Protein AF-A0AAV2QSL5-F1 (afdb_monomer_lite)

Structure (mmCIF, N/CA/C/O backbone):
data_AF-A0AAV2QSL5-F1
#
_entry.id   AF-A0AAV2QSL5-F1
#
loop_
_atom_site.group_PDB
_atom_site.id
_atom_site.type_symbol
_atom_site.label_atom_id
_atom_site.label_alt_id
_atom_site.label_comp_id
_atom_site.label_asym_id
_atom_site.label_entity_id
_atom_site.label_seq_id
_atom_site.pdbx_PDB_ins_code
_atom_site.Cartn_x
_atom_site.Cartn_y
_atom_site.Cartn_z
_atom_site.occupancy
_atom_site.B_iso_or_equiv
_atom_site.auth_seq_id
_atom_site.auth_comp_id
_atom_site.auth_asym_id
_atom_site.auth_atom_id
_atom_site.pdbx_PDB_model_num
ATOM 1 N N . THR A 1 1 ? -48.050 -24.656 96.379 1.00 67.88 1 THR A N 1
ATOM 2 C CA . THR A 1 1 ? -46.802 -25.431 96.262 1.00 67.88 1 THR A CA 1
ATOM 3 C C . THR A 1 1 ? -46.522 -25.735 94.808 1.00 67.88 1 THR A C 1
ATOM 5 O O . THR A 1 1 ? -45.649 -25.068 94.284 1.00 67.88 1 THR A O 1
ATOM 8 N N . GLU A 1 2 ? -47.308 -26.568 94.119 1.00 75.62 2 GLU A N 1
ATOM 9 C CA . GLU A 1 2 ? -47.083 -26.916 92.695 1.00 75.62 2 GLU A CA 1
ATOM 10 C C . GLU A 1 2 ? -46.942 -25.681 91.781 1.00 75.62 2 GLU A C 1
ATOM 12 O O . GLU A 1 2 ? -45.923 -25.518 91.124 1.00 75.62 2 GLU A O 1
ATOM 17 N N . LEU A 1 3 ? -47.875 -24.719 91.848 1.00 76.25 3 LEU A N 1
ATOM 18 C CA . LEU A 1 3 ? -47.769 -23.443 91.110 1.00 76.25 3 LEU A CA 1
ATOM 19 C C . LEU A 1 3 ? -46.513 -22.610 91.442 1.00 76.25 3 LEU A C 1
ATOM 21 O O . LEU A 1 3 ? -46.103 -21.780 90.638 1.00 76.25 3 LEU A O 1
ATOM 25 N N . GLN A 1 4 ? -45.904 -22.784 92.619 1.00 77.94 4 GLN A N 1
ATOM 26 C CA . GLN A 1 4 ? -44.636 -22.119 92.943 1.00 77.94 4 GLN A CA 1
ATOM 27 C C . GLN A 1 4 ? -43.450 -22.866 92.330 1.00 77.94 4 GLN A C 1
ATOM 29 O O . GLN A 1 4 ? -42.553 -22.202 91.825 1.00 77.94 4 GLN A O 1
ATOM 34 N N . GLU A 1 5 ? -43.468 -24.203 92.312 1.00 86.50 5 GLU A N 1
ATOM 35 C CA . GLU A 1 5 ? -42.455 -25.022 91.628 1.00 86.50 5 GLU A CA 1
ATOM 36 C C . GLU A 1 5 ? -42.477 -24.793 90.106 1.00 86.50 5 GLU A C 1
ATOM 38 O O . GLU A 1 5 ? -41.426 -24.635 89.476 1.00 86.50 5 GLU A O 1
ATOM 43 N N . GLU A 1 6 ? -43.669 -24.680 89.518 1.00 88.69 6 GLU A N 1
ATOM 44 C CA . GLU A 1 6 ? -43.863 -24.390 88.093 1.00 88.69 6 GLU A CA 1
ATOM 45 C C . GLU A 1 6 ? -43.385 -22.969 87.731 1.00 88.69 6 GLU A C 1
ATOM 47 O O . GLU A 1 6 ? -42.668 -22.774 86.750 1.00 88.69 6 GLU A O 1
ATOM 52 N N . VAL A 1 7 ? -43.661 -21.969 88.579 1.00 86.62 7 VAL A N 1
ATOM 53 C CA . VAL A 1 7 ? -43.117 -20.608 88.408 1.00 86.62 7 VAL A CA 1
ATOM 54 C C . VAL A 1 7 ? -41.594 -20.570 88.591 1.00 86.62 7 VAL A C 1
ATOM 56 O O . VAL A 1 7 ? -40.920 -19.867 87.836 1.00 86.62 7 VAL A O 1
ATOM 59 N N . THR A 1 8 ? -41.013 -21.325 89.532 1.00 89.19 8 THR A N 1
ATOM 60 C CA . THR A 1 8 ? -39.546 -21.384 89.677 1.00 89.19 8 THR A CA 1
ATOM 61 C C . THR A 1 8 ? -38.871 -22.071 88.495 1.00 89.19 8 THR A C 1
ATOM 63 O O . THR A 1 8 ? -37.877 -21.553 87.997 1.00 89.19 8 THR A O 1
ATOM 66 N N . THR A 1 9 ? -39.428 -23.169 87.982 1.00 90.50 9 THR A N 1
ATOM 67 C CA . THR A 1 9 ? -38.853 -23.891 86.832 1.00 90.50 9 THR A CA 1
ATOM 68 C C . THR A 1 9 ? -38.975 -23.093 85.533 1.00 90.50 9 THR A C 1
ATOM 70 O O . THR A 1 9 ? -38.013 -23.031 84.767 1.00 90.50 9 THR A O 1
ATOM 73 N N . LEU A 1 10 ? -40.091 -22.390 85.307 1.00 91.00 10 LEU A N 1
ATOM 74 C CA . LEU A 1 10 ? -40.217 -21.436 84.196 1.00 91.00 10 LEU A CA 1
ATOM 75 C C . LEU A 1 10 ? -39.253 -20.246 84.339 1.00 91.00 10 LEU A C 1
ATOM 77 O O . LEU A 1 10 ? -38.682 -19.804 83.343 1.00 91.00 10 LEU A O 1
ATOM 81 N N . SER A 1 11 ? -39.024 -19.751 85.560 1.00 91.88 11 SER A N 1
ATOM 82 C CA . SER A 1 11 ? -38.031 -18.701 85.831 1.00 91.88 11 SER A CA 1
ATOM 83 C C . SER A 1 11 ? -36.604 -19.168 85.509 1.00 91.88 11 SER A C 1
ATOM 85 O O . SER A 1 11 ? -35.863 -18.461 84.826 1.00 91.88 11 SER A O 1
ATOM 87 N N . GLU A 1 12 ? -36.225 -20.383 85.915 1.00 93.31 12 GLU A N 1
ATOM 88 C CA . GLU A 1 12 ? -34.918 -20.975 85.594 1.00 93.31 12 GLU A CA 1
ATOM 89 C C . GLU A 1 12 ? -34.730 -21.197 84.086 1.00 93.31 12 GLU A C 1
ATOM 91 O O . GLU A 1 12 ? -33.674 -20.865 83.543 1.00 93.31 12 GLU A O 1
ATOM 96 N N . GLN A 1 13 ? -35.759 -21.683 83.381 1.00 94.00 13 GLN A N 1
ATOM 97 C CA . GLN A 1 13 ? -35.736 -21.817 81.919 1.00 94.00 13 GLN A CA 1
ATOM 98 C C . GLN A 1 13 ? -35.590 -20.461 81.217 1.00 94.00 13 GLN A C 1
ATOM 100 O O . GLN A 1 13 ? -34.826 -20.340 80.257 1.00 94.00 13 GLN A O 1
ATOM 105 N N . LEU A 1 14 ? -36.279 -19.424 81.701 1.00 91.38 14 LEU A N 1
ATOM 106 C CA . LEU A 1 14 ? -36.195 -18.076 81.140 1.00 91.38 14 LEU A CA 1
ATOM 107 C C . LEU A 1 14 ? -34.802 -17.466 81.362 1.00 91.38 14 LEU A C 1
ATOM 109 O O . LEU A 1 14 ? -34.243 -16.881 80.434 1.00 91.38 14 LEU A O 1
ATOM 113 N N . VAL A 1 15 ? -34.194 -17.685 82.534 1.00 95.12 15 VAL A N 1
ATOM 114 C CA . VAL A 1 15 ? -32.796 -17.310 82.809 1.00 95.12 15 VAL A CA 1
ATOM 115 C C . VAL A 1 15 ? -31.825 -18.068 81.897 1.00 95.12 15 VAL A C 1
ATOM 117 O O . VAL A 1 15 ? -30.946 -17.436 81.310 1.00 95.12 15 VAL A O 1
ATOM 120 N N . GLN A 1 16 ? -31.994 -19.382 81.698 1.00 93.94 16 GLN A N 1
ATOM 121 C CA . GLN A 1 16 ? -31.159 -20.157 80.766 1.00 93.94 16 GLN A CA 1
ATOM 122 C C . GLN A 1 16 ? -31.270 -19.650 79.321 1.00 93.94 16 GLN A C 1
ATOM 124 O O . GLN A 1 16 ? -30.247 -19.461 78.661 1.00 93.94 16 GLN A O 1
ATOM 129 N N . LEU A 1 17 ? -32.484 -19.379 78.830 1.00 93.25 17 LEU A N 1
ATOM 130 C CA . LEU A 1 17 ? -32.705 -18.824 77.490 1.00 93.25 17 LEU A CA 1
ATOM 131 C C . LEU A 1 17 ? -32.092 -17.426 77.345 1.00 93.25 17 LEU A C 1
ATOM 133 O O . LEU A 1 17 ? -31.459 -17.130 76.330 1.00 93.25 17 LEU A O 1
ATOM 137 N N . GLN A 1 18 ? -32.217 -16.574 78.363 1.00 93.12 18 GLN A N 1
ATOM 138 C CA . GLN A 1 18 ? -31.605 -15.246 78.374 1.00 93.12 18 GLN A CA 1
ATOM 139 C C . GLN A 1 18 ? -30.068 -15.335 78.370 1.00 93.12 18 GLN A C 1
ATOM 141 O O . GLN A 1 18 ? -29.402 -14.582 77.653 1.00 93.12 18 GLN A O 1
ATOM 146 N N . GLN A 1 19 ? -29.501 -16.304 79.093 1.00 94.62 19 GLN A N 1
ATOM 147 C CA . GLN A 1 19 ? -28.065 -16.574 79.119 1.00 94.62 19 GLN A CA 1
ATOM 148 C C . GLN A 1 19 ? -27.564 -17.094 77.760 1.00 94.62 19 GLN A C 1
ATOM 150 O O . GLN A 1 19 ? -26.631 -16.507 77.207 1.00 94.62 19 GLN A O 1
ATOM 155 N N . GLN A 1 20 ? -28.241 -18.081 77.156 1.00 95.12 20 GLN A N 1
ATOM 156 C CA . GLN A 1 20 ? -27.953 -18.565 75.795 1.00 95.12 20 GLN A CA 1
ATOM 157 C C . GLN A 1 20 ? -28.048 -17.449 74.747 1.00 95.12 20 GLN A C 1
ATOM 159 O O . GLN A 1 20 ? -27.165 -17.324 73.900 1.00 95.12 20 GLN A O 1
ATOM 164 N N . THR A 1 21 ? -29.074 -16.597 74.828 1.00 92.06 21 THR A N 1
ATOM 165 C CA . THR A 1 21 ? -29.248 -15.457 73.911 1.00 92.06 21 THR A CA 1
ATOM 166 C C . THR A 1 21 ? -28.092 -14.461 74.050 1.00 92.06 21 THR A C 1
ATOM 168 O O . THR A 1 21 ? -27.560 -13.984 73.048 1.00 92.06 21 THR A O 1
ATOM 171 N N . SER A 1 22 ? -27.636 -14.188 75.280 1.00 93.06 22 SER A N 1
ATOM 172 C CA . SER A 1 22 ? -26.478 -13.313 75.524 1.00 93.06 22 SER A CA 1
ATOM 173 C C . SER A 1 22 ? -25.161 -13.890 74.985 1.00 93.06 22 SER A C 1
ATOM 175 O O . SER A 1 22 ? -24.293 -13.149 74.516 1.00 93.06 22 SER A O 1
ATOM 177 N N . GLU A 1 23 ? -25.015 -15.215 75.005 1.00 95.00 23 GLU A N 1
ATOM 178 C CA . GLU A 1 23 ? -23.833 -15.906 74.500 1.00 95.00 23 GLU A CA 1
ATOM 179 C C . GLU A 1 23 ? -23.825 -15.977 72.967 1.00 95.00 23 GLU A C 1
ATOM 181 O O . GLU A 1 23 ? -22.807 -15.668 72.346 1.00 95.00 23 GLU A O 1
ATOM 186 N N . GLN A 1 24 ? -24.975 -16.245 72.341 1.00 93.94 24 GLN A N 1
ATOM 187 C CA . GLN A 1 24 ? -25.149 -16.120 70.890 1.00 93.94 24 GLN A CA 1
ATOM 188 C C . GLN A 1 24 ? -24.892 -14.685 70.407 1.00 93.94 24 GLN A C 1
ATOM 190 O O . GLN A 1 24 ? -24.207 -14.499 69.401 1.00 93.94 24 GLN A O 1
ATOM 195 N N . ALA A 1 25 ? -25.349 -13.666 71.144 1.00 91.81 25 ALA A N 1
ATOM 196 C CA . ALA A 1 25 ? -25.069 -12.266 70.825 1.00 91.81 25 ALA A CA 1
ATOM 197 C C . ALA A 1 25 ? -23.562 -11.939 70.874 1.00 91.81 25 ALA A C 1
ATOM 199 O O . ALA A 1 25 ? -23.054 -11.280 69.967 1.00 91.81 25 ALA A O 1
ATOM 200 N N . ARG A 1 26 ? -22.812 -12.456 71.864 1.00 94.12 26 ARG A N 1
ATOM 201 C CA . ARG A 1 26 ? -21.338 -12.339 71.879 1.00 94.12 26 ARG A CA 1
ATOM 202 C C . ARG A 1 26 ? -20.680 -13.054 70.700 1.00 94.12 26 ARG A C 1
ATOM 204 O O . ARG A 1 26 ? -19.751 -12.510 70.109 1.00 94.12 26 ARG A O 1
ATOM 211 N N . GLN A 1 27 ? -21.143 -14.255 70.352 1.00 94.31 27 GLN A N 1
ATOM 212 C CA . GLN A 1 27 ? -20.603 -15.007 69.214 1.00 94.31 27 GLN A CA 1
ATOM 213 C C . GLN A 1 27 ? -20.867 -14.302 67.875 1.00 94.31 27 GLN A C 1
ATOM 215 O O . GLN A 1 27 ? -20.010 -14.341 66.993 1.00 94.31 27 GLN A O 1
ATOM 220 N N . LEU A 1 28 ? -22.020 -13.642 67.721 1.00 92.38 28 LEU A N 1
ATOM 221 C CA . LEU A 1 28 ? -22.322 -12.809 66.556 1.00 92.38 28 LEU A CA 1
ATOM 222 C C . LEU A 1 28 ? -21.417 -11.574 66.504 1.00 92.38 28 LEU A C 1
ATOM 224 O O . LEU A 1 28 ? -20.761 -11.379 65.487 1.00 92.38 28 LEU A O 1
ATOM 228 N N . ALA A 1 29 ? -21.281 -10.824 67.602 1.00 92.75 29 ALA A N 1
ATOM 229 C CA . ALA A 1 29 ? -20.393 -9.658 67.661 1.00 92.75 29 ALA A CA 1
ATOM 230 C C . ALA A 1 29 ? -18.929 -10.011 67.316 1.00 92.75 29 ALA A C 1
ATOM 232 O O . ALA A 1 29 ? -18.294 -9.326 66.518 1.00 92.75 29 ALA A O 1
ATOM 233 N N . GLY A 1 30 ? -18.409 -11.133 67.831 1.00 94.62 30 GLY A N 1
ATOM 234 C CA . GLY A 1 30 ? -17.066 -11.613 67.479 1.00 94.62 30 GLY A CA 1
ATOM 235 C C . GLY A 1 30 ? -16.920 -12.025 66.005 1.00 94.62 30 GLY A C 1
ATOM 236 O O . GLY A 1 30 ? -15.850 -11.863 65.420 1.00 94.62 30 GLY A O 1
ATOM 237 N N . LYS A 1 31 ? -17.992 -12.520 65.370 1.00 94.06 31 LYS A N 1
ATOM 238 C CA . LYS A 1 31 ? -18.010 -12.806 63.924 1.00 94.06 31 LYS A CA 1
ATOM 239 C C . LYS A 1 31 ? -18.132 -11.542 63.074 1.00 94.06 31 LYS A C 1
ATOM 241 O O . LYS A 1 31 ? -17.539 -11.498 62.001 1.00 94.06 31 LYS A O 1
ATOM 246 N N . GLU A 1 32 ? -18.851 -10.521 63.533 1.00 92.62 32 GLU A N 1
ATOM 247 C CA . GLU A 1 32 ? -18.890 -9.205 62.882 1.00 92.62 32 GLU A CA 1
ATOM 248 C C . GLU A 1 32 ? -17.510 -8.532 62.920 1.00 92.62 32 GLU A C 1
ATOM 250 O O . GLU A 1 32 ? -17.041 -8.032 61.896 1.00 92.62 32 GLU A O 1
ATOM 255 N N . GLU A 1 33 ? -16.800 -8.605 64.049 1.00 94.88 33 GLU A N 1
ATOM 256 C CA . GLU A 1 33 ? -15.420 -8.117 64.159 1.00 94.88 33 GLU A CA 1
ATOM 257 C C . GLU A 1 33 ? -14.482 -8.852 63.180 1.00 94.88 33 GLU A C 1
ATOM 259 O O . GLU A 1 33 ? -13.787 -8.211 62.390 1.00 94.88 33 GLU A O 1
ATOM 264 N N . GLN A 1 34 ? -14.553 -10.188 63.109 1.00 94.69 34 GLN A N 1
ATOM 265 C CA . GLN A 1 34 ? -13.813 -10.973 62.106 1.00 94.69 34 GLN A CA 1
ATOM 266 C C . GLN A 1 34 ? -14.181 -10.591 60.660 1.00 94.69 34 GLN A C 1
ATOM 268 O O . GLN A 1 34 ? -13.297 -10.463 59.810 1.00 94.69 34 GLN A O 1
ATOM 273 N N . LEU A 1 35 ? -15.466 -10.366 60.364 1.00 93.38 35 LEU A N 1
ATOM 274 C CA . LEU A 1 35 ? -15.931 -9.967 59.033 1.00 93.38 35 LEU A CA 1
ATOM 275 C C . LEU A 1 35 ? -15.387 -8.585 58.636 1.00 93.38 35 LEU A C 1
ATOM 277 O O . LEU A 1 35 ? -14.936 -8.402 57.502 1.00 93.38 35 LEU A O 1
ATOM 281 N N . THR A 1 36 ? -15.384 -7.617 59.558 1.00 94.25 36 THR A N 1
ATOM 282 C CA . THR A 1 36 ? -14.808 -6.284 59.305 1.00 94.25 36 THR A CA 1
ATOM 283 C C . THR A 1 36 ? -13.291 -6.344 59.117 1.00 94.25 36 THR A C 1
ATOM 285 O O . THR A 1 36 ? -12.775 -5.702 58.200 1.00 94.25 36 THR A O 1
ATOM 288 N N . GLN A 1 37 ? -12.580 -7.185 59.878 1.00 95.81 37 GLN A N 1
ATOM 289 C CA . GLN A 1 37 ? -11.144 -7.417 59.695 1.00 95.81 37 GLN A CA 1
ATOM 290 C C . GLN A 1 37 ? -10.825 -8.007 58.310 1.00 95.81 37 GLN A C 1
ATOM 292 O O . GLN A 1 37 ? -9.948 -7.494 57.612 1.00 95.81 37 GLN A O 1
ATOM 297 N N . VAL A 1 38 ? -11.565 -9.032 57.870 1.00 94.81 38 VAL A N 1
ATOM 298 C CA . VAL A 1 38 ? -11.416 -9.621 56.524 1.00 94.81 38 VAL A CA 1
ATOM 299 C C . VAL A 1 38 ? -11.771 -8.607 55.431 1.00 94.81 38 VAL A C 1
ATOM 301 O O . VAL A 1 38 ? -11.083 -8.526 54.415 1.00 94.81 38 VAL A O 1
ATOM 304 N N . THR A 1 39 ? -12.793 -7.775 55.647 1.00 93.62 39 THR A N 1
ATOM 305 C CA . THR A 1 39 ? -13.180 -6.713 54.701 1.00 93.62 39 THR A CA 1
ATOM 306 C C . THR A 1 39 ? -12.065 -5.675 54.531 1.00 93.62 39 THR A C 1
ATOM 308 O O . THR A 1 39 ? -11.748 -5.297 53.402 1.00 93.62 39 THR A O 1
ATOM 311 N N . LEU A 1 40 ? -11.410 -5.262 55.622 1.00 95.19 40 LEU A N 1
ATOM 312 C CA . LEU A 1 40 ? -10.251 -4.362 55.580 1.00 95.19 40 LEU A CA 1
ATOM 313 C C . LEU A 1 40 ? -9.040 -5.002 54.880 1.00 95.19 40 LEU A C 1
ATOM 315 O O . LEU A 1 40 ? -8.377 -4.339 54.082 1.00 95.19 40 LEU A O 1
ATOM 319 N N . GLN A 1 41 ? -8.776 -6.292 55.113 1.00 95.50 41 GLN A N 1
ATOM 320 C CA . GLN A 1 41 ? -7.721 -7.028 54.403 1.00 95.50 41 GLN A CA 1
ATOM 321 C C . GLN A 1 41 ? -7.990 -7.100 52.891 1.00 95.50 41 GLN A C 1
ATOM 323 O O . GLN A 1 41 ? -7.090 -6.830 52.095 1.00 95.50 41 GLN A O 1
ATOM 328 N N . LEU A 1 42 ? -9.230 -7.382 52.480 1.00 91.81 42 LEU A N 1
ATOM 329 C CA . LEU A 1 42 ? -9.626 -7.387 51.067 1.00 91.81 42 LEU A CA 1
ATOM 330 C C . LEU A 1 42 ? -9.505 -5.998 50.424 1.00 91.81 42 LEU A C 1
ATOM 332 O O . LEU A 1 42 ? -9.020 -5.892 49.297 1.00 91.81 42 LEU A O 1
ATOM 336 N N . GLN A 1 43 ? -9.876 -4.926 51.133 1.00 92.06 43 GLN A N 1
ATOM 337 C CA . GLN A 1 43 ? -9.664 -3.552 50.661 1.00 92.06 43 GLN A CA 1
ATOM 338 C C . GLN A 1 43 ? -8.175 -3.214 50.504 1.00 92.06 43 GLN A C 1
ATOM 340 O O . GLN A 1 43 ? -7.797 -2.572 49.523 1.00 92.06 43 GLN A O 1
ATOM 345 N N . HIS A 1 44 ? -7.318 -3.666 51.425 1.00 94.56 44 HIS A N 1
ATOM 346 C CA . HIS A 1 44 ? -5.872 -3.469 51.327 1.00 94.56 44 HIS A CA 1
ATOM 347 C C . HIS A 1 44 ? -5.286 -4.169 50.091 1.00 94.56 44 HIS A C 1
ATOM 349 O O . HIS A 1 44 ? -4.647 -3.511 49.271 1.00 94.56 44 HIS A O 1
ATOM 355 N N . VAL A 1 45 ? -5.596 -5.456 49.889 1.00 94.81 45 VAL A N 1
ATOM 356 C CA . VAL A 1 45 ? -5.152 -6.225 48.709 1.00 94.81 45 VAL A CA 1
ATOM 357 C C . VAL A 1 45 ? -5.700 -5.627 47.407 1.00 94.81 45 VAL A C 1
ATOM 359 O O . VAL A 1 45 ? -4.976 -5.537 46.417 1.00 94.81 45 VAL A O 1
ATOM 362 N N . HIS A 1 46 ? -6.953 -5.161 47.389 1.00 91.50 46 HIS A N 1
ATOM 363 C CA . HIS A 1 46 ? -7.523 -4.482 46.222 1.00 91.50 46 HIS A CA 1
ATOM 364 C C . HIS A 1 46 ? -6.752 -3.201 45.864 1.00 91.50 46 HIS A C 1
ATOM 366 O O . HIS A 1 46 ? -6.459 -2.964 44.690 1.00 91.50 46 HIS A O 1
ATOM 372 N N . ASN A 1 47 ? -6.389 -2.392 46.863 1.00 91.50 47 ASN A N 1
ATOM 373 C CA . ASN A 1 47 ? -5.604 -1.177 46.654 1.00 91.50 47 ASN A CA 1
ATOM 374 C C . ASN A 1 47 ? -4.177 -1.491 46.173 1.00 91.50 47 ASN A C 1
ATOM 376 O O . ASN A 1 47 ? -3.715 -0.860 45.225 1.00 91.50 47 ASN A O 1
ATOM 380 N N . GLU A 1 48 ? -3.519 -2.503 46.745 1.00 95.25 48 GLU A N 1
ATOM 381 C CA . GLU A 1 48 ? -2.182 -2.946 46.324 1.00 95.25 48 GLU A CA 1
ATOM 382 C C . GLU A 1 48 ? -2.176 -3.458 44.870 1.00 95.25 48 GLU A C 1
ATOM 384 O O . GLU A 1 48 ? -1.305 -3.101 44.074 1.00 95.25 48 GLU A O 1
ATOM 389 N N . LEU A 1 49 ? -3.182 -4.250 44.480 1.00 90.94 49 LEU A N 1
ATOM 390 C CA . LEU A 1 49 ? -3.350 -4.712 43.097 1.00 90.94 49 LEU A CA 1
ATOM 391 C C . LEU A 1 49 ? -3.623 -3.552 42.132 1.00 90.94 49 LEU A C 1
ATOM 393 O O . LEU A 1 49 ? -3.103 -3.548 41.016 1.00 90.94 49 LEU A O 1
ATOM 397 N N . LYS A 1 50 ? -4.406 -2.554 42.554 1.00 93.31 50 LYS A N 1
ATOM 398 C CA . LYS A 1 50 ? -4.692 -1.348 41.766 1.00 93.31 50 LYS A CA 1
ATOM 399 C C . LYS A 1 50 ? -3.445 -0.481 41.564 1.00 93.31 50 LYS A C 1
ATOM 401 O O . LYS A 1 50 ? -3.260 0.057 40.473 1.00 93.31 50 LYS A O 1
ATOM 406 N N . GLU A 1 51 ? -2.587 -0.370 42.575 1.00 94.25 51 GLU A N 1
ATOM 407 C CA . GLU A 1 51 ? -1.299 0.322 42.476 1.00 94.25 51 GLU A CA 1
ATOM 408 C C . GLU A 1 51 ? -0.319 -0.435 41.566 1.00 94.25 51 GLU A C 1
ATOM 410 O O . GLU A 1 51 ? 0.259 0.149 40.652 1.00 94.25 51 GLU A O 1
ATOM 415 N N . LYS A 1 52 ? -0.205 -1.759 41.715 1.00 94.12 52 LYS A N 1
ATOM 416 C CA . LYS A 1 52 ? 0.599 -2.595 40.806 1.00 94.12 52 LYS A CA 1
ATOM 417 C C . LYS A 1 52 ? 0.120 -2.504 39.354 1.00 94.12 52 LYS A C 1
ATOM 419 O O . LYS A 1 52 ? 0.943 -2.436 38.443 1.00 94.12 52 LYS A O 1
ATOM 424 N N . LEU A 1 53 ? -1.195 -2.447 39.123 1.00 90.31 53 LEU A N 1
ATOM 425 C CA . LEU A 1 53 ? -1.765 -2.238 37.789 1.00 90.31 53 LEU A CA 1
ATOM 426 C C . LEU A 1 53 ? -1.396 -0.856 37.220 1.00 90.31 53 LEU A C 1
ATOM 428 O O . LEU A 1 53 ? -1.043 -0.760 36.045 1.00 90.31 53 LEU A O 1
ATOM 432 N N . SER A 1 54 ? -1.440 0.209 38.033 1.00 93.00 54 SER A N 1
ATOM 433 C CA . SER A 1 54 ? -1.073 1.556 37.573 1.00 93.00 54 SER A CA 1
ATOM 434 C C . SER A 1 54 ? 0.420 1.661 37.242 1.00 93.00 54 SER A C 1
ATOM 436 O O . SER A 1 54 ? 0.763 2.204 36.192 1.00 93.00 54 SER A O 1
ATOM 438 N N . GLN A 1 55 ? 1.295 1.062 38.055 1.00 93.19 55 GLN A N 1
ATOM 439 C CA . GLN A 1 55 ? 2.733 0.960 37.781 1.00 93.19 55 GLN A CA 1
ATOM 440 C C . GLN A 1 55 ? 3.002 0.203 36.471 1.00 93.19 55 GLN A C 1
ATOM 442 O O . GLN A 1 55 ? 3.755 0.683 35.624 1.00 93.19 55 GLN A O 1
ATOM 447 N N . CYS A 1 56 ? 2.328 -0.932 36.250 1.00 90.88 56 CYS A N 1
ATOM 448 C CA . CYS A 1 56 ? 2.485 -1.720 35.025 1.00 90.88 56 CYS A CA 1
ATOM 449 C C . CYS A 1 56 ? 2.026 -0.950 33.769 1.00 90.88 56 CYS A C 1
ATOM 451 O O . CYS A 1 56 ? 2.697 -0.999 32.738 1.00 90.88 56 CYS A O 1
ATOM 453 N N . ASN A 1 57 ? 0.941 -0.171 33.867 1.00 85.81 57 ASN A N 1
ATOM 454 C CA . ASN A 1 57 ? 0.483 0.705 32.782 1.00 85.81 57 ASN A CA 1
ATOM 455 C C . ASN A 1 57 ? 1.481 1.840 32.483 1.00 85.81 57 ASN A C 1
ATOM 457 O O . ASN A 1 57 ? 1.729 2.132 31.314 1.00 85.81 57 ASN A O 1
ATOM 461 N N . ILE A 1 58 ? 2.086 2.451 33.510 1.00 92.88 58 ILE A N 1
ATOM 462 C CA . ILE A 1 58 ? 3.123 3.487 33.341 1.00 92.88 58 ILE A CA 1
ATOM 463 C C . ILE A 1 58 ? 4.371 2.898 32.668 1.00 92.88 58 ILE A C 1
ATOM 465 O O . ILE A 1 58 ? 4.898 3.481 31.721 1.00 92.88 58 ILE A O 1
ATOM 469 N N . GLU A 1 59 ? 4.825 1.717 33.098 1.00 93.81 59 GLU A N 1
ATOM 470 C CA . GLU A 1 59 ? 5.933 1.013 32.444 1.00 93.81 59 GLU A CA 1
ATOM 471 C C . GLU A 1 59 ? 5.637 0.656 30.986 1.00 93.81 59 GLU A C 1
ATOM 473 O O . GLU A 1 59 ? 6.541 0.696 30.147 1.00 93.81 59 GLU A O 1
ATOM 478 N N . TRP A 1 60 ? 4.401 0.253 30.687 1.00 89.62 60 TRP A N 1
ATOM 479 C CA . TRP A 1 60 ? 3.987 -0.101 29.335 1.00 89.62 60 TRP A CA 1
ATOM 480 C C . TRP A 1 60 ? 3.963 1.133 28.427 1.00 89.62 60 TRP A C 1
ATOM 482 O O . TRP A 1 60 ? 4.592 1.103 27.371 1.00 89.62 60 TRP A O 1
ATOM 492 N N . ALA A 1 61 ? 3.380 2.246 28.884 1.00 88.69 61 ALA A N 1
ATOM 493 C CA . ALA A 1 61 ? 3.407 3.523 28.169 1.00 88.69 61 ALA A CA 1
ATOM 494 C C . ALA A 1 61 ? 4.847 4.018 27.920 1.00 88.69 61 ALA A C 1
ATOM 496 O O . ALA A 1 61 ? 5.191 4.397 26.803 1.00 88.69 61 ALA A O 1
ATOM 497 N N . ALA A 1 62 ? 5.737 3.915 28.914 1.00 93.44 62 ALA A N 1
ATOM 498 C CA . ALA A 1 62 ? 7.149 4.281 28.761 1.00 93.44 62 ALA A CA 1
ATOM 499 C C . ALA A 1 62 ? 7.933 3.347 27.810 1.00 93.44 62 ALA A C 1
ATOM 501 O O . ALA A 1 62 ? 8.950 3.748 27.237 1.00 93.44 62 ALA A O 1
ATOM 502 N N . LYS A 1 63 ? 7.502 2.088 27.640 1.00 92.19 63 LYS A N 1
ATOM 503 C CA . LYS A 1 63 ? 8.041 1.166 26.621 1.00 92.19 63 LYS A CA 1
ATOM 504 C C . LYS A 1 63 ? 7.484 1.496 25.235 1.00 92.19 63 LYS A C 1
ATOM 506 O O . LYS A 1 63 ? 8.247 1.463 24.272 1.00 92.19 63 LYS A O 1
ATOM 511 N N . GLU A 1 64 ? 6.206 1.855 25.135 1.00 90.81 64 GLU A N 1
ATOM 512 C CA . GLU A 1 64 ? 5.587 2.301 23.887 1.00 90.81 64 GLU A CA 1
ATOM 513 C C . GLU A 1 64 ? 6.246 3.586 23.365 1.00 90.81 64 GLU A C 1
ATOM 515 O O . GLU A 1 64 ? 6.696 3.604 22.222 1.00 90.81 64 GLU A O 1
ATOM 520 N N . GLU A 1 65 ? 6.417 4.611 24.204 1.00 94.12 65 GLU A N 1
ATOM 521 C CA . GLU A 1 65 ? 7.090 5.869 23.842 1.00 94.12 65 GLU A CA 1
ATOM 522 C C . GLU A 1 65 ? 8.514 5.621 23.306 1.00 94.12 65 GLU A C 1
ATOM 524 O O . GLU A 1 65 ? 8.902 6.153 22.263 1.00 94.12 65 GLU A O 1
ATOM 529 N N . LYS A 1 66 ? 9.283 4.737 23.959 1.00 94.50 66 LYS A N 1
ATOM 530 C CA . LYS A 1 66 ? 10.624 4.336 23.496 1.00 94.50 66 LYS A CA 1
ATOM 531 C C . LYS A 1 66 ? 10.597 3.644 22.132 1.00 94.50 66 LYS A C 1
ATOM 533 O O . LYS A 1 66 ? 11.482 3.897 21.316 1.00 94.50 66 LYS A O 1
ATOM 538 N N . LEU A 1 67 ? 9.606 2.790 21.871 1.00 89.75 67 LEU A N 1
ATOM 539 C CA . LEU A 1 67 ? 9.439 2.128 20.573 1.00 89.75 67 LEU A CA 1
ATOM 540 C C . LEU A 1 67 ? 8.986 3.110 19.486 1.00 89.75 67 LEU A C 1
ATOM 542 O O . LEU A 1 67 ? 9.509 3.061 18.375 1.00 89.75 67 LEU A O 1
ATOM 546 N N . GLN A 1 68 ? 8.070 4.030 19.799 1.00 89.75 68 GLN A N 1
ATOM 547 C CA . GLN A 1 68 ? 7.644 5.090 18.883 1.00 89.75 68 GLN A CA 1
ATOM 548 C C . GLN A 1 68 ? 8.821 6.004 18.511 1.00 89.75 68 GLN A C 1
ATOM 550 O O . GLN A 1 68 ? 9.006 6.301 17.329 1.00 89.75 68 GLN A O 1
ATOM 555 N N . LYS A 1 69 ? 9.672 6.369 19.481 1.00 94.88 69 LYS A N 1
ATOM 556 C CA . LYS A 1 69 ? 10.902 7.130 19.231 1.00 94.88 69 LYS A CA 1
ATOM 557 C C . LYS A 1 69 ? 11.894 6.361 18.355 1.00 94.88 69 LYS A C 1
ATOM 559 O O . LYS A 1 69 ? 12.308 6.883 17.328 1.00 94.88 69 LYS A O 1
ATOM 564 N N . ALA A 1 70 ? 12.191 5.100 18.675 1.00 90.94 70 ALA A N 1
ATOM 565 C CA . ALA A 1 70 ? 13.083 4.274 17.854 1.00 90.94 70 ALA A CA 1
ATOM 566 C C . ALA A 1 70 ? 12.569 4.089 16.408 1.00 90.94 70 ALA A C 1
ATOM 568 O O . ALA A 1 70 ? 13.358 4.035 15.466 1.00 90.94 70 ALA A O 1
ATOM 569 N N . LEU A 1 71 ? 11.245 4.029 16.209 1.00 84.06 71 LEU A N 1
ATOM 570 C CA . LEU A 1 71 ? 10.628 4.013 14.879 1.00 84.06 71 LEU A CA 1
ATOM 571 C C . LEU A 1 71 ? 10.721 5.365 14.153 1.00 84.06 71 LEU A C 1
ATOM 573 O O . LEU A 1 71 ? 10.788 5.372 12.924 1.00 84.06 71 LEU A O 1
ATOM 577 N N . ALA A 1 72 ? 10.713 6.490 14.870 1.00 89.62 72 ALA A N 1
ATOM 578 C CA . ALA A 1 72 ? 10.955 7.810 14.290 1.00 89.62 72 ALA A CA 1
ATOM 579 C C . ALA A 1 72 ? 12.419 7.952 13.843 1.00 89.62 72 ALA A C 1
ATOM 581 O O . ALA A 1 72 ? 12.659 8.276 12.681 1.00 89.62 72 ALA A O 1
ATOM 582 N N . ASP A 1 73 ? 13.369 7.591 14.710 1.00 92.44 73 ASP A N 1
ATOM 583 C CA . ASP A 1 73 ? 14.810 7.629 14.428 1.00 92.44 73 ASP A CA 1
ATOM 584 C C . ASP A 1 73 ? 15.159 6.754 13.197 1.00 92.44 73 ASP A C 1
ATOM 586 O O . ASP A 1 73 ? 15.833 7.205 12.270 1.00 92.44 73 ASP A O 1
ATOM 590 N N . LEU A 1 74 ? 14.610 5.530 13.111 1.00 89.94 74 LEU A N 1
ATOM 591 C CA . LEU A 1 74 ? 14.776 4.639 11.947 1.00 89.94 74 LEU A CA 1
ATOM 592 C C . LEU A 1 74 ? 14.152 5.188 10.653 1.00 89.94 74 LEU A C 1
ATOM 594 O O . LEU A 1 74 ? 14.679 4.954 9.561 1.00 89.94 74 LEU A O 1
ATOM 598 N N . ARG A 1 75 ? 13.018 5.898 10.743 1.00 88.81 75 ARG A N 1
ATOM 599 C CA . ARG A 1 75 ? 12.399 6.556 9.578 1.00 88.81 75 ARG A CA 1
ATOM 600 C C . ARG A 1 75 ? 13.258 7.711 9.084 1.00 88.81 75 ARG A C 1
ATOM 602 O O . ARG A 1 75 ? 13.403 7.859 7.872 1.00 88.81 75 ARG A O 1
ATOM 609 N N . GLU A 1 76 ? 13.832 8.496 9.991 1.00 93.94 76 GLU A N 1
ATOM 610 C CA . GLU A 1 76 ? 14.747 9.576 9.629 1.00 93.94 76 GLU A CA 1
ATOM 611 C C . GLU A 1 76 ? 16.019 9.024 8.971 1.00 93.94 76 GLU A C 1
ATOM 613 O O . GLU A 1 76 ? 16.383 9.479 7.887 1.00 93.94 76 GLU A O 1
ATOM 618 N N . GLU A 1 77 ? 16.632 7.976 9.533 1.00 92.75 77 GLU A N 1
ATOM 619 C CA . GLU A 1 77 ? 17.804 7.315 8.941 1.00 92.75 77 GLU A CA 1
ATOM 620 C C . GLU A 1 77 ? 17.517 6.793 7.518 1.00 92.75 77 GLU A C 1
ATOM 622 O O . GLU A 1 77 ? 18.328 6.965 6.601 1.00 92.75 77 GLU A O 1
ATOM 627 N N . HIS A 1 78 ? 16.340 6.194 7.297 1.00 86.88 78 HIS A N 1
ATOM 628 C CA . HIS A 1 78 ? 15.915 5.744 5.969 1.00 86.88 78 HIS A CA 1
ATOM 629 C C . HIS A 1 78 ? 15.740 6.916 4.991 1.00 86.88 78 HIS A C 1
ATOM 631 O O . HIS A 1 78 ? 16.164 6.835 3.839 1.00 86.88 78 HIS A O 1
ATOM 637 N N . LEU A 1 79 ? 15.152 8.024 5.446 1.00 89.25 79 LEU A N 1
ATOM 638 C CA . LEU A 1 79 ? 14.904 9.211 4.627 1.00 89.25 79 LEU A CA 1
ATOM 639 C C . LEU A 1 79 ? 16.216 9.943 4.280 1.00 89.25 79 LEU A C 1
ATOM 641 O O . LEU A 1 79 ? 16.390 10.395 3.146 1.00 89.25 79 LEU A O 1
ATOM 645 N N . GLN A 1 80 ? 17.185 9.964 5.200 1.00 91.88 80 GLN A N 1
ATOM 646 C CA . GLN A 1 80 ? 18.555 10.419 4.942 1.00 91.88 80 GLN A CA 1
ATOM 647 C C . GLN A 1 80 ? 19.279 9.509 3.931 1.00 91.88 80 GLN A C 1
ATOM 649 O O . GLN A 1 80 ? 19.925 10.015 3.010 1.00 91.88 80 GLN A O 1
ATOM 654 N N . LYS A 1 81 ? 19.134 8.178 4.037 1.00 90.50 81 LYS A N 1
ATOM 655 C CA . LYS A 1 81 ? 19.685 7.212 3.065 1.00 90.50 81 LYS A CA 1
ATOM 656 C C . LYS A 1 81 ? 19.090 7.380 1.666 1.00 90.50 81 LYS A C 1
ATOM 658 O O . LYS A 1 81 ? 19.852 7.424 0.702 1.00 90.50 81 LYS A O 1
ATOM 663 N N . GLU A 1 82 ? 17.771 7.531 1.540 1.00 84.00 82 GLU A N 1
ATOM 664 C CA . GLU A 1 82 ? 17.136 7.824 0.248 1.00 84.00 82 GLU A CA 1
ATOM 665 C C . GLU A 1 82 ? 17.598 9.165 -0.331 1.00 84.00 82 GLU A C 1
ATOM 667 O O . GLU A 1 82 ? 17.896 9.246 -1.520 1.00 84.00 82 GLU A O 1
ATOM 672 N N . SER A 1 83 ? 17.680 10.213 0.495 1.00 91.50 83 SER A N 1
ATOM 673 C CA . SER A 1 83 ? 18.173 11.531 0.076 1.00 91.50 83 SER A CA 1
ATOM 674 C C . SER A 1 83 ? 19.600 11.441 -0.474 1.00 91.50 83 SER A C 1
ATOM 676 O O . SER A 1 83 ? 19.878 11.919 -1.575 1.00 91.50 83 SER A O 1
ATOM 678 N N . LYS A 1 84 ? 20.487 10.724 0.229 1.00 93.94 84 LYS A N 1
ATOM 679 C CA . LYS A 1 84 ? 21.854 10.455 -0.227 1.00 93.94 84 LYS A CA 1
ATOM 680 C C . LYS A 1 84 ? 21.881 9.708 -1.567 1.00 93.94 84 LYS A C 1
ATOM 682 O O . LYS A 1 84 ? 22.559 10.168 -2.479 1.00 93.94 84 LYS A O 1
ATOM 687 N N . GLN A 1 85 ? 21.103 8.635 -1.723 1.00 89.00 85 GLN A N 1
ATOM 688 C CA . GLN A 1 85 ? 21.029 7.877 -2.982 1.00 89.00 85 GLN A CA 1
ATOM 689 C C . GLN A 1 85 ? 20.502 8.720 -4.154 1.00 89.00 85 GLN A C 1
ATOM 691 O O . GLN A 1 85 ? 21.019 8.622 -5.266 1.00 89.00 85 GLN A O 1
ATOM 696 N N . ARG A 1 86 ? 19.505 9.586 -3.920 1.00 85.75 86 ARG A N 1
ATOM 697 C CA . ARG A 1 86 ? 18.998 10.521 -4.942 1.00 85.75 86 ARG A CA 1
ATOM 698 C C . ARG A 1 86 ? 20.065 11.535 -5.358 1.00 85.75 86 ARG A C 1
ATOM 700 O O . ARG A 1 86 ? 20.184 11.814 -6.548 1.00 85.75 86 ARG A O 1
ATOM 707 N N . ASN A 1 87 ? 20.855 12.041 -4.410 1.00 90.56 87 ASN A N 1
ATOM 708 C CA . ASN A 1 87 ? 21.949 12.972 -4.691 1.00 90.56 87 ASN A CA 1
ATOM 709 C C . ASN A 1 87 ? 23.094 12.293 -5.463 1.00 90.56 87 ASN A C 1
ATOM 711 O O . ASN A 1 87 ? 23.534 12.833 -6.473 1.00 90.56 87 ASN A O 1
ATOM 715 N N . GLU A 1 88 ? 23.513 11.089 -5.058 1.00 91.94 88 GLU A N 1
ATOM 716 C CA . GLU A 1 88 ? 24.529 10.289 -5.767 1.00 91.94 88 GLU A CA 1
ATOM 717 C C . GLU A 1 88 ? 24.092 9.966 -7.209 1.00 91.94 88 GLU A C 1
ATOM 719 O O . GLU A 1 88 ? 24.876 10.105 -8.151 1.00 91.94 88 GLU A O 1
ATOM 724 N N . TYR A 1 89 ? 22.817 9.613 -7.413 1.00 90.88 89 TYR A N 1
ATOM 725 C CA . TYR A 1 89 ? 22.252 9.391 -8.746 1.00 90.88 89 TYR A CA 1
ATOM 726 C C . TYR A 1 89 ? 22.197 10.680 -9.584 1.00 90.88 89 TYR A C 1
ATOM 728 O O . TYR A 1 89 ? 22.562 10.669 -10.761 1.00 90.88 89 TYR A O 1
ATOM 736 N N . ALA A 1 90 ? 21.786 11.806 -8.992 1.00 90.94 90 ALA A N 1
ATOM 737 C CA . ALA A 1 90 ? 21.758 13.101 -9.671 1.00 90.94 90 ALA A CA 1
ATOM 738 C C . ALA A 1 90 ? 23.166 13.580 -10.069 1.00 90.94 90 ALA A C 1
ATOM 740 O O . ALA A 1 90 ? 23.353 14.102 -11.171 1.00 90.94 90 ALA A O 1
ATOM 741 N N . GLU A 1 91 ? 24.171 13.361 -9.219 1.00 93.62 91 GLU A N 1
ATOM 742 C CA . GLU A 1 91 ? 25.572 13.672 -9.511 1.00 93.62 91 GLU A CA 1
ATOM 743 C C . GLU A 1 91 ? 26.125 12.777 -10.633 1.00 93.62 91 GLU A C 1
ATOM 745 O O . GLU A 1 91 ? 26.689 13.289 -11.603 1.00 93.62 91 GLU A O 1
ATOM 750 N N . SER A 1 92 ? 25.872 11.464 -10.576 1.00 93.12 92 SER A N 1
ATOM 751 C CA . SER A 1 92 ? 26.236 10.507 -11.633 1.00 93.12 92 SER A CA 1
ATOM 752 C C . SER A 1 92 ? 25.603 10.855 -12.990 1.00 93.12 92 SER A C 1
ATOM 754 O O . SER A 1 92 ? 26.284 10.884 -14.022 1.00 93.12 92 SER A O 1
ATOM 756 N N . MET A 1 93 ? 24.317 11.222 -12.995 1.00 91.19 93 MET A N 1
ATOM 757 C CA . MET A 1 93 ? 23.620 11.698 -14.191 1.00 91.19 93 MET A CA 1
ATOM 758 C C . MET A 1 93 ? 24.223 13.014 -14.707 1.00 91.19 93 MET A C 1
ATOM 760 O O . MET A 1 93 ? 24.428 13.169 -15.908 1.00 91.19 93 MET A O 1
ATOM 764 N N . THR A 1 94 ? 24.583 13.941 -13.815 1.00 91.69 94 THR A N 1
ATOM 765 C CA . THR A 1 94 ? 25.223 15.218 -14.181 1.00 91.69 94 THR A CA 1
ATOM 766 C C . THR A 1 94 ? 26.609 15.010 -14.801 1.00 91.69 94 THR A C 1
ATOM 768 O O . THR A 1 94 ? 26.956 15.691 -15.766 1.00 91.69 94 THR A O 1
ATOM 771 N N . ILE A 1 95 ? 27.394 14.051 -14.297 1.00 93.25 95 ILE A N 1
ATOM 772 C CA . ILE A 1 95 ? 28.671 13.639 -14.905 1.00 93.25 95 ILE A CA 1
ATOM 773 C C . ILE A 1 95 ? 28.423 13.054 -16.301 1.00 93.25 95 ILE A C 1
ATOM 775 O O . ILE A 1 95 ? 29.037 13.503 -17.265 1.00 93.25 95 ILE A O 1
ATOM 779 N N . THR A 1 96 ? 27.461 12.139 -16.434 1.00 91.44 96 THR A N 1
ATOM 780 C CA . THR A 1 96 ? 27.120 11.504 -17.719 1.00 91.44 96 THR A CA 1
ATOM 781 C C . THR A 1 96 ? 26.663 12.527 -18.767 1.00 91.44 96 THR A C 1
ATOM 783 O O . THR A 1 96 ? 27.114 12.489 -19.910 1.00 91.44 96 THR A O 1
ATOM 786 N N . ILE A 1 97 ? 25.823 13.495 -18.381 1.00 89.94 97 ILE A N 1
ATOM 787 C CA . ILE A 1 97 ? 25.391 14.601 -19.251 1.00 89.94 97 ILE A CA 1
ATOM 788 C C . ILE A 1 97 ? 26.584 15.473 -19.663 1.00 89.94 97 ILE A C 1
ATOM 790 O O . ILE A 1 97 ? 26.684 15.855 -20.830 1.00 89.94 97 ILE A O 1
ATOM 794 N N . ARG A 1 98 ? 27.512 15.771 -18.743 1.00 95.94 98 ARG A N 1
ATOM 795 C CA . ARG A 1 98 ? 28.729 16.546 -19.037 1.00 95.94 98 ARG A CA 1
ATOM 796 C C . ARG A 1 98 ? 29.625 15.832 -20.053 1.00 95.94 98 ARG A C 1
ATOM 798 O O . ARG A 1 98 ? 30.076 16.466 -21.005 1.00 95.94 98 ARG A O 1
ATOM 805 N N . ASP A 1 99 ? 29.831 14.529 -19.887 1.00 93.12 99 ASP A N 1
ATOM 806 C CA . ASP A 1 99 ? 30.649 13.716 -20.793 1.00 93.12 99 ASP A CA 1
ATOM 807 C C . ASP A 1 99 ? 30.003 13.592 -22.181 1.00 93.12 99 ASP A C 1
ATOM 809 O O . ASP A 1 99 ? 30.677 13.783 -23.194 1.00 93.12 99 ASP A O 1
ATOM 813 N N . LEU A 1 100 ? 28.685 13.370 -22.250 1.00 90.94 100 LEU A N 1
ATOM 814 C CA . LEU A 1 100 ? 27.940 13.380 -23.515 1.00 90.94 100 LEU A CA 1
ATOM 815 C C . LEU A 1 100 ? 27.998 14.750 -24.204 1.00 90.94 100 LEU A C 1
ATOM 817 O O . LEU A 1 100 ? 28.210 14.810 -25.412 1.00 90.94 100 LEU A O 1
ATOM 821 N N . THR A 1 101 ? 27.883 15.846 -23.449 1.00 93.25 101 THR A N 1
ATOM 822 C CA . THR A 1 101 ? 28.017 17.214 -23.983 1.00 93.25 101 THR A CA 1
ATOM 823 C C . THR A 1 101 ? 29.417 17.444 -24.558 1.00 93.25 101 THR A C 1
ATOM 825 O O . THR A 1 101 ? 29.553 18.011 -25.639 1.00 93.25 101 THR A O 1
ATOM 828 N N . LYS A 1 102 ? 30.469 16.943 -23.894 1.00 95.19 102 LYS A N 1
ATOM 829 C CA . LYS A 1 102 ? 31.845 17.000 -24.410 1.00 95.19 102 LYS A CA 1
ATOM 830 C C . LYS A 1 102 ? 31.988 16.236 -25.730 1.00 95.19 102 LYS A C 1
ATOM 832 O O . LYS A 1 102 ? 32.544 16.781 -26.677 1.00 95.19 102 LYS A O 1
ATOM 837 N N . VAL A 1 103 ? 31.442 15.020 -25.816 1.00 92.56 103 VAL A N 1
ATOM 838 C CA . VAL A 1 103 ? 31.456 14.218 -27.053 1.00 92.56 103 VAL A CA 1
ATOM 839 C C . VAL A 1 103 ? 30.663 14.896 -28.175 1.00 92.56 103 VAL A C 1
ATOM 841 O O . VAL A 1 103 ? 31.111 14.874 -29.317 1.00 92.56 103 VAL A O 1
ATOM 844 N N . ILE A 1 104 ? 29.523 15.528 -27.877 1.00 89.50 104 ILE A N 1
ATOM 845 C CA . ILE A 1 104 ? 28.752 16.304 -28.863 1.00 89.50 104 ILE A CA 1
ATOM 846 C C . ILE A 1 104 ? 29.598 17.463 -29.403 1.00 89.50 104 ILE A C 1
ATOM 848 O O . ILE A 1 104 ? 29.768 17.554 -30.615 1.00 89.50 104 ILE A O 1
ATOM 852 N N . ASN A 1 105 ? 30.214 18.265 -28.531 1.00 92.56 105 ASN A N 1
ATOM 853 C CA . ASN A 1 105 ? 31.060 19.390 -28.943 1.00 92.56 105 ASN A CA 1
ATOM 854 C C . ASN A 1 105 ? 32.262 18.933 -29.796 1.00 92.56 105 ASN A C 1
ATOM 856 O O . ASN A 1 105 ? 32.538 19.522 -30.839 1.00 92.56 105 ASN A O 1
ATOM 860 N N . GLU A 1 106 ? 32.940 17.844 -29.409 1.00 93.12 106 GLU A N 1
ATOM 861 C CA . GLU A 1 106 ? 34.022 17.237 -30.205 1.00 93.12 106 GLU A CA 1
ATOM 862 C C . GLU A 1 106 ? 33.520 16.785 -31.591 1.00 93.12 106 GLU A C 1
ATOM 864 O O . GLU A 1 106 ? 34.217 16.933 -32.599 1.00 93.12 106 GLU A O 1
ATOM 869 N N . LYS A 1 107 ? 32.292 16.256 -31.681 1.00 92.56 107 LYS A N 1
ATOM 870 C CA . LYS A 1 107 ? 31.685 15.878 -32.965 1.00 92.56 107 LYS A CA 1
ATOM 871 C C . LYS A 1 107 ? 31.322 17.094 -33.809 1.00 92.56 107 LYS A C 1
ATOM 873 O O . LYS A 1 107 ? 31.646 17.089 -34.995 1.00 92.56 107 LYS A O 1
ATOM 878 N N . GLU A 1 108 ? 30.733 18.130 -33.227 1.00 92.75 108 GLU A N 1
ATOM 879 C CA . GLU A 1 108 ? 30.427 19.392 -33.912 1.00 92.75 108 GLU A CA 1
ATOM 880 C C . GLU A 1 108 ? 31.693 20.079 -34.448 1.00 92.75 108 GLU A C 1
ATOM 882 O O . GLU A 1 108 ? 31.689 20.570 -35.580 1.00 92.75 108 GLU A O 1
ATOM 887 N N . GLU A 1 109 ? 32.806 20.028 -33.709 1.00 95.31 109 GLU A N 1
ATOM 888 C CA . GLU A 1 109 ? 34.112 20.503 -34.180 1.00 95.31 109 GLU A CA 1
ATOM 889 C C . GLU A 1 109 ? 34.614 19.677 -35.377 1.00 95.31 109 GLU A C 1
ATOM 891 O O . GLU A 1 109 ? 34.973 20.247 -36.411 1.00 95.31 109 GLU A O 1
ATOM 896 N N . THR A 1 110 ? 34.561 18.337 -35.313 1.00 93.62 110 THR A N 1
ATOM 897 C CA . THR A 1 110 ? 34.956 17.495 -36.464 1.00 93.62 110 THR A CA 1
ATOM 898 C C . THR A 1 110 ? 34.069 17.708 -37.693 1.00 93.62 110 THR A C 1
ATOM 900 O O . THR A 1 110 ? 34.587 17.758 -38.807 1.00 93.62 110 THR A O 1
ATOM 903 N N . ILE A 1 111 ? 32.758 17.898 -37.514 1.00 90.31 111 ILE A N 1
ATOM 904 C CA . ILE A 1 111 ? 31.818 18.212 -38.600 1.00 90.31 111 ILE A CA 1
ATOM 905 C C . ILE A 1 111 ? 32.146 19.583 -39.202 1.00 90.31 111 ILE A C 1
ATOM 907 O O . ILE A 1 111 ? 32.179 19.719 -40.424 1.00 90.31 111 ILE A O 1
ATOM 911 N N . SER A 1 112 ? 32.451 20.580 -38.369 1.00 93.81 112 SER A N 1
ATOM 912 C CA . SER A 1 112 ? 32.846 21.922 -38.818 1.00 93.81 112 SER A CA 1
ATOM 913 C C . SER A 1 112 ? 34.158 21.899 -39.605 1.00 93.81 112 SER A C 1
ATOM 915 O O . SER A 1 112 ? 34.266 22.552 -40.644 1.00 93.81 112 SER A O 1
ATOM 917 N N . LYS A 1 113 ? 35.134 21.092 -39.167 1.00 93.94 113 LYS A N 1
ATOM 918 C CA . LYS A 1 113 ? 36.396 20.887 -39.886 1.00 93.94 113 LYS A CA 1
ATOM 919 C C . LYS A 1 113 ? 36.173 20.223 -41.246 1.00 93.94 113 LYS A C 1
ATOM 921 O O . LYS A 1 113 ? 36.615 20.760 -42.256 1.00 93.94 113 LYS A O 1
ATOM 926 N N . ILE A 1 114 ? 35.427 19.116 -41.281 1.00 92.00 114 ILE A N 1
ATOM 927 C CA . ILE A 1 114 ? 35.074 18.402 -42.520 1.00 92.00 114 ILE A CA 1
ATOM 928 C C . ILE A 1 114 ? 34.321 19.332 -43.484 1.00 92.00 114 ILE A C 1
ATOM 930 O O . ILE A 1 114 ? 34.608 19.349 -44.677 1.00 92.00 114 ILE A O 1
ATOM 934 N N . LYS A 1 115 ? 33.392 20.154 -42.981 1.00 91.19 115 LYS A N 1
ATOM 935 C CA . LYS A 1 115 ? 32.659 21.143 -43.785 1.00 91.19 115 LYS A CA 1
ATOM 936 C C . LYS A 1 115 ? 33.592 22.186 -44.409 1.00 91.19 115 LYS A C 1
ATOM 938 O O . LYS A 1 115 ? 33.457 22.462 -45.595 1.00 91.19 115 LYS A O 1
ATOM 943 N N . SER A 1 116 ? 34.560 22.701 -43.648 1.00 94.12 116 SER A N 1
ATOM 944 C CA . SER A 1 116 ? 35.597 23.616 -44.150 1.00 94.12 116 SER A CA 1
ATOM 945 C C . SER A 1 116 ? 36.484 22.961 -45.223 1.00 94.12 116 SER A C 1
ATOM 947 O O . SER A 1 116 ? 36.745 23.559 -46.265 1.00 94.12 116 SER A O 1
ATOM 949 N N . GLU A 1 117 ? 36.882 21.700 -45.018 1.00 93.62 117 GLU A N 1
ATOM 950 C CA . GLU A 1 117 ? 37.646 20.912 -45.997 1.00 93.62 117 GLU A CA 1
ATOM 951 C C . GLU A 1 117 ? 36.844 20.704 -47.305 1.00 93.62 117 GLU A C 1
ATOM 953 O O . GLU A 1 117 ? 37.379 20.925 -48.393 1.00 93.62 117 GLU A O 1
ATOM 958 N N . TYR A 1 118 ? 35.543 20.386 -47.232 1.00 91.44 118 TYR A N 1
ATOM 959 C CA . TYR A 1 118 ? 34.669 20.301 -48.415 1.00 91.44 118 TYR A CA 1
ATOM 960 C C . TYR A 1 118 ? 34.444 21.654 -49.110 1.00 91.44 118 TYR A C 1
ATOM 962 O O . TYR A 1 118 ? 34.439 21.710 -50.339 1.00 91.44 118 TYR A O 1
ATOM 970 N N . GLU A 1 119 ? 34.266 22.745 -48.358 1.00 93.62 119 GLU A N 1
ATOM 971 C CA . GLU A 1 119 ? 34.125 24.099 -48.916 1.00 93.62 119 GLU A CA 1
ATOM 972 C C . GLU A 1 119 ? 35.401 24.545 -49.653 1.00 93.62 119 GLU A C 1
ATOM 974 O O . GLU A 1 119 ? 35.307 25.174 -50.709 1.00 93.62 119 GLU A O 1
ATOM 979 N N . ALA A 1 120 ? 36.585 24.161 -49.163 1.00 92.44 120 ALA A N 1
ATOM 980 C CA . ALA A 1 120 ? 37.852 24.384 -49.859 1.00 92.44 120 ALA A CA 1
ATOM 981 C C . ALA A 1 120 ? 37.940 23.584 -51.173 1.00 92.44 120 ALA A C 1
ATOM 983 O O . ALA A 1 120 ? 38.192 24.173 -52.224 1.00 92.44 120 ALA A O 1
ATOM 984 N N . VAL A 1 121 ? 37.645 22.278 -51.147 1.00 92.88 121 VAL A N 1
ATOM 985 C CA . VAL A 1 121 ? 37.665 21.418 -52.350 1.00 92.88 121 VAL A CA 1
ATOM 986 C C . VAL A 1 121 ? 36.672 21.899 -53.415 1.00 92.88 121 VAL A C 1
ATOM 988 O O . VAL A 1 121 ? 36.999 21.913 -54.602 1.00 92.88 121 VAL A O 1
ATOM 991 N N . LEU A 1 122 ? 35.474 22.341 -53.015 1.00 91.25 122 LEU A N 1
ATOM 992 C CA . LEU A 1 122 ? 34.497 22.929 -53.939 1.00 91.25 122 LEU A CA 1
ATOM 993 C C . LEU A 1 122 ? 35.027 24.213 -54.586 1.00 91.25 122 LEU A C 1
ATOM 995 O O . LEU A 1 122 ? 34.899 24.385 -55.798 1.00 91.25 122 LEU A O 1
ATOM 999 N N . LYS A 1 123 ? 35.666 25.088 -53.804 1.00 94.38 123 LYS A N 1
ATOM 1000 C CA . LYS A 1 123 ? 36.254 26.337 -54.301 1.00 94.38 123 LYS A CA 1
ATOM 1001 C C . LYS A 1 123 ? 37.409 26.090 -55.274 1.00 94.38 123 LYS A C 1
ATOM 1003 O O . LYS A 1 123 ? 37.520 26.797 -56.275 1.00 94.38 123 LYS A O 1
ATOM 1008 N N . ASP A 1 124 ? 38.239 25.082 -55.024 1.00 92.00 124 ASP A N 1
ATOM 1009 C CA . ASP A 1 124 ? 39.314 24.696 -55.941 1.00 92.00 124 ASP A CA 1
ATOM 1010 C C . ASP A 1 124 ? 38.756 24.102 -57.243 1.00 92.00 124 ASP A C 1
ATOM 1012 O O . ASP A 1 124 ? 39.169 24.522 -58.325 1.00 92.00 124 ASP A O 1
ATOM 1016 N N . ALA A 1 125 ? 37.721 23.258 -57.175 1.00 89.56 125 ALA A N 1
ATOM 1017 C CA . ALA A 1 125 ? 37.018 22.765 -58.362 1.00 89.56 125 ALA A CA 1
ATOM 1018 C C . ALA A 1 125 ? 36.333 23.891 -59.173 1.00 89.56 125 ALA A C 1
ATOM 1020 O O . ALA A 1 125 ? 36.317 23.857 -60.407 1.00 89.56 125 ALA A O 1
ATOM 1021 N N . GLU A 1 126 ? 35.795 24.927 -58.518 1.00 91.81 126 GLU A N 1
ATOM 1022 C CA . GLU A 1 126 ? 35.272 26.128 -59.189 1.00 91.81 126 GLU A CA 1
ATOM 1023 C C . GLU A 1 126 ? 36.380 26.961 -59.855 1.00 91.81 126 GLU A C 1
ATOM 1025 O O . GLU A 1 126 ? 36.188 27.482 -60.963 1.00 91.81 126 GLU A O 1
ATOM 1030 N N . ASN A 1 127 ? 37.555 27.057 -59.223 1.00 92.38 127 ASN A N 1
ATOM 1031 C CA . ASN A 1 127 ? 38.734 27.709 -59.794 1.00 92.38 127 ASN A CA 1
ATOM 1032 C C . ASN A 1 127 ? 39.252 26.951 -61.027 1.00 92.38 127 ASN A C 1
ATOM 1034 O O . ASN A 1 127 ? 39.477 27.580 -62.064 1.00 92.38 127 ASN A O 1
ATOM 1038 N N . GLU A 1 128 ? 39.375 25.622 -60.958 1.00 92.25 128 GLU A N 1
ATOM 1039 C CA . GLU A 1 128 ? 39.757 24.760 -62.089 1.00 92.25 128 GLU A CA 1
ATOM 1040 C C . GLU A 1 128 ? 38.745 24.841 -63.235 1.00 92.25 128 GLU A C 1
ATOM 1042 O O . GLU A 1 128 ? 39.108 25.042 -64.395 1.00 92.25 128 GLU A O 1
ATOM 1047 N N . ARG A 1 129 ? 37.444 24.792 -62.934 1.00 91.00 129 ARG A N 1
ATOM 1048 C CA . ARG A 1 129 ? 36.402 25.006 -63.947 1.00 91.00 129 ARG A CA 1
ATOM 1049 C C . ARG A 1 129 ? 36.544 26.379 -64.614 1.00 91.00 129 ARG A C 1
ATOM 1051 O O . ARG A 1 129 ? 36.362 26.504 -65.826 1.00 91.00 129 ARG A O 1
ATOM 1058 N N . SER A 1 130 ? 36.914 27.402 -63.844 1.00 90.94 130 SER A N 1
ATOM 1059 C CA . SER A 1 130 ? 37.141 28.763 -64.340 1.00 90.94 130 SER A CA 1
ATOM 1060 C C . SER A 1 130 ? 38.432 28.917 -65.156 1.00 90.94 130 SER A C 1
ATOM 1062 O O . SER A 1 130 ? 38.486 29.780 -66.036 1.00 90.94 130 SER A O 1
ATOM 1064 N N . THR A 1 131 ? 39.482 28.125 -64.910 1.00 91.19 131 THR A N 1
ATOM 1065 C CA . THR A 1 131 ? 40.676 28.098 -65.777 1.00 91.19 131 THR A CA 1
ATOM 1066 C C . THR A 1 131 ? 40.386 27.344 -67.070 1.00 91.19 131 THR A C 1
ATOM 1068 O O . THR A 1 131 ? 40.629 27.903 -68.142 1.00 91.19 131 THR A O 1
ATOM 1071 N N . VAL A 1 132 ? 39.754 26.170 -66.996 1.00 89.94 132 VAL A N 1
ATOM 1072 C CA . VAL A 1 132 ? 39.340 25.375 -68.166 1.00 89.94 132 VAL A CA 1
ATOM 1073 C C . VAL A 1 132 ? 38.419 26.176 -69.092 1.00 89.94 132 VAL A C 1
ATOM 1075 O O . VAL A 1 132 ? 38.644 26.200 -70.301 1.00 89.94 132 VAL A O 1
ATOM 1078 N N . GLU A 1 133 ? 37.432 26.912 -68.570 1.00 90.50 133 GLU A N 1
ATOM 1079 C CA . GLU A 1 133 ? 36.535 27.714 -69.419 1.00 90.50 133 GLU A CA 1
ATOM 1080 C C . GLU A 1 133 ? 37.253 28.927 -70.056 1.00 90.50 133 GLU A C 1
ATOM 1082 O O . GLU A 1 133 ? 36.950 29.314 -71.191 1.00 90.50 133 GLU A O 1
ATOM 1087 N N . ARG A 1 134 ? 38.277 29.496 -69.394 1.00 90.19 134 ARG A N 1
ATOM 1088 C CA . ARG A 1 134 ? 39.157 30.520 -69.997 1.00 90.19 134 ARG A CA 1
ATOM 1089 C C . ARG A 1 134 ? 40.044 29.936 -71.095 1.00 90.19 134 ARG A C 1
ATOM 1091 O O . ARG A 1 134 ? 40.224 30.585 -72.125 1.00 90.19 134 ARG A O 1
ATOM 1098 N N . GLU A 1 135 ? 40.598 28.743 -70.906 1.00 90.19 135 GLU A N 1
ATOM 1099 C CA . GLU A 1 135 ? 41.400 28.052 -71.923 1.00 90.19 135 GLU A CA 1
ATOM 1100 C C . GLU A 1 135 ? 40.551 27.640 -73.121 1.00 90.19 135 GLU A C 1
ATOM 1102 O O . GLU A 1 135 ? 40.914 27.939 -74.258 1.00 90.19 135 GLU A O 1
ATOM 1107 N N . ARG A 1 136 ? 39.358 27.092 -72.879 1.00 88.69 136 ARG A N 1
ATOM 1108 C CA . ARG A 1 136 ? 38.347 26.829 -73.905 1.00 88.69 136 ARG A CA 1
ATOM 1109 C C . ARG A 1 136 ? 37.982 28.100 -74.671 1.00 88.69 136 ARG A C 1
ATOM 1111 O O . ARG A 1 136 ? 37.959 28.085 -75.897 1.00 88.69 136 ARG A O 1
ATOM 1118 N N . SER A 1 137 ? 37.785 29.223 -73.978 1.00 88.94 137 SER A N 1
ATOM 1119 C CA . SER A 1 137 ? 37.526 30.524 -74.609 1.00 88.94 137 SER A CA 1
ATOM 1120 C C . SER A 1 137 ? 38.699 31.017 -75.469 1.00 88.94 137 SER A C 1
ATOM 1122 O O . SER A 1 137 ? 38.474 31.579 -76.542 1.00 88.94 137 SER A O 1
ATOM 1124 N N . LYS A 1 138 ? 39.952 30.793 -75.042 1.00 89.62 138 LYS A N 1
ATOM 1125 C CA . LYS A 1 138 ? 41.153 31.079 -75.851 1.00 89.62 138 LYS A CA 1
ATOM 1126 C C . LYS A 1 138 ? 41.229 30.170 -77.080 1.00 89.62 138 LYS A C 1
ATOM 1128 O O . LYS A 1 138 ? 41.451 30.675 -78.175 1.00 89.62 138 LYS A O 1
ATOM 1133 N N . ALA A 1 139 ? 40.993 28.868 -76.920 1.00 85.75 139 ALA A N 1
ATOM 1134 C CA . ALA A 1 139 ? 41.000 27.895 -78.011 1.00 85.75 139 ALA A CA 1
ATOM 1135 C C . ALA A 1 139 ? 39.907 28.195 -79.051 1.00 85.75 139 ALA A C 1
ATOM 1137 O O . ALA A 1 139 ? 40.183 28.204 -80.245 1.00 85.75 139 ALA A O 1
ATOM 1138 N N . VAL A 1 140 ? 38.690 28.538 -78.612 1.00 88.06 140 VAL A N 1
ATOM 1139 C CA . VAL A 1 140 ? 37.588 28.953 -79.500 1.00 88.06 140 VAL A CA 1
ATOM 1140 C C . VAL A 1 140 ? 37.918 30.248 -80.249 1.00 88.06 140 VAL A C 1
ATOM 1142 O O . VAL A 1 140 ? 37.567 30.362 -81.422 1.00 88.06 140 VAL A O 1
ATOM 1145 N N . LYS A 1 141 ? 38.608 31.213 -79.621 1.00 88.50 141 LYS A N 1
ATOM 1146 C CA . LYS A 1 141 ? 39.113 32.405 -80.327 1.00 88.50 141 LYS A CA 1
ATOM 1147 C C . LYS A 1 141 ? 40.173 32.034 -81.362 1.00 88.50 141 LYS A C 1
ATOM 1149 O O . LYS A 1 141 ? 39.970 32.327 -82.530 1.00 88.50 141 LYS A O 1
ATOM 1154 N N . ALA A 1 142 ? 41.212 31.296 -80.973 1.00 85.19 142 ALA A N 1
ATOM 1155 C CA . ALA A 1 142 ? 42.272 30.864 -81.885 1.00 85.19 142 ALA A CA 1
ATOM 1156 C C . ALA A 1 142 ? 41.731 30.070 -83.089 1.00 85.19 142 ALA A C 1
ATOM 1158 O O . ALA A 1 142 ? 42.182 30.275 -84.211 1.00 85.19 142 ALA A O 1
ATOM 1159 N N . LEU A 1 143 ? 40.722 29.218 -82.881 1.00 85.06 143 LEU A N 1
ATOM 1160 C CA . LEU A 1 143 ? 40.082 28.438 -83.943 1.00 85.06 143 LEU A CA 1
ATOM 1161 C C . LEU A 1 143 ? 39.216 29.319 -84.863 1.00 85.06 143 LEU A C 1
ATOM 1163 O O . LEU A 1 143 ? 39.215 29.111 -86.075 1.00 85.06 143 LEU A O 1
ATOM 1167 N N . LYS A 1 144 ? 38.546 30.354 -84.330 1.00 85.25 144 LYS A N 1
ATOM 1168 C CA . LYS A 1 144 ? 37.881 31.389 -85.147 1.00 85.25 144 LYS A CA 1
ATOM 1169 C C . LYS A 1 144 ? 38.883 32.222 -85.946 1.00 85.25 144 LYS A C 1
ATOM 1171 O O . LYS A 1 144 ? 38.637 32.473 -87.122 1.00 85.25 144 LYS A O 1
ATOM 1176 N N . ASP A 1 145 ? 40.005 32.605 -85.346 1.00 84.25 145 ASP A N 1
ATOM 1177 C CA . ASP A 1 145 ? 41.066 33.368 -86.006 1.00 84.25 145 ASP A CA 1
ATOM 1178 C C . ASP A 1 145 ? 41.740 32.522 -87.106 1.00 84.25 145 ASP A C 1
ATOM 1180 O O . ASP A 1 145 ? 42.005 33.016 -88.202 1.00 84.25 145 ASP A O 1
ATOM 1184 N N . GLU A 1 146 ? 41.942 31.217 -86.876 1.00 82.38 146 GLU A N 1
ATOM 1185 C CA . GLU A 1 146 ? 42.427 30.273 -87.891 1.00 82.38 146 GLU A CA 1
ATOM 1186 C C . GLU A 1 146 ? 41.403 30.067 -89.019 1.00 82.38 146 GLU A C 1
ATOM 1188 O O . GLU A 1 146 ? 41.782 30.068 -90.191 1.00 82.38 146 GLU A O 1
ATOM 1193 N N . GLN A 1 147 ? 40.108 29.954 -88.704 1.00 79.88 147 GLN A N 1
ATOM 1194 C CA . GLN A 1 147 ? 39.044 29.909 -89.713 1.00 79.88 147 GLN A CA 1
ATOM 1195 C C . GLN A 1 147 ? 38.991 31.199 -90.540 1.00 79.88 147 GLN A C 1
ATOM 1197 O O . GLN A 1 147 ? 38.930 31.125 -91.765 1.00 79.88 147 GLN A O 1
ATOM 1202 N N . GLN A 1 148 ? 39.089 32.377 -89.916 1.00 78.62 148 GLN A N 1
ATOM 1203 C CA . GLN A 1 148 ? 39.169 33.653 -90.636 1.00 78.62 148 GLN A CA 1
ATOM 1204 C C . GLN A 1 148 ? 40.435 33.746 -91.495 1.00 78.62 148 GLN A C 1
ATOM 1206 O O . GLN A 1 148 ? 40.366 34.203 -92.635 1.00 78.62 148 GLN A O 1
ATOM 1211 N N . LYS A 1 149 ? 41.578 33.251 -91.005 1.00 80.38 149 LYS A N 1
ATOM 1212 C CA . LYS A 1 149 ? 42.828 33.172 -91.772 1.00 80.38 149 LYS A CA 1
ATOM 1213 C C . LYS A 1 149 ? 42.718 32.209 -92.958 1.00 80.38 149 LYS A C 1
ATOM 1215 O O . LYS A 1 149 ? 43.215 32.542 -94.029 1.00 80.38 149 LYS A O 1
ATOM 1220 N N . LYS A 1 150 ? 42.041 31.063 -92.808 1.00 76.69 150 LYS A N 1
ATOM 1221 C CA . LYS A 1 150 ? 41.705 30.153 -93.917 1.00 76.69 150 LYS A CA 1
ATOM 1222 C C . LYS A 1 150 ? 40.800 30.840 -94.936 1.00 76.69 150 LYS A C 1
ATOM 1224 O O . LYS A 1 150 ? 41.186 30.914 -96.090 1.00 76.69 150 LYS A O 1
ATOM 1229 N N . ILE A 1 151 ? 39.697 31.460 -94.513 1.00 75.88 151 ILE A N 1
ATOM 1230 C CA . ILE A 1 151 ? 38.777 32.203 -95.397 1.00 75.88 151 ILE A CA 1
ATOM 1231 C C . ILE A 1 151 ? 39.496 33.342 -96.147 1.00 75.88 151 ILE A C 1
ATOM 1233 O O . ILE A 1 151 ? 39.241 33.562 -97.330 1.00 75.88 151 ILE A O 1
ATOM 1237 N N . LEU A 1 152 ? 40.428 34.048 -95.496 1.00 70.44 152 LEU A N 1
ATOM 1238 C CA . LEU A 1 152 ? 41.270 35.061 -96.141 1.00 70.44 152 LEU A CA 1
ATOM 1239 C C . LEU A 1 152 ? 42.286 34.456 -97.121 1.00 70.44 152 LEU A C 1
ATOM 1241 O O . LEU A 1 152 ? 42.552 35.065 -98.152 1.00 70.44 152 LEU A O 1
ATOM 1245 N N . LEU A 1 153 ? 42.849 33.279 -96.833 1.00 65.75 153 LEU A N 1
ATOM 1246 C CA . LEU A 1 153 ? 43.759 32.568 -97.740 1.00 65.75 153 LEU A CA 1
ATOM 1247 C C . LEU A 1 153 ? 43.032 31.928 -98.931 1.00 65.75 153 LEU A C 1
ATOM 1249 O O . LEU A 1 153 ? 43.606 31.910 -100.016 1.00 65.75 153 LEU A O 1
ATOM 1253 N N . GLU A 1 154 ? 41.795 31.457 -98.756 1.00 62.16 154 GLU A N 1
ATOM 1254 C CA . GLU A 1 154 ? 40.898 31.013 -99.834 1.00 62.16 154 GLU A CA 1
ATOM 1255 C C . GLU A 1 154 ? 40.585 32.200 -100.758 1.00 62.16 154 GLU A C 1
ATOM 1257 O O . GLU A 1 154 ? 40.949 32.177 -101.931 1.00 62.16 154 GLU A O 1
ATOM 1262 N N . ARG A 1 155 ? 40.084 33.319 -100.206 1.00 57.12 155 ARG A N 1
ATOM 1263 C CA . ARG A 1 155 ? 39.832 34.556 -100.973 1.00 57.12 155 ARG A CA 1
ATOM 1264 C C . ARG A 1 155 ? 41.078 35.132 -101.647 1.00 57.12 155 ARG A C 1
ATOM 1266 O O . ARG A 1 155 ? 40.968 35.773 -102.686 1.00 57.12 155 ARG A O 1
ATOM 1273 N N . ARG A 1 156 ? 42.271 34.934 -101.076 1.00 53.31 156 ARG A N 1
ATOM 1274 C CA . ARG A 1 156 ? 43.537 35.356 -101.703 1.00 53.31 156 ARG A CA 1
ATOM 1275 C C . ARG A 1 156 ? 43.995 34.394 -102.806 1.00 53.31 156 ARG A C 1
ATOM 1277 O O . ARG A 1 156 ? 44.715 34.830 -103.698 1.00 53.31 156 ARG A O 1
ATOM 1284 N N . ARG A 1 157 ? 43.561 33.128 -102.772 1.00 53.03 157 ARG A N 1
ATOM 1285 C CA . ARG A 1 157 ? 43.729 32.148 -103.859 1.00 53.03 157 ARG A CA 1
ATOM 1286 C C . ARG A 1 157 ? 42.748 32.381 -105.013 1.00 53.03 157 ARG A C 1
ATOM 1288 O O . ARG A 1 157 ? 43.108 32.129 -106.152 1.00 53.03 157 ARG A O 1
ATOM 1295 N N . GLU A 1 158 ? 41.563 32.920 -104.738 1.00 48.19 158 GLU A N 1
ATOM 1296 C CA . GLU A 1 158 ? 40.538 33.231 -105.751 1.00 48.19 158 GLU A CA 1
ATOM 1297 C C . GLU A 1 158 ? 40.817 34.511 -106.574 1.00 48.19 158 GLU A C 1
ATOM 1299 O O . GLU A 1 158 ? 40.137 34.751 -107.568 1.00 48.19 158 GLU A O 1
ATOM 1304 N N . VAL A 1 159 ? 41.802 35.340 -106.191 1.00 51.66 159 VAL A N 1
ATOM 1305 C CA . VAL A 1 159 ? 42.050 36.673 -106.797 1.00 51.66 159 VAL A CA 1
ATOM 1306 C C . VAL A 1 159 ? 43.384 36.775 -107.566 1.00 51.66 159 VAL A C 1
ATOM 1308 O O . VAL A 1 159 ? 43.653 37.793 -108.200 1.00 51.66 159 VAL A O 1
ATOM 1311 N N . ILE A 1 160 ? 44.212 35.722 -107.591 1.00 41.59 160 ILE A N 1
ATOM 1312 C CA . ILE A 1 160 ? 45.395 35.647 -108.470 1.00 41.59 160 ILE A CA 1
ATOM 1313 C C . ILE A 1 160 ? 45.261 34.417 -109.367 1.00 41.59 160 ILE A C 1
ATOM 1315 O O . ILE A 1 160 ? 45.418 33.284 -108.918 1.00 41.59 160 ILE A O 1
ATOM 1319 N N . GLY A 1 161 ? 44.950 34.655 -110.640 1.00 36.31 161 GLY A N 1
ATOM 1320 C CA . GLY A 1 161 ? 44.809 33.601 -111.636 1.00 36.31 161 GLY A CA 1
ATOM 1321 C C . GLY A 1 161 ? 46.145 33.082 -112.176 1.00 36.31 161 GLY A C 1
ATOM 1322 O O . GLY A 1 161 ? 47.074 33.850 -112.394 1.00 36.31 161 GLY A O 1
ATOM 1323 N N . VAL A 1 162 ? 46.159 31.777 -112.453 1.00 40.72 162 VAL A N 1
ATOM 1324 C CA . VAL A 1 162 ? 46.818 31.103 -113.590 1.00 40.72 162 VAL A CA 1
ATOM 1325 C C . VAL A 1 162 ? 48.286 31.456 -113.912 1.00 40.72 162 VAL A C 1
ATOM 1327 O O . VAL A 1 162 ? 48.576 32.339 -114.712 1.00 40.72 162 VAL A O 1
ATOM 1330 N N . SER A 1 163 ? 49.184 30.577 -113.467 1.00 35.69 163 SER A N 1
ATOM 1331 C CA . SER A 1 163 ? 50.236 29.946 -114.290 1.00 35.69 163 SER A CA 1
ATOM 1332 C C . SER A 1 163 ? 50.452 28.542 -113.698 1.00 35.69 163 SER A C 1
ATOM 1334 O O . SER A 1 163 ? 50.510 28.407 -112.478 1.00 35.69 163 SER A O 1
ATOM 1336 N N . SER A 1 164 ? 50.284 27.446 -114.442 1.00 51.41 164 SER A N 1
ATOM 1337 C CA . SER A 1 164 ? 51.193 26.917 -115.476 1.00 51.41 164 SER A CA 1
ATOM 1338 C C . SER A 1 164 ? 52.587 26.586 -114.927 1.00 51.41 164 SER A C 1
ATOM 1340 O O . SER A 1 164 ? 53.140 27.360 -114.153 1.00 51.41 164 SER A O 1
ATOM 1342 N N . ASP A 1 165 ? 53.123 25.444 -115.371 1.00 44.38 165 ASP A N 1
ATOM 1343 C CA . ASP A 1 165 ? 54.531 25.023 -115.245 1.00 44.38 165 ASP A CA 1
ATOM 1344 C C . ASP A 1 165 ? 54.936 24.356 -113.906 1.00 44.38 165 ASP A C 1
ATOM 1346 O O . ASP A 1 165 ? 55.825 24.806 -113.189 1.00 44.38 165 ASP A O 1
ATOM 1350 N N . SER A 1 166 ? 54.307 23.215 -113.576 1.00 50.19 166 SER A N 1
ATOM 1351 C CA . SER A 1 166 ? 54.847 22.253 -112.583 1.00 50.19 166 SER A CA 1
ATOM 1352 C C . SER A 1 166 ? 54.362 20.796 -112.769 1.00 50.19 166 SER A C 1
ATOM 1354 O O . SER A 1 166 ? 54.316 20.012 -111.825 1.00 50.19 166 SER A O 1
ATOM 1356 N N . VAL A 1 167 ? 53.954 20.415 -113.988 1.00 52.25 167 VAL A N 1
ATOM 1357 C CA . VAL A 1 167 ? 53.403 19.069 -114.286 1.00 52.25 167 VAL A CA 1
ATOM 1358 C C . VAL A 1 167 ? 54.340 18.223 -115.163 1.00 52.25 167 VAL A C 1
ATOM 1360 O O . VAL A 1 167 ? 54.234 16.998 -115.163 1.00 52.25 167 VAL A O 1
ATOM 1363 N N . GLU A 1 168 ? 55.311 18.828 -115.854 1.00 51.47 168 GLU A N 1
ATOM 1364 C CA . GLU A 1 168 ? 56.194 18.094 -116.775 1.00 51.47 168 GLU A CA 1
ATOM 1365 C C . GLU A 1 168 ? 57.431 17.468 -116.102 1.00 51.47 168 GLU A C 1
ATOM 1367 O O . GLU A 1 168 ? 57.800 16.356 -116.485 1.00 51.47 168 GLU A O 1
ATOM 1372 N N . ASP A 1 169 ? 57.987 18.043 -115.027 1.00 49.72 169 ASP A N 1
ATOM 1373 C CA . ASP A 1 169 ? 59.116 17.427 -114.294 1.00 49.72 169 ASP A CA 1
ATOM 1374 C C . ASP A 1 169 ? 58.716 16.148 -113.528 1.00 49.72 169 ASP A C 1
ATOM 1376 O O . ASP A 1 169 ? 59.469 15.171 -113.480 1.00 49.72 169 ASP A O 1
ATOM 1380 N N . LEU A 1 170 ? 57.477 16.081 -113.026 1.00 54.22 170 LEU A N 1
ATOM 1381 C CA . LEU A 1 170 ? 56.898 14.854 -112.458 1.00 54.22 170 LEU A CA 1
ATOM 1382 C C . LEU A 1 170 ? 56.708 13.745 -113.514 1.00 54.22 170 LEU A C 1
ATOM 1384 O O . LEU A 1 170 ? 56.663 12.565 -113.167 1.00 54.22 170 LEU A O 1
ATOM 1388 N N . SER A 1 171 ? 56.654 14.092 -114.806 1.00 52.19 171 SER A N 1
ATOM 1389 C CA . SER A 1 171 ? 56.514 13.124 -115.906 1.00 52.19 171 SER A CA 1
ATOM 1390 C C . SER A 1 171 ? 57.834 12.453 -116.317 1.00 52.19 171 SER A C 1
ATOM 1392 O O . SER A 1 171 ? 57.812 11.414 -116.986 1.00 52.19 171 SER A O 1
ATOM 1394 N N . ALA A 1 172 ? 58.976 13.025 -115.918 1.00 53.38 172 ALA A N 1
ATOM 1395 C CA . ALA A 1 172 ? 60.302 12.455 -116.140 1.00 53.38 172 ALA A CA 1
ATOM 1396 C C . ALA A 1 172 ? 60.683 11.466 -115.026 1.00 53.38 172 ALA A C 1
ATOM 1398 O O . ALA A 1 172 ? 61.195 10.383 -115.310 1.00 53.38 172 ALA A O 1
ATOM 1399 N N . GLN A 1 173 ? 60.361 11.788 -113.768 1.00 51.19 173 GLN A N 1
ATOM 1400 C CA . GLN A 1 173 ? 60.734 10.970 -112.608 1.00 51.19 173 GLN A CA 1
ATOM 1401 C C . GLN A 1 173 ? 60.008 9.607 -112.578 1.00 51.19 173 GLN A C 1
ATOM 1403 O O . GLN A 1 173 ? 60.606 8.591 -112.230 1.00 51.19 173 GLN A O 1
ATOM 1408 N N . VAL A 1 174 ? 58.763 9.547 -113.071 1.00 57.41 174 VAL A N 1
ATOM 1409 C CA . VAL A 1 174 ? 57.986 8.295 -113.221 1.00 57.41 174 VAL A CA 1
ATOM 1410 C C . VAL A 1 174 ? 58.565 7.351 -114.292 1.00 57.41 174 VAL A C 1
ATOM 1412 O O . VAL A 1 174 ? 58.356 6.141 -114.225 1.00 57.41 174 VAL A O 1
ATOM 1415 N N . ARG A 1 175 ? 59.342 7.853 -115.265 1.00 53.78 175 ARG A N 1
ATOM 1416 C CA . ARG A 1 175 ? 59.961 7.007 -116.307 1.00 53.78 175 ARG A CA 1
ATOM 1417 C C . ARG A 1 175 ? 61.205 6.257 -115.826 1.00 53.78 175 ARG A C 1
ATOM 1419 O O . ARG A 1 175 ? 61.627 5.326 -116.503 1.00 53.78 175 ARG A O 1
ATOM 1426 N N . GLN A 1 176 ? 61.782 6.639 -114.683 1.00 49.34 176 GLN A N 1
ATOM 1427 C CA . GLN A 1 176 ? 62.990 6.007 -114.145 1.00 49.34 176 GLN A CA 1
ATOM 1428 C C . GLN A 1 176 ? 62.677 4.827 -113.208 1.00 49.34 176 GLN A C 1
ATOM 1430 O O . GLN A 1 176 ? 63.402 3.835 -113.220 1.00 49.34 176 GLN A O 1
ATOM 1435 N N . GLU A 1 177 ? 61.574 4.878 -112.452 1.00 55.97 177 GLU A N 1
ATOM 1436 C CA . GLU A 1 177 ? 61.137 3.755 -111.599 1.00 55.97 177 GLU A CA 1
ATOM 1437 C C . GLU A 1 177 ? 60.518 2.595 -112.405 1.00 55.97 177 GLU A C 1
ATOM 1439 O O . GLU A 1 177 ? 60.540 1.446 -111.969 1.00 55.97 177 GLU A O 1
ATOM 1444 N N . LEU A 1 178 ? 60.062 2.864 -113.634 1.00 56.84 178 LEU A N 1
ATOM 1445 C CA . LEU A 1 178 ? 59.603 1.841 -114.581 1.00 56.84 178 LEU A CA 1
ATOM 1446 C C . LEU A 1 178 ? 60.722 0.918 -115.105 1.00 56.84 178 LEU A C 1
ATOM 1448 O O . LEU A 1 178 ? 60.409 -0.124 -115.662 1.00 56.84 178 LEU A O 1
ATOM 1452 N N . GLN A 1 179 ? 62.005 1.255 -114.921 1.00 49.53 179 GLN A N 1
ATOM 1453 C CA . GLN A 1 179 ? 63.131 0.421 -115.380 1.00 49.53 179 GLN A CA 1
ATOM 1454 C C . GLN A 1 179 ? 63.667 -0.571 -114.335 1.00 49.53 179 GLN A C 1
ATOM 1456 O O . GLN A 1 179 ? 64.524 -1.391 -114.664 1.00 49.53 179 GLN A O 1
ATOM 1461 N N . THR A 1 180 ? 63.204 -0.514 -113.082 1.00 53.91 180 THR A N 1
ATOM 1462 C CA . THR A 1 180 ? 63.736 -1.348 -111.985 1.00 53.91 180 THR A CA 1
ATOM 1463 C C . THR A 1 180 ? 62.746 -2.381 -111.440 1.00 53.91 180 THR A C 1
ATOM 1465 O O . THR A 1 180 ? 63.145 -3.227 -110.641 1.00 53.91 180 THR A O 1
ATOM 1468 N N . SER A 1 181 ? 61.487 -2.374 -111.899 1.00 49.19 181 SER A N 1
ATOM 1469 C CA . SER A 1 181 ? 60.463 -3.350 -111.483 1.00 49.19 181 SER A CA 1
ATOM 1470 C C . SER A 1 181 ? 60.423 -4.630 -112.334 1.00 49.19 181 SER A C 1
ATOM 1472 O O . SER A 1 181 ? 59.972 -5.664 -111.842 1.00 49.19 181 SER A O 1
ATOM 1474 N N . ASP A 1 182 ? 60.942 -4.608 -113.567 1.00 45.22 182 ASP A N 1
ATOM 1475 C CA . ASP A 1 182 ? 60.862 -5.723 -114.537 1.00 45.22 182 ASP A CA 1
ATOM 1476 C C . ASP A 1 182 ? 61.663 -6.990 -114.141 1.00 45.22 182 ASP A C 1
ATOM 1478 O O . ASP A 1 182 ? 61.646 -8.003 -114.843 1.00 45.22 182 ASP A O 1
ATOM 1482 N N . GLY A 1 183 ? 62.388 -6.960 -113.017 1.00 49.97 183 GLY A N 1
ATOM 1483 C CA . GLY A 1 183 ? 63.294 -8.034 -112.596 1.00 49.97 183 GLY A CA 1
ATOM 1484 C C . GLY A 1 183 ? 62.724 -9.093 -111.642 1.00 49.97 183 GLY A C 1
ATOM 1485 O O . GLY A 1 183 ? 63.362 -10.133 -111.480 1.00 49.97 183 GLY A O 1
ATOM 1486 N N . LEU A 1 184 ? 61.585 -8.858 -110.974 1.00 53.81 184 LEU A N 1
ATOM 1487 C CA . LEU A 1 184 ? 61.170 -9.670 -109.807 1.00 53.81 184 LEU A CA 1
ATOM 1488 C C . LEU A 1 184 ? 59.887 -10.496 -109.982 1.00 53.81 184 LEU A C 1
ATOM 1490 O O . LEU A 1 184 ? 59.769 -11.559 -109.369 1.00 53.81 184 LEU A O 1
ATOM 1494 N N . ASP A 1 185 ? 58.973 -10.086 -110.858 1.00 49.41 185 ASP A N 1
ATOM 1495 C CA . ASP A 1 185 ? 57.685 -10.776 -111.043 1.00 49.41 185 ASP A CA 1
ATOM 1496 C C . ASP A 1 185 ? 57.818 -12.135 -111.775 1.00 49.41 185 ASP A C 1
ATOM 1498 O O . ASP A 1 185 ? 56.917 -12.973 -111.733 1.00 49.41 185 ASP A O 1
ATOM 1502 N N . ASN A 1 186 ? 58.986 -12.418 -112.364 1.00 47.19 186 ASN A N 1
ATOM 1503 C CA . ASN A 1 186 ? 59.291 -13.656 -113.097 1.00 47.19 186 ASN A CA 1
ATOM 1504 C C . ASN A 1 186 ? 59.526 -14.910 -112.220 1.00 47.19 186 ASN A C 1
ATOM 1506 O O . ASN A 1 186 ? 59.883 -15.957 -112.758 1.00 47.19 186 ASN A O 1
ATOM 1510 N N . SER A 1 187 ? 59.345 -14.845 -110.893 1.00 48.00 187 SER A N 1
ATOM 1511 C CA . SER A 1 187 ? 59.636 -15.978 -109.987 1.00 48.00 187 SER A CA 1
ATOM 1512 C C . SER A 1 187 ? 58.415 -16.556 -109.248 1.00 48.00 187 SER A C 1
ATOM 1514 O O . SE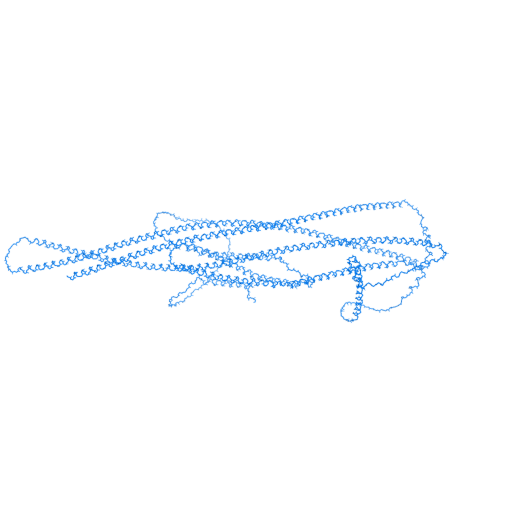R A 1 187 ? 58.439 -17.716 -108.835 1.00 48.00 187 SER A O 1
ATOM 1516 N N . LEU A 1 188 ? 57.313 -15.805 -109.099 1.00 43.56 188 LEU A N 1
ATOM 1517 C CA . LEU A 1 188 ? 56.169 -16.250 -108.280 1.00 43.56 188 LEU A CA 1
ATOM 1518 C C . LEU A 1 188 ? 55.083 -17.016 -109.062 1.00 43.56 188 LEU A C 1
ATOM 1520 O O . LEU A 1 188 ? 54.321 -17.787 -108.477 1.00 43.56 188 LEU A O 1
ATOM 1524 N N . LEU A 1 189 ? 55.050 -16.879 -110.391 1.00 45.19 189 LEU A N 1
ATOM 1525 C CA . LEU A 1 189 ? 54.094 -17.566 -111.277 1.00 45.19 189 LEU A CA 1
ATOM 1526 C C . LEU A 1 189 ? 54.314 -19.092 -111.389 1.00 45.19 189 LEU A C 1
ATOM 1528 O O . LEU A 1 189 ? 53.520 -19.786 -112.023 1.00 45.19 189 LEU A O 1
ATOM 1532 N N . ALA A 1 190 ? 55.361 -19.631 -110.755 1.00 43.06 190 ALA A N 1
ATOM 1533 C CA . ALA A 1 190 ? 55.741 -21.040 -110.837 1.00 43.06 190 ALA A CA 1
ATOM 1534 C C . ALA A 1 190 ? 55.089 -21.969 -109.787 1.00 43.06 190 ALA A C 1
ATOM 1536 O O . ALA A 1 190 ? 55.220 -23.182 -109.925 1.00 43.06 190 ALA A O 1
ATOM 1537 N N . TYR A 1 191 ? 54.417 -21.451 -108.742 1.00 40.56 191 TYR A N 1
ATOM 1538 C CA . TYR A 1 191 ? 54.083 -22.265 -107.551 1.00 40.56 191 TYR A CA 1
ATOM 1539 C C . TYR A 1 191 ? 52.596 -22.423 -107.178 1.00 40.56 191 TYR A C 1
ATOM 1541 O O . TYR A 1 191 ? 52.295 -23.164 -106.247 1.00 40.56 191 TYR A O 1
ATOM 1549 N N . LEU A 1 192 ? 51.656 -21.770 -107.873 1.00 43.19 192 LEU A N 1
ATOM 1550 C CA . LEU A 1 192 ? 50.215 -21.837 -107.538 1.00 43.19 192 LEU A CA 1
ATOM 1551 C C . LEU A 1 192 ? 49.322 -22.440 -108.638 1.00 43.19 192 LEU A C 1
ATOM 1553 O O . LEU A 1 192 ? 48.102 -22.478 -108.500 1.00 43.19 192 LEU A O 1
ATOM 1557 N N . SER A 1 193 ? 49.923 -22.994 -109.691 1.00 42.16 193 SER A N 1
ATOM 1558 C CA . SER A 1 193 ? 49.221 -23.655 -110.802 1.00 42.16 193 SER A CA 1
ATOM 1559 C C . SER A 1 193 ? 49.059 -25.171 -110.601 1.00 42.16 193 SER A C 1
ATOM 1561 O O . SER A 1 193 ? 49.136 -25.931 -111.566 1.00 42.16 193 SER A O 1
ATOM 1563 N N . GLN A 1 194 ? 48.866 -25.650 -109.362 1.00 38.06 194 GLN A N 1
ATOM 1564 C CA . GLN A 1 194 ? 48.687 -27.085 -109.103 1.00 38.06 194 GLN A CA 1
ATOM 1565 C C . GLN A 1 194 ? 47.767 -27.394 -107.905 1.00 38.06 194 GLN A C 1
ATOM 1567 O O . GLN A 1 194 ? 47.923 -26.840 -106.822 1.00 38.06 194 GLN A O 1
ATOM 1572 N N . SER A 1 195 ? 46.867 -28.369 -108.103 1.00 35.53 195 SER A N 1
ATOM 1573 C CA . SER A 1 195 ? 46.007 -29.048 -107.105 1.00 35.53 195 SER A CA 1
ATOM 1574 C C . SER A 1 195 ? 44.673 -28.408 -106.651 1.00 35.53 195 SER A C 1
ATOM 1576 O O . SER A 1 195 ? 44.340 -28.378 -105.468 1.00 35.53 195 SER A O 1
ATOM 1578 N N . HIS A 1 196 ? 43.790 -28.114 -107.612 1.00 36.19 196 HIS A N 1
ATOM 1579 C CA . HIS A 1 196 ? 42.352 -28.385 -107.429 1.00 36.19 196 HIS A CA 1
ATOM 1580 C C . HIS A 1 196 ? 41.796 -29.245 -108.578 1.00 36.19 196 HIS A C 1
ATOM 1582 O O . HIS A 1 196 ? 41.658 -28.769 -109.698 1.00 36.19 196 HIS A O 1
ATOM 1588 N N . GLN A 1 197 ? 41.516 -30.514 -108.258 1.00 34.03 197 GLN A N 1
ATOM 1589 C CA . GLN A 1 197 ? 40.729 -31.563 -108.945 1.00 34.03 197 GLN A CA 1
ATOM 1590 C C . GLN A 1 197 ? 40.991 -32.812 -108.079 1.00 34.03 197 GLN A C 1
ATOM 1592 O O . GLN A 1 197 ? 42.148 -33.159 -107.884 1.00 34.03 197 GLN A O 1
ATOM 1597 N N . SER A 1 198 ? 40.064 -33.520 -107.439 1.00 34.44 198 SER A N 1
ATOM 1598 C CA . SER A 1 198 ? 38.666 -33.907 -107.691 1.00 34.44 198 SER A CA 1
ATOM 1599 C C . SER A 1 198 ? 38.152 -34.568 -106.380 1.00 34.44 198 SER A C 1
ATOM 1601 O O . SER A 1 198 ? 38.960 -34.819 -105.490 1.00 34.44 198 SER A O 1
ATOM 1603 N N . GLY A 1 199 ? 36.878 -34.881 -106.143 1.00 31.03 199 GLY A N 1
ATOM 1604 C CA . GLY A 1 199 ? 35.657 -34.685 -106.920 1.00 31.03 199 GLY A CA 1
ATOM 1605 C C . GLY A 1 199 ? 34.426 -35.169 -106.129 1.00 31.03 199 GLY A C 1
ATOM 1606 O O . GLY A 1 199 ? 34.556 -35.812 -105.092 1.00 31.03 199 GLY A O 1
ATOM 1607 N N . ASP A 1 200 ? 33.262 -34.795 -106.651 1.00 31.09 200 ASP A N 1
ATOM 1608 C CA . ASP A 1 200 ? 31.887 -35.270 -106.429 1.00 31.09 200 ASP A CA 1
ATOM 1609 C C . ASP A 1 200 ? 31.613 -36.547 -105.599 1.00 31.09 200 ASP A C 1
ATOM 1611 O O . ASP A 1 200 ? 32.256 -37.579 -105.770 1.00 31.09 200 ASP A O 1
ATOM 1615 N N . ILE A 1 201 ? 30.496 -36.533 -104.853 1.00 33.59 201 ILE A N 1
ATOM 1616 C CA . ILE A 1 201 ? 29.238 -37.221 -105.240 1.00 33.59 201 ILE A CA 1
ATOM 1617 C C . ILE A 1 201 ? 28.077 -36.753 -104.332 1.00 33.59 201 ILE A C 1
ATOM 1619 O O . ILE A 1 201 ? 28.268 -36.404 -103.169 1.00 33.59 201 ILE A O 1
ATOM 1623 N N . ALA A 1 202 ? 26.869 -36.688 -104.898 1.00 31.98 202 ALA A N 1
ATOM 1624 C CA . ALA A 1 202 ? 25.653 -36.156 -104.273 1.00 31.98 202 ALA A CA 1
ATOM 1625 C C . ALA A 1 202 ? 24.931 -37.148 -103.335 1.00 31.98 202 ALA A C 1
ATOM 1627 O O . ALA A 1 202 ? 25.079 -38.356 -103.507 1.00 31.98 202 ALA A O 1
ATOM 1628 N N . LEU A 1 203 ? 24.056 -36.641 -102.446 1.00 31.72 203 LEU A N 1
ATOM 1629 C CA . LEU A 1 203 ? 22.594 -36.893 -102.494 1.00 31.72 203 LEU A CA 1
ATOM 1630 C C . LEU A 1 203 ? 21.804 -36.285 -101.308 1.00 31.72 203 LEU A C 1
ATOM 1632 O O . LEU A 1 203 ? 22.142 -36.478 -100.148 1.00 31.72 203 LEU A O 1
ATOM 1636 N N . ASP A 1 204 ? 20.717 -35.597 -101.666 1.00 27.70 204 ASP A N 1
ATOM 1637 C CA . ASP A 1 204 ? 19.371 -35.582 -101.069 1.00 27.70 204 ASP A CA 1
ATOM 1638 C C . ASP A 1 204 ? 19.060 -35.430 -99.553 1.00 27.70 204 ASP A C 1
ATOM 1640 O O . ASP A 1 204 ? 19.379 -36.251 -98.701 1.00 27.70 204 ASP A O 1
ATOM 1644 N N . ASN A 1 205 ? 18.133 -34.483 -99.335 1.00 30.58 205 ASN A N 1
ATOM 1645 C CA . ASN A 1 205 ? 16.928 -34.556 -98.491 1.00 30.58 205 ASN A CA 1
ATOM 1646 C C . ASN A 1 205 ? 16.950 -34.312 -96.960 1.00 30.58 205 ASN A C 1
ATOM 1648 O O . ASN A 1 205 ? 17.296 -35.151 -96.141 1.00 30.58 205 ASN A O 1
ATOM 1652 N N . SER A 1 206 ? 16.224 -33.234 -96.622 1.00 30.70 206 SER A N 1
ATOM 1653 C CA . SER A 1 206 ? 15.057 -33.233 -95.718 1.00 30.70 206 SER A CA 1
ATOM 1654 C C . SER A 1 206 ? 15.240 -33.268 -94.186 1.00 30.70 206 SER A C 1
ATOM 1656 O O . SER A 1 206 ? 15.356 -34.313 -93.566 1.00 30.70 206 SER A O 1
ATOM 1658 N N . THR A 1 207 ? 14.980 -32.095 -93.593 1.00 33.44 207 THR A N 1
ATOM 1659 C CA . THR A 1 207 ? 14.007 -31.839 -92.500 1.00 33.44 207 THR A CA 1
ATOM 1660 C C . THR A 1 207 ? 14.020 -32.658 -91.187 1.00 33.44 207 THR A C 1
ATOM 1662 O O . THR A 1 207 ? 13.776 -33.857 -91.174 1.00 33.44 207 THR A O 1
ATOM 1665 N N . ARG A 1 208 ? 13.918 -31.894 -90.078 1.00 31.06 208 ARG A N 1
ATOM 1666 C CA . ARG A 1 208 ? 12.995 -32.100 -88.924 1.00 31.06 208 ARG A CA 1
ATOM 1667 C C . ARG A 1 208 ? 13.554 -32.687 -87.606 1.00 31.06 208 ARG A C 1
ATOM 1669 O O . ARG A 1 208 ? 13.716 -33.883 -87.460 1.00 31.06 208 ARG A O 1
ATOM 1676 N N . ALA A 1 209 ? 13.571 -31.797 -86.606 1.00 33.72 209 ALA A N 1
ATOM 1677 C CA . ALA A 1 209 ? 13.214 -31.973 -85.185 1.00 33.72 209 ALA A CA 1
ATOM 1678 C C . ALA A 1 209 ? 13.979 -32.933 -84.236 1.00 33.72 209 ALA A C 1
ATOM 1680 O O . ALA A 1 209 ? 14.331 -34.063 -84.537 1.00 33.72 209 ALA A O 1
ATOM 1681 N N . SER A 1 210 ? 14.101 -32.432 -83.003 1.00 40.22 210 SER A N 1
ATOM 1682 C CA . SER A 1 210 ? 14.573 -33.036 -81.750 1.00 40.22 210 SER A CA 1
ATOM 1683 C C . SER A 1 210 ? 13.983 -34.404 -81.371 1.00 40.22 210 SER A C 1
ATOM 1685 O O . SER A 1 210 ? 12.787 -34.603 -81.565 1.00 40.22 210 SER A O 1
ATOM 1687 N N . SER A 1 211 ? 14.748 -35.234 -80.636 1.00 32.84 211 SER A N 1
ATOM 1688 C CA . SER A 1 211 ? 14.381 -35.846 -79.326 1.00 32.84 211 SER A CA 1
ATOM 1689 C C . SER A 1 211 ? 15.394 -36.929 -78.876 1.00 32.84 211 SER A C 1
ATOM 1691 O O . SER A 1 211 ? 16.000 -37.550 -79.735 1.00 32.84 211 SER A O 1
ATOM 1693 N N . ALA A 1 212 ? 15.481 -37.180 -77.554 1.00 31.72 212 ALA A N 1
ATOM 1694 C CA . ALA A 1 212 ? 16.125 -38.310 -76.835 1.00 31.72 212 ALA A CA 1
ATOM 1695 C C . ALA A 1 212 ? 17.641 -38.572 -77.088 1.00 31.72 212 ALA A C 1
ATOM 1697 O O . ALA A 1 212 ? 18.075 -38.665 -78.223 1.00 31.72 212 ALA A O 1
ATOM 1698 N N . VAL A 1 213 ? 18.570 -38.603 -76.116 1.00 37.88 213 VAL A N 1
ATOM 1699 C CA . VAL A 1 213 ? 18.672 -39.218 -74.762 1.00 37.88 213 VAL A CA 1
ATOM 1700 C C . VAL A 1 213 ? 19.203 -40.667 -74.763 1.00 37.88 213 VAL A C 1
ATOM 1702 O O . VAL A 1 213 ? 18.681 -41.532 -75.455 1.00 37.88 213 VAL A O 1
ATOM 1705 N N . SER A 1 214 ? 20.176 -40.881 -73.860 1.00 35.41 214 SER A N 1
ATOM 1706 C CA . SER A 1 214 ? 20.774 -42.120 -73.314 1.00 35.41 214 SER A CA 1
ATOM 1707 C C . SER A 1 214 ? 21.811 -42.923 -74.119 1.00 35.41 214 SER A C 1
ATOM 1709 O O . SER A 1 214 ? 21.595 -43.311 -75.258 1.00 35.41 214 SER A O 1
ATOM 1711 N N . ASP A 1 215 ? 22.902 -43.195 -73.392 1.00 34.72 215 ASP A N 1
ATOM 1712 C CA . ASP A 1 215 ? 23.794 -44.360 -73.389 1.00 34.72 215 ASP A CA 1
ATOM 1713 C C . ASP A 1 215 ? 24.454 -44.853 -74.686 1.00 34.72 215 ASP A C 1
ATOM 1715 O O . ASP A 1 215 ? 23.854 -45.540 -75.501 1.00 34.72 215 ASP A O 1
ATOM 1719 N N . ILE A 1 216 ? 25.780 -44.679 -74.734 1.00 36.50 216 ILE A N 1
ATOM 1720 C CA . ILE A 1 216 ? 26.732 -45.800 -74.649 1.00 36.50 216 ILE A CA 1
ATOM 1721 C C . ILE A 1 216 ? 27.992 -45.310 -73.918 1.00 36.50 216 ILE A C 1
ATOM 1723 O O . ILE A 1 216 ? 28.410 -44.159 -74.049 1.00 36.50 216 ILE A O 1
ATOM 1727 N N . SER A 1 217 ? 28.557 -4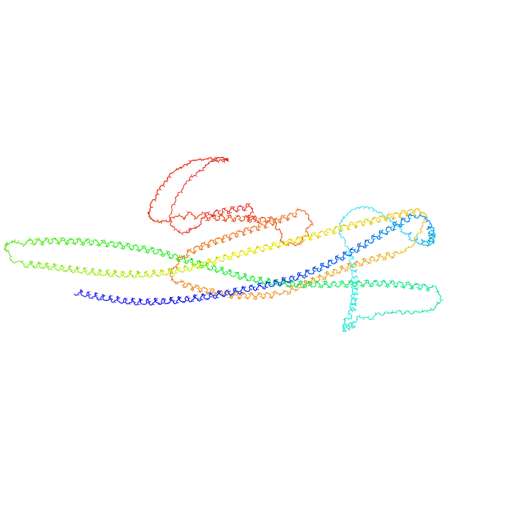6.176 -73.082 1.00 45.88 217 SER A N 1
ATOM 1728 C CA . SER A 1 217 ? 29.825 -45.958 -72.387 1.00 45.88 217 SER A CA 1
ATOM 1729 C C . SER A 1 217 ? 31.013 -46.095 -73.331 1.00 45.88 217 SER A C 1
ATOM 1731 O O . SER A 1 217 ? 31.012 -47.036 -74.113 1.00 45.88 217 SER A O 1
ATOM 1733 N N . ASP A 1 218 ? 32.089 -45.340 -73.103 1.00 44.06 218 ASP A N 1
ATOM 1734 C CA . ASP A 1 218 ? 33.426 -45.917 -73.270 1.00 44.06 218 ASP A CA 1
ATOM 1735 C C . ASP A 1 218 ? 34.431 -45.379 -72.248 1.00 44.06 218 ASP A C 1
ATOM 1737 O O . ASP A 1 218 ? 34.283 -44.288 -71.688 1.00 44.06 218 ASP A O 1
ATOM 1741 N N . ARG A 1 219 ? 35.380 -46.245 -71.878 1.00 50.16 219 ARG A N 1
ATOM 1742 C CA . ARG A 1 219 ? 36.021 -46.227 -70.550 1.00 50.16 219 ARG A CA 1
ATOM 1743 C C . ARG A 1 219 ? 37.470 -45.723 -70.557 1.00 50.16 219 ARG A C 1
ATOM 1745 O O . ARG A 1 219 ? 38.018 -45.469 -69.482 1.00 50.16 219 ARG A O 1
ATOM 1752 N N . ASP A 1 220 ? 38.039 -45.500 -71.738 1.00 49.94 220 ASP A N 1
ATOM 1753 C CA . ASP A 1 220 ? 39.488 -45.348 -71.931 1.00 49.94 220 ASP A CA 1
ATOM 1754 C C . ASP A 1 220 ? 39.989 -43.891 -71.850 1.00 49.94 220 ASP A C 1
ATOM 1756 O O . ASP A 1 220 ? 41.134 -43.638 -71.463 1.00 49.94 220 ASP A O 1
ATOM 1760 N N . ASP A 1 221 ? 39.121 -42.895 -72.067 1.00 54.16 221 ASP A N 1
ATOM 1761 C CA . ASP A 1 221 ? 39.500 -41.475 -71.948 1.00 54.16 221 ASP A CA 1
ATOM 1762 C C . ASP A 1 221 ? 39.866 -41.060 -70.510 1.00 54.16 221 ASP A C 1
ATOM 1764 O O . ASP A 1 221 ? 40.665 -40.139 -70.292 1.00 54.16 221 ASP A O 1
ATOM 1768 N N . ARG A 1 222 ? 39.326 -41.750 -69.494 1.00 52.12 222 ARG A N 1
ATOM 1769 C CA . ARG A 1 222 ? 39.622 -41.436 -68.084 1.00 52.12 222 ARG A CA 1
ATOM 1770 C C . ARG A 1 222 ? 41.067 -41.733 -67.704 1.00 52.12 222 ARG A C 1
ATOM 1772 O O . ARG A 1 222 ? 41.635 -40.986 -66.905 1.00 52.12 222 ARG A O 1
ATOM 1779 N N . GLU A 1 223 ? 41.674 -42.774 -68.267 1.00 54.59 223 GLU A N 1
ATOM 1780 C CA . GLU A 1 223 ? 43.046 -43.154 -67.926 1.00 54.59 223 GLU A CA 1
ATOM 1781 C C . GLU A 1 223 ? 44.075 -42.250 -68.621 1.00 54.59 223 GLU A C 1
ATOM 1783 O O . GLU A 1 223 ? 45.062 -41.838 -67.999 1.00 54.59 223 GLU A O 1
ATOM 1788 N N . MET A 1 224 ? 43.806 -41.814 -69.859 1.00 61.28 224 MET A N 1
ATOM 1789 C CA . MET A 1 224 ? 44.638 -40.802 -70.519 1.00 61.28 224 MET A CA 1
ATOM 1790 C C . MET A 1 224 ? 44.601 -39.463 -69.763 1.00 61.28 224 MET A C 1
ATOM 1792 O O . MET A 1 224 ? 45.653 -38.851 -69.545 1.00 61.28 224 MET A O 1
ATOM 1796 N N . VAL A 1 225 ? 43.424 -39.017 -69.304 1.00 61.88 225 VAL A N 1
ATOM 1797 C CA . VAL A 1 225 ? 43.290 -37.785 -68.504 1.00 61.88 225 VAL A CA 1
ATOM 1798 C C . VAL A 1 225 ? 43.974 -37.923 -67.139 1.00 61.88 225 VAL A C 1
ATOM 1800 O O . VAL A 1 225 ? 44.722 -37.023 -66.754 1.00 61.88 225 VAL A O 1
ATOM 1803 N N . ALA A 1 226 ? 43.807 -39.048 -66.434 1.00 66.56 226 ALA A N 1
ATOM 1804 C CA . ALA A 1 226 ? 44.459 -39.293 -65.143 1.00 66.56 226 ALA A CA 1
ATOM 1805 C C . ALA A 1 226 ? 45.996 -39.279 -65.246 1.00 66.56 226 ALA A C 1
ATOM 1807 O O . ALA A 1 226 ? 46.670 -38.645 -64.425 1.00 66.56 226 ALA A O 1
ATOM 1808 N N . ASN A 1 227 ? 46.554 -39.894 -66.293 1.00 67.12 227 ASN A N 1
ATOM 1809 C CA . ASN A 1 227 ? 47.994 -39.897 -66.552 1.00 67.12 227 ASN A CA 1
ATOM 1810 C C . ASN A 1 227 ? 48.529 -38.506 -66.929 1.00 67.12 227 ASN A C 1
ATOM 1812 O O . ASN A 1 227 ? 49.605 -38.111 -66.467 1.00 67.12 227 ASN A O 1
ATOM 1816 N N . LYS A 1 228 ? 47.770 -37.713 -67.699 1.00 69.69 228 LYS A N 1
ATOM 1817 C CA . LYS A 1 228 ? 48.112 -36.311 -68.006 1.00 69.69 228 LYS A CA 1
ATOM 1818 C C . LYS A 1 228 ? 48.087 -35.448 -66.736 1.00 69.69 228 LYS A C 1
ATOM 1820 O O . LYS A 1 228 ? 49.028 -34.689 -66.503 1.00 69.69 228 LYS A O 1
ATOM 1825 N N . LEU A 1 229 ? 47.089 -35.645 -65.869 1.00 67.50 229 LEU A N 1
ATOM 1826 C CA . LEU A 1 229 ? 46.970 -34.981 -64.567 1.00 67.50 229 LEU A CA 1
ATOM 1827 C C . LEU A 1 229 ? 48.143 -35.334 -63.636 1.00 67.50 229 LEU A C 1
ATOM 1829 O O . LEU A 1 229 ? 48.746 -34.441 -63.049 1.00 67.50 229 LEU A O 1
ATOM 1833 N N . HIS A 1 230 ? 48.547 -36.608 -63.564 1.00 70.31 230 HIS A N 1
ATOM 1834 C CA . HIS A 1 230 ? 49.713 -37.052 -62.785 1.00 70.31 230 HIS A CA 1
ATOM 1835 C C . HIS A 1 230 ? 51.056 -36.535 -63.328 1.00 70.31 230 HIS A C 1
ATOM 1837 O O . HIS A 1 230 ? 52.015 -36.388 -62.564 1.00 70.31 230 HIS A O 1
ATOM 1843 N N . ARG A 1 231 ? 51.152 -36.253 -64.635 1.00 74.38 231 ARG A N 1
ATOM 1844 C CA . ARG A 1 231 ? 52.325 -35.602 -65.248 1.00 74.38 231 ARG A CA 1
ATOM 1845 C C . ARG A 1 231 ? 52.390 -34.117 -64.889 1.00 74.38 231 ARG A C 1
ATOM 1847 O O . ARG A 1 231 ? 53.471 -33.614 -64.599 1.00 74.38 231 ARG A O 1
ATOM 1854 N N . ILE A 1 232 ? 51.238 -33.444 -64.868 1.00 69.19 232 ILE A N 1
ATOM 1855 C CA . ILE A 1 232 ? 51.108 -32.032 -64.485 1.00 69.19 232 ILE A CA 1
ATOM 1856 C C . ILE A 1 232 ? 51.352 -31.856 -62.981 1.00 69.19 232 ILE A C 1
ATOM 1858 O O . ILE A 1 232 ? 52.161 -31.015 -62.612 1.00 69.19 232 ILE A O 1
ATOM 1862 N N . LEU A 1 233 ? 50.773 -32.696 -62.118 1.00 68.44 233 LEU A N 1
ATOM 1863 C CA . LEU A 1 233 ? 51.013 -32.665 -60.668 1.00 68.44 233 LEU A CA 1
ATOM 1864 C C . LEU A 1 233 ? 52.490 -32.887 -60.312 1.00 68.44 233 LEU A C 1
ATOM 1866 O O . LEU A 1 233 ? 53.031 -32.136 -59.507 1.00 68.44 233 LEU A O 1
ATOM 1870 N N . ARG A 1 234 ? 53.181 -33.834 -60.969 1.00 72.12 234 ARG A N 1
ATOM 1871 C CA . ARG A 1 234 ? 54.637 -34.026 -60.797 1.00 72.12 234 ARG A CA 1
ATOM 1872 C C . ARG A 1 234 ? 55.491 -32.879 -61.344 1.00 72.12 234 ARG A C 1
ATOM 1874 O O . ARG A 1 234 ? 56.644 -32.746 -60.935 1.00 72.12 234 ARG A O 1
ATOM 1881 N N . LYS A 1 235 ? 54.960 -32.073 -62.268 1.00 76.00 235 LYS A N 1
ATOM 1882 C CA . LYS A 1 235 ? 55.613 -30.842 -62.724 1.00 76.00 235 LYS A CA 1
ATOM 1883 C C . LYS A 1 235 ? 55.373 -29.707 -61.726 1.00 76.00 235 LYS A C 1
ATOM 1885 O O . LYS A 1 235 ? 56.338 -29.124 -61.262 1.00 76.00 235 LYS A O 1
ATOM 1890 N N . ILE A 1 236 ? 54.131 -29.490 -61.292 1.00 71.00 236 ILE A N 1
ATOM 1891 C CA . ILE A 1 236 ? 53.771 -28.492 -60.270 1.00 71.00 236 ILE A CA 1
ATOM 1892 C C . ILE A 1 236 ? 54.514 -28.746 -58.950 1.00 71.00 236 ILE A C 1
ATOM 1894 O O . ILE A 1 236 ? 55.001 -27.798 -58.348 1.00 71.00 236 ILE A O 1
ATOM 1898 N N . SER A 1 237 ? 54.683 -30.000 -58.516 1.00 67.25 237 SER A N 1
ATOM 1899 C CA . SER A 1 237 ? 55.461 -30.301 -57.305 1.00 67.25 237 SER A CA 1
ATOM 1900 C C . SER A 1 237 ? 56.956 -30.004 -57.467 1.00 67.25 237 SER A C 1
ATOM 1902 O O . SER A 1 237 ? 57.608 -29.613 -56.505 1.00 67.25 237 SER A O 1
ATOM 1904 N N . ARG A 1 238 ? 57.514 -30.187 -58.671 1.00 74.94 238 ARG A N 1
ATOM 1905 C CA . ARG A 1 238 ? 58.931 -29.924 -58.972 1.00 74.94 238 ARG A CA 1
ATOM 1906 C C . ARG A 1 238 ? 59.200 -28.427 -59.109 1.00 74.94 238 ARG A C 1
ATOM 1908 O O . ARG A 1 238 ? 60.114 -27.915 -58.472 1.00 74.94 238 ARG A O 1
ATOM 1915 N N . ASP A 1 239 ? 58.370 -27.741 -59.884 1.00 70.25 239 ASP A N 1
ATOM 1916 C CA . ASP A 1 239 ? 58.455 -26.303 -60.118 1.00 70.25 239 ASP A CA 1
ATOM 1917 C C . ASP A 1 239 ? 58.121 -25.543 -58.813 1.00 70.25 239 ASP A C 1
ATOM 1919 O O . ASP A 1 239 ? 58.796 -24.580 -58.465 1.00 70.25 239 ASP A O 1
ATOM 1923 N N . GLY A 1 240 ? 57.168 -26.039 -58.012 1.00 73.88 240 GLY A N 1
ATOM 1924 C CA . GLY A 1 240 ? 56.850 -25.525 -56.675 1.00 73.88 240 GLY A CA 1
ATOM 1925 C C . GLY A 1 240 ? 57.984 -25.704 -55.660 1.00 73.88 240 GLY A C 1
ATOM 1926 O O . GLY A 1 240 ? 58.288 -24.768 -54.927 1.00 73.88 240 GLY A O 1
ATOM 1927 N N . LEU A 1 241 ? 58.678 -26.851 -55.656 1.00 69.44 241 LEU A N 1
ATOM 1928 C CA . LEU A 1 241 ? 59.903 -27.036 -54.861 1.00 69.44 241 LEU A CA 1
ATOM 1929 C C . LEU A 1 241 ? 61.024 -26.078 -55.296 1.00 69.44 241 LEU A C 1
ATOM 1931 O O . LEU A 1 241 ? 61.762 -25.578 -54.446 1.00 69.44 241 LEU A O 1
ATOM 1935 N N . GLN A 1 242 ? 61.139 -25.794 -56.596 1.00 69.81 242 GLN A N 1
ATOM 1936 C CA . GLN A 1 242 ? 62.122 -24.851 -57.137 1.00 69.81 242 GLN A CA 1
ATOM 1937 C C . GLN A 1 242 ? 61.792 -23.391 -56.775 1.00 69.81 242 GLN A C 1
ATOM 1939 O O . GLN A 1 242 ? 62.689 -22.619 -56.443 1.00 69.81 242 GLN A O 1
ATOM 1944 N N . VAL A 1 243 ? 60.509 -23.014 -56.775 1.00 67.81 243 VAL A N 1
ATOM 1945 C CA . VAL A 1 243 ? 60.050 -21.692 -56.315 1.00 67.81 243 VAL A CA 1
ATOM 1946 C C . VAL A 1 243 ? 60.209 -21.543 -54.801 1.00 67.81 243 VAL A C 1
ATOM 1948 O O . VAL A 1 243 ? 60.656 -20.490 -54.358 1.00 67.81 243 VAL A O 1
ATOM 1951 N N . LEU A 1 244 ? 59.934 -22.585 -54.009 1.00 62.44 244 LEU A N 1
ATOM 1952 C CA . LEU A 1 244 ? 60.187 -22.576 -52.563 1.00 62.44 244 LEU A CA 1
ATOM 1953 C C . LEU A 1 244 ? 61.684 -22.435 -52.256 1.00 62.44 244 LEU A C 1
ATOM 1955 O O . LEU A 1 244 ? 62.053 -21.538 -51.507 1.00 62.44 244 LEU A O 1
ATOM 1959 N N . THR A 1 245 ? 62.566 -23.201 -52.910 1.00 73.19 245 THR A N 1
ATOM 1960 C CA . THR A 1 245 ? 64.023 -23.031 -52.714 1.00 73.19 245 THR A CA 1
ATOM 1961 C C . THR A 1 245 ? 64.534 -21.657 -53.150 1.00 73.19 245 THR A C 1
ATOM 1963 O O . THR A 1 245 ? 65.411 -21.109 -52.485 1.00 73.19 245 THR A O 1
ATOM 1966 N N . LEU A 1 246 ? 63.986 -21.057 -54.212 1.00 68.50 246 LEU A N 1
ATOM 1967 C CA . LEU A 1 246 ? 64.320 -19.681 -54.600 1.00 68.50 246 LEU A CA 1
ATOM 1968 C C . LEU A 1 246 ? 63.773 -18.642 -53.609 1.00 68.50 246 LEU A C 1
ATOM 1970 O O . LEU A 1 246 ? 64.477 -17.686 -53.288 1.00 68.50 246 LEU A O 1
ATOM 1974 N N . SER A 1 247 ? 62.556 -18.834 -53.095 1.00 71.38 247 SER A N 1
ATOM 1975 C CA . SER A 1 247 ? 61.947 -17.977 -52.071 1.00 71.38 247 SER A CA 1
ATOM 1976 C C . SER A 1 247 ? 62.744 -18.021 -50.767 1.00 71.38 247 SER A C 1
ATOM 1978 O O . SER A 1 247 ? 63.080 -16.972 -50.222 1.00 71.38 247 SER A O 1
ATOM 1980 N N . ASP A 1 248 ? 63.139 -19.212 -50.316 1.00 67.38 248 ASP A N 1
ATOM 1981 C CA . ASP A 1 248 ? 63.955 -19.399 -49.116 1.00 67.38 248 ASP A CA 1
ATOM 1982 C C . ASP A 1 248 ? 65.368 -18.823 -49.306 1.00 67.38 248 ASP A C 1
ATOM 1984 O O . ASP A 1 248 ? 65.877 -18.133 -48.424 1.00 67.38 248 ASP A O 1
ATOM 1988 N N . GLN A 1 249 ? 65.987 -18.993 -50.484 1.00 62.41 249 GLN A N 1
ATOM 1989 C CA . GLN A 1 249 ? 67.264 -18.341 -50.812 1.00 62.41 249 GLN A CA 1
ATOM 1990 C C . GLN A 1 249 ? 67.162 -16.808 -50.841 1.00 62.41 249 GLN A C 1
ATOM 1992 O O . GLN A 1 249 ? 68.089 -16.127 -50.392 1.00 62.41 249 GLN A O 1
ATOM 1997 N N . MET A 1 250 ? 66.059 -16.246 -51.344 1.00 66.38 250 MET A N 1
ATOM 1998 C CA . MET A 1 250 ? 65.818 -14.799 -51.322 1.00 66.38 250 MET A CA 1
ATOM 1999 C C . MET A 1 250 ? 65.578 -14.292 -49.897 1.00 66.38 250 MET A C 1
ATOM 2001 O O . MET A 1 250 ? 66.179 -13.295 -49.500 1.00 66.38 250 MET A O 1
ATOM 2005 N N . PHE A 1 251 ? 64.778 -15.005 -49.102 1.00 70.38 251 PHE A N 1
ATOM 2006 C CA . PHE A 1 251 ? 64.497 -14.677 -47.704 1.00 70.38 251 PHE A CA 1
ATOM 2007 C C . PHE A 1 251 ? 65.762 -14.740 -46.833 1.00 70.38 251 PHE A C 1
ATOM 2009 O O . PHE A 1 251 ? 66.004 -13.839 -46.025 1.00 70.38 251 PHE A O 1
ATOM 2016 N N . LEU A 1 252 ? 66.616 -15.747 -47.047 1.00 63.75 252 LEU A N 1
ATOM 2017 C CA . LEU A 1 252 ? 67.929 -15.860 -46.407 1.00 63.75 252 LEU A CA 1
ATOM 2018 C C . LEU A 1 252 ? 68.881 -14.741 -46.853 1.00 63.75 252 LEU A C 1
ATOM 2020 O O . LEU A 1 252 ? 69.535 -14.135 -46.004 1.00 63.75 252 LEU A O 1
ATOM 2024 N N . LYS A 1 253 ? 68.920 -14.381 -48.146 1.00 65.19 253 LYS A N 1
ATOM 2025 C CA . LYS A 1 253 ? 69.692 -13.213 -48.614 1.00 65.19 253 LYS A CA 1
ATOM 2026 C C . LYS A 1 253 ? 69.217 -11.914 -47.963 1.00 65.19 253 LYS A C 1
ATOM 2028 O O . LYS A 1 253 ? 70.050 -11.147 -47.482 1.00 65.19 253 LYS A O 1
ATOM 2033 N N . GLN A 1 254 ? 67.908 -11.681 -47.908 1.00 71.19 254 GLN A N 1
ATOM 2034 C CA . GLN A 1 254 ? 67.317 -10.434 -47.419 1.00 71.19 254 GLN A CA 1
ATOM 2035 C C . GLN A 1 254 ? 67.424 -10.270 -45.892 1.00 71.19 254 GLN A C 1
ATOM 2037 O O . GLN A 1 254 ? 67.487 -9.141 -45.406 1.00 71.19 254 GLN A O 1
ATOM 2042 N N . ASN A 1 255 ? 67.509 -11.373 -45.139 1.00 59.19 255 ASN A N 1
ATOM 2043 C CA . ASN A 1 255 ? 67.676 -11.356 -43.680 1.00 59.19 255 ASN A CA 1
ATOM 2044 C C . ASN A 1 255 ? 69.106 -11.657 -43.194 1.00 59.19 255 ASN A C 1
ATOM 2046 O O . ASN A 1 255 ? 69.366 -11.546 -41.997 1.00 59.19 255 ASN A O 1
ATOM 2050 N N . SER A 1 256 ? 70.056 -11.954 -44.088 1.00 55.41 256 SER A N 1
ATOM 2051 C CA . SER A 1 256 ? 71.458 -12.251 -43.737 1.00 55.41 256 SER A CA 1
ATOM 2052 C C . SER A 1 256 ? 72.149 -11.165 -42.892 1.00 55.41 256 SER A C 1
ATOM 2054 O O . SER A 1 256 ? 72.976 -11.480 -42.039 1.00 55.41 256 SER A O 1
ATOM 2056 N N . ALA A 1 257 ? 71.764 -9.895 -43.062 1.00 60.09 257 ALA A N 1
ATOM 2057 C CA . ALA A 1 257 ? 72.266 -8.761 -42.279 1.00 60.09 257 ALA A CA 1
ATOM 2058 C C . ALA A 1 257 ? 71.733 -8.691 -40.829 1.00 60.09 257 ALA A C 1
ATOM 2060 O O . ALA A 1 257 ? 72.246 -7.905 -40.036 1.00 60.09 257 ALA A O 1
ATOM 2061 N N . LYS A 1 258 ? 70.707 -9.482 -40.480 1.00 60.62 258 LYS A N 1
ATOM 2062 C CA . LYS A 1 258 ? 70.045 -9.495 -39.159 1.00 60.62 258 LYS A CA 1
ATOM 2063 C C . LYS A 1 258 ? 70.323 -10.753 -38.329 1.00 60.62 258 LYS A C 1
ATOM 2065 O O . LYS A 1 258 ? 69.870 -10.823 -37.193 1.00 60.62 258 LYS A O 1
ATOM 2070 N N . LEU A 1 259 ? 71.032 -11.737 -38.883 1.00 62.91 259 LEU A N 1
ATOM 2071 C CA . LEU A 1 259 ? 71.406 -12.959 -38.167 1.00 62.91 259 LEU A CA 1
ATOM 2072 C C . LEU A 1 259 ? 72.604 -12.695 -37.253 1.00 62.91 259 LEU A C 1
ATOM 2074 O O . LEU A 1 259 ? 73.617 -12.140 -37.701 1.00 62.91 259 LEU A O 1
ATOM 2078 N N . ASP A 1 260 ? 72.502 -13.126 -35.998 1.00 65.94 260 ASP A N 1
ATOM 2079 C CA . ASP A 1 260 ? 73.607 -13.050 -35.040 1.00 65.94 260 ASP A CA 1
ATOM 2080 C C . ASP A 1 260 ? 74.745 -14.013 -35.436 1.00 65.94 260 ASP A C 1
ATOM 2082 O O . ASP A 1 260 ? 74.568 -14.944 -36.229 1.00 65.94 260 ASP A O 1
ATOM 2086 N N . SER A 1 261 ? 75.938 -13.766 -34.910 1.00 65.94 261 SER A N 1
ATOM 2087 C CA . SER A 1 261 ? 77.178 -14.495 -35.187 1.00 65.94 261 SER A CA 1
ATOM 2088 C C . SER A 1 261 ? 77.053 -16.017 -35.006 1.00 65.94 261 SER A C 1
ATOM 2090 O O . SER A 1 261 ? 77.484 -16.763 -35.884 1.00 65.94 261 SER A O 1
ATOM 2092 N N . GLU A 1 262 ? 76.376 -16.484 -33.952 1.00 65.38 262 GLU A N 1
ATOM 2093 C CA . GLU A 1 262 ? 76.087 -17.913 -33.730 1.00 65.38 262 GLU A CA 1
ATOM 2094 C C . GLU A 1 262 ? 75.210 -18.529 -34.831 1.00 65.38 262 GLU A C 1
ATOM 2096 O O . GLU A 1 262 ? 75.485 -19.629 -35.314 1.00 65.38 262 GLU A O 1
ATOM 2101 N N . GLN A 1 263 ? 74.186 -17.807 -35.296 1.00 65.19 263 GLN A N 1
ATOM 2102 C CA . GLN A 1 263 ? 73.267 -18.304 -36.326 1.00 65.19 263 GLN A CA 1
ATOM 2103 C C . GLN A 1 263 ? 73.945 -18.427 -37.696 1.00 65.19 263 GLN A C 1
ATOM 2105 O O . GLN A 1 263 ? 73.583 -19.296 -38.490 1.00 65.19 263 GLN A O 1
ATOM 2110 N N . ARG A 1 264 ? 74.961 -17.598 -37.976 1.00 63.56 264 ARG A N 1
ATOM 2111 C CA . ARG A 1 264 ? 75.760 -17.710 -39.208 1.00 63.56 264 ARG A CA 1
ATOM 2112 C C . ARG A 1 264 ? 76.634 -18.963 -39.211 1.00 63.56 264 ARG A C 1
ATOM 2114 O O . ARG A 1 264 ? 76.757 -19.586 -40.261 1.00 63.56 264 ARG A O 1
ATOM 2121 N N . ASN A 1 265 ? 77.177 -19.370 -38.064 1.00 62.84 265 ASN A N 1
ATOM 2122 C CA . ASN A 1 265 ? 78.016 -20.569 -37.973 1.00 62.84 265 ASN A CA 1
ATOM 2123 C C . ASN A 1 265 ? 77.213 -21.857 -38.241 1.00 62.84 265 ASN A C 1
ATOM 2125 O O . ASN A 1 265 ? 77.658 -22.698 -39.018 1.00 62.84 265 ASN A O 1
ATOM 2129 N N . ILE A 1 266 ? 75.980 -21.959 -37.732 1.00 63.59 266 ILE A N 1
ATOM 2130 C CA . ILE A 1 266 ? 75.085 -23.111 -37.977 1.00 63.59 266 ILE A CA 1
ATOM 2131 C C . ILE A 1 266 ? 74.729 -23.261 -39.477 1.00 63.59 266 ILE A C 1
ATOM 2133 O O . ILE A 1 266 ? 74.593 -24.373 -39.999 1.00 63.59 266 ILE A O 1
ATOM 2137 N N . ILE A 1 267 ? 74.620 -22.144 -40.206 1.00 58.00 267 ILE A N 1
ATOM 2138 C CA . ILE A 1 267 ? 74.370 -22.139 -41.660 1.00 58.00 267 ILE A CA 1
ATOM 2139 C C . ILE A 1 267 ? 75.628 -22.537 -42.459 1.00 58.00 267 ILE A C 1
ATOM 2141 O O . ILE A 1 267 ? 75.509 -23.075 -43.556 1.00 58.00 267 ILE A O 1
ATOM 2145 N N . VAL A 1 268 ? 76.832 -22.328 -41.915 1.00 60.50 268 VAL A N 1
ATOM 2146 C CA . VAL A 1 268 ? 78.097 -22.771 -42.532 1.00 60.50 268 VAL A CA 1
ATOM 2147 C C . VAL A 1 268 ? 78.370 -24.261 -42.277 1.00 60.50 268 VAL A C 1
ATOM 2149 O O . VAL A 1 268 ? 78.916 -24.937 -43.148 1.00 60.50 268 VAL A O 1
ATOM 2152 N N . GLU A 1 269 ? 77.956 -24.809 -41.130 1.00 54.84 269 GLU A N 1
ATOM 2153 C CA . GLU A 1 269 ? 78.121 -26.240 -40.815 1.00 54.84 269 GLU A CA 1
ATOM 2154 C C . GLU A 1 269 ? 77.109 -27.156 -41.531 1.00 54.84 269 GLU A C 1
ATOM 2156 O O . GLU A 1 269 ? 77.390 -28.333 -41.787 1.00 54.84 269 GLU A O 1
ATOM 2161 N N . SER A 1 270 ? 75.942 -26.631 -41.916 1.00 51.25 270 SER A N 1
ATOM 2162 C CA . SER A 1 270 ? 74.960 -27.373 -42.711 1.00 51.25 270 SER A CA 1
ATOM 2163 C C . SER A 1 270 ? 75.365 -27.404 -44.195 1.00 51.25 270 SER A C 1
ATOM 2165 O O . SER A 1 270 ? 75.212 -26.435 -44.932 1.00 51.25 270 SER A O 1
ATOM 2167 N N . LYS A 1 271 ? 75.881 -28.561 -44.644 1.00 53.50 271 LYS A N 1
ATOM 2168 C CA . LYS A 1 271 ? 76.485 -28.841 -45.973 1.00 53.50 271 LYS A CA 1
ATOM 2169 C C . LYS A 1 271 ? 75.533 -28.734 -47.192 1.00 53.50 271 LYS A C 1
ATOM 2171 O O . LYS A 1 271 ? 75.486 -29.638 -48.024 1.00 53.50 271 LYS A O 1
ATOM 2176 N N . LEU A 1 272 ? 74.775 -27.646 -47.322 1.00 49.53 272 LEU A N 1
ATOM 2177 C CA . LEU A 1 272 ? 73.827 -27.397 -48.419 1.00 49.53 272 LEU A CA 1
ATOM 2178 C C . LEU A 1 272 ? 74.341 -26.396 -49.469 1.00 49.53 272 LEU A C 1
ATOM 2180 O O . LEU A 1 272 ? 73.768 -26.299 -50.552 1.00 49.53 272 LEU A O 1
ATOM 2184 N N . ALA A 1 273 ? 75.459 -25.712 -49.210 1.00 44.38 273 ALA A N 1
ATOM 2185 C CA . ALA A 1 273 ? 76.168 -24.915 -50.209 1.00 44.38 273 ALA A CA 1
ATOM 2186 C C . ALA A 1 273 ? 77.262 -25.754 -50.897 1.00 44.38 273 ALA A C 1
ATOM 2188 O O . ALA A 1 273 ? 78.399 -25.805 -50.437 1.00 44.38 273 ALA A O 1
ATOM 2189 N N . SER A 1 274 ? 76.928 -26.414 -52.012 1.00 39.50 274 SER A N 1
ATOM 2190 C CA . SER A 1 274 ? 77.929 -27.045 -52.891 1.00 39.50 274 SER A CA 1
ATOM 2191 C C . SER A 1 274 ? 78.577 -25.995 -53.809 1.00 39.50 274 SER A C 1
ATOM 2193 O O . SER A 1 274 ? 77.873 -25.434 -54.652 1.00 39.50 274 SER A O 1
ATOM 2195 N N . PRO A 1 275 ? 79.895 -25.728 -53.718 1.00 47.62 275 PRO A N 1
ATOM 2196 C CA . PRO A 1 275 ? 80.562 -24.723 -54.541 1.00 47.62 275 PRO A CA 1
ATOM 2197 C C . PRO A 1 275 ? 81.035 -25.334 -55.870 1.00 47.62 275 PRO A C 1
ATOM 2199 O O . PRO A 1 275 ? 82.225 -25.525 -56.086 1.00 47.62 275 PRO A O 1
ATOM 2202 N N . ASN A 1 276 ? 80.099 -25.652 -56.768 1.00 43.50 276 ASN A N 1
ATOM 2203 C CA . ASN A 1 276 ? 80.403 -26.167 -58.109 1.00 43.50 276 ASN A CA 1
ATOM 2204 C C . ASN A 1 276 ? 79.611 -25.405 -59.177 1.00 43.50 276 ASN A C 1
ATOM 2206 O O . ASN A 1 276 ? 78.581 -25.876 -59.648 1.00 43.50 276 ASN A O 1
ATOM 2210 N N . LEU A 1 277 ? 80.109 -24.224 -59.553 1.00 40.22 277 LEU A N 1
ATOM 2211 C CA . LEU A 1 277 ? 79.810 -23.553 -60.826 1.00 40.22 277 LEU A CA 1
ATOM 2212 C C . LEU A 1 277 ? 80.906 -22.513 -61.114 1.00 40.22 277 LEU A C 1
ATOM 2214 O O . LEU A 1 277 ? 80.709 -21.301 -61.046 1.00 40.22 277 LEU A O 1
ATOM 2218 N N . SER A 1 278 ? 82.104 -23.016 -61.412 1.00 33.84 278 SER A N 1
ATOM 2219 C CA . SER A 1 278 ? 83.188 -22.232 -61.997 1.00 33.84 278 SER A CA 1
ATOM 2220 C C . SER A 1 278 ? 82.790 -21.784 -63.406 1.00 33.84 278 SER A C 1
ATOM 2222 O O . SER A 1 278 ? 82.901 -22.532 -64.377 1.00 33.84 278 SER A O 1
ATOM 2224 N N . PHE A 1 279 ? 82.325 -20.540 -63.534 1.00 35.56 279 PHE A N 1
ATOM 2225 C CA . PHE A 1 279 ? 82.172 -19.910 -64.842 1.00 35.56 279 PHE A CA 1
ATOM 2226 C C . PHE A 1 279 ? 83.556 -19.620 -65.431 1.00 35.56 279 PHE A C 1
ATOM 2228 O O . PHE A 1 279 ? 84.182 -18.605 -65.132 1.00 35.56 279 PHE A O 1
ATOM 2235 N N . ASN A 1 280 ? 84.029 -20.534 -66.279 1.00 34.72 280 ASN A N 1
ATOM 2236 C CA . ASN A 1 280 ? 85.176 -20.299 -67.147 1.00 34.72 280 ASN A CA 1
ATOM 2237 C C . ASN A 1 280 ? 84.883 -19.097 -68.057 1.00 34.72 280 ASN A C 1
ATOM 2239 O O . ASN A 1 280 ? 84.037 -19.191 -68.948 1.00 34.72 280 ASN A O 1
ATOM 2243 N N . LEU A 1 281 ? 85.609 -17.990 -67.875 1.00 37.97 281 LEU A N 1
ATOM 2244 C CA . LEU A 1 281 ? 85.737 -16.986 -68.928 1.00 37.97 281 LEU A CA 1
ATOM 2245 C C . LEU A 1 281 ? 86.583 -17.580 -70.066 1.00 37.97 281 LEU A C 1
ATOM 2247 O O . LEU A 1 281 ? 87.702 -18.030 -69.808 1.00 37.97 281 LEU A O 1
ATOM 2251 N N . PRO A 1 282 ? 86.128 -17.528 -71.329 1.00 38.03 282 PRO A N 1
ATOM 2252 C CA . PRO A 1 282 ? 87.015 -17.720 -72.463 1.00 38.03 282 PRO A CA 1
ATOM 2253 C C . PRO A 1 282 ? 87.933 -16.496 -72.578 1.00 38.03 282 PRO A C 1
ATOM 2255 O O . PRO A 1 282 ? 87.490 -15.410 -72.951 1.00 38.03 282 PRO A O 1
ATOM 2258 N N . ASN A 1 283 ? 89.220 -16.672 -72.273 1.00 40.88 283 ASN A N 1
ATOM 2259 C CA . ASN A 1 283 ? 90.254 -15.710 -72.651 1.00 40.88 283 ASN A CA 1
ATOM 2260 C C . ASN A 1 283 ? 90.330 -15.645 -74.185 1.00 40.88 283 ASN A C 1
ATOM 2262 O O . ASN A 1 283 ? 90.920 -16.518 -74.818 1.00 40.88 283 ASN A O 1
ATOM 2266 N N . LEU A 1 284 ? 89.748 -14.605 -74.783 1.00 38.50 284 LEU A N 1
ATOM 2267 C CA . LEU A 1 284 ? 89.914 -14.290 -76.201 1.00 38.50 284 LEU A CA 1
ATOM 2268 C C . LEU A 1 284 ? 91.042 -13.269 -76.369 1.00 38.50 284 LEU A C 1
ATOM 2270 O O . LEU A 1 284 ? 90.831 -12.058 -76.401 1.00 38.50 284 LEU A O 1
ATOM 2274 N N . SER A 1 285 ? 92.264 -13.787 -76.472 1.00 36.28 285 SER A N 1
ATOM 2275 C CA . SER A 1 285 ? 93.442 -13.024 -76.879 1.00 36.28 285 SER A CA 1
ATOM 2276 C C . SER A 1 285 ? 93.300 -12.572 -78.336 1.00 36.28 285 SER A C 1
ATOM 2278 O O . SER A 1 285 ? 93.383 -13.392 -79.253 1.00 36.28 285 SER A O 1
ATOM 2280 N N . PHE A 1 286 ? 93.101 -11.272 -78.557 1.00 35.06 286 PHE A N 1
ATOM 2281 C CA . PHE A 1 286 ? 93.041 -10.696 -79.900 1.00 35.06 286 PHE A CA 1
ATOM 2282 C C . PHE A 1 286 ? 94.450 -10.611 -80.502 1.00 35.06 286 PHE A C 1
ATOM 2284 O O . PHE A 1 286 ? 95.259 -9.771 -80.112 1.00 35.06 286 PHE A O 1
ATOM 2291 N N . ASN A 1 287 ? 94.748 -11.505 -81.443 1.00 37.97 287 ASN A N 1
ATOM 2292 C CA . ASN A 1 287 ? 96.031 -11.566 -82.135 1.00 37.97 287 ASN A CA 1
ATOM 2293 C C . ASN A 1 287 ? 95.933 -10.786 -83.459 1.00 37.97 287 ASN A C 1
ATOM 2295 O O . ASN A 1 287 ? 95.382 -11.288 -84.439 1.00 37.97 287 ASN A O 1
ATOM 2299 N N . LEU A 1 288 ? 96.410 -9.538 -83.476 1.00 39.84 288 LEU A N 1
ATOM 2300 C CA . LEU A 1 288 ? 96.354 -8.659 -84.650 1.00 39.84 288 LEU A CA 1
ATOM 2301 C C . LEU A 1 288 ? 97.588 -8.850 -85.542 1.00 39.84 288 LEU A C 1
ATOM 2303 O O . LEU A 1 288 ? 98.601 -8.164 -85.405 1.00 39.84 288 LEU A O 1
ATOM 2307 N N . GLY A 1 289 ? 97.478 -9.785 -86.486 1.00 35.34 289 GLY A N 1
ATOM 2308 C CA . GLY A 1 289 ? 98.393 -9.881 -87.620 1.00 35.34 289 GLY A CA 1
ATOM 2309 C C . GLY A 1 289 ? 98.166 -8.733 -88.607 1.00 35.34 289 GLY A C 1
ATOM 2310 O O . GLY A 1 289 ? 97.039 -8.484 -89.032 1.00 35.34 289 GLY A O 1
ATOM 2311 N N . TYR A 1 290 ? 99.241 -8.042 -88.985 1.00 36.66 290 TYR A N 1
ATOM 2312 C CA . TYR A 1 290 ? 99.219 -7.006 -90.018 1.00 36.66 290 TYR A CA 1
ATOM 2313 C C . TYR A 1 290 ? 98.891 -7.601 -91.398 1.00 36.66 290 TYR A C 1
ATOM 2315 O O . TYR A 1 290 ? 99.565 -8.526 -91.846 1.00 36.66 290 TYR A O 1
ATOM 2323 N N . SER A 1 291 ? 97.952 -6.990 -92.125 1.00 37.38 291 SER A N 1
ATOM 2324 C CA . SER A 1 291 ? 97.919 -7.035 -93.593 1.00 37.38 291 SER A CA 1
ATOM 2325 C C . SER A 1 291 ? 97.350 -5.716 -94.142 1.00 37.38 291 SER A C 1
ATOM 2327 O O . SER A 1 291 ? 96.244 -5.336 -93.749 1.00 37.38 291 SER A O 1
ATOM 2329 N N . PRO A 1 292 ? 98.086 -4.964 -94.984 1.00 45.84 292 PRO A N 1
ATOM 2330 C CA . PRO A 1 292 ? 97.683 -3.626 -95.406 1.00 45.84 292 PRO A CA 1
ATOM 2331 C C . PRO A 1 292 ? 97.036 -3.621 -96.799 1.00 45.84 292 PRO A C 1
ATOM 2333 O O . PRO A 1 292 ? 97.731 -3.712 -97.807 1.00 45.84 292 PRO A O 1
ATOM 2336 N N . SER A 1 293 ? 95.714 -3.451 -96.876 1.00 50.38 293 SER A N 1
ATOM 2337 C CA . SER A 1 293 ? 95.020 -2.766 -97.990 1.00 50.38 293 SER A CA 1
ATOM 2338 C C . SER A 1 293 ? 93.500 -2.824 -97.813 1.00 50.38 293 SER A C 1
ATOM 2340 O O . SER A 1 293 ? 92.920 -3.891 -97.917 1.00 50.38 293 SER A O 1
ATOM 2342 N N . HIS A 1 294 ? 92.878 -1.668 -97.546 1.00 45.53 294 HIS A N 1
ATOM 2343 C CA . HIS A 1 294 ? 91.572 -1.214 -98.066 1.00 45.53 294 HIS A CA 1
ATOM 2344 C C . HIS A 1 294 ? 91.135 0.052 -97.304 1.00 45.53 294 HIS A C 1
ATOM 2346 O O . HIS A 1 294 ? 90.504 -0.006 -96.254 1.00 45.53 294 HIS A O 1
ATOM 2352 N N . GLN A 1 295 ? 91.446 1.232 -97.853 1.00 48.22 295 GLN A N 1
ATOM 2353 C CA . GLN A 1 295 ? 91.042 2.535 -97.291 1.00 48.22 295 GLN A CA 1
ATOM 2354 C C . GLN A 1 295 ? 89.539 2.865 -97.465 1.00 48.22 295 GLN A C 1
ATOM 2356 O O . GLN A 1 295 ? 89.127 3.987 -97.186 1.00 48.22 295 GLN A O 1
ATOM 2361 N N . GLY A 1 296 ? 88.709 1.912 -97.909 1.00 51.06 296 GLY A N 1
ATOM 2362 C CA . GLY A 1 296 ? 87.261 2.105 -98.082 1.00 51.06 296 GLY A CA 1
ATOM 2363 C C . GLY A 1 296 ? 86.443 1.941 -96.795 1.00 51.06 296 GLY A C 1
ATOM 2364 O O . GLY A 1 296 ? 85.487 2.682 -96.571 1.00 51.06 296 GLY A O 1
ATOM 2365 N N . ASP A 1 297 ? 86.833 1.017 -95.912 1.00 52.12 297 ASP A N 1
ATOM 2366 C CA . ASP A 1 297 ? 85.938 0.554 -94.840 1.00 52.12 297 ASP A CA 1
ATOM 2367 C C . ASP A 1 297 ? 85.987 1.400 -93.561 1.00 52.12 297 ASP A C 1
ATOM 2369 O O . ASP A 1 297 ? 85.069 1.329 -92.739 1.00 52.12 297 ASP A O 1
ATOM 2373 N N . GLN A 1 298 ? 87.009 2.245 -93.389 1.00 56.16 298 GLN A N 1
ATOM 2374 C CA . GLN A 1 298 ? 87.204 3.033 -92.167 1.00 56.16 298 GLN A CA 1
ATOM 2375 C C . GLN A 1 298 ? 86.074 4.054 -91.933 1.00 56.16 298 GLN A C 1
ATOM 2377 O O . GLN A 1 298 ? 85.628 4.224 -90.797 1.00 56.16 298 GLN A O 1
ATOM 2382 N N . SER A 1 299 ? 85.537 4.661 -92.999 1.00 60.41 299 SER A N 1
ATOM 2383 C CA . SER A 1 299 ? 84.339 5.511 -92.907 1.00 60.41 299 SER A CA 1
ATOM 2384 C C . SER A 1 299 ? 83.089 4.710 -92.532 1.00 60.41 299 SER A C 1
ATOM 2386 O O . SER A 1 299 ? 82.280 5.188 -91.738 1.00 60.41 299 SER A O 1
ATOM 2388 N N . SER A 1 300 ? 82.946 3.475 -93.031 1.00 66.06 300 SER A N 1
ATOM 2389 C CA . SER A 1 300 ? 81.803 2.615 -92.689 1.00 66.06 300 SER A CA 1
ATOM 2390 C C . SER A 1 300 ? 81.828 2.195 -91.214 1.00 66.06 300 SER A C 1
ATOM 2392 O O . SER A 1 300 ? 80.792 2.206 -90.552 1.00 66.06 300 SER A O 1
ATOM 2394 N N . LEU A 1 301 ? 83.016 1.909 -90.666 1.00 72.12 301 LEU A N 1
ATOM 2395 C CA . LEU A 1 301 ? 83.212 1.561 -89.259 1.00 72.12 301 LEU A CA 1
ATOM 2396 C C . LEU A 1 301 ? 82.943 2.749 -88.331 1.00 72.12 301 LEU A C 1
ATOM 2398 O O . LEU A 1 301 ? 82.239 2.585 -87.338 1.00 72.12 301 LEU A O 1
ATOM 2402 N N . LEU A 1 302 ? 83.423 3.950 -88.669 1.00 74.19 302 LEU A N 1
ATOM 2403 C CA . LEU A 1 302 ? 83.117 5.163 -87.901 1.00 74.19 302 LEU A CA 1
ATOM 2404 C C . LEU A 1 302 ? 81.618 5.500 -87.941 1.00 74.19 302 LEU A C 1
ATOM 2406 O O . LEU A 1 302 ? 81.034 5.833 -86.909 1.00 74.19 302 LEU A O 1
ATOM 2410 N N . GLN A 1 303 ? 80.963 5.334 -89.094 1.00 77.38 303 GLN A N 1
ATOM 2411 C CA . GLN A 1 303 ? 79.513 5.505 -89.210 1.00 77.38 303 GLN A CA 1
ATOM 2412 C C . GLN A 1 303 ? 78.748 4.443 -88.400 1.00 77.38 303 GLN A C 1
ATOM 2414 O O . GLN A 1 303 ? 77.782 4.777 -87.712 1.00 77.38 303 GLN A O 1
ATOM 2419 N N . ARG A 1 304 ? 79.211 3.183 -88.402 1.00 82.25 304 ARG A N 1
ATOM 2420 C CA . ARG A 1 304 ? 78.654 2.087 -87.590 1.00 82.25 304 ARG A CA 1
ATOM 2421 C C . ARG A 1 304 ? 78.775 2.380 -86.092 1.00 82.25 304 ARG A C 1
ATOM 2423 O O . ARG A 1 304 ? 77.789 2.223 -85.374 1.00 82.25 304 ARG A O 1
ATOM 2430 N N . ILE A 1 305 ? 79.936 2.851 -85.634 1.00 81.50 305 ILE A N 1
ATOM 2431 C CA . ILE A 1 305 ? 80.164 3.267 -84.241 1.00 81.50 305 ILE A CA 1
ATOM 2432 C C . ILE A 1 305 ? 79.203 4.404 -83.872 1.00 81.50 305 ILE A C 1
ATOM 2434 O O . ILE A 1 305 ? 78.458 4.260 -82.907 1.00 81.50 305 ILE A O 1
ATOM 2438 N N . GLY A 1 306 ? 79.097 5.452 -84.695 1.00 83.81 306 GLY A N 1
ATOM 2439 C CA . GLY A 1 306 ? 78.149 6.548 -84.462 1.00 83.81 306 GLY A CA 1
ATOM 2440 C C . GLY A 1 306 ? 76.680 6.098 -84.405 1.00 83.81 306 GLY A C 1
ATOM 2441 O O . GLY A 1 306 ? 75.915 6.587 -83.572 1.00 83.81 306 GLY A O 1
ATOM 2442 N N . THR A 1 307 ? 76.265 5.125 -85.229 1.00 84.25 307 THR A N 1
ATOM 2443 C CA . THR A 1 307 ? 74.911 4.544 -85.119 1.00 84.25 307 THR A CA 1
ATOM 2444 C C . THR A 1 307 ? 74.716 3.751 -83.825 1.00 84.25 307 THR A C 1
ATOM 2446 O O . THR A 1 307 ? 73.677 3.901 -83.182 1.00 84.25 307 THR A O 1
ATOM 2449 N N . LEU A 1 308 ? 75.718 2.977 -83.393 1.00 86.44 308 LEU A N 1
ATOM 2450 C CA . LEU A 1 308 ? 75.665 2.211 -82.145 1.00 86.44 308 LEU A CA 1
ATOM 2451 C C . LEU A 1 308 ? 75.658 3.125 -80.913 1.00 86.44 308 LEU A C 1
ATOM 2453 O O . LEU A 1 308 ? 74.904 2.870 -79.980 1.00 86.44 308 LEU A O 1
ATOM 2457 N N . GLU A 1 309 ? 76.410 4.227 -80.916 1.00 87.88 309 GLU A N 1
ATOM 2458 C CA . GLU A 1 309 ? 76.370 5.247 -79.857 1.00 87.88 309 GLU A CA 1
ATOM 2459 C C . GLU A 1 309 ? 74.996 5.928 -79.770 1.00 87.88 309 GLU A C 1
ATOM 2461 O O . GLU A 1 309 ? 74.460 6.129 -78.675 1.00 87.88 309 GLU A O 1
ATOM 2466 N N . GLN A 1 310 ? 74.367 6.230 -80.912 1.00 88.75 310 GLN A N 1
ATOM 2467 C CA . GLN A 1 310 ? 72.999 6.755 -80.937 1.00 88.75 310 GLN A CA 1
ATOM 2468 C C . GLN A 1 310 ? 71.969 5.734 -80.438 1.00 88.75 310 GLN A C 1
ATOM 2470 O O . GLN A 1 310 ? 71.037 6.112 -79.723 1.00 88.75 310 GLN A O 1
ATOM 2475 N N . GLU A 1 311 ? 72.108 4.454 -80.786 1.00 89.75 311 GLU A N 1
ATOM 2476 C CA . GLU A 1 311 ? 71.255 3.380 -80.265 1.00 89.75 311 GLU A CA 1
ATOM 2477 C C . GLU A 1 311 ? 71.452 3.169 -78.762 1.00 89.75 311 GLU A C 1
ATOM 2479 O O . GLU A 1 311 ? 70.465 3.063 -78.031 1.00 89.75 311 GLU A O 1
ATOM 2484 N N . LEU A 1 312 ? 72.694 3.205 -78.277 1.00 88.06 312 LEU A N 1
ATOM 2485 C CA . LEU A 1 312 ? 73.025 3.093 -76.860 1.00 88.06 312 LEU A CA 1
ATOM 2486 C C . LEU A 1 312 ? 72.464 4.293 -76.082 1.00 88.06 312 LEU A C 1
ATOM 2488 O O . LEU A 1 312 ? 71.779 4.090 -75.084 1.00 88.06 312 LEU A O 1
ATOM 2492 N N . SER A 1 313 ? 72.594 5.524 -76.592 1.00 91.19 313 SER A N 1
ATOM 2493 C CA . SER A 1 313 ? 71.963 6.717 -75.999 1.00 91.19 313 SER A CA 1
ATOM 2494 C C . SER A 1 313 ? 70.427 6.646 -76.007 1.00 91.19 313 SER A C 1
ATOM 2496 O O . SER A 1 313 ? 69.773 7.039 -75.035 1.00 91.19 313 SER A O 1
ATOM 2498 N N . LYS A 1 314 ? 69.812 6.109 -77.074 1.00 91.31 314 LYS A N 1
ATOM 2499 C CA . LYS A 1 314 ? 68.361 5.841 -77.116 1.00 91.31 314 LYS A CA 1
ATOM 2500 C C . LYS A 1 314 ? 67.963 4.806 -76.058 1.00 91.31 314 LYS A C 1
ATOM 2502 O O . LYS A 1 314 ? 66.984 5.033 -75.347 1.00 91.31 314 LYS A O 1
ATOM 2507 N N . LYS A 1 315 ? 68.725 3.718 -75.907 1.00 90.38 315 LYS A N 1
ATOM 2508 C CA . LYS A 1 315 ? 68.483 2.665 -74.907 1.00 90.38 315 LYS A CA 1
ATOM 2509 C C . LYS A 1 315 ? 68.715 3.146 -73.480 1.00 90.38 315 LYS A C 1
ATOM 2511 O O . LYS A 1 315 ? 67.922 2.817 -72.608 1.00 90.38 315 LYS A O 1
ATOM 2516 N N . GLU A 1 316 ? 69.711 3.986 -73.239 1.00 91.31 316 GLU A N 1
ATOM 2517 C CA . GLU A 1 316 ? 69.948 4.622 -71.943 1.00 91.31 316 GLU A CA 1
ATOM 2518 C C . GLU A 1 316 ? 68.777 5.541 -71.554 1.00 91.31 316 GLU A C 1
ATOM 2520 O O . GLU A 1 316 ? 68.267 5.461 -70.437 1.00 91.31 316 GLU A O 1
ATOM 2525 N N . LYS A 1 317 ? 68.271 6.354 -72.494 1.00 91.94 317 LYS A N 1
ATOM 2526 C CA . LYS A 1 317 ? 67.063 7.177 -72.293 1.00 91.94 317 LYS A CA 1
ATOM 2527 C C . LYS A 1 317 ? 65.809 6.321 -72.072 1.00 91.94 317 LYS A C 1
ATOM 2529 O O . LYS A 1 317 ? 64.969 6.678 -71.248 1.00 91.94 317 LYS A O 1
ATOM 2534 N N . GLU A 1 318 ? 65.681 5.191 -72.766 1.00 92.38 318 GLU A N 1
ATOM 2535 C CA . GLU A 1 318 ? 64.601 4.216 -72.554 1.00 92.38 318 GLU A CA 1
ATOM 2536 C C . GLU A 1 318 ? 64.680 3.574 -71.157 1.00 92.38 318 GLU A C 1
ATOM 2538 O O . GLU A 1 318 ? 63.666 3.488 -70.465 1.00 92.38 318 GLU A O 1
ATOM 2543 N N . MET A 1 319 ? 65.877 3.183 -70.709 1.00 91.50 319 MET A N 1
ATOM 2544 C CA . MET A 1 319 ? 66.112 2.626 -69.372 1.00 91.50 319 MET A CA 1
ATOM 2545 C C . MET A 1 319 ? 65.864 3.657 -68.270 1.00 91.50 319 MET A C 1
ATOM 2547 O O . MET A 1 319 ? 65.174 3.335 -67.310 1.00 91.50 319 MET A O 1
ATOM 2551 N N . LYS A 1 320 ? 66.320 4.907 -68.427 1.00 92.38 320 LYS A N 1
ATOM 2552 C CA . LYS A 1 320 ? 66.035 5.996 -67.475 1.00 92.38 320 LYS A CA 1
ATOM 2553 C C . LYS A 1 320 ? 64.530 6.243 -67.326 1.00 92.38 320 LYS A C 1
ATOM 2555 O O . LYS A 1 320 ? 64.040 6.300 -66.207 1.00 92.38 320 LYS A O 1
ATOM 2560 N N . ARG A 1 321 ? 63.770 6.271 -68.430 1.00 93.12 321 ARG A N 1
ATOM 2561 C CA . ARG A 1 321 ? 62.293 6.359 -68.386 1.00 93.12 321 ARG A CA 1
ATOM 2562 C C . ARG A 1 321 ? 61.648 5.168 -67.668 1.00 93.12 321 ARG A C 1
ATOM 2564 O O . ARG A 1 321 ? 60.704 5.362 -66.910 1.00 93.12 321 ARG A O 1
ATOM 2571 N N . LYS A 1 322 ? 62.149 3.947 -67.893 1.00 92.44 322 LYS A N 1
ATOM 2572 C CA . LYS A 1 322 ? 61.671 2.736 -67.203 1.00 92.44 322 LYS A CA 1
ATOM 2573 C C . LYS A 1 322 ? 61.984 2.763 -65.705 1.00 92.44 322 LYS A C 1
ATOM 2575 O O . LYS A 1 322 ? 61.119 2.388 -64.924 1.00 92.44 322 LYS A O 1
ATOM 2580 N N . LEU A 1 323 ? 63.165 3.242 -65.309 1.00 91.31 323 LEU A N 1
ATOM 2581 C CA . LEU A 1 323 ? 63.533 3.428 -63.904 1.00 91.31 323 LEU A CA 1
ATOM 2582 C C . LEU A 1 323 ? 62.613 4.447 -63.225 1.00 91.31 323 LEU A C 1
ATOM 2584 O O . LEU A 1 323 ? 61.984 4.089 -62.239 1.00 91.31 323 LEU A O 1
ATOM 2588 N N . SER A 1 324 ? 62.411 5.635 -63.802 1.00 92.69 324 SER A N 1
ATOM 2589 C CA . SER A 1 324 ? 61.499 6.637 -63.223 1.00 92.69 324 SER A CA 1
ATOM 2590 C C . SER A 1 324 ? 60.046 6.151 -63.116 1.00 92.69 324 SER A C 1
ATOM 2592 O O . SER A 1 324 ? 59.351 6.497 -62.165 1.00 92.69 324 SER A O 1
ATOM 2594 N N . LEU A 1 325 ? 59.577 5.313 -64.051 1.00 93.06 325 LEU A N 1
ATOM 2595 C CA . LEU A 1 325 ? 58.251 4.689 -63.957 1.00 93.06 325 LEU A CA 1
ATOM 2596 C C . LEU A 1 325 ? 58.173 3.647 -62.825 1.00 93.06 325 LEU A C 1
ATOM 2598 O O . LEU A 1 325 ? 57.151 3.557 -62.146 1.00 93.06 325 LEU A O 1
ATOM 2602 N N . LEU A 1 326 ? 59.238 2.868 -62.611 1.00 91.88 326 LEU A N 1
ATOM 2603 C CA . LEU A 1 326 ? 59.327 1.909 -61.505 1.00 91.88 326 LEU A CA 1
ATOM 2604 C C . LEU A 1 326 ? 59.473 2.608 -60.147 1.00 91.88 326 LEU A C 1
ATOM 2606 O O . LEU A 1 326 ? 58.857 2.166 -59.186 1.00 91.88 326 LEU A O 1
ATOM 2610 N N . GLU A 1 327 ? 60.220 3.710 -60.071 1.00 91.19 327 GLU A N 1
ATOM 2611 C CA . GLU A 1 327 ? 60.330 4.560 -58.877 1.00 91.19 327 GLU A CA 1
ATOM 2612 C C . GLU A 1 327 ? 58.972 5.172 -58.510 1.00 91.19 327 GLU A C 1
ATOM 2614 O O . GLU A 1 327 ? 58.541 5.059 -57.364 1.00 91.19 327 GLU A O 1
ATOM 2619 N N . PHE A 1 328 ? 58.251 5.734 -59.489 1.00 95.19 328 PHE A N 1
ATOM 2620 C CA . PHE A 1 328 ? 56.895 6.253 -59.284 1.00 95.19 328 PHE A CA 1
ATOM 2621 C C . PHE A 1 328 ? 55.926 5.165 -58.797 1.00 95.19 328 PHE A C 1
ATOM 2623 O O . PHE A 1 328 ? 55.188 5.375 -57.835 1.00 95.19 328 PHE A O 1
ATOM 2630 N N . ARG A 1 329 ? 55.961 3.978 -59.416 1.00 93.44 329 ARG A N 1
ATOM 2631 C CA . ARG A 1 329 ? 55.133 2.839 -58.999 1.00 93.44 329 ARG A CA 1
ATOM 2632 C C . ARG A 1 329 ? 55.480 2.356 -57.589 1.00 93.44 329 ARG A C 1
ATOM 2634 O O . ARG A 1 329 ? 54.574 2.093 -56.806 1.00 93.44 329 ARG A O 1
ATOM 2641 N N . LEU A 1 330 ? 56.766 2.275 -57.251 1.00 92.25 330 LEU A N 1
ATOM 2642 C CA . LEU A 1 330 ? 57.223 1.910 -55.911 1.00 92.25 330 LEU A CA 1
ATOM 2643 C C . LEU A 1 330 ? 56.732 2.920 -54.864 1.00 92.25 330 LEU A C 1
ATOM 2645 O O . LEU A 1 330 ? 56.334 2.520 -53.773 1.00 92.25 330 LEU A O 1
ATOM 2649 N N . GLU A 1 331 ? 56.723 4.216 -55.183 1.00 94.50 331 GLU A N 1
ATOM 2650 C CA . GLU A 1 331 ? 56.206 5.248 -54.278 1.00 94.50 331 GLU A CA 1
ATOM 2651 C C . GLU A 1 331 ? 54.679 5.168 -54.119 1.00 94.50 331 GLU A C 1
ATOM 2653 O O . GLU A 1 331 ? 54.171 5.264 -53.001 1.00 94.50 331 GLU A O 1
ATOM 2658 N N . GLN A 1 332 ? 53.944 4.877 -55.198 1.00 93.06 332 GLN A N 1
ATOM 2659 C CA . GLN A 1 332 ? 52.504 4.602 -55.140 1.00 93.06 332 GLN A CA 1
ATOM 2660 C C . GLN A 1 332 ? 52.187 3.362 -54.282 1.00 93.06 332 GLN A C 1
ATOM 2662 O O . GLN A 1 332 ? 51.256 3.383 -53.472 1.00 93.06 332 GLN A O 1
ATOM 2667 N N . GLU A 1 333 ? 52.975 2.290 -54.409 1.00 90.81 333 GLU A N 1
ATOM 2668 C CA . GLU A 1 333 ? 52.836 1.070 -53.604 1.00 90.81 333 GLU A CA 1
ATOM 2669 C C . GLU A 1 333 ? 53.182 1.328 -52.120 1.00 90.81 333 GLU A C 1
ATOM 2671 O O . GLU A 1 333 ? 52.461 0.849 -51.240 1.00 90.81 333 GLU A O 1
ATOM 2676 N N . LYS A 1 334 ? 54.194 2.157 -51.808 1.00 92.12 334 LYS A N 1
ATOM 2677 C CA . LYS A 1 334 ? 54.479 2.609 -50.427 1.00 92.12 334 LYS A CA 1
ATOM 2678 C C . LYS A 1 334 ? 53.326 3.415 -49.830 1.00 92.12 334 LYS A C 1
ATOM 2680 O O . LYS A 1 334 ? 52.939 3.141 -48.694 1.00 92.12 334 LYS A O 1
ATOM 2685 N N . GLN A 1 335 ? 52.793 4.388 -50.571 1.00 92.19 335 GLN A N 1
ATOM 2686 C CA . GLN A 1 335 ? 51.686 5.230 -50.114 1.00 92.19 335 GLN A CA 1
ATOM 2687 C C . GLN A 1 335 ? 50.436 4.380 -49.851 1.00 92.19 335 GLN A C 1
ATOM 2689 O O . GLN A 1 335 ? 49.859 4.457 -48.768 1.00 92.19 335 GLN A O 1
ATOM 2694 N N . SER A 1 336 ? 50.121 3.448 -50.755 1.00 87.94 336 SER A N 1
ATOM 2695 C CA . SER A 1 336 ? 49.056 2.457 -50.548 1.00 87.94 336 SER A CA 1
ATOM 2696 C C . SER A 1 336 ? 49.296 1.629 -49.272 1.00 87.94 336 SER A C 1
ATOM 2698 O O . SER A 1 336 ? 48.400 1.466 -48.448 1.00 87.94 336 SER A O 1
ATOM 2700 N N . CYS A 1 337 ? 50.521 1.136 -49.045 1.00 90.38 337 CYS A N 1
ATOM 2701 C CA . CYS A 1 337 ? 50.869 0.382 -47.830 1.00 90.38 337 CYS A CA 1
ATOM 2702 C C . CYS A 1 337 ? 50.773 1.208 -46.534 1.00 90.38 337 CYS A C 1
ATOM 2704 O O . CYS A 1 337 ? 50.578 0.632 -45.458 1.00 90.38 337 CYS A O 1
ATOM 2706 N N . LYS A 1 338 ? 50.935 2.534 -46.611 1.00 93.88 338 LYS A N 1
ATOM 2707 C CA . LYS A 1 338 ? 50.735 3.455 -45.487 1.00 93.88 338 LYS A CA 1
ATOM 2708 C C . LYS A 1 338 ? 49.242 3.601 -45.178 1.00 93.88 338 LYS A C 1
ATOM 2710 O O . LYS A 1 338 ? 48.848 3.357 -44.041 1.00 93.88 338 LYS A O 1
ATOM 2715 N N . GLU A 1 339 ? 48.419 3.868 -46.188 1.00 92.25 339 GLU A N 1
ATOM 2716 C CA . GLU A 1 339 ? 46.957 3.984 -46.058 1.00 92.25 339 GLU A CA 1
ATOM 2717 C C . GLU A 1 339 ? 46.319 2.696 -45.505 1.00 92.25 339 GLU A C 1
ATOM 2719 O O . GLU A 1 339 ? 45.516 2.744 -44.572 1.00 92.25 339 GLU A O 1
ATOM 2724 N N . TRP A 1 340 ? 46.744 1.519 -45.983 1.00 91.50 340 TRP A N 1
ATOM 2725 C CA . TRP A 1 340 ? 46.299 0.228 -45.434 1.00 91.50 340 TRP A CA 1
ATOM 2726 C C . TRP A 1 340 ? 46.696 0.020 -43.964 1.00 91.50 340 TRP A C 1
ATOM 2728 O O . TRP A 1 340 ? 45.972 -0.645 -43.216 1.00 91.50 340 TRP A O 1
ATOM 2738 N N . ARG A 1 341 ? 47.832 0.576 -43.522 1.00 91.50 341 ARG A N 1
ATOM 2739 C CA . ARG A 1 341 ? 48.267 0.507 -42.119 1.00 91.50 341 ARG A CA 1
ATOM 2740 C C . ARG A 1 341 ? 47.417 1.413 -41.235 1.00 91.50 341 ARG A C 1
ATOM 2742 O O . ARG A 1 341 ? 46.921 0.940 -40.216 1.00 91.50 341 ARG A O 1
ATOM 2749 N N . GLU A 1 342 ? 47.208 2.654 -41.662 1.00 91.75 342 GLU A N 1
ATOM 2750 C CA . GLU A 1 342 ? 46.379 3.646 -40.968 1.00 91.75 342 GLU A CA 1
ATOM 2751 C C . GLU A 1 342 ? 44.919 3.170 -40.870 1.00 91.75 342 GLU A C 1
ATOM 2753 O O . GLU A 1 342 ? 44.332 3.190 -39.789 1.00 91.75 342 GLU A O 1
ATOM 2758 N N . SER A 1 343 ? 44.361 2.606 -41.948 1.00 91.44 343 SER A N 1
ATOM 2759 C CA . SER A 1 343 ? 43.027 1.983 -41.950 1.00 91.44 343 SER A CA 1
ATOM 2760 C C . SER A 1 343 ? 42.923 0.806 -40.965 1.00 91.44 343 SER A C 1
ATOM 2762 O O . SER A 1 343 ? 41.968 0.716 -40.188 1.00 91.44 343 SER A O 1
ATOM 2764 N N . ARG A 1 344 ? 43.938 -0.071 -40.919 1.00 90.75 344 ARG A N 1
ATOM 2765 C CA . ARG A 1 344 ? 43.997 -1.191 -39.961 1.00 90.75 344 ARG A CA 1
ATOM 2766 C C . ARG A 1 344 ? 44.165 -0.723 -38.512 1.00 90.75 344 ARG A C 1
ATOM 2768 O O . ARG A 1 344 ? 43.693 -1.399 -37.598 1.00 90.75 344 ARG A O 1
ATOM 2775 N N . GLU A 1 345 ? 44.855 0.389 -38.282 1.00 92.38 345 GLU A N 1
ATOM 2776 C CA . GLU A 1 345 ? 44.978 1.022 -36.966 1.00 92.38 345 GLU A CA 1
ATOM 2777 C C . GLU A 1 345 ? 43.656 1.645 -36.514 1.00 92.38 345 GLU A C 1
ATOM 2779 O O . GLU A 1 345 ? 43.205 1.348 -35.406 1.00 92.38 345 GLU A O 1
ATOM 2784 N N . PHE A 1 346 ? 42.971 2.370 -37.400 1.00 91.81 346 PHE A N 1
ATOM 2785 C CA . PHE A 1 346 ? 41.646 2.932 -37.150 1.00 91.81 346 PHE A CA 1
ATOM 2786 C C . PHE A 1 346 ? 40.600 1.859 -36.801 1.00 91.81 346 PHE A C 1
ATOM 2788 O O . PHE A 1 346 ? 39.905 1.979 -35.791 1.00 91.81 346 PHE A O 1
ATOM 2795 N N . GLU A 1 347 ? 40.517 0.767 -37.569 1.00 88.12 347 GLU A N 1
ATOM 2796 C CA . GLU A 1 347 ? 39.595 -0.337 -37.257 1.00 88.12 347 GLU A CA 1
ATOM 2797 C C . GLU A 1 347 ? 39.978 -1.080 -35.962 1.00 88.12 347 GLU A C 1
ATOM 2799 O O . GLU A 1 347 ? 39.100 -1.531 -35.223 1.00 88.12 347 GLU A O 1
ATOM 2804 N N . ARG A 1 348 ? 41.270 -1.143 -35.600 1.00 91.81 348 ARG A N 1
ATOM 2805 C CA . ARG A 1 348 ? 41.697 -1.687 -34.297 1.00 91.81 348 ARG A CA 1
ATOM 2806 C C . ARG A 1 348 ? 41.242 -0.800 -33.137 1.00 91.81 348 ARG A C 1
ATOM 2808 O O . ARG A 1 348 ? 40.738 -1.319 -32.142 1.00 91.81 348 ARG A O 1
ATOM 2815 N N . GLU A 1 349 ? 41.393 0.519 -33.253 1.00 92.62 349 GLU A N 1
ATOM 2816 C CA . GLU A 1 349 ? 40.883 1.459 -32.250 1.00 92.62 349 GLU A CA 1
ATOM 2817 C C . GLU A 1 349 ? 39.362 1.395 -32.131 1.00 92.62 349 GLU A C 1
ATOM 2819 O O . GLU A 1 349 ? 38.834 1.346 -31.020 1.00 92.62 349 GLU A O 1
ATOM 2824 N N . ARG A 1 350 ? 38.653 1.357 -33.263 1.00 92.94 350 ARG A N 1
ATOM 2825 C CA . ARG A 1 350 ? 37.197 1.199 -33.310 1.00 92.94 350 ARG A CA 1
ATOM 2826 C C . ARG A 1 350 ? 36.758 -0.081 -32.598 1.00 92.94 350 ARG A C 1
ATOM 2828 O O . ARG A 1 350 ? 35.844 -0.027 -31.779 1.00 92.94 350 ARG A O 1
ATOM 2835 N N . GLY A 1 351 ? 37.450 -1.195 -32.840 1.00 92.12 351 GLY A N 1
ATOM 2836 C CA . GLY A 1 351 ? 37.243 -2.455 -32.125 1.00 92.12 351 GLY A CA 1
ATOM 2837 C C . GLY A 1 351 ? 37.430 -2.320 -30.611 1.00 92.12 351 GLY A C 1
ATOM 2838 O O . GLY A 1 351 ? 36.576 -2.775 -29.854 1.00 92.12 351 GLY A O 1
ATOM 2839 N N . MET A 1 352 ? 38.485 -1.633 -30.155 1.00 91.75 352 MET A N 1
ATOM 2840 C CA . MET A 1 352 ? 38.706 -1.395 -28.720 1.00 91.75 352 MET A CA 1
ATOM 2841 C C . MET A 1 352 ? 37.632 -0.502 -28.084 1.00 91.75 352 MET A C 1
ATOM 2843 O O . MET A 1 352 ? 37.227 -0.764 -26.952 1.00 91.75 352 MET A O 1
ATOM 2847 N N . ARG A 1 353 ? 37.143 0.527 -28.790 1.00 92.56 353 ARG A N 1
ATOM 2848 C CA . ARG A 1 353 ? 36.048 1.390 -28.306 1.00 92.56 353 ARG A CA 1
ATOM 2849 C C . ARG A 1 353 ? 34.750 0.594 -28.153 1.00 92.56 353 ARG A C 1
ATOM 2851 O O . ARG A 1 353 ? 34.155 0.624 -27.081 1.00 92.56 353 ARG A O 1
ATOM 2858 N N . LEU A 1 354 ? 34.387 -0.202 -29.163 1.00 90.62 354 LEU A N 1
ATOM 2859 C CA . LEU A 1 354 ? 33.223 -1.095 -29.109 1.00 90.62 354 LEU A CA 1
ATOM 2860 C C . LEU A 1 354 ? 33.350 -2.149 -27.997 1.00 90.62 354 LEU A C 1
ATOM 2862 O O . LEU A 1 354 ? 32.365 -2.463 -27.335 1.00 90.62 354 LEU A O 1
ATOM 2866 N N . GLU A 1 355 ? 34.549 -2.682 -27.736 1.00 89.31 355 GLU A N 1
ATOM 2867 C CA . GLU A 1 355 ? 34.753 -3.609 -26.616 1.00 89.31 355 GLU A CA 1
ATOM 2868 C C . GLU A 1 355 ? 34.602 -2.910 -25.252 1.00 89.31 355 GLU A C 1
ATOM 2870 O O . GLU A 1 355 ? 34.038 -3.487 -24.321 1.00 89.31 355 GLU A O 1
ATOM 2875 N N . GLN A 1 356 ? 35.060 -1.660 -25.118 1.00 92.19 356 GLN A N 1
ATOM 2876 C CA . GLN A 1 356 ? 34.854 -0.861 -23.906 1.00 92.19 356 GLN A CA 1
ATOM 2877 C C . GLN A 1 356 ? 33.377 -0.511 -23.684 1.00 92.19 356 GLN A C 1
ATOM 2879 O O . GLN A 1 356 ? 32.902 -0.628 -22.555 1.00 92.19 356 GLN A O 1
ATOM 2884 N N . GLU A 1 357 ? 32.642 -0.133 -24.731 1.00 90.12 357 GLU A N 1
ATOM 2885 C CA . GLU A 1 357 ? 31.189 0.088 -24.680 1.00 90.12 357 GLU A CA 1
ATOM 2886 C C . GLU A 1 357 ? 30.459 -1.193 -24.258 1.00 90.12 357 GLU A C 1
ATOM 2888 O O . GLU A 1 357 ? 29.733 -1.191 -23.268 1.00 90.12 357 GLU A O 1
ATOM 2893 N N . LEU A 1 358 ? 30.770 -2.331 -24.882 1.00 91.19 358 LEU A N 1
ATOM 2894 C CA . LEU A 1 358 ? 30.159 -3.619 -24.544 1.00 91.19 358 LEU A CA 1
ATOM 2895 C C . LEU A 1 358 ? 30.501 -4.078 -23.108 1.00 91.19 358 LEU A C 1
ATOM 2897 O O . LEU A 1 358 ? 29.700 -4.756 -22.462 1.00 91.19 358 LEU A O 1
ATOM 2901 N N . ARG A 1 359 ? 31.661 -3.686 -22.558 1.00 90.69 359 ARG A N 1
ATOM 2902 C CA . ARG A 1 359 ? 31.980 -3.870 -21.128 1.00 90.69 359 ARG A CA 1
ATOM 2903 C C . ARG A 1 359 ? 31.153 -2.949 -20.221 1.00 90.69 359 ARG A C 1
ATOM 2905 O O . ARG A 1 359 ? 30.705 -3.424 -19.180 1.00 90.69 359 ARG A O 1
ATOM 2912 N N . LYS A 1 360 ? 30.917 -1.685 -20.599 1.00 91.25 360 LYS A N 1
ATOM 2913 C CA . LYS A 1 360 ? 30.028 -0.766 -19.857 1.00 91.25 360 LYS A CA 1
ATOM 2914 C C . LYS A 1 360 ? 28.591 -1.291 -19.833 1.00 91.25 360 LYS A C 1
ATOM 2916 O O . LYS A 1 360 ? 28.019 -1.408 -18.755 1.00 91.25 360 LYS A O 1
ATOM 2921 N N . ASP A 1 361 ? 28.062 -1.716 -20.977 1.00 89.69 361 ASP A N 1
ATOM 2922 C CA . ASP A 1 361 ? 26.712 -2.286 -21.086 1.00 89.69 361 ASP A CA 1
ATOM 2923 C C . ASP A 1 361 ? 26.550 -3.554 -20.235 1.00 89.69 361 ASP A C 1
ATOM 2925 O O . ASP A 1 361 ? 25.521 -3.753 -19.589 1.00 89.69 361 ASP A O 1
ATOM 2929 N N . ARG A 1 362 ? 27.589 -4.401 -20.165 1.00 89.88 362 ARG A N 1
ATOM 2930 C CA . ARG A 1 362 ? 27.606 -5.563 -19.259 1.00 89.88 362 ARG A CA 1
ATOM 2931 C C . ARG A 1 362 ? 27.567 -5.164 -17.785 1.00 89.88 362 ARG A C 1
ATOM 2933 O O . ARG A 1 362 ? 26.872 -5.835 -17.030 1.00 89.88 362 ARG A O 1
ATOM 2940 N N . MET A 1 363 ? 28.276 -4.110 -17.375 1.00 89.69 363 MET A N 1
ATOM 2941 C CA . MET A 1 363 ? 28.210 -3.607 -15.996 1.00 89.69 363 MET A CA 1
ATOM 2942 C C . MET A 1 363 ? 26.813 -3.067 -15.672 1.00 89.69 363 MET A C 1
ATOM 2944 O O . MET A 1 363 ? 26.219 -3.499 -14.690 1.00 89.69 363 MET A O 1
ATOM 2948 N N . ILE A 1 364 ? 26.236 -2.248 -16.558 1.00 89.88 364 ILE A N 1
ATOM 2949 C CA . ILE A 1 364 ? 24.860 -1.739 -16.418 1.00 89.88 364 ILE A CA 1
ATOM 2950 C C . ILE A 1 364 ? 23.856 -2.900 -16.307 1.00 89.88 364 ILE A C 1
ATOM 2952 O O . ILE A 1 364 ? 22.955 -2.864 -15.471 1.00 89.88 364 ILE A O 1
ATOM 2956 N N . GLY A 1 365 ? 24.027 -3.966 -17.097 1.00 87.19 365 GLY A N 1
ATOM 2957 C CA . GLY A 1 365 ? 23.201 -5.173 -17.007 1.00 87.19 365 GLY A CA 1
ATOM 2958 C C . GLY A 1 365 ? 23.353 -5.943 -15.686 1.00 87.19 365 GLY A C 1
ATOM 2959 O O . GLY A 1 365 ? 22.376 -6.510 -15.197 1.00 87.19 365 GLY A O 1
ATOM 2960 N N . VAL A 1 366 ? 24.546 -5.948 -15.079 1.00 89.12 366 VAL A N 1
ATOM 2961 C CA . VAL A 1 366 ? 24.775 -6.525 -13.740 1.00 89.12 366 VAL A CA 1
ATOM 2962 C C . VAL A 1 366 ? 24.088 -5.683 -12.664 1.00 89.12 366 VAL A C 1
ATOM 2964 O O . VAL A 1 366 ? 23.395 -6.252 -11.821 1.00 89.12 366 VAL A O 1
ATOM 2967 N N . ASP A 1 367 ? 24.197 -4.356 -12.729 1.00 87.81 367 ASP A N 1
ATOM 2968 C CA . ASP A 1 367 ? 23.558 -3.445 -11.771 1.00 87.81 367 ASP A CA 1
ATOM 2969 C C . ASP A 1 367 ? 22.022 -3.534 -11.849 1.00 87.81 367 ASP A C 1
ATOM 2971 O O . ASP A 1 367 ? 21.349 -3.692 -10.829 1.00 87.81 367 ASP A O 1
ATOM 2975 N N . GLN A 1 368 ? 21.460 -3.563 -13.064 1.00 88.62 368 GLN A N 1
ATOM 2976 C CA . GLN A 1 368 ? 20.030 -3.811 -13.292 1.00 88.62 368 GLN A CA 1
ATOM 2977 C C . GLN A 1 368 ? 19.590 -5.188 -12.771 1.00 88.62 368 GLN A C 1
ATOM 2979 O O . GLN A 1 368 ? 18.524 -5.314 -12.166 1.00 88.62 368 GLN A O 1
ATOM 2984 N N . SER A 1 369 ? 20.407 -6.232 -12.955 1.00 89.75 369 SER A N 1
ATOM 2985 C CA . SER A 1 369 ? 20.119 -7.560 -12.400 1.00 89.75 369 SER A CA 1
ATOM 2986 C C . SER A 1 369 ? 20.150 -7.566 -10.869 1.00 89.75 369 SER A C 1
ATOM 2988 O O . SER A 1 369 ? 19.340 -8.261 -10.253 1.00 89.75 369 SER A O 1
ATOM 2990 N N . ALA A 1 370 ? 21.056 -6.811 -10.243 1.00 88.19 370 ALA A N 1
ATOM 2991 C CA . ALA A 1 370 ? 21.120 -6.671 -8.791 1.00 88.19 370 ALA A CA 1
ATOM 2992 C C . ALA A 1 370 ? 19.903 -5.904 -8.244 1.00 88.19 370 ALA A C 1
ATOM 2994 O O . ALA A 1 370 ? 19.327 -6.307 -7.230 1.00 88.19 370 ALA A O 1
ATOM 2995 N N . GLU A 1 371 ? 19.449 -4.858 -8.940 1.00 92.12 371 GLU A N 1
ATOM 2996 C CA . GLU A 1 371 ? 18.220 -4.149 -8.580 1.00 92.12 371 GLU A CA 1
ATOM 2997 C C . GLU A 1 371 ? 16.973 -5.036 -8.717 1.00 92.12 371 GLU A C 1
ATOM 2999 O O . GLU A 1 371 ? 16.141 -5.049 -7.811 1.00 92.12 371 GLU A O 1
ATOM 3004 N N . LEU A 1 372 ? 16.862 -5.847 -9.774 1.00 88.94 372 LEU A N 1
ATOM 3005 C CA . LEU A 1 372 ? 15.759 -6.807 -9.917 1.00 88.94 372 LEU A CA 1
ATOM 3006 C C . LEU A 1 372 ? 15.725 -7.834 -8.771 1.00 88.94 372 LEU A C 1
ATOM 3008 O O . LEU A 1 372 ? 14.649 -8.120 -8.247 1.00 88.94 372 LEU A O 1
ATOM 3012 N N . ILE A 1 373 ? 16.883 -8.333 -8.321 1.00 90.56 373 ILE A N 1
ATOM 3013 C CA . ILE A 1 373 ? 16.981 -9.222 -7.146 1.00 90.56 373 ILE A CA 1
ATOM 3014 C C . ILE A 1 373 ? 16.570 -8.482 -5.858 1.00 90.56 373 ILE A C 1
ATOM 3016 O O . ILE A 1 373 ? 15.854 -9.034 -5.015 1.00 90.56 373 ILE A O 1
ATOM 3020 N N . ARG A 1 374 ? 16.957 -7.208 -5.703 1.00 94.56 374 ARG A N 1
ATOM 3021 C CA . ARG A 1 374 ? 16.524 -6.362 -4.575 1.00 94.56 374 ARG A CA 1
ATOM 3022 C C . ARG A 1 374 ? 15.005 -6.148 -4.569 1.00 94.56 374 ARG A C 1
ATOM 3024 O O . ARG A 1 374 ? 14.381 -6.213 -3.513 1.00 94.56 374 ARG A O 1
ATOM 3031 N N . LEU A 1 375 ? 14.396 -5.933 -5.733 1.00 90.00 375 LEU A N 1
ATOM 3032 C CA . LEU A 1 375 ? 12.948 -5.766 -5.861 1.00 90.00 375 LEU A CA 1
ATOM 3033 C C . LEU A 1 375 ? 12.189 -7.081 -5.615 1.00 90.00 375 LEU A C 1
ATOM 3035 O O . LEU A 1 375 ? 11.152 -7.061 -4.954 1.00 90.00 375 LEU A O 1
ATOM 3039 N N . ASP A 1 376 ? 12.700 -8.231 -6.065 1.00 91.81 376 ASP A N 1
ATOM 3040 C CA . ASP A 1 376 ? 12.053 -9.531 -5.818 1.00 91.81 376 ASP A CA 1
ATOM 3041 C C . ASP A 1 376 ? 12.147 -9.973 -4.344 1.00 91.81 376 ASP A C 1
ATOM 3043 O O . ASP A 1 376 ? 11.177 -10.488 -3.774 1.00 91.81 376 ASP A O 1
ATOM 3047 N N . THR A 1 377 ? 13.266 -9.680 -3.672 1.00 90.12 377 THR A N 1
ATOM 3048 C CA . THR A 1 377 ? 13.388 -9.881 -2.216 1.00 90.12 377 THR A CA 1
ATOM 3049 C C . THR A 1 377 ? 12.441 -8.962 -1.435 1.00 90.12 377 THR A C 1
ATOM 3051 O O . THR A 1 377 ? 11.730 -9.442 -0.549 1.00 90.12 377 THR A O 1
ATOM 3054 N N . GLN A 1 378 ? 12.313 -7.683 -1.812 1.00 93.19 378 GLN A N 1
ATOM 3055 C CA . GLN A 1 378 ? 11.306 -6.774 -1.240 1.00 93.19 378 GLN A CA 1
ATOM 3056 C C . GLN A 1 378 ? 9.865 -7.261 -1.479 1.00 93.19 378 GLN A C 1
ATOM 3058 O O . GLN A 1 378 ? 9.061 -7.290 -0.544 1.00 93.19 378 GLN A O 1
ATOM 3063 N N . LEU A 1 379 ? 9.533 -7.712 -2.695 1.00 89.44 379 LEU A N 1
ATOM 3064 C CA . LEU A 1 379 ? 8.222 -8.295 -3.007 1.00 89.44 379 LEU A CA 1
ATOM 3065 C C . LEU A 1 379 ? 7.946 -9.565 -2.194 1.00 89.44 379 LEU A C 1
ATOM 3067 O O . LEU A 1 379 ? 6.806 -9.795 -1.791 1.00 89.44 379 LEU A O 1
ATOM 3071 N N . SER A 1 380 ? 8.963 -10.382 -1.930 1.00 91.75 380 SER A N 1
ATOM 3072 C CA . SER A 1 380 ? 8.843 -11.587 -1.101 1.00 91.75 380 SER A CA 1
ATOM 3073 C C . SER A 1 380 ? 8.597 -11.253 0.374 1.00 91.75 380 SER A C 1
ATOM 3075 O O . SER A 1 380 ? 7.713 -11.850 0.995 1.00 91.75 380 SER A O 1
ATOM 3077 N N . ILE A 1 381 ? 9.271 -10.230 0.913 1.00 90.31 381 ILE A N 1
ATOM 3078 C CA . ILE A 1 381 ? 9.007 -9.702 2.263 1.00 90.31 381 ILE A CA 1
ATOM 3079 C C . ILE A 1 381 ? 7.564 -9.187 2.363 1.00 90.31 381 ILE A C 1
ATOM 3081 O O . ILE A 1 381 ? 6.829 -9.618 3.257 1.00 90.31 381 ILE A O 1
ATOM 3085 N N . LEU A 1 382 ? 7.125 -8.346 1.417 1.00 89.81 382 LEU A N 1
ATOM 3086 C CA . LEU A 1 382 ? 5.761 -7.800 1.374 1.00 89.81 382 LEU A CA 1
ATOM 3087 C C . LEU A 1 382 ? 4.691 -8.896 1.233 1.00 89.81 382 LEU A C 1
ATOM 3089 O O . LEU A 1 382 ? 3.651 -8.820 1.887 1.00 89.81 382 LEU A O 1
ATOM 3093 N N . LYS A 1 383 ? 4.944 -9.953 0.447 1.00 90.75 383 LYS A N 1
ATOM 3094 C CA . LYS A 1 383 ? 4.063 -11.135 0.375 1.00 90.75 383 LYS A CA 1
ATOM 3095 C C . LYS A 1 383 ? 3.953 -11.844 1.729 1.00 90.75 383 LYS A C 1
ATOM 3097 O O . LYS A 1 383 ? 2.844 -12.210 2.112 1.00 90.75 383 LYS A O 1
ATOM 3102 N N . SER A 1 384 ? 5.054 -12.004 2.471 1.00 88.50 384 SER A N 1
ATOM 3103 C CA . SER A 1 384 ? 5.013 -12.625 3.807 1.00 88.50 384 SER A CA 1
ATOM 3104 C C . SER A 1 384 ? 4.244 -11.766 4.823 1.00 88.50 384 SER A C 1
ATOM 3106 O O . SER A 1 384 ? 3.433 -12.292 5.583 1.00 88.50 384 SER A O 1
ATOM 3108 N N . GLN A 1 385 ? 4.405 -10.438 4.776 1.00 90.00 385 GLN A N 1
ATOM 3109 C CA . GLN A 1 385 ? 3.661 -9.495 5.619 1.00 90.00 385 GLN A CA 1
ATOM 3110 C C . GLN A 1 385 ? 2.161 -9.492 5.281 1.00 90.00 385 GLN A C 1
ATOM 3112 O O . GLN A 1 385 ? 1.316 -9.490 6.180 1.00 90.00 385 GLN A O 1
ATOM 3117 N N . LEU A 1 386 ? 1.810 -9.558 3.992 1.00 90.81 386 LEU A N 1
ATOM 3118 C CA . LEU A 1 386 ? 0.424 -9.696 3.544 1.00 90.81 386 LEU A CA 1
ATOM 3119 C C . LEU A 1 386 ? -0.188 -11.039 3.976 1.00 90.81 386 LEU A C 1
ATOM 3121 O O . LEU A 1 386 ? -1.358 -11.081 4.348 1.00 90.81 386 LEU A O 1
ATOM 3125 N N . GLN A 1 387 ? 0.584 -12.129 3.957 1.00 93.50 387 GLN A N 1
ATOM 3126 C CA . GLN A 1 387 ? 0.121 -13.426 4.450 1.00 93.50 387 GLN A CA 1
ATOM 3127 C C . GLN A 1 387 ? -0.112 -13.388 5.966 1.00 93.50 387 GLN A C 1
ATOM 3129 O O . GLN A 1 387 ? -1.199 -13.741 6.419 1.00 93.50 387 GLN A O 1
ATOM 3134 N N . LYS A 1 388 ? 0.847 -12.857 6.737 1.00 93.44 388 LYS A N 1
ATOM 3135 C CA . LYS A 1 388 ? 0.718 -12.692 8.191 1.00 93.44 388 LYS A CA 1
ATOM 3136 C C . LYS A 1 388 ? -0.522 -11.872 8.564 1.00 93.44 388 LYS A C 1
ATOM 3138 O O . LYS A 1 388 ? -1.343 -12.335 9.343 1.00 93.44 388 LYS A O 1
ATOM 3143 N N . THR A 1 389 ? -0.718 -10.708 7.942 1.00 88.06 389 THR A N 1
ATOM 3144 C CA . THR A 1 389 ? -1.899 -9.861 8.205 1.00 88.06 389 THR A CA 1
ATOM 3145 C C . THR A 1 389 ? -3.223 -10.517 7.791 1.00 88.06 389 THR A C 1
ATOM 3147 O O . THR A 1 389 ? -4.252 -10.263 8.421 1.00 88.06 389 THR A O 1
ATOM 3150 N N . GLN A 1 390 ? -3.230 -11.400 6.782 1.00 91.31 390 GLN A N 1
ATOM 3151 C CA . GLN A 1 390 ? -4.399 -12.230 6.469 1.00 91.31 390 GLN A CA 1
ATOM 3152 C C . GLN A 1 390 ? -4.676 -13.286 7.544 1.00 91.31 390 GLN A C 1
ATOM 3154 O O . GLN A 1 390 ? -5.842 -13.508 7.869 1.00 91.31 390 GLN A O 1
ATOM 3159 N N . ASP A 1 391 ? -3.647 -13.922 8.098 1.00 91.69 391 ASP A N 1
ATOM 3160 C CA . ASP A 1 391 ? -3.801 -14.933 9.149 1.00 91.69 391 ASP A CA 1
ATOM 3161 C C . ASP A 1 391 ? -4.179 -14.306 10.501 1.00 91.69 391 ASP A C 1
ATOM 3163 O O . ASP A 1 391 ? -5.101 -14.794 11.159 1.00 91.69 391 ASP A O 1
ATOM 3167 N N . ASP A 1 392 ? -3.612 -13.146 10.843 1.00 91.88 392 ASP A N 1
ATOM 3168 C CA . ASP A 1 392 ? -4.050 -12.314 11.972 1.00 91.88 392 ASP A CA 1
ATOM 3169 C C . ASP A 1 392 ? -5.534 -11.918 11.815 1.00 91.88 392 ASP A C 1
ATOM 3171 O O . ASP A 1 392 ? -6.330 -12.049 12.747 1.00 91.88 392 ASP A O 1
ATOM 3175 N N . SER A 1 393 ? -5.955 -11.527 10.603 1.00 86.00 393 SER A N 1
ATOM 3176 C CA . SER A 1 393 ? -7.362 -11.210 10.300 1.00 86.00 393 SER A CA 1
ATOM 3177 C C . SER A 1 393 ? -8.295 -12.424 10.421 1.00 86.00 393 SER A C 1
ATOM 3179 O O . SER A 1 393 ? -9.448 -12.271 10.829 1.00 86.00 393 SER A O 1
ATOM 3181 N N . ARG A 1 394 ? -7.829 -13.635 10.076 1.00 91.12 394 ARG A N 1
ATOM 3182 C CA . ARG A 1 394 ? -8.585 -14.889 10.271 1.00 91.12 394 ARG A CA 1
ATOM 3183 C C . ARG A 1 394 ? -8.724 -15.214 11.758 1.00 91.12 394 ARG A C 1
ATOM 3185 O O . ARG A 1 394 ? -9.830 -15.511 12.200 1.00 91.12 394 ARG A O 1
ATOM 3192 N N . SER A 1 395 ? -7.637 -15.087 12.520 1.00 92.88 395 SER A N 1
ATOM 3193 C CA . SER A 1 395 ? -7.604 -15.280 13.976 1.00 92.88 395 SER A CA 1
ATOM 3194 C C . SER A 1 395 ? -8.587 -14.344 14.691 1.00 92.88 395 SER A C 1
ATOM 3196 O O . SER A 1 395 ? -9.440 -14.803 15.451 1.00 92.88 395 SER A O 1
ATOM 3198 N N . LEU A 1 396 ? -8.566 -13.046 14.366 1.00 89.94 396 LEU A N 1
ATOM 3199 C CA . LEU A 1 396 ? -9.516 -12.061 14.899 1.00 89.94 396 LEU A CA 1
ATOM 3200 C C . LEU A 1 396 ? -10.973 -12.365 14.506 1.00 89.94 396 LEU A C 1
ATOM 3202 O O . LEU A 1 396 ? -11.881 -12.185 15.316 1.00 89.94 396 LEU A O 1
ATOM 3206 N N . ALA A 1 397 ? -11.220 -12.861 13.289 1.00 89.38 397 ALA A N 1
ATOM 3207 C CA . ALA A 1 397 ? -12.563 -13.257 12.860 1.00 89.38 397 ALA A CA 1
ATOM 3208 C C . ALA A 1 397 ? -13.092 -14.503 13.602 1.00 89.38 397 ALA A C 1
ATOM 3210 O O . ALA A 1 397 ? -14.292 -14.583 13.875 1.00 89.38 397 ALA A O 1
ATOM 3211 N N . GLU A 1 398 ? -12.222 -15.456 13.952 1.00 91.25 398 GLU A N 1
ATOM 3212 C CA . GLU A 1 398 ? -12.571 -16.613 14.790 1.00 91.25 398 GLU A CA 1
ATOM 3213 C C . GLU A 1 398 ? -12.860 -16.172 16.239 1.00 91.25 398 GLU A C 1
ATOM 3215 O O . GLU A 1 398 ? -13.901 -16.528 16.789 1.00 91.25 398 GLU A O 1
ATOM 3220 N N . GLN A 1 399 ? -12.025 -15.297 16.813 1.00 91.94 399 GLN A N 1
ATOM 3221 C CA . GLN A 1 399 ? -12.246 -14.720 18.148 1.00 91.94 399 GLN A CA 1
ATOM 3222 C C . GLN A 1 399 ? -13.577 -13.957 18.236 1.00 91.94 399 GLN A C 1
ATOM 3224 O O . GLN A 1 399 ? -14.364 -14.196 19.149 1.00 91.94 399 GLN A O 1
ATOM 3229 N N . LEU A 1 400 ? -13.894 -13.104 17.253 1.00 87.56 400 LEU A N 1
ATOM 3230 C CA . LEU A 1 400 ? -15.179 -12.389 17.196 1.00 87.56 400 LEU A CA 1
ATOM 3231 C C . LEU A 1 400 ? -16.384 -13.340 17.118 1.00 87.56 400 LEU A C 1
ATOM 3233 O O . LEU A 1 400 ? -17.432 -13.066 17.702 1.00 87.56 400 LEU A O 1
ATOM 3237 N N . LYS A 1 401 ? -16.243 -14.467 16.415 1.00 92.12 401 LYS A N 1
ATOM 3238 C CA . LYS A 1 401 ? -17.269 -15.514 16.318 1.00 92.12 401 LYS A CA 1
ATOM 3239 C C . LYS A 1 401 ? -17.452 -16.258 17.644 1.00 92.12 401 LYS A C 1
ATOM 3241 O O . LYS A 1 401 ? -18.576 -16.652 17.951 1.00 92.12 401 LYS A O 1
ATOM 3246 N N . ASP A 1 402 ? -16.403 -16.417 18.444 1.00 91.31 402 ASP A N 1
ATOM 3247 C CA . ASP A 1 402 ? -16.503 -16.998 19.787 1.00 91.31 402 ASP A CA 1
ATOM 3248 C C . ASP A 1 402 ? -17.067 -16.007 20.815 1.00 91.31 402 ASP A C 1
ATOM 3250 O O . ASP A 1 402 ? -17.940 -16.388 21.598 1.00 91.31 402 ASP A O 1
ATOM 3254 N N . CYS A 1 403 ? -16.712 -14.721 20.738 1.00 90.00 403 CYS A N 1
ATOM 3255 C CA . CYS A 1 403 ? -17.384 -13.664 21.500 1.00 90.00 403 CYS A CA 1
ATOM 3256 C C . CYS A 1 403 ? -18.887 -13.579 21.169 1.00 90.00 403 CYS A C 1
ATOM 3258 O O . CYS A 1 403 ? -19.705 -13.479 22.079 1.00 90.00 403 CYS A O 1
ATOM 3260 N N . ASP A 1 404 ? -19.285 -13.701 19.897 1.00 89.94 404 ASP A N 1
ATOM 3261 C CA . ASP A 1 404 ? -20.700 -13.758 19.486 1.00 89.94 404 ASP A CA 1
ATOM 3262 C C . ASP A 1 404 ? -21.432 -14.998 20.045 1.00 89.94 404 ASP A C 1
ATOM 3264 O O . ASP A 1 404 ? -22.582 -14.895 20.486 1.00 89.94 404 ASP A O 1
ATOM 3268 N N . LYS A 1 405 ? -20.774 -16.168 20.113 1.00 90.62 405 LYS A N 1
ATOM 3269 C CA . LYS A 1 405 ? -21.330 -17.350 20.806 1.00 90.62 405 LYS A CA 1
ATOM 3270 C C . LYS A 1 405 ? -21.523 -17.086 22.301 1.00 90.62 405 LYS A C 1
ATOM 3272 O O . LYS A 1 405 ? -22.577 -17.440 22.833 1.00 90.62 405 LYS A O 1
ATOM 3277 N N . GLN A 1 406 ? -20.535 -16.484 22.968 1.00 93.12 406 GLN A N 1
ATOM 3278 C CA . GLN A 1 406 ? -20.597 -16.155 24.396 1.00 93.12 406 GLN A CA 1
ATOM 3279 C C . GLN A 1 406 ? -21.701 -15.132 24.684 1.00 93.12 406 GLN A C 1
ATOM 3281 O O . GLN A 1 406 ? -22.528 -15.371 25.561 1.00 93.12 406 GLN A O 1
ATOM 3286 N N . LEU A 1 407 ? -21.800 -14.061 23.893 1.00 87.88 407 LEU A N 1
ATOM 3287 C CA . LEU A 1 407 ? -22.846 -13.042 24.015 1.00 87.88 407 LEU A CA 1
ATOM 3288 C C . LEU A 1 407 ? -24.248 -13.634 23.798 1.00 87.88 407 LEU A C 1
ATOM 3290 O O . LEU A 1 407 ? -25.179 -13.333 24.539 1.00 87.88 407 LEU A O 1
ATOM 3294 N N . LYS A 1 408 ? -24.406 -14.571 22.854 1.00 92.31 408 LYS A N 1
ATOM 3295 C CA . LYS A 1 408 ? -25.661 -15.329 22.687 1.00 92.31 408 LYS A CA 1
ATOM 3296 C C . LYS A 1 408 ? -25.952 -16.278 23.851 1.00 92.31 408 LYS A C 1
ATOM 3298 O O . LYS A 1 408 ? -27.120 -16.554 24.120 1.00 92.31 408 LYS A O 1
ATOM 3303 N N . ALA A 1 409 ? -24.935 -16.798 24.536 1.00 91.44 409 ALA A N 1
ATOM 3304 C CA . ALA A 1 409 ? -25.119 -17.616 25.733 1.00 91.44 409 ALA A CA 1
ATOM 3305 C C . ALA A 1 409 ? -25.551 -16.759 26.936 1.00 91.44 409 ALA A C 1
ATOM 3307 O O . ALA A 1 409 ? -26.552 -17.086 27.576 1.00 91.44 409 ALA A O 1
ATOM 3308 N N . THR A 1 410 ? -24.885 -15.628 27.190 1.00 90.12 410 THR A N 1
ATOM 3309 C CA . THR A 1 410 ? -25.254 -14.699 28.272 1.00 90.12 410 THR A CA 1
ATOM 3310 C C . THR A 1 410 ? -26.612 -14.044 28.026 1.00 90.12 410 THR A C 1
ATOM 3312 O O . THR A 1 410 ? -27.404 -13.930 28.958 1.00 90.12 410 THR A O 1
ATOM 3315 N N . GLN A 1 411 ? -26.962 -13.716 26.777 1.00 92.00 411 GLN A N 1
ATOM 3316 C CA . GLN A 1 411 ? -28.297 -13.220 26.424 1.00 92.00 411 GLN A CA 1
ATOM 3317 C C . GLN A 1 411 ? -29.399 -14.249 26.730 1.00 92.00 411 GLN A C 1
ATOM 3319 O O . GLN A 1 411 ? -30.446 -13.879 27.262 1.00 92.00 411 GLN A O 1
ATOM 3324 N N . ARG A 1 412 ? -29.169 -15.543 26.450 1.00 92.50 412 ARG A N 1
ATOM 3325 C CA . ARG A 1 412 ? -30.107 -16.620 26.824 1.00 92.50 412 ARG A CA 1
ATOM 3326 C C . ARG A 1 412 ? -30.218 -16.779 28.339 1.00 92.50 412 ARG A C 1
ATOM 3328 O O . ARG A 1 412 ? -31.333 -16.933 28.827 1.00 92.50 412 ARG A O 1
ATOM 3335 N N . ALA A 1 413 ? -29.103 -16.711 29.067 1.00 90.56 413 ALA A N 1
ATOM 3336 C CA . ALA A 1 413 ? -29.100 -16.769 30.529 1.00 90.56 413 ALA A CA 1
ATOM 3337 C C . ALA A 1 413 ? -29.881 -15.591 31.140 1.00 90.56 413 ALA A C 1
ATOM 3339 O O . ALA A 1 413 ? -30.800 -15.802 31.925 1.00 90.56 413 ALA A O 1
ATOM 3340 N N . LEU A 1 414 ? -29.626 -14.360 30.686 1.00 90.75 414 LEU A N 1
ATOM 3341 C CA . LEU A 1 414 ? -30.376 -13.170 31.099 1.00 90.75 414 LEU A CA 1
ATOM 3342 C C . LEU A 1 414 ? -31.873 -13.280 30.766 1.00 90.75 414 LEU A C 1
ATOM 3344 O O . LEU A 1 414 ? -32.720 -12.824 31.533 1.00 90.75 414 LEU A O 1
ATOM 3348 N N . GLN A 1 415 ? -32.223 -13.878 29.625 1.00 91.50 415 GLN A N 1
ATOM 3349 C CA . GLN A 1 415 ? -33.619 -14.099 29.254 1.00 91.50 415 GLN A CA 1
ATOM 3350 C C . GLN A 1 415 ? -34.288 -15.173 30.128 1.00 91.50 415 GLN A C 1
ATOM 3352 O O . GLN A 1 415 ? -35.454 -15.001 30.484 1.00 91.50 415 GLN A O 1
ATOM 3357 N N . ALA A 1 416 ? -33.562 -16.224 30.525 1.00 91.25 416 ALA A N 1
ATOM 3358 C CA . ALA A 1 416 ? -34.027 -17.195 31.513 1.00 91.25 416 ALA A CA 1
ATOM 3359 C C . ALA A 1 416 ? -34.246 -16.532 32.884 1.00 91.25 416 ALA A C 1
ATOM 3361 O O . ALA A 1 416 ? -35.323 -16.684 33.459 1.00 91.25 416 ALA A O 1
ATOM 3362 N N . GLU A 1 417 ? -33.315 -15.693 33.347 1.00 92.62 417 GLU A N 1
ATOM 3363 C CA . GLU A 1 417 ? -33.487 -14.963 34.606 1.00 92.62 417 GLU A CA 1
ATOM 3364 C C . GLU A 1 417 ? -34.662 -13.983 34.571 1.00 92.62 417 GLU A C 1
ATOM 3366 O O . GLU A 1 417 ? -35.444 -13.924 35.515 1.00 92.62 417 GLU A O 1
ATOM 3371 N N . ARG A 1 418 ? -34.904 -13.282 33.457 1.00 90.38 418 ARG A N 1
ATOM 3372 C CA . ARG A 1 418 ? -36.121 -12.458 33.304 1.00 90.38 418 ARG A CA 1
ATOM 3373 C C . ARG A 1 418 ? -37.411 -13.280 33.431 1.00 90.38 418 ARG A C 1
ATOM 3375 O O . ARG A 1 418 ? -38.396 -12.787 33.984 1.00 90.38 418 ARG A O 1
ATOM 3382 N N . VAL A 1 419 ? -37.418 -14.526 32.952 1.00 92.62 419 VAL A N 1
ATOM 3383 C CA . VAL A 1 419 ? -38.549 -15.453 33.135 1.00 92.62 419 VAL A CA 1
ATOM 3384 C C . VAL A 1 419 ? -38.649 -15.914 34.597 1.00 92.62 419 VAL A C 1
ATOM 3386 O O . VAL A 1 419 ? -39.758 -15.925 35.137 1.00 92.62 419 VAL A O 1
ATOM 3389 N N . ASN A 1 420 ? -37.526 -16.197 35.265 1.00 93.31 420 ASN A N 1
ATOM 3390 C CA . ASN A 1 420 ? -37.481 -16.519 36.697 1.00 93.31 420 ASN A CA 1
ATOM 3391 C C . ASN A 1 420 ? -38.026 -15.364 37.552 1.00 93.31 420 ASN A C 1
ATOM 3393 O O . ASN A 1 420 ? -38.958 -15.575 38.328 1.00 93.31 420 ASN A O 1
ATOM 3397 N N . PHE A 1 421 ? -37.548 -14.132 37.349 1.00 91.00 421 PHE A N 1
ATOM 3398 C CA . PHE A 1 421 ? -38.055 -12.929 38.017 1.00 91.00 421 PHE A CA 1
ATOM 3399 C C . PHE A 1 421 ? -39.553 -12.711 37.765 1.00 91.00 421 PHE A C 1
ATOM 3401 O O . PHE A 1 421 ? -40.291 -12.400 38.699 1.00 91.00 421 PHE A O 1
ATOM 3408 N N . SER A 1 422 ? -40.044 -12.941 36.540 1.00 93.94 422 SER A N 1
ATOM 3409 C CA . SER A 1 422 ? -41.487 -12.895 36.257 1.00 93.94 422 SER A CA 1
ATOM 3410 C C . SER A 1 422 ? -42.266 -13.959 37.045 1.00 93.94 422 SER A C 1
ATOM 3412 O O . SER A 1 422 ? -43.360 -13.681 37.540 1.00 93.94 422 SER A O 1
ATOM 3414 N N . ARG A 1 423 ? -41.707 -15.167 37.213 1.00 94.31 423 ARG A N 1
ATOM 3415 C CA . ARG A 1 423 ? -42.311 -16.240 38.019 1.00 94.31 423 ARG A CA 1
ATOM 3416 C C . ARG A 1 423 ? -42.329 -15.890 39.509 1.00 94.31 423 ARG A C 1
ATOM 3418 O O . ARG A 1 423 ? -43.377 -16.019 40.134 1.00 94.31 423 ARG A O 1
ATOM 3425 N N . VAL A 1 424 ? -41.215 -15.403 40.056 1.00 93.00 424 VAL A N 1
ATOM 3426 C CA . VAL A 1 424 ? -41.098 -14.971 41.462 1.00 93.00 424 VAL A CA 1
ATOM 3427 C C . VAL A 1 424 ? -42.029 -13.791 41.751 1.00 93.00 424 VAL A C 1
ATOM 3429 O O . VAL A 1 424 ? -42.751 -13.816 42.741 1.00 93.00 424 VAL A O 1
ATOM 3432 N N . SER A 1 425 ? -42.114 -12.806 40.853 1.00 92.81 425 SER A N 1
ATOM 3433 C CA . SER A 1 425 ? -43.046 -11.676 40.976 1.00 92.81 425 SER A CA 1
ATOM 3434 C C . SER A 1 425 ? -44.516 -12.123 40.993 1.00 92.81 425 SER A C 1
ATOM 3436 O O . SER A 1 425 ? -45.303 -11.627 41.800 1.00 92.81 425 SER A O 1
ATOM 3438 N N . LYS A 1 426 ? -44.892 -13.111 40.166 1.00 93.38 426 LYS A N 1
ATOM 3439 C CA . LYS A 1 426 ? -46.237 -13.715 40.194 1.00 93.38 426 LYS A CA 1
ATOM 3440 C C . LYS A 1 426 ? -46.516 -14.459 41.502 1.00 93.38 426 LYS A C 1
ATOM 3442 O O . LYS A 1 426 ? -47.620 -14.325 42.023 1.00 93.38 426 LYS A O 1
ATOM 3447 N N . LEU A 1 427 ? -45.540 -15.200 42.034 1.00 93.56 427 LEU A N 1
ATOM 3448 C CA . LEU A 1 427 ? -45.661 -15.889 43.324 1.00 93.56 427 LEU A CA 1
ATOM 3449 C C . LEU A 1 427 ? -45.819 -14.887 44.477 1.00 93.56 427 LEU A C 1
ATOM 3451 O O . LEU A 1 427 ? -46.803 -14.973 45.203 1.00 93.56 427 LEU A O 1
ATOM 3455 N N . LEU A 1 428 ? -44.957 -13.869 44.565 1.00 90.94 428 LEU A N 1
ATOM 3456 C CA . LEU A 1 428 ? -45.059 -12.801 45.570 1.00 90.94 428 LEU A CA 1
ATOM 3457 C C . LEU A 1 428 ? -46.391 -12.044 45.500 1.00 90.94 428 LEU A C 1
ATOM 3459 O O . LEU A 1 428 ? -46.971 -11.718 46.530 1.00 90.94 428 LEU A O 1
ATOM 3463 N N . ASN A 1 429 ? -46.912 -11.768 44.302 1.00 91.56 429 ASN A N 1
ATOM 3464 C CA . ASN A 1 429 ? -48.226 -11.134 44.167 1.00 91.56 429 ASN A CA 1
ATOM 3465 C C . ASN A 1 429 ? -49.376 -12.082 44.547 1.00 91.56 429 ASN A C 1
ATOM 3467 O O . ASN A 1 429 ? -50.374 -11.628 45.101 1.00 91.56 429 ASN A O 1
ATOM 3471 N N . HIS A 1 430 ? -49.251 -13.389 44.298 1.00 93.06 430 HIS A N 1
ATOM 3472 C CA . HIS A 1 430 ? -50.215 -14.377 44.785 1.00 93.06 430 HIS A CA 1
ATOM 3473 C C . HIS A 1 430 ? -50.204 -14.465 46.319 1.00 93.06 430 HIS A C 1
ATOM 3475 O O . HIS A 1 430 ? -51.263 -14.425 46.939 1.00 93.06 430 HIS A O 1
ATOM 3481 N N . GLU A 1 431 ? -49.021 -14.489 46.927 1.00 92.75 431 GLU A N 1
ATOM 3482 C CA . GLU A 1 431 ? -48.823 -14.545 48.376 1.00 92.75 431 GLU A CA 1
ATOM 3483 C C . GLU A 1 431 ? -49.303 -13.266 49.080 1.00 92.75 431 GLU A C 1
ATOM 3485 O O . GLU A 1 431 ? -50.059 -13.345 50.046 1.00 92.75 431 GLU A O 1
ATOM 3490 N N . ARG A 1 432 ? -49.017 -12.080 48.523 1.00 93.19 432 ARG A N 1
ATOM 3491 C CA . ARG A 1 432 ? -49.617 -10.806 48.969 1.00 93.19 432 ARG A CA 1
ATOM 3492 C C . ARG A 1 432 ? -51.143 -10.821 48.883 1.00 93.19 432 ARG A C 1
ATOM 3494 O O . ARG A 1 432 ? -51.802 -10.356 49.806 1.00 93.19 432 ARG A O 1
ATOM 3501 N N . ASN A 1 433 ? -51.717 -11.380 47.816 1.00 93.31 433 ASN A N 1
ATOM 3502 C CA . ASN A 1 433 ? -53.171 -11.506 47.678 1.00 93.31 433 ASN A CA 1
ATOM 3503 C C . ASN A 1 433 ? -53.775 -12.496 48.689 1.00 93.31 433 ASN A C 1
ATOM 3505 O O . ASN A 1 433 ? -54.884 -12.266 49.169 1.00 93.31 433 ASN A O 1
ATOM 3509 N N . LEU A 1 434 ? -53.069 -13.579 49.034 1.00 93.56 434 LEU A N 1
ATOM 3510 C CA . LEU A 1 434 ? -53.471 -14.484 50.116 1.00 93.56 434 LEU A CA 1
ATOM 3511 C C . LEU A 1 434 ? -53.391 -13.780 51.477 1.00 93.56 434 LEU A C 1
ATOM 3513 O O . LEU A 1 434 ? -54.367 -13.813 52.219 1.00 93.56 434 LEU A O 1
ATOM 3517 N N . SER A 1 435 ? -52.297 -13.066 51.757 1.00 91.44 435 SER A N 1
ATOM 3518 C CA . SER A 1 435 ? -52.120 -12.277 52.983 1.00 91.44 435 SER A CA 1
ATOM 3519 C C . SER A 1 435 ? -53.159 -11.159 53.128 1.00 91.44 435 SER A C 1
ATOM 3521 O O . SER A 1 435 ? -53.606 -10.875 54.236 1.00 91.44 435 SER A O 1
ATOM 3523 N N . ALA A 1 436 ? -53.574 -10.528 52.027 1.00 91.06 436 ALA A N 1
ATOM 3524 C CA . ALA A 1 436 ? -54.649 -9.539 52.035 1.00 91.06 436 ALA A CA 1
ATOM 3525 C C . ALA A 1 436 ? -56.010 -10.188 52.336 1.00 91.06 436 ALA A C 1
ATOM 3527 O O . ALA A 1 436 ? -56.798 -9.638 53.101 1.00 91.06 436 ALA A O 1
ATOM 3528 N N . LYS A 1 437 ? -56.282 -11.384 51.793 1.00 92.69 437 LYS A N 1
ATOM 3529 C CA . LYS A 1 437 ? -57.503 -12.146 52.104 1.00 92.69 437 LYS A CA 1
ATOM 3530 C C . LYS A 1 437 ? -57.552 -12.600 53.562 1.00 92.69 437 LYS A C 1
ATOM 3532 O O . LYS A 1 437 ? -58.593 -12.440 54.191 1.00 92.69 437 LYS A O 1
ATOM 3537 N N . THR A 1 438 ? -56.457 -13.131 54.108 1.00 92.38 438 THR A N 1
ATOM 3538 C CA . THR A 1 438 ? -56.405 -13.536 55.523 1.00 92.38 438 THR A CA 1
ATOM 3539 C C . THR A 1 438 ? -56.492 -12.329 56.452 1.00 92.38 438 THR A C 1
ATOM 3541 O O . THR A 1 438 ? -57.230 -12.386 57.429 1.00 92.38 438 THR A O 1
ATOM 3544 N N . SER A 1 439 ? -55.835 -11.210 56.125 1.00 93.88 439 SER A N 1
ATOM 3545 C CA . SER A 1 439 ? -55.975 -9.953 56.873 1.00 93.88 439 SER A CA 1
ATOM 3546 C C . SER A 1 439 ? -57.414 -9.426 56.854 1.00 93.88 439 SER A C 1
ATOM 3548 O O . SER A 1 439 ? -57.952 -9.108 57.911 1.00 93.88 439 SER A O 1
ATOM 3550 N N . ASN A 1 440 ? -58.077 -9.403 55.692 1.00 92.38 440 ASN A N 1
ATOM 3551 C CA . ASN A 1 440 ? -59.481 -8.993 55.591 1.00 92.38 440 ASN A CA 1
ATOM 3552 C C . ASN A 1 440 ? -60.403 -9.904 56.412 1.00 92.38 440 ASN A C 1
ATOM 3554 O O . ASN A 1 440 ? -61.225 -9.394 57.165 1.00 92.38 440 ASN A O 1
ATOM 3558 N N . HIS A 1 441 ? -60.218 -11.224 56.339 1.00 92.94 441 HIS A N 1
ATOM 3559 C CA . HIS A 1 441 ? -61.001 -12.179 57.127 1.00 92.94 441 HIS A CA 1
ATOM 3560 C C . HIS A 1 441 ? -60.781 -12.014 58.642 1.00 92.94 441 HIS A C 1
ATOM 3562 O O . HIS A 1 441 ? -61.735 -12.046 59.415 1.00 92.94 441 HIS A O 1
ATOM 3568 N N . LEU A 1 442 ? -59.541 -11.763 59.081 1.00 92.00 442 LEU A N 1
ATOM 3569 C CA . LEU A 1 442 ? -59.248 -11.440 60.481 1.00 92.00 442 LEU A CA 1
ATOM 3570 C C . LEU A 1 442 ? -59.889 -10.111 60.906 1.00 92.00 442 LEU A C 1
ATOM 3572 O O . LEU A 1 442 ? -60.401 -10.021 62.017 1.00 92.00 442 LEU A O 1
ATOM 3576 N N . ASN A 1 443 ? -59.915 -9.097 60.037 1.00 92.12 443 ASN A N 1
ATOM 3577 C CA . ASN A 1 443 ? -60.589 -7.824 60.310 1.00 92.12 443 ASN A CA 1
ATOM 3578 C C . ASN A 1 443 ? -62.119 -7.981 60.396 1.00 92.12 443 ASN A C 1
ATOM 3580 O O . ASN A 1 443 ? -62.746 -7.349 61.245 1.00 92.12 443 ASN A O 1
ATOM 3584 N N . GLU A 1 444 ? -62.722 -8.836 59.563 1.00 93.69 444 GLU A N 1
ATOM 3585 C CA . GLU A 1 444 ? -64.139 -9.214 59.659 1.00 93.69 444 GLU A CA 1
ATOM 3586 C C . GLU A 1 444 ? -64.428 -9.928 60.986 1.00 93.69 444 GLU A C 1
ATOM 3588 O O . GLU A 1 444 ? -65.302 -9.483 61.728 1.00 93.69 444 GLU A O 1
ATOM 3593 N N . LEU A 1 445 ? -63.627 -10.933 61.354 1.00 94.44 445 LEU A N 1
ATOM 3594 C CA . LEU A 1 445 ? -63.749 -11.646 62.631 1.00 94.44 445 LEU A CA 1
ATOM 3595 C C . LEU A 1 445 ? -63.587 -10.704 63.839 1.00 94.44 445 LEU A C 1
ATOM 3597 O O . LEU A 1 445 ? -64.356 -10.768 64.796 1.00 94.44 445 LEU A O 1
ATOM 3601 N N . ILE A 1 446 ? -62.620 -9.781 63.797 1.00 91.81 446 ILE A N 1
ATOM 3602 C CA . ILE A 1 446 ? -62.435 -8.749 64.831 1.00 91.81 446 ILE A CA 1
ATOM 3603 C C . ILE A 1 446 ? -63.676 -7.853 64.926 1.00 91.81 446 ILE A C 1
ATOM 3605 O O . ILE A 1 446 ? -64.075 -7.491 66.034 1.00 91.81 446 ILE A O 1
ATOM 3609 N N . LYS A 1 447 ? -64.305 -7.504 63.800 1.00 93.62 447 LYS A N 1
ATOM 3610 C CA . LYS A 1 447 ? -65.526 -6.689 63.764 1.00 93.62 447 LYS A CA 1
ATOM 3611 C C . LYS A 1 447 ? -66.740 -7.446 64.314 1.00 93.62 447 LYS A C 1
ATOM 3613 O O . LYS A 1 447 ? -67.513 -6.866 65.070 1.00 93.62 447 LYS A O 1
ATOM 3618 N N . GLU A 1 448 ? -66.885 -8.731 64.001 1.00 93.06 448 GLU A N 1
ATOM 3619 C CA . GLU A 1 448 ? -67.912 -9.607 64.587 1.00 93.06 448 GLU A CA 1
ATOM 3620 C C . GLU A 1 448 ? -67.737 -9.750 66.105 1.00 93.06 448 GLU A C 1
ATOM 3622 O O . GLU A 1 448 ? -68.707 -9.620 66.857 1.00 93.06 448 GLU A O 1
ATOM 3627 N N . LEU A 1 449 ? -66.499 -9.927 66.577 1.00 92.94 449 LEU A N 1
ATOM 3628 C CA . LEU A 1 449 ? -66.177 -9.975 68.005 1.00 92.94 449 LEU A CA 1
ATOM 3629 C C . LEU A 1 449 ? -66.468 -8.644 68.714 1.00 92.94 449 LEU A C 1
ATOM 3631 O O . LEU A 1 449 ? -67.015 -8.671 69.814 1.00 92.94 449 LEU A O 1
ATOM 3635 N N . HIS A 1 450 ? -66.173 -7.494 68.093 1.00 92.81 450 HIS A N 1
ATOM 3636 C CA . HIS A 1 450 ? -66.553 -6.178 68.631 1.00 92.81 450 HIS A CA 1
ATOM 3637 C C . HIS A 1 450 ? -68.073 -6.020 68.717 1.00 92.81 450 HIS A C 1
ATOM 3639 O O . HIS A 1 450 ? -68.580 -5.694 69.786 1.00 92.81 450 HIS A O 1
ATOM 3645 N N . ASN A 1 451 ? -68.808 -6.333 67.644 1.00 92.56 451 ASN A N 1
ATOM 3646 C CA . ASN A 1 451 ? -70.273 -6.290 67.648 1.00 92.56 451 ASN A CA 1
ATOM 3647 C C . ASN A 1 451 ? -70.859 -7.187 68.754 1.00 92.56 451 ASN A C 1
ATOM 3649 O O . ASN A 1 451 ? -71.802 -6.795 69.435 1.00 92.56 451 ASN A O 1
ATOM 3653 N N . THR A 1 452 ? -70.285 -8.376 68.961 1.00 93.44 452 THR A N 1
ATOM 3654 C CA . THR A 1 452 ? -70.710 -9.313 70.015 1.00 93.44 452 THR A CA 1
ATOM 3655 C C . THR A 1 452 ? -70.414 -8.760 71.412 1.00 93.44 452 THR A C 1
ATOM 3657 O O . THR A 1 452 ? -71.276 -8.811 72.287 1.00 93.44 452 THR A O 1
ATOM 3660 N N . LEU A 1 453 ? -69.233 -8.166 71.616 1.00 92.69 453 LEU A N 1
ATOM 3661 C CA . LEU A 1 453 ? -68.865 -7.488 72.864 1.00 92.69 453 LEU A CA 1
ATOM 3662 C C . LEU A 1 453 ? -69.762 -6.287 73.173 1.00 92.69 453 LEU A C 1
ATOM 3664 O O . LEU A 1 453 ? -70.121 -6.087 74.331 1.00 92.69 453 LEU A O 1
ATOM 3668 N N . ASP A 1 454 ? -70.141 -5.502 72.167 1.00 91.44 454 ASP A N 1
ATOM 3669 C CA . ASP A 1 454 ? -71.024 -4.351 72.353 1.00 91.44 454 ASP A CA 1
ATOM 3670 C C . ASP A 1 454 ? -72.485 -4.781 72.576 1.00 91.44 454 ASP A C 1
ATOM 3672 O O . ASP A 1 454 ? -73.172 -4.176 73.399 1.00 91.44 454 ASP A O 1
ATOM 3676 N N . MET A 1 455 ? -72.950 -5.880 71.964 1.00 91.81 455 MET A N 1
ATOM 3677 C CA . MET A 1 455 ? -74.231 -6.508 72.328 1.00 91.81 455 MET A CA 1
ATOM 3678 C C . MET A 1 455 ? -74.240 -6.987 73.786 1.00 91.81 455 MET A C 1
ATOM 3680 O O . MET A 1 455 ? -75.185 -6.684 74.513 1.00 91.81 455 MET A O 1
ATOM 3684 N N . GLU A 1 456 ? -73.189 -7.672 74.248 1.00 92.00 456 GLU A N 1
ATOM 3685 C CA . GLU A 1 456 ? -73.094 -8.110 75.648 1.00 92.00 456 GLU A CA 1
ATOM 3686 C C . GLU A 1 456 ? -72.932 -6.929 76.621 1.00 92.00 456 GLU A C 1
ATOM 3688 O O . GLU A 1 456 ? -73.554 -6.921 77.680 1.00 92.00 456 GLU A O 1
ATOM 3693 N N . ARG A 1 457 ? -72.208 -5.860 76.256 1.00 91.81 457 ARG A N 1
ATOM 3694 C CA . ARG A 1 457 ? -72.185 -4.605 77.035 1.00 91.81 457 ARG A CA 1
ATOM 3695 C C . ARG A 1 457 ? -73.571 -3.983 77.163 1.00 91.81 457 ARG A C 1
ATOM 3697 O O . ARG A 1 457 ? -73.961 -3.623 78.270 1.00 91.81 457 ARG A O 1
ATOM 3704 N N . ASN A 1 458 ? -74.320 -3.881 76.066 1.00 90.12 458 ASN A N 1
ATOM 3705 C CA . ASN A 1 458 ? -75.687 -3.355 76.085 1.00 90.12 458 ASN A CA 1
ATOM 3706 C C . ASN A 1 458 ? -76.611 -4.241 76.933 1.00 90.12 458 ASN A C 1
ATOM 3708 O O . ASN A 1 458 ? -77.406 -3.727 77.715 1.00 90.12 458 ASN A O 1
ATOM 3712 N N . ARG A 1 459 ? -76.446 -5.567 76.868 1.00 92.56 459 ARG A N 1
ATOM 3713 C CA . ARG A 1 459 ? -77.167 -6.525 77.716 1.00 92.56 459 ARG A CA 1
ATOM 3714 C C . ARG A 1 459 ? -76.832 -6.367 79.202 1.00 92.56 459 ARG A C 1
ATOM 3716 O O . ARG A 1 459 ? -77.733 -6.428 80.035 1.00 92.56 459 ARG A O 1
ATOM 3723 N N . ILE A 1 460 ? -75.563 -6.137 79.542 1.00 89.19 460 ILE A N 1
ATOM 3724 C CA . ILE A 1 460 ? -75.118 -5.845 80.913 1.00 89.19 460 ILE A CA 1
ATOM 3725 C C . ILE A 1 460 ? -75.698 -4.509 81.396 1.00 89.19 460 ILE A C 1
ATOM 3727 O O . ILE A 1 460 ? -76.155 -4.435 82.535 1.00 89.19 460 ILE A O 1
ATOM 3731 N N . LEU A 1 461 ? -75.735 -3.476 80.546 1.00 89.06 461 LEU A N 1
ATOM 3732 C CA . LEU A 1 461 ? -76.375 -2.195 80.867 1.00 89.06 461 LEU A CA 1
ATOM 3733 C C . LEU A 1 461 ? -77.881 -2.366 81.107 1.00 89.06 461 LEU A C 1
ATOM 3735 O O . LEU A 1 461 ? -78.363 -1.955 82.155 1.00 89.06 461 LEU A O 1
ATOM 3739 N N . GLU A 1 462 ? -78.603 -3.077 80.237 1.00 88.56 462 GLU A N 1
ATOM 3740 C CA . GLU A 1 462 ? -80.018 -3.405 80.461 1.00 88.56 462 GLU A CA 1
ATOM 3741 C C . GLU A 1 462 ? -80.260 -4.166 81.774 1.00 88.56 462 GLU A C 1
ATOM 3743 O O . GLU A 1 462 ? -81.256 -3.928 82.456 1.00 88.56 462 GLU A O 1
ATOM 3748 N N . LEU A 1 463 ? -79.397 -5.132 82.110 1.00 87.94 463 LEU A N 1
ATOM 3749 C CA . LEU A 1 463 ? -79.497 -5.886 83.361 1.00 87.94 463 LEU A CA 1
ATOM 3750 C C . LEU A 1 463 ? -79.217 -4.993 84.573 1.00 87.94 463 LEU A C 1
ATOM 3752 O O . LEU A 1 463 ? -79.917 -5.109 85.576 1.00 87.94 463 LEU A O 1
ATOM 3756 N N . LYS A 1 464 ? -78.249 -4.079 84.466 1.00 86.88 464 LYS A N 1
ATOM 3757 C CA . LYS A 1 464 ? -77.944 -3.085 85.496 1.00 86.88 464 LYS A CA 1
ATOM 3758 C C . LYS A 1 464 ? -79.111 -2.122 85.705 1.00 86.88 464 LYS A C 1
ATOM 3760 O O . LYS A 1 464 ? -79.501 -1.911 86.847 1.00 86.88 464 LYS A O 1
ATOM 3765 N N . ASP A 1 465 ? -79.706 -1.606 84.633 1.00 84.94 465 ASP A N 1
ATOM 3766 C CA . ASP A 1 465 ? -80.861 -0.709 84.714 1.00 84.94 465 ASP A CA 1
ATOM 3767 C C . ASP A 1 465 ? -82.055 -1.424 85.361 1.00 84.94 465 ASP A C 1
ATOM 3769 O O . ASP A 1 465 ? -82.644 -0.892 86.298 1.00 84.94 465 ASP A O 1
ATOM 3773 N N . LYS A 1 466 ? -82.344 -2.675 84.966 1.00 84.56 466 LYS A N 1
ATOM 3774 C CA . LYS A 1 466 ? -83.369 -3.530 85.604 1.00 84.56 466 LYS A CA 1
ATOM 3775 C C . LYS A 1 466 ? -83.086 -3.789 87.091 1.00 84.56 466 LYS A C 1
ATOM 3777 O O . LYS A 1 466 ? -84.032 -3.904 87.871 1.00 84.56 466 LYS A O 1
ATOM 3782 N N . LEU A 1 467 ? -81.814 -3.883 87.485 1.00 81.62 467 LEU A N 1
ATOM 3783 C CA . LEU A 1 467 ? -81.396 -4.100 88.871 1.00 81.62 467 LEU A CA 1
ATOM 3784 C C . LEU A 1 467 ? -81.514 -2.815 89.705 1.00 81.62 467 LEU A C 1
ATOM 3786 O O . LEU A 1 467 ? -82.071 -2.872 90.797 1.00 81.62 467 LEU A O 1
ATOM 3790 N N . CYS A 1 468 ? -81.131 -1.654 89.166 1.00 78.31 468 CYS A N 1
ATOM 3791 C CA . CYS A 1 468 ? -81.404 -0.356 89.791 1.00 78.31 468 CYS A CA 1
ATOM 3792 C C . CYS A 1 468 ? -82.916 -0.091 89.914 1.00 78.31 468 CYS A C 1
ATOM 3794 O O . CYS A 1 468 ? -83.377 0.385 90.948 1.00 78.31 468 CYS A O 1
ATOM 3796 N N . ASP A 1 469 ? -83.714 -0.471 88.915 1.00 73.75 469 ASP A N 1
ATOM 3797 C CA . ASP A 1 469 ? -85.179 -0.420 88.968 1.00 73.75 469 ASP A CA 1
ATOM 3798 C C . ASP A 1 469 ? -85.754 -1.308 90.086 1.00 73.75 469 ASP A C 1
ATOM 3800 O O . ASP A 1 469 ? -86.746 -0.952 90.726 1.00 73.75 469 ASP A O 1
ATOM 3804 N N . ALA A 1 470 ? -85.146 -2.475 90.321 1.00 70.62 470 ALA A N 1
ATOM 3805 C CA . ALA A 1 470 ? -85.512 -3.379 91.406 1.00 70.62 470 ALA A CA 1
ATOM 3806 C C . ALA A 1 470 ? -85.077 -2.827 92.775 1.00 70.62 470 ALA A C 1
ATOM 3808 O O . ALA A 1 470 ? -85.877 -2.854 93.710 1.00 70.62 470 ALA A O 1
ATOM 3809 N N . GLU A 1 471 ? -83.877 -2.248 92.890 1.00 68.19 471 GLU A N 1
ATOM 3810 C CA . GLU A 1 471 ? -83.415 -1.556 94.100 1.00 68.19 471 GLU A CA 1
ATOM 3811 C C . GLU A 1 471 ? -84.315 -0.361 94.441 1.00 68.19 471 GLU A C 1
ATOM 3813 O O . GLU A 1 471 ? -84.758 -0.243 95.581 1.00 68.19 471 GLU A O 1
ATOM 3818 N N . ILE A 1 472 ? -84.694 0.468 93.464 1.00 62.28 472 ILE A N 1
ATOM 3819 C CA . ILE A 1 472 ? -85.608 1.609 93.654 1.00 62.28 472 ILE A CA 1
ATOM 3820 C C . ILE A 1 472 ? -87.021 1.138 94.043 1.00 62.28 472 ILE A C 1
ATOM 3822 O O . ILE A 1 472 ? -87.668 1.762 94.889 1.00 62.28 472 ILE A O 1
ATOM 3826 N N . LYS A 1 473 ? -87.503 0.013 93.493 1.00 60.44 473 LYS A N 1
ATOM 3827 C CA . LYS A 1 473 ? -88.754 -0.640 93.933 1.00 60.44 473 LYS A CA 1
ATOM 3828 C C . LYS A 1 473 ? -88.628 -1.290 95.316 1.00 60.44 473 LYS A C 1
ATOM 3830 O O . LYS A 1 473 ? -89.648 -1.457 95.982 1.00 60.44 473 LYS A O 1
ATOM 3835 N N . SER A 1 474 ? -87.416 -1.617 95.769 1.00 54.78 474 SER A N 1
ATOM 3836 C CA . SER A 1 474 ? -87.167 -2.129 97.122 1.00 54.78 474 SER A CA 1
ATOM 3837 C C . SER A 1 474 ? -87.086 -1.000 98.165 1.00 54.78 474 SER A C 1
ATOM 3839 O O . SER A 1 474 ? -87.737 -1.097 99.203 1.00 54.78 474 SER A O 1
ATOM 3841 N N . LEU A 1 475 ? -86.403 0.116 97.860 1.00 49.62 475 LEU A N 1
ATOM 3842 C CA . LEU A 1 475 ? -86.298 1.286 98.743 1.00 49.62 475 LEU A CA 1
ATOM 3843 C C . LEU A 1 475 ? -87.639 2.015 98.918 1.00 49.62 475 LEU A C 1
ATOM 3845 O O . LEU A 1 475 ? -87.934 2.509 100.003 1.00 49.62 475 LEU A O 1
ATOM 3849 N N . ASN A 1 476 ? -88.488 2.042 97.887 1.00 40.91 476 ASN A N 1
ATOM 3850 C CA . ASN A 1 476 ? -89.829 2.637 97.968 1.00 40.91 476 ASN A CA 1
ATOM 3851 C C . ASN A 1 476 ? -90.883 1.725 98.635 1.00 40.91 476 ASN A C 1
ATOM 3853 O O . ASN A 1 476 ? -92.079 2.005 98.542 1.00 40.91 476 ASN A O 1
ATOM 3857 N N . LYS A 1 477 ? -90.475 0.635 99.304 1.00 39.75 477 LYS A N 1
ATOM 3858 C CA . LYS A 1 477 ? -91.386 -0.285 100.010 1.00 39.75 477 LYS A CA 1
ATOM 3859 C C . LYS A 1 477 ? -91.023 -0.520 101.485 1.00 39.75 477 LYS A C 1
ATOM 3861 O O . LYS A 1 477 ? -91.443 -1.518 102.067 1.00 39.75 477 LYS A O 1
ATOM 3866 N N . THR A 1 478 ? -90.292 0.405 102.110 1.00 38.59 478 THR A N 1
ATOM 3867 C CA . THR A 1 478 ? -89.968 0.352 103.548 1.00 38.59 478 THR A CA 1
ATOM 3868 C C . THR A 1 478 ? -90.153 1.695 104.258 1.00 38.59 478 THR A C 1
ATOM 3870 O O . THR A 1 478 ? -89.203 2.269 104.784 1.00 38.59 478 THR A O 1
ATOM 3873 N N . THR A 1 479 ? -91.402 2.152 104.352 1.00 32.75 479 THR A N 1
ATOM 3874 C CA . THR A 1 479 ? -91.863 3.032 105.440 1.00 32.75 479 THR A CA 1
ATOM 3875 C C . THR A 1 479 ? -93.330 2.732 105.759 1.00 32.75 479 THR A C 1
ATOM 3877 O O . THR A 1 479 ? -94.197 2.924 104.916 1.00 32.75 479 THR A O 1
ATOM 3880 N N . LEU A 1 480 ? -93.580 2.295 107.002 1.00 32.66 480 LEU A N 1
ATOM 3881 C CA . LEU A 1 480 ? -94.891 2.097 107.648 1.00 32.66 480 LEU A CA 1
ATOM 3882 C C . LEU A 1 480 ? -95.828 1.030 107.033 1.00 32.66 480 LEU A C 1
ATOM 3884 O O . LEU A 1 480 ? -96.614 1.320 106.137 1.00 32.66 480 LEU A O 1
ATOM 3888 N N . ASN A 1 481 ? -95.887 -0.160 107.650 1.00 29.83 481 ASN A N 1
ATOM 3889 C CA . ASN A 1 481 ? -96.933 -0.407 108.660 1.00 29.83 481 ASN A CA 1
ATOM 3890 C C . ASN A 1 481 ? -96.612 -1.622 109.563 1.00 29.83 481 ASN A C 1
ATOM 3892 O O . ASN A 1 481 ? -95.970 -2.570 109.117 1.00 29.83 481 ASN A O 1
ATOM 3896 N N . ASP A 1 482 ? -97.081 -1.582 110.812 1.00 30.67 482 ASP A N 1
ATOM 3897 C CA . ASP A 1 482 ? -96.762 -2.529 111.897 1.00 30.67 482 ASP A CA 1
ATOM 3898 C C . ASP A 1 482 ? -97.874 -3.563 112.200 1.00 30.67 482 ASP A C 1
ATOM 3900 O O . ASP A 1 482 ? -99.030 -3.382 111.816 1.00 30.67 482 ASP A O 1
ATOM 3904 N N . ASN A 1 483 ? -97.516 -4.565 113.028 1.00 30.14 483 ASN A N 1
ATOM 3905 C CA . ASN A 1 483 ? -98.367 -5.522 113.776 1.00 30.14 483 ASN A CA 1
ATOM 3906 C C . ASN A 1 483 ? -98.995 -6.690 112.963 1.00 30.14 483 ASN A C 1
ATOM 3908 O O . ASN A 1 483 ? -99.848 -6.485 112.111 1.00 30.14 483 ASN A O 1
ATOM 3912 N N . ASN A 1 484 ? -98.719 -7.977 113.239 1.00 29.59 484 ASN A N 1
ATOM 3913 C CA . ASN A 1 484 ? -98.729 -8.609 114.568 1.00 29.59 484 ASN A CA 1
ATOM 3914 C C . ASN A 1 484 ? -97.984 -9.967 114.665 1.00 29.59 484 ASN A C 1
ATOM 3916 O O . ASN A 1 484 ? -98.057 -10.811 113.779 1.00 29.59 484 ASN A O 1
ATOM 3920 N N . ASN A 1 485 ? -97.391 -10.182 115.842 1.00 31.81 485 ASN A N 1
ATOM 3921 C CA . ASN A 1 485 ? -96.895 -11.419 116.474 1.00 31.81 485 ASN A CA 1
ATOM 3922 C C . ASN A 1 485 ? -97.402 -12.802 115.982 1.00 31.81 485 ASN A C 1
ATOM 3924 O O . ASN A 1 485 ? -98.583 -13.111 116.152 1.00 31.81 485 ASN A O 1
ATOM 3928 N N . LYS A 1 486 ? -96.461 -13.704 115.639 1.00 37.06 486 LYS A N 1
ATOM 3929 C CA . LYS A 1 486 ? -96.128 -14.977 116.351 1.00 37.06 486 LYS A CA 1
ATOM 3930 C C . LYS A 1 486 ? -95.464 -16.004 115.413 1.00 37.06 486 LYS A C 1
ATOM 3932 O O . LYS A 1 486 ? -96.166 -16.581 114.597 1.00 37.06 486 LYS A O 1
ATOM 3937 N N . THR A 1 487 ? -94.180 -16.300 115.638 1.00 34.62 487 THR A N 1
ATOM 3938 C CA . THR A 1 487 ? -93.625 -17.638 115.979 1.00 34.62 487 THR A CA 1
ATOM 3939 C C . THR A 1 487 ? -92.106 -17.518 116.114 1.00 34.62 487 THR A C 1
ATOM 3941 O O . THR A 1 487 ? -91.431 -17.047 115.205 1.00 34.62 487 THR A O 1
ATOM 3944 N N . PHE A 1 488 ? -91.591 -17.901 117.279 1.00 38.09 488 PHE A N 1
ATOM 3945 C CA . PHE A 1 488 ? -90.163 -17.973 117.602 1.00 38.09 488 PHE A CA 1
ATOM 3946 C C . PHE A 1 488 ? -89.621 -19.353 117.160 1.00 38.09 488 PHE A C 1
ATOM 3948 O O . PHE A 1 488 ? -90.421 -20.268 116.991 1.00 38.09 488 PHE A O 1
ATOM 3955 N N . GLU A 1 489 ? -88.297 -19.502 117.027 1.00 39.38 489 GLU A N 1
ATOM 3956 C CA . GLU A 1 489 ? -87.584 -20.785 116.787 1.00 39.38 489 GLU A CA 1
ATOM 3957 C C . GLU A 1 489 ? -87.589 -21.398 115.363 1.00 39.38 489 GLU A C 1
ATOM 3959 O O . GLU A 1 489 ? -87.824 -22.589 115.206 1.00 39.38 489 GLU A O 1
ATOM 3964 N N . GLU A 1 490 ? -87.209 -20.644 114.317 1.00 41.53 490 GLU A N 1
ATOM 3965 C CA . GLU A 1 490 ? -86.706 -21.274 113.064 1.00 41.53 490 GLU A CA 1
ATOM 3966 C C . GLU A 1 490 ? -85.693 -20.422 112.252 1.00 41.53 490 GLU A C 1
ATOM 3968 O O . GLU A 1 490 ? -85.365 -20.712 111.101 1.00 41.53 490 GLU A O 1
ATOM 3973 N N . THR A 1 491 ? -85.148 -19.350 112.840 1.00 43.12 491 THR A N 1
ATOM 3974 C CA . THR A 1 491 ? -84.412 -18.295 112.108 1.00 43.12 491 THR A CA 1
ATOM 3975 C C . THR A 1 491 ? -82.903 -18.512 111.929 1.00 43.12 491 THR A C 1
ATOM 3977 O O . THR A 1 491 ? -82.291 -17.837 111.097 1.00 43.12 491 THR A O 1
ATOM 3980 N N . ASP A 1 492 ? -82.293 -19.474 112.626 1.00 42.91 492 ASP A N 1
ATOM 3981 C CA . ASP A 1 492 ? -80.837 -19.702 112.560 1.00 42.91 492 ASP A CA 1
ATOM 3982 C C . ASP A 1 492 ? -80.399 -20.593 111.376 1.00 42.91 492 ASP A C 1
ATOM 3984 O O . ASP A 1 492 ? -79.240 -20.545 110.955 1.00 42.91 492 ASP A O 1
ATOM 3988 N N . ASN A 1 493 ? -81.331 -21.323 110.746 1.00 47.47 493 ASN A N 1
ATOM 3989 C CA . ASN A 1 493 ? -81.077 -22.097 109.516 1.00 47.47 493 ASN A CA 1
ATOM 3990 C C . ASN A 1 493 ? -81.278 -21.291 108.214 1.00 47.47 493 ASN A C 1
ATOM 3992 O O . ASN A 1 493 ? -80.732 -21.644 107.166 1.00 47.47 493 ASN A O 1
ATOM 3996 N N . ALA A 1 494 ? -82.041 -20.193 108.253 1.00 48.81 494 ALA A N 1
ATOM 3997 C CA . ALA A 1 494 ? -82.224 -19.317 107.092 1.00 48.81 494 ALA A CA 1
ATOM 3998 C C . ALA A 1 494 ? -81.022 -18.375 106.904 1.00 48.81 494 ALA A C 1
ATOM 4000 O O . ALA A 1 494 ? -80.477 -18.258 105.804 1.00 48.81 494 ALA A O 1
ATOM 4001 N N . ASN A 1 495 ? -80.549 -17.762 107.994 1.00 49.19 495 ASN A N 1
ATOM 4002 C CA . ASN A 1 495 ? -79.397 -16.858 107.962 1.00 49.19 495 ASN A CA 1
ATOM 4003 C C . ASN A 1 495 ? -78.090 -17.577 107.595 1.00 49.19 495 ASN A C 1
ATOM 4005 O O . ASN A 1 495 ? -77.272 -17.019 106.867 1.00 49.19 495 ASN A O 1
ATOM 4009 N N . THR A 1 496 ? -77.897 -18.827 108.026 1.00 55.41 496 THR A N 1
ATOM 4010 C CA . THR A 1 496 ? -76.724 -19.636 107.650 1.00 55.41 496 THR A CA 1
ATOM 4011 C C . THR A 1 496 ? -76.717 -20.007 106.165 1.00 55.41 496 THR A C 1
ATOM 4013 O O . THR A 1 496 ? -75.668 -19.892 105.531 1.00 55.41 496 THR A O 1
ATOM 4016 N N . ASN A 1 497 ? -77.869 -20.348 105.575 1.00 55.56 497 ASN A N 1
ATOM 4017 C CA . ASN A 1 497 ? -77.989 -20.596 104.132 1.00 55.56 497 ASN A CA 1
ATOM 4018 C C . ASN A 1 497 ? -77.756 -19.334 103.283 1.00 55.56 497 ASN A C 1
ATOM 4020 O O . ASN A 1 497 ? -77.036 -19.396 102.287 1.00 55.56 497 ASN A O 1
ATOM 4024 N N . ILE A 1 498 ? -78.282 -18.173 103.690 1.00 61.16 498 ILE A N 1
ATOM 4025 C CA . ILE A 1 498 ? -78.021 -16.902 102.989 1.00 61.16 498 ILE A CA 1
ATOM 4026 C C . ILE A 1 498 ? -76.538 -16.513 103.106 1.00 61.16 498 ILE A C 1
ATOM 4028 O O . ILE A 1 498 ? -75.924 -16.106 102.119 1.00 61.16 498 ILE A O 1
ATOM 4032 N N . LEU A 1 499 ? -75.917 -16.701 104.278 1.00 61.75 499 LEU A N 1
ATOM 4033 C CA . LEU A 1 499 ? -74.488 -16.436 104.463 1.00 61.75 499 LEU A CA 1
ATOM 4034 C C . LEU A 1 499 ? -73.604 -17.400 103.650 1.00 61.75 499 LEU A C 1
ATOM 4036 O O . LEU A 1 499 ? -72.550 -16.993 103.162 1.00 61.75 499 LEU A O 1
ATOM 4040 N N . ALA A 1 500 ? -74.020 -18.660 103.485 1.00 64.56 500 ALA A N 1
ATOM 4041 C CA . ALA A 1 500 ? -73.345 -19.635 102.629 1.00 64.56 500 ALA A CA 1
ATOM 4042 C C . ALA A 1 500 ? -73.477 -19.270 101.141 1.00 64.56 500 ALA A C 1
ATOM 4044 O O . ALA A 1 500 ? -72.468 -19.235 100.437 1.00 64.56 500 ALA A O 1
ATOM 4045 N N . SER A 1 501 ? -74.682 -18.905 100.686 1.00 74.00 501 SER A N 1
ATOM 4046 C CA . SER A 1 501 ? -74.929 -18.442 99.315 1.00 74.00 501 SER A CA 1
ATOM 4047 C C . SER A 1 501 ? -74.112 -17.191 98.989 1.00 74.00 501 SER A C 1
ATOM 4049 O O . SER A 1 501 ? -73.421 -17.157 97.977 1.00 74.00 501 SER A O 1
ATOM 4051 N N . ASN A 1 502 ? -74.098 -16.193 99.878 1.00 71.00 502 ASN A N 1
ATOM 4052 C CA . ASN A 1 502 ? -73.318 -14.970 99.674 1.00 71.00 502 ASN A CA 1
ATOM 4053 C C . ASN A 1 502 ? -71.803 -15.228 99.718 1.00 71.00 502 ASN A C 1
ATOM 4055 O O . ASN A 1 502 ? -71.063 -14.605 98.963 1.00 71.00 502 ASN A O 1
ATOM 4059 N N . LYS A 1 503 ? -71.318 -16.171 100.541 1.00 75.81 503 LYS A N 1
ATOM 4060 C CA . LYS A 1 503 ? -69.908 -16.608 100.506 1.00 75.81 503 LYS A CA 1
ATOM 4061 C C . LYS A 1 503 ? -69.547 -17.307 99.194 1.00 75.81 503 LYS A C 1
ATOM 4063 O O . LYS A 1 503 ? -68.447 -17.084 98.697 1.00 75.81 503 LYS A O 1
ATOM 4068 N N . PHE A 1 504 ? -70.449 -18.115 98.637 1.00 80.75 504 PHE A N 1
ATOM 4069 C CA . PHE A 1 504 ? -70.259 -18.755 97.335 1.00 80.75 504 PHE A CA 1
ATOM 4070 C C . PHE A 1 504 ? -70.253 -17.723 96.197 1.00 80.75 504 PHE A C 1
ATOM 4072 O O . PHE A 1 504 ? -69.330 -17.720 95.387 1.00 80.75 504 PHE A O 1
ATOM 4079 N N . GLN A 1 505 ? -71.200 -16.779 96.202 1.00 81.69 505 GLN A N 1
ATOM 4080 C CA . GLN A 1 505 ? -71.251 -15.658 95.258 1.00 81.69 505 GLN A CA 1
ATOM 4081 C C . GLN A 1 505 ? -69.945 -14.843 95.286 1.00 81.69 505 GLN A C 1
ATOM 4083 O O . GLN A 1 505 ? -69.330 -14.609 94.250 1.00 81.69 505 GLN A O 1
ATOM 4088 N N . LEU A 1 506 ? -69.468 -14.489 96.487 1.00 80.81 506 LEU A N 1
ATOM 4089 C CA . LEU A 1 506 ? -68.230 -13.729 96.681 1.00 80.81 506 LEU A CA 1
ATOM 4090 C C . LEU A 1 506 ? -66.974 -14.520 96.272 1.00 80.81 506 LEU A C 1
ATOM 4092 O O . LEU A 1 506 ? -65.969 -13.923 95.891 1.00 80.81 506 LEU A O 1
ATOM 4096 N N . ALA A 1 507 ? -66.997 -15.852 96.372 1.00 81.94 507 ALA A N 1
ATOM 4097 C CA . ALA A 1 507 ? -65.920 -16.706 95.874 1.00 81.94 507 ALA A CA 1
ATOM 4098 C C . ALA A 1 507 ? -65.897 -16.723 94.337 1.00 81.94 507 ALA A C 1
ATOM 4100 O O . ALA A 1 507 ? -64.836 -16.514 93.751 1.00 81.94 507 ALA A O 1
ATOM 4101 N N . LEU A 1 508 ? -67.065 -16.867 93.702 1.00 88.56 508 LEU A N 1
ATOM 4102 C CA . LEU A 1 508 ? -67.213 -16.858 92.246 1.00 88.56 508 LEU A CA 1
ATOM 4103 C C . LEU A 1 508 ? -66.817 -15.503 91.633 1.00 88.56 508 LEU A C 1
ATOM 4105 O O . LEU A 1 508 ? -66.099 -15.461 90.639 1.00 88.56 508 LEU A O 1
ATOM 4109 N N . GLU A 1 509 ? -67.209 -14.382 92.248 1.00 85.31 509 GLU A N 1
ATOM 4110 C CA . GLU A 1 509 ? -66.781 -13.047 91.802 1.00 85.31 509 GLU A CA 1
ATOM 4111 C C . GLU A 1 509 ? -65.267 -12.840 91.959 1.00 85.31 509 GLU A C 1
ATOM 4113 O O . GLU A 1 509 ? -64.629 -12.248 91.089 1.00 85.31 509 GLU A O 1
ATOM 4118 N N . ARG A 1 510 ? -64.652 -13.362 93.030 1.00 86.56 510 ARG A N 1
ATOM 4119 C CA . ARG A 1 510 ? -63.187 -13.331 93.193 1.00 86.56 510 ARG A CA 1
ATOM 4120 C C . ARG A 1 510 ? -62.477 -14.150 92.117 1.00 86.56 510 ARG A C 1
ATOM 4122 O O . ARG A 1 510 ? -61.446 -13.706 91.620 1.00 86.56 510 ARG A O 1
ATOM 4129 N N . GLU A 1 511 ? -63.026 -15.302 91.746 1.00 88.00 511 GLU A N 1
ATOM 4130 C CA . GLU A 1 511 ? -62.512 -16.137 90.658 1.00 88.00 511 GLU A CA 1
ATOM 4131 C C . GLU A 1 511 ? -62.628 -15.423 89.301 1.00 88.00 511 GLU A C 1
ATOM 4133 O O . GLU A 1 511 ? -61.635 -15.312 88.584 1.00 88.00 511 GLU A O 1
ATOM 4138 N N . GLN A 1 512 ? -63.775 -14.801 89.003 1.00 89.62 512 GLN A N 1
ATOM 4139 C CA . GLN A 1 512 ? -63.964 -13.979 87.799 1.00 89.62 512 GLN A CA 1
ATOM 4140 C C . GLN A 1 512 ? -63.017 -12.769 87.747 1.00 89.62 512 GLN A C 1
ATOM 4142 O O . GLN A 1 512 ? -62.477 -12.452 86.687 1.00 89.62 512 GLN A O 1
ATOM 4147 N N . VAL A 1 513 ? -62.765 -12.096 88.876 1.00 86.88 513 VAL A N 1
ATOM 4148 C CA . VAL A 1 513 ? -61.792 -10.991 88.953 1.00 86.88 513 VAL A CA 1
ATOM 4149 C C . VAL A 1 513 ? -60.364 -11.487 88.710 1.00 86.88 513 VAL A C 1
ATOM 4151 O O . VAL A 1 513 ? -59.600 -10.810 88.018 1.00 86.88 513 VAL A O 1
ATOM 4154 N N . LEU A 1 514 ? -59.997 -12.666 89.223 1.00 89.62 514 LEU A N 1
ATOM 4155 C CA . LEU A 1 514 ? -58.703 -13.293 88.935 1.00 89.62 514 LEU A CA 1
ATOM 4156 C C . LEU A 1 514 ? -58.583 -13.685 87.456 1.00 89.62 514 LEU A C 1
ATOM 4158 O O . LEU A 1 514 ? -57.564 -13.380 86.842 1.00 89.62 514 LEU A O 1
ATOM 4162 N N . GLU A 1 515 ? -59.623 -14.261 86.850 1.00 89.75 515 GLU A N 1
ATOM 4163 C CA . GLU A 1 515 ? -59.619 -14.624 85.429 1.00 89.75 515 GLU A CA 1
ATOM 4164 C C . GLU A 1 515 ? -59.526 -13.387 84.519 1.00 89.75 515 GLU A C 1
ATOM 4166 O O . GLU A 1 515 ? -58.705 -13.349 83.595 1.00 89.75 515 GLU A O 1
ATOM 4171 N N . LEU A 1 516 ? -60.307 -12.337 84.804 1.00 91.12 516 LEU A N 1
ATOM 4172 C CA . LEU A 1 516 ? -60.232 -11.052 84.100 1.00 91.12 516 LEU A CA 1
ATOM 4173 C C . LEU A 1 516 ? -58.845 -10.424 84.232 1.00 91.12 516 LEU A C 1
ATOM 4175 O O . LEU A 1 516 ? -58.308 -9.924 83.240 1.00 91.12 516 LEU A O 1
ATOM 4179 N N . ARG A 1 517 ? -58.231 -10.499 85.417 1.00 90.25 517 ARG A N 1
ATOM 4180 C CA . ARG A 1 517 ? -56.861 -10.034 85.638 1.00 90.25 517 ARG A CA 1
ATOM 4181 C C . ARG A 1 517 ? -55.851 -10.849 84.825 1.00 90.25 517 ARG A C 1
ATOM 4183 O O . ARG A 1 517 ? -55.054 -10.254 84.106 1.00 90.25 517 ARG A O 1
ATOM 4190 N N . SER A 1 518 ? -55.932 -12.179 84.835 1.00 89.75 518 SER A N 1
ATOM 4191 C CA . SER A 1 518 ? -55.078 -13.050 84.014 1.00 89.75 518 SER A CA 1
ATOM 4192 C C . SER A 1 518 ? -55.311 -12.878 82.508 1.00 89.75 518 SER A C 1
ATOM 4194 O O . SER A 1 518 ? -54.419 -13.147 81.702 1.00 89.75 518 SER A O 1
ATOM 4196 N N . ARG A 1 519 ? -56.503 -12.446 82.078 1.00 90.44 519 ARG A N 1
ATOM 4197 C CA . ARG A 1 519 ? -56.793 -12.097 80.678 1.00 90.44 519 ARG A CA 1
ATOM 4198 C C . ARG A 1 519 ? -56.215 -10.730 80.304 1.00 90.44 519 ARG A C 1
ATOM 4200 O O . ARG A 1 519 ? -55.631 -10.609 79.231 1.00 90.44 519 ARG A O 1
ATOM 4207 N N . TYR A 1 520 ? -56.317 -9.743 81.194 1.00 92.88 520 TYR A N 1
ATOM 4208 C CA . TYR A 1 520 ? -55.683 -8.432 81.039 1.00 92.88 520 TYR A CA 1
ATOM 4209 C C . TYR A 1 520 ? -54.154 -8.545 80.982 1.00 92.88 520 TYR A C 1
ATOM 4211 O O . TYR A 1 520 ? -53.541 -7.988 80.078 1.00 92.88 520 TYR A O 1
ATOM 4219 N N . GLU A 1 521 ? -53.538 -9.307 81.890 1.00 91.94 521 GLU A N 1
ATOM 4220 C CA . GLU A 1 521 ? -52.083 -9.503 81.930 1.00 91.94 521 GLU A CA 1
ATOM 4221 C C . GLU A 1 521 ? -51.575 -10.192 80.648 1.00 91.94 521 GLU A C 1
ATOM 4223 O O . GLU A 1 521 ? -50.624 -9.704 80.039 1.00 91.94 521 GLU A O 1
ATOM 4228 N N . ARG A 1 522 ? -52.272 -11.227 80.147 1.00 92.00 522 ARG A N 1
ATOM 4229 C CA . ARG A 1 522 ? -51.960 -11.852 78.844 1.00 92.00 522 ARG A CA 1
ATOM 4230 C C . ARG A 1 522 ? -52.033 -10.871 77.674 1.00 92.00 522 ARG A C 1
ATOM 4232 O O . ARG A 1 522 ? -51.115 -10.839 76.853 1.00 92.00 522 ARG A O 1
ATOM 4239 N N . GLU A 1 523 ? -53.096 -10.072 77.581 1.00 89.44 523 GLU A N 1
ATOM 4240 C CA . GLU A 1 523 ? -53.238 -9.131 76.463 1.00 89.44 523 GLU A CA 1
ATOM 4241 C C . GLU A 1 523 ? -52.260 -7.951 76.589 1.00 89.44 523 GLU A C 1
ATOM 4243 O O . GLU A 1 523 ? -51.743 -7.470 75.584 1.00 89.44 523 GLU A O 1
ATOM 4248 N N . HIS A 1 524 ? -51.902 -7.546 77.812 1.00 90.94 524 HIS A N 1
ATOM 4249 C CA . HIS A 1 524 ? -50.846 -6.566 78.056 1.00 90.94 524 HIS A CA 1
ATOM 4250 C C . HIS A 1 524 ? -49.474 -7.081 77.587 1.00 90.94 524 HIS A C 1
ATOM 4252 O O . HIS A 1 524 ? -48.789 -6.383 76.838 1.00 90.94 524 HIS A O 1
ATOM 4258 N N . SER A 1 525 ? -49.102 -8.324 77.922 1.00 92.06 525 SER A N 1
ATOM 4259 C CA . SER A 1 525 ? -47.884 -8.968 77.403 1.00 92.06 525 SER A CA 1
ATOM 4260 C C . SER A 1 525 ? -47.887 -9.083 75.874 1.00 92.06 525 SER A C 1
ATOM 4262 O O . SER A 1 525 ? -46.867 -8.831 75.232 1.00 92.06 525 SER A O 1
ATOM 4264 N N . ARG A 1 526 ? -49.038 -9.406 75.270 1.00 92.81 526 ARG A N 1
ATOM 4265 C CA . ARG A 1 526 ? -49.207 -9.473 73.810 1.00 92.81 526 ARG A CA 1
ATOM 4266 C C . ARG A 1 526 ? -49.038 -8.106 73.141 1.00 92.81 526 ARG A C 1
ATOM 4268 O O . ARG A 1 526 ? -48.349 -8.015 72.127 1.00 92.81 526 ARG A O 1
ATOM 4275 N N . VAL A 1 527 ? -49.597 -7.040 73.717 1.00 90.88 527 VAL A N 1
ATOM 4276 C CA . VAL A 1 527 ? -49.399 -5.661 73.235 1.00 90.88 527 VAL A CA 1
ATOM 4277 C C . VAL A 1 527 ? -47.936 -5.237 73.359 1.00 90.88 527 VAL A C 1
ATOM 4279 O O . VAL A 1 527 ? -47.400 -4.666 72.409 1.00 90.88 527 VAL A O 1
ATOM 4282 N N . LEU A 1 528 ? -47.260 -5.544 74.472 1.00 91.94 528 LEU A N 1
ATOM 4283 C CA . LEU A 1 528 ? -45.831 -5.251 74.638 1.00 91.94 528 LEU A CA 1
ATOM 4284 C C . LEU A 1 528 ? -44.984 -5.964 73.572 1.00 91.94 528 LEU A C 1
ATOM 4286 O O . LEU A 1 528 ? -44.190 -5.308 72.900 1.00 91.94 528 LEU A O 1
ATOM 4290 N N . SER A 1 529 ? -45.227 -7.258 73.339 1.00 92.94 529 SER A N 1
ATOM 4291 C CA . SER A 1 529 ? -44.543 -8.041 72.300 1.00 92.94 529 SER A CA 1
ATOM 4292 C C . SER A 1 529 ? -44.746 -7.461 70.892 1.00 92.94 529 SER A C 1
ATOM 4294 O O . SER A 1 529 ? -43.773 -7.264 70.165 1.00 92.94 529 SER A O 1
ATOM 4296 N N . LEU A 1 530 ? -45.981 -7.095 70.524 1.00 92.62 530 LEU A N 1
ATOM 4297 C CA . LEU A 1 530 ? -46.276 -6.443 69.239 1.00 92.62 530 LEU A CA 1
ATOM 4298 C C . LEU A 1 530 ? -45.626 -5.054 69.121 1.00 92.62 530 LEU A C 1
ATOM 4300 O O . LEU A 1 530 ? -45.157 -4.674 68.050 1.00 92.62 530 LEU A O 1
ATOM 4304 N N . THR A 1 531 ? -45.564 -4.295 70.218 1.00 91.50 531 THR A N 1
ATOM 4305 C CA . THR A 1 531 ? -44.911 -2.975 70.248 1.00 91.50 531 THR A CA 1
ATOM 4306 C C . THR A 1 531 ? -43.400 -3.104 70.047 1.00 91.50 531 THR A C 1
ATOM 4308 O O . THR A 1 531 ? -42.790 -2.283 69.360 1.00 91.50 531 THR A O 1
ATOM 4311 N N . GLU A 1 532 ? -42.790 -4.147 70.612 1.00 92.06 532 GLU A N 1
ATOM 4312 C CA . GLU A 1 532 ? -41.373 -4.454 70.432 1.00 92.06 532 GLU A CA 1
ATOM 4313 C C . GLU A 1 532 ? -41.070 -4.963 69.014 1.00 92.06 532 GLU A C 1
ATOM 4315 O O . GLU A 1 532 ? -40.132 -4.465 68.392 1.00 92.06 532 GLU A O 1
ATOM 4320 N N . GLN A 1 533 ? -41.912 -5.835 68.445 1.00 91.00 533 GLN A N 1
ATOM 4321 C CA . GLN A 1 533 ? -41.821 -6.258 67.039 1.00 91.00 533 GLN A CA 1
ATOM 4322 C C . GLN A 1 533 ? -41.914 -5.068 66.069 1.00 91.00 533 GLN A C 1
ATOM 4324 O O . GLN A 1 533 ? -41.034 -4.883 65.234 1.00 91.00 533 GLN A O 1
ATOM 4329 N N . LEU A 1 534 ? -42.901 -4.180 66.224 1.00 90.75 534 LEU A N 1
ATOM 4330 C CA . LEU A 1 534 ? -43.004 -2.974 65.387 1.00 90.75 534 LEU A CA 1
ATOM 4331 C C . LEU A 1 534 ? -41.783 -2.047 65.533 1.00 90.75 534 LEU A C 1
ATOM 4333 O O . LEU A 1 534 ? -41.407 -1.344 64.591 1.00 90.75 534 LEU A O 1
ATOM 4337 N N . LYS A 1 535 ? -41.139 -2.034 66.706 1.00 92.62 535 LYS A N 1
ATOM 4338 C CA . LYS A 1 535 ? -39.910 -1.270 66.946 1.00 92.62 535 LYS A CA 1
ATOM 4339 C C . LYS A 1 535 ? -38.699 -1.906 66.253 1.00 92.62 535 LYS A C 1
ATOM 4341 O O . LYS A 1 535 ? -37.879 -1.161 65.714 1.00 92.62 535 LYS A O 1
ATOM 4346 N N . THR A 1 536 ? -38.586 -3.237 66.222 1.00 90.75 536 THR A N 1
ATOM 4347 C CA . THR A 1 536 ? -37.522 -3.929 65.473 1.00 90.75 536 THR A CA 1
ATOM 4348 C C . THR A 1 536 ? -37.731 -3.808 63.965 1.00 90.75 536 THR A C 1
ATOM 4350 O O . THR A 1 536 ? -36.801 -3.397 63.276 1.00 90.75 536 THR A O 1
ATOM 4353 N N . GLU A 1 537 ? -38.947 -4.006 63.451 1.00 90.62 537 GLU A N 1
ATOM 4354 C CA . GLU A 1 537 ? -39.279 -3.790 62.033 1.00 90.62 537 GLU A CA 1
ATOM 4355 C C . GLU A 1 537 ? -38.968 -2.358 61.578 1.00 90.62 537 GLU A C 1
ATOM 4357 O O . GLU A 1 537 ? -38.337 -2.152 60.540 1.00 90.62 537 GLU A O 1
ATOM 4362 N N . ARG A 1 538 ? -39.328 -1.348 62.383 1.00 91.31 538 ARG A N 1
ATOM 4363 C CA . ARG A 1 538 ? -39.014 0.059 62.085 1.00 91.31 538 ARG A CA 1
ATOM 4364 C C . ARG A 1 538 ? -37.510 0.341 62.056 1.00 91.31 538 ARG A C 1
ATOM 4366 O O . ARG A 1 538 ? -37.069 1.181 61.270 1.00 91.31 538 ARG A O 1
ATOM 4373 N N . ASN A 1 539 ? -36.726 -0.331 62.898 1.00 90.69 539 ASN A N 1
ATOM 4374 C CA . ASN A 1 539 ? -35.268 -0.221 62.873 1.00 90.69 539 ASN A CA 1
ATOM 4375 C C . ASN A 1 539 ? -34.678 -0.923 61.640 1.00 90.69 539 ASN A C 1
ATOM 4377 O O . ASN A 1 539 ? -33.841 -0.325 60.966 1.00 90.69 539 ASN A O 1
ATOM 4381 N N . ASN A 1 540 ? -35.173 -2.113 61.291 1.00 90.88 540 ASN A N 1
ATOM 4382 C CA . ASN A 1 540 ? -34.739 -2.872 60.115 1.00 90.88 540 ASN A CA 1
ATOM 4383 C C . ASN A 1 540 ? -35.026 -2.103 58.814 1.00 90.88 540 ASN A C 1
ATOM 4385 O O . ASN A 1 540 ? -34.118 -1.879 58.012 1.00 90.88 540 ASN A O 1
ATOM 4389 N N . ALA A 1 541 ? -36.242 -1.570 58.657 1.00 89.12 541 ALA A N 1
ATOM 4390 C CA . ALA A 1 541 ? -36.602 -0.716 57.524 1.00 89.12 541 ALA A CA 1
ATOM 4391 C C . ALA A 1 541 ? -35.718 0.546 57.443 1.00 89.12 541 ALA A C 1
ATOM 4393 O O . ALA A 1 541 ? -35.361 1.002 56.357 1.00 89.12 541 ALA A O 1
ATOM 4394 N N . ARG A 1 542 ? -35.304 1.110 58.589 1.00 92.62 542 ARG A N 1
ATOM 4395 C CA . ARG A 1 542 ? -34.372 2.249 58.624 1.00 92.62 542 ARG A CA 1
ATOM 4396 C C . ARG A 1 542 ? -32.959 1.856 58.181 1.00 92.62 542 ARG A C 1
ATOM 4398 O O . ARG A 1 542 ? -32.322 2.644 57.483 1.00 92.62 542 ARG A O 1
ATOM 4405 N N . THR A 1 543 ? -32.467 0.676 58.560 1.00 90.31 543 THR A N 1
ATOM 4406 C CA . THR A 1 543 ? -31.160 0.178 58.097 1.00 90.31 543 THR A CA 1
ATOM 4407 C C . THR A 1 543 ? -31.172 -0.185 56.613 1.00 90.31 543 THR A C 1
ATOM 4409 O O . THR A 1 543 ? -30.220 0.153 55.915 1.00 90.31 543 THR A O 1
ATOM 4412 N N . GLU A 1 544 ? -32.260 -0.765 56.099 1.00 90.69 544 GLU A N 1
ATOM 4413 C CA . GLU A 1 544 ? -32.437 -1.034 54.664 1.00 90.69 544 GLU A CA 1
ATOM 4414 C C . GLU A 1 544 ? -32.431 0.261 53.841 1.00 90.69 544 GLU A C 1
ATOM 4416 O O . GLU A 1 544 ? -31.688 0.365 52.867 1.00 90.69 544 GLU A O 1
ATOM 4421 N N . VAL A 1 545 ? -33.171 1.293 54.270 1.00 90.88 545 VAL A N 1
ATOM 4422 C CA . VAL A 1 545 ? -33.171 2.607 53.599 1.00 90.88 545 VAL A CA 1
ATOM 4423 C C . VAL A 1 545 ? -31.776 3.243 53.588 1.00 90.88 545 VAL A C 1
ATOM 4425 O O . VAL A 1 545 ? -31.379 3.811 52.571 1.00 90.88 545 VAL A O 1
ATOM 4428 N N . LEU A 1 546 ? -31.004 3.131 54.674 1.00 90.88 546 LEU A N 1
ATOM 4429 C CA . LEU A 1 546 ? -29.615 3.610 54.706 1.00 90.88 546 LEU A CA 1
ATOM 4430 C C . LEU A 1 546 ? -28.699 2.798 53.774 1.00 90.88 546 LEU A C 1
ATOM 4432 O O . LEU A 1 546 ? -27.830 3.373 53.118 1.00 90.88 546 LEU A O 1
ATOM 4436 N N . GLN A 1 547 ? -28.908 1.483 53.666 1.00 90.12 547 GLN A N 1
ATOM 4437 C CA . GLN A 1 547 ? -28.146 0.624 52.758 1.00 90.12 547 GLN A CA 1
ATOM 4438 C C . GLN A 1 547 ? -28.447 0.950 51.283 1.00 90.12 547 GLN A C 1
ATOM 4440 O O . GLN A 1 547 ? -27.521 1.067 50.479 1.00 90.12 547 GLN A O 1
ATOM 4445 N N . GLU A 1 548 ? -29.713 1.189 50.933 1.00 87.31 548 GLU A N 1
ATOM 4446 C CA . GLU A 1 548 ? -30.121 1.654 49.599 1.00 87.31 548 GLU A CA 1
ATOM 4447 C C . GLU A 1 548 ? -29.609 3.069 49.283 1.00 87.31 548 GLU A C 1
ATOM 4449 O O . GLU A 1 548 ? -29.188 3.343 48.157 1.00 87.31 548 GLU A O 1
ATOM 4454 N N . GLN A 1 549 ? -29.543 3.970 50.269 1.00 88.12 549 GLN A N 1
ATOM 4455 C CA . GLN A 1 549 ? -28.872 5.269 50.110 1.00 88.12 549 GLN A CA 1
ATOM 4456 C C . GLN A 1 549 ? -27.363 5.116 49.839 1.00 88.12 549 GLN A C 1
ATOM 4458 O O . GLN A 1 549 ? -26.803 5.860 49.030 1.00 88.12 549 GLN A O 1
ATOM 4463 N N . GLY A 1 550 ? -26.711 4.114 50.438 1.00 89.69 550 GLY A N 1
ATOM 4464 C CA . GLY A 1 550 ? -25.340 3.721 50.099 1.00 89.69 550 GLY A CA 1
ATOM 4465 C C . GLY A 1 550 ? -25.210 3.259 48.643 1.00 89.69 550 GLY A C 1
ATOM 4466 O O . GLY A 1 550 ? -24.467 3.864 47.867 1.00 89.69 550 GLY A O 1
ATOM 4467 N N . ARG A 1 551 ? -26.002 2.253 48.244 1.00 89.44 551 ARG A N 1
ATOM 4468 C CA . ARG A 1 551 ? -26.010 1.690 46.877 1.00 89.44 551 ARG A CA 1
ATOM 4469 C C . ARG A 1 551 ? -26.294 2.747 45.808 1.00 89.44 551 ARG A C 1
ATOM 4471 O O . ARG A 1 551 ? -25.595 2.818 44.801 1.00 89.44 551 ARG A O 1
ATOM 4478 N N . THR A 1 552 ? -27.284 3.612 46.026 1.00 86.44 552 THR A N 1
ATOM 4479 C CA . THR A 1 552 ? -27.623 4.694 45.082 1.00 86.44 552 THR A CA 1
ATOM 4480 C C . THR A 1 552 ? -26.525 5.759 44.985 1.00 86.44 552 THR A C 1
ATOM 4482 O O . THR A 1 552 ? -26.268 6.267 43.890 1.00 86.44 552 THR A O 1
ATOM 4485 N N . SER A 1 553 ? -25.811 6.054 46.078 1.00 90.44 553 SER A N 1
ATOM 4486 C CA . SER A 1 553 ? -24.625 6.927 46.067 1.00 90.44 553 SER A CA 1
ATOM 4487 C C . SER A 1 553 ? -23.475 6.327 45.248 1.00 90.44 553 SER A C 1
ATOM 4489 O O . SER A 1 553 ? -22.851 7.025 44.445 1.00 90.44 553 SER A O 1
ATOM 4491 N N . GLU A 1 554 ? -23.219 5.025 45.385 1.00 90.81 554 GLU A N 1
ATOM 4492 C CA . GLU A 1 554 ? -22.203 4.303 44.607 1.00 90.81 554 GLU A CA 1
ATOM 4493 C C . GLU A 1 554 ? -22.557 4.221 43.120 1.00 90.81 554 GLU A C 1
ATOM 4495 O O . GLU A 1 554 ? -21.732 4.578 42.279 1.00 90.81 554 GLU A O 1
ATOM 4500 N N . LEU A 1 555 ? -23.804 3.877 42.784 1.00 89.06 555 LEU A N 1
ATOM 4501 C CA . LEU A 1 555 ? -24.300 3.910 41.405 1.00 89.06 555 LEU A CA 1
ATOM 4502 C C . LEU A 1 555 ? -24.177 5.313 40.792 1.00 89.06 555 LEU A C 1
ATOM 4504 O O . LEU A 1 555 ? -23.734 5.446 39.654 1.00 89.06 555 LEU A O 1
ATOM 4508 N N . THR A 1 556 ? -24.478 6.370 41.553 1.00 88.75 556 THR A N 1
ATOM 4509 C CA . THR A 1 556 ? -24.320 7.762 41.090 1.00 88.75 556 THR A CA 1
ATOM 4510 C C . THR A 1 556 ? -22.852 8.117 40.816 1.00 88.75 556 THR A C 1
ATOM 4512 O O . THR A 1 556 ? -22.559 8.803 39.836 1.00 88.75 556 THR A O 1
ATOM 4515 N N . LYS A 1 557 ? -21.906 7.636 41.636 1.00 91.81 557 LYS A N 1
ATOM 4516 C CA . LYS A 1 557 ? -20.460 7.800 41.381 1.00 91.81 557 LYS A CA 1
ATOM 4517 C C . LYS A 1 557 ? -20.022 7.044 40.122 1.00 91.81 557 LYS A C 1
ATOM 4519 O O . LYS A 1 557 ? -19.277 7.602 39.319 1.00 91.81 557 LYS A O 1
ATOM 4524 N N . SER A 1 558 ? -20.508 5.818 39.927 1.00 90.31 558 SER A N 1
ATOM 4525 C CA . SER A 1 558 ? -20.210 5.003 38.742 1.00 90.31 558 SER A CA 1
ATOM 4526 C C . SER A 1 558 ? -20.758 5.626 37.457 1.00 90.31 558 SER A C 1
ATOM 4528 O O . SER A 1 558 ? -20.031 5.701 36.470 1.00 90.31 558 SER A O 1
ATOM 4530 N N . ILE A 1 559 ? -21.984 6.165 37.481 1.00 88.00 559 ILE A N 1
ATOM 4531 C CA . ILE A 1 559 ? -22.570 6.909 36.353 1.00 88.00 559 ILE A CA 1
ATOM 4532 C C . ILE A 1 559 ? -21.682 8.101 35.977 1.00 88.00 559 ILE A C 1
ATOM 4534 O O . ILE A 1 559 ? -21.270 8.196 34.825 1.00 88.00 559 ILE A O 1
ATOM 4538 N N . ARG A 1 560 ? -21.281 8.939 36.945 1.00 90.44 560 ARG A N 1
ATOM 4539 C CA . ARG A 1 560 ? -20.390 10.088 36.683 1.00 90.44 560 ARG A CA 1
ATOM 4540 C C . ARG A 1 560 ? -19.028 9.682 36.111 1.00 90.44 560 ARG A C 1
ATOM 4542 O O . ARG A 1 560 ? -18.475 10.402 35.285 1.00 90.44 560 ARG A O 1
ATOM 4549 N N . LYS A 1 561 ? -18.480 8.534 36.529 1.00 91.94 561 LYS A N 1
ATOM 4550 C CA . LYS A 1 561 ? -17.235 7.986 35.964 1.00 91.94 561 LYS A CA 1
ATOM 4551 C C . LYS A 1 561 ? -17.419 7.583 34.497 1.00 91.94 561 LYS A C 1
ATOM 4553 O O . LYS A 1 561 ? -16.604 7.965 33.665 1.00 91.94 561 LYS A O 1
ATOM 4558 N N . ILE A 1 562 ? -18.508 6.880 34.179 1.00 87.75 562 ILE A N 1
ATOM 4559 C CA . ILE A 1 562 ? -18.856 6.479 32.805 1.00 87.75 562 ILE A CA 1
ATOM 4560 C C . ILE A 1 562 ? -19.145 7.710 31.926 1.00 87.75 562 ILE A C 1
ATOM 4562 O O . ILE A 1 562 ? -18.790 7.726 30.750 1.00 87.75 562 ILE A O 1
ATOM 4566 N N . GLU A 1 563 ? -19.754 8.762 32.478 1.00 87.06 563 GLU A N 1
ATOM 4567 C CA . GLU A 1 563 ? -19.970 10.037 31.780 1.00 87.06 563 GLU A CA 1
ATOM 4568 C C . GLU A 1 563 ? -18.644 10.735 31.442 1.00 87.06 563 GLU A C 1
ATOM 4570 O O . GLU A 1 563 ? -18.456 11.140 30.295 1.00 87.06 563 GLU A O 1
ATOM 4575 N N . ALA A 1 564 ? -17.690 10.784 32.376 1.00 89.81 564 ALA A N 1
ATOM 4576 C CA . ALA A 1 564 ? -16.355 11.330 32.121 1.00 89.81 564 ALA A CA 1
ATOM 4577 C C . ALA A 1 564 ? -15.564 10.510 31.078 1.00 89.81 564 ALA A C 1
ATOM 4579 O O . ALA A 1 564 ? -14.953 11.085 30.178 1.00 89.81 564 ALA A O 1
ATOM 4580 N N . GLU A 1 565 ? -15.616 9.174 31.143 1.00 89.50 565 GLU A N 1
ATOM 4581 C CA . GLU A 1 565 ? -14.998 8.277 30.147 1.00 89.50 565 GLU A CA 1
ATOM 4582 C C . GLU A 1 565 ? -15.651 8.425 28.758 1.00 89.50 565 GLU A C 1
ATOM 4584 O O . GLU A 1 565 ? -14.983 8.428 27.724 1.00 89.50 565 GLU A O 1
ATOM 4589 N N . LYS A 1 566 ? -16.970 8.630 28.704 1.00 90.44 566 LYS A N 1
ATOM 4590 C CA . LYS A 1 566 ? -17.677 8.967 27.462 1.00 90.44 566 LYS A CA 1
ATOM 4591 C C . LYS A 1 566 ? -17.197 10.307 26.890 1.00 90.44 566 LYS A C 1
ATOM 4593 O O . LYS A 1 566 ? -17.038 10.411 25.676 1.00 90.44 566 LYS A O 1
ATOM 4598 N N . GLU A 1 567 ? -16.960 11.322 27.719 1.00 91.12 567 GLU A N 1
ATOM 4599 C CA . GLU A 1 567 ? -16.441 12.625 27.278 1.00 91.12 567 GLU A CA 1
ATOM 4600 C C . GLU A 1 567 ? -14.980 12.582 26.802 1.00 91.12 567 GLU A C 1
ATOM 4602 O O . GLU A 1 567 ? -14.609 13.371 25.927 1.00 91.12 567 GLU A O 1
ATOM 4607 N N . THR A 1 568 ? -14.139 11.680 27.327 1.00 91.94 568 THR A N 1
ATOM 4608 C CA . THR A 1 568 ? -12.788 11.457 26.775 1.00 91.94 568 THR A CA 1
ATOM 4609 C C . THR A 1 568 ? -12.869 10.772 25.412 1.00 91.94 568 THR A C 1
ATOM 4611 O O . THR A 1 568 ? -12.329 11.299 24.443 1.00 91.94 568 THR A O 1
ATOM 4614 N N . LEU A 1 569 ? -13.653 9.694 25.287 1.00 89.00 569 LEU A N 1
ATOM 4615 C CA . LEU A 1 569 ? -13.849 8.983 24.015 1.00 89.00 569 LEU A CA 1
ATOM 4616 C C . LEU A 1 569 ? -14.479 9.866 22.922 1.00 89.00 569 LEU A C 1
ATOM 4618 O O . LEU A 1 569 ? -14.154 9.726 21.745 1.00 89.00 569 LEU A O 1
ATOM 4622 N N . VAL A 1 570 ? -15.374 10.795 23.278 1.00 91.94 570 VAL A N 1
ATOM 4623 C CA . VAL A 1 570 ? -15.934 11.768 22.319 1.00 91.94 570 VAL A CA 1
ATOM 4624 C C . VAL A 1 570 ? -14.864 12.739 21.809 1.00 91.94 570 VAL A C 1
ATOM 4626 O O . VAL A 1 570 ? -14.874 13.058 20.620 1.00 91.94 570 VAL A O 1
ATOM 4629 N N . ARG A 1 571 ? -13.921 13.169 22.659 1.00 91.12 571 ARG A N 1
ATOM 4630 C CA . ARG A 1 571 ? -12.783 14.003 22.237 1.00 91.12 571 ARG A CA 1
ATOM 4631 C C . ARG A 1 571 ? -11.821 13.237 21.333 1.00 91.12 571 ARG A C 1
ATOM 4633 O O . ARG A 1 571 ? -11.520 13.732 20.254 1.00 91.12 571 ARG A O 1
ATOM 4640 N N . GLU A 1 572 ? -11.449 12.011 21.693 1.00 88.88 572 GLU A N 1
ATOM 4641 C CA . GLU A 1 572 ? -10.606 11.144 20.852 1.00 88.88 572 GLU A CA 1
ATOM 4642 C C . GLU A 1 572 ? -11.226 10.903 19.465 1.00 88.88 572 GLU A C 1
ATOM 4644 O O . GLU A 1 572 ? -10.546 11.014 18.446 1.00 88.88 572 GLU A O 1
ATOM 4649 N N . ILE A 1 573 ? -12.541 10.653 19.396 1.00 87.44 573 ILE A N 1
ATOM 4650 C CA . ILE A 1 573 ? -13.266 10.514 18.122 1.00 87.44 573 ILE A CA 1
ATOM 4651 C C . ILE A 1 573 ? -13.262 11.826 17.318 1.00 87.44 573 ILE A C 1
ATOM 4653 O O . ILE A 1 573 ? -13.234 11.770 16.088 1.00 87.44 573 ILE A O 1
ATOM 4657 N N . SER A 1 574 ? -13.296 12.991 17.974 1.00 90.56 574 SER A N 1
ATOM 4658 C CA . SER A 1 574 ? -13.200 14.297 17.305 1.00 90.56 574 SER A CA 1
ATOM 4659 C C . SER A 1 574 ? -11.804 14.524 16.723 1.00 90.56 574 SER A C 1
ATOM 4661 O O . SER A 1 574 ? -11.684 14.851 15.545 1.00 90.56 574 SER A O 1
ATOM 4663 N N . GLU A 1 575 ? -10.750 14.271 17.504 1.00 90.69 575 GLU A N 1
ATOM 4664 C CA . GLU A 1 575 ? -9.363 14.357 17.032 1.00 90.69 575 GLU A CA 1
ATOM 4665 C C . GLU A 1 575 ? -9.104 13.407 15.857 1.00 90.69 575 GLU A C 1
ATOM 4667 O O . GLU A 1 575 ? -8.480 13.788 14.870 1.00 90.69 575 GLU A O 1
ATOM 4672 N N . GLU A 1 576 ? -9.621 12.178 15.914 1.00 86.25 576 GLU A N 1
ATOM 4673 C CA . GLU A 1 576 ? -9.447 11.208 14.832 1.00 86.25 576 GLU A CA 1
ATOM 4674 C C . GLU A 1 576 ? -10.251 11.586 13.574 1.00 86.25 576 GLU A C 1
ATOM 4676 O O . GLU A 1 576 ? -9.818 11.330 12.448 1.00 86.25 576 GLU A O 1
ATOM 4681 N N . GLN A 1 577 ? -11.389 12.273 13.732 1.00 87.88 577 GLN A N 1
ATOM 4682 C CA . GLN A 1 577 ? -12.096 12.893 12.607 1.00 87.88 577 GLN A CA 1
ATOM 4683 C C . GLN A 1 577 ? -11.301 14.053 11.996 1.00 87.88 577 GLN A C 1
ATOM 4685 O O . GLN A 1 577 ? -11.287 14.181 10.771 1.00 87.88 577 GLN A O 1
ATOM 4690 N N . GLU A 1 578 ? -10.615 14.867 12.800 1.00 90.56 578 GLU A N 1
ATOM 4691 C CA . GLU A 1 578 ? -9.733 15.934 12.311 1.00 90.56 578 GLU A CA 1
ATOM 4692 C C . GLU A 1 578 ? -8.499 15.369 11.592 1.00 90.56 578 GLU A C 1
ATOM 4694 O O . GLU A 1 578 ? -8.217 15.783 10.465 1.00 90.56 578 GLU A O 1
ATOM 4699 N N . ARG A 1 579 ? -7.828 14.352 12.155 1.00 90.81 579 ARG A N 1
ATOM 4700 C CA . ARG A 1 579 ? -6.744 13.610 11.474 1.00 90.81 579 ARG A CA 1
ATOM 4701 C C . ARG A 1 579 ? -7.230 13.014 10.151 1.00 90.81 579 ARG A C 1
ATOM 4703 O O . ARG A 1 579 ? -6.569 13.161 9.123 1.00 90.81 579 ARG A O 1
ATOM 4710 N N . GLY A 1 580 ? -8.424 12.417 10.137 1.00 88.12 580 GLY A N 1
ATOM 4711 C CA . GLY A 1 580 ? -9.061 11.905 8.922 1.00 88.12 580 GLY A CA 1
ATOM 4712 C C . GLY A 1 580 ? -9.334 12.987 7.867 1.00 88.12 580 GLY A C 1
ATOM 4713 O O . GLY A 1 580 ? -9.127 12.750 6.675 1.00 88.12 580 GLY A O 1
ATOM 4714 N N . GLN A 1 581 ? -9.746 14.190 8.278 1.00 91.81 581 GLN A N 1
ATOM 4715 C CA . GLN A 1 581 ? -9.927 15.334 7.376 1.00 91.81 581 GLN A CA 1
ATOM 4716 C C . GLN A 1 581 ? -8.592 15.856 6.826 1.00 91.81 581 GLN A C 1
ATOM 4718 O O . GLN A 1 581 ? -8.496 16.103 5.624 1.00 91.81 581 GLN A O 1
ATOM 4723 N N . GLN A 1 582 ? -7.553 15.958 7.660 1.00 91.44 582 GLN A N 1
ATOM 4724 C CA . GLN A 1 582 ? -6.203 16.349 7.234 1.00 91.44 582 GLN A CA 1
ATOM 4725 C C . GLN A 1 582 ? -5.632 15.360 6.205 1.00 91.44 582 GLN A C 1
ATOM 4727 O O . GLN A 1 582 ? -5.150 15.777 5.151 1.00 91.44 582 GLN A O 1
ATOM 4732 N N . LEU A 1 583 ? -5.769 14.051 6.447 1.00 91.00 583 LEU A N 1
ATOM 4733 C CA . LEU A 1 583 ? -5.371 13.013 5.491 1.00 91.00 583 LEU A CA 1
ATOM 4734 C C . LEU A 1 583 ? -6.153 13.111 4.171 1.00 91.00 583 LEU A C 1
ATOM 4736 O O . LEU A 1 583 ? -5.559 12.974 3.103 1.00 91.00 583 LEU A O 1
ATOM 4740 N N . LEU A 1 584 ? -7.458 13.408 4.210 1.00 91.50 584 LEU A N 1
ATOM 4741 C CA . LEU A 1 584 ? -8.256 13.635 2.997 1.00 91.50 584 LEU A CA 1
ATOM 4742 C C . LEU A 1 584 ? -7.824 14.886 2.217 1.00 91.50 584 LEU A C 1
ATOM 4744 O O . LEU A 1 584 ? -7.869 14.862 0.986 1.00 91.50 584 LEU A O 1
ATOM 4748 N N . MET A 1 585 ? -7.392 15.960 2.887 1.00 91.62 585 MET A N 1
ATOM 4749 C CA . MET A 1 585 ? -6.793 17.109 2.194 1.00 91.62 585 MET A CA 1
ATOM 4750 C C . MET A 1 585 ? -5.461 16.723 1.546 1.00 91.62 585 MET A C 1
ATOM 4752 O O . MET A 1 585 ? -5.276 16.982 0.358 1.00 91.62 585 MET A O 1
ATOM 4756 N N . ARG A 1 586 ? -4.590 16.004 2.267 1.00 92.69 586 ARG A N 1
ATOM 4757 C CA . ARG A 1 586 ? -3.299 15.556 1.729 1.00 92.69 586 ARG A CA 1
ATOM 4758 C C . ARG A 1 586 ? -3.447 14.614 0.530 1.00 92.69 586 ARG A C 1
ATOM 4760 O O . ARG A 1 586 ? -2.662 14.696 -0.408 1.00 92.69 586 ARG A O 1
ATOM 4767 N N . VAL A 1 587 ? -4.470 13.756 0.516 1.00 88.75 587 VAL A N 1
ATOM 4768 C CA . VAL A 1 587 ? -4.796 12.927 -0.659 1.00 88.75 587 VAL A CA 1
ATOM 4769 C C . VAL A 1 587 ? -5.188 13.797 -1.858 1.00 88.75 587 VAL A C 1
ATOM 4771 O O . VAL A 1 587 ? -4.665 13.567 -2.941 1.00 88.75 587 VAL A O 1
ATOM 4774 N N . ARG A 1 588 ? -6.016 14.837 -1.681 1.00 92.75 588 ARG A N 1
ATOM 4775 C CA . ARG A 1 588 ? -6.386 15.755 -2.781 1.00 92.75 588 ARG A CA 1
ATOM 4776 C C . ARG A 1 588 ? -5.204 16.561 -3.321 1.00 92.75 588 ARG A C 1
ATOM 4778 O O . ARG A 1 588 ? -5.150 16.829 -4.521 1.00 92.75 588 ARG A O 1
ATOM 4785 N N . GLU A 1 589 ? -4.269 16.955 -2.458 1.00 91.50 589 GLU A N 1
ATOM 4786 C CA . GLU A 1 589 ? -3.011 17.590 -2.874 1.00 91.50 589 GLU A CA 1
ATOM 4787 C C . GLU A 1 589 ? -2.202 16.645 -3.770 1.00 91.50 589 GLU A C 1
ATOM 4789 O O . GLU A 1 589 ? -1.842 17.017 -4.883 1.00 91.50 589 GLU A O 1
ATOM 4794 N N . LEU A 1 590 ? -2.005 15.395 -3.335 1.00 88.56 590 LEU A N 1
ATOM 4795 C CA . LEU A 1 590 ? -1.283 14.374 -4.100 1.00 88.56 590 LEU A CA 1
ATOM 4796 C C . LEU A 1 590 ? -1.999 13.994 -5.410 1.00 88.56 590 LEU A C 1
ATOM 4798 O O . LEU A 1 590 ? -1.342 13.807 -6.429 1.00 88.56 590 LEU A O 1
ATOM 4802 N N . GLU A 1 591 ? -3.335 13.932 -5.427 1.00 89.94 591 GLU A N 1
ATOM 4803 C CA . GLU A 1 591 ? -4.134 13.758 -6.653 1.00 89.94 591 GLU A CA 1
ATOM 4804 C C . GLU A 1 591 ? -3.944 14.933 -7.632 1.00 89.94 591 GLU A C 1
ATOM 4806 O O . GLU A 1 591 ? -3.885 14.732 -8.847 1.00 89.94 591 GLU A O 1
ATOM 4811 N N . SER A 1 592 ? -3.800 16.158 -7.115 1.00 92.50 592 SER A N 1
ATOM 4812 C CA . SER A 1 592 ? -3.553 17.360 -7.923 1.00 92.50 592 SER A CA 1
ATOM 4813 C C . SER A 1 592 ? -2.117 17.409 -8.461 1.00 92.50 592 SER A C 1
ATOM 4815 O O . SER A 1 592 ? -1.906 17.750 -9.626 1.00 92.50 592 SER A O 1
ATOM 4817 N N . GLU A 1 593 ? -1.128 17.019 -7.649 1.00 92.81 593 GLU A N 1
ATOM 4818 C CA . GLU A 1 593 ? 0.267 16.851 -8.076 1.00 92.81 593 GLU A CA 1
ATOM 4819 C C . GLU A 1 593 ? 0.401 15.756 -9.144 1.00 92.81 593 GLU A C 1
ATOM 4821 O O . GLU A 1 593 ? 1.094 15.967 -10.141 1.00 92.81 593 GLU A O 1
ATOM 4826 N N . LEU A 1 594 ? -0.303 14.628 -8.988 1.00 88.50 594 LEU A N 1
ATOM 4827 C CA . LEU A 1 594 ? -0.358 13.563 -9.992 1.00 88.50 594 LEU A CA 1
ATOM 4828 C C . LEU A 1 594 ? -0.963 14.058 -11.308 1.00 88.50 594 LEU A C 1
ATOM 4830 O O . LEU A 1 594 ? -0.332 13.876 -12.345 1.00 88.50 594 LEU A O 1
ATOM 4834 N N . MET A 1 595 ? -2.108 14.753 -11.293 1.00 91.75 595 MET A N 1
ATOM 4835 C CA . MET A 1 595 ? -2.676 15.313 -12.531 1.00 91.75 595 MET A CA 1
ATOM 4836 C C . MET A 1 595 ? -1.751 16.341 -13.206 1.00 91.75 595 MET A C 1
ATOM 4838 O O . MET A 1 595 ? -1.703 16.398 -14.437 1.00 91.75 595 MET A O 1
ATOM 4842 N N . ARG A 1 596 ? -0.973 17.123 -12.440 1.00 95.94 596 ARG A N 1
ATOM 4843 C CA . ARG A 1 596 ? 0.058 18.013 -13.008 1.00 95.94 596 ARG A CA 1
ATOM 4844 C C . ARG A 1 596 ? 1.167 17.211 -13.700 1.00 95.94 596 ARG A C 1
ATOM 4846 O O . ARG A 1 596 ? 1.506 17.516 -14.841 1.00 95.94 596 ARG A O 1
ATOM 4853 N N . LEU A 1 597 ? 1.696 16.179 -13.040 1.00 90.75 597 LEU A N 1
ATOM 4854 C CA . LEU A 1 597 ? 2.759 15.322 -13.581 1.00 90.75 597 LEU A CA 1
ATOM 4855 C C . LEU A 1 597 ? 2.294 14.499 -14.796 1.00 90.75 597 LEU A C 1
ATOM 4857 O O . LEU A 1 597 ? 3.044 14.360 -15.759 1.00 90.75 597 LEU A O 1
ATOM 4861 N N . GLU A 1 598 ? 1.054 14.004 -14.802 1.00 90.31 598 GLU A N 1
ATOM 4862 C CA . GLU A 1 598 ? 0.442 13.356 -15.971 1.00 90.31 598 GLU A CA 1
ATOM 4863 C C . GLU A 1 598 ? 0.297 14.337 -17.146 1.00 90.31 598 GLU A C 1
ATOM 4865 O O . GLU A 1 598 ? 0.562 13.972 -18.295 1.00 90.31 598 GLU A O 1
ATOM 4870 N N . GLY A 1 599 ? -0.060 15.596 -16.870 1.00 91.81 599 GLY A N 1
ATOM 4871 C CA . GLY A 1 599 ? -0.082 16.674 -17.861 1.00 91.81 599 GLY A CA 1
ATOM 4872 C C . GLY A 1 599 ? 1.299 16.965 -18.457 1.00 91.81 599 GLY A C 1
ATOM 4873 O O . GLY A 1 599 ? 1.434 17.060 -19.677 1.00 91.81 599 GLY A O 1
ATOM 4874 N N . GLU A 1 600 ? 2.334 17.041 -17.618 1.00 91.88 600 GLU A N 1
ATOM 4875 C CA . GLU A 1 600 ? 3.727 17.256 -18.036 1.00 91.88 600 GLU A CA 1
ATOM 4876 C C . GLU A 1 600 ? 4.274 16.078 -18.854 1.00 91.88 600 GLU A C 1
ATOM 4878 O O . GLU A 1 600 ? 4.839 16.288 -19.929 1.00 91.88 600 GLU A O 1
ATOM 4883 N N . LEU A 1 601 ? 4.024 14.837 -18.424 1.00 89.50 601 LEU A N 1
ATOM 4884 C CA . LEU A 1 601 ? 4.406 13.632 -19.166 1.00 89.50 601 LEU A CA 1
ATOM 4885 C C . LEU A 1 601 ? 3.677 13.537 -20.517 1.00 89.50 601 LEU A C 1
ATOM 4887 O O . LEU A 1 601 ? 4.278 13.161 -21.525 1.00 89.50 601 LEU A O 1
ATOM 4891 N N . SER A 1 602 ? 2.398 13.918 -20.565 1.00 93.88 602 SER A N 1
ATOM 4892 C CA . SER A 1 602 ? 1.611 13.996 -21.803 1.00 93.88 602 SER A CA 1
ATOM 4893 C C . SER A 1 602 ? 2.163 15.058 -22.764 1.00 93.88 602 SER A C 1
ATOM 4895 O O . SER A 1 602 ? 2.340 14.789 -23.956 1.00 93.88 602 SER A O 1
ATOM 4897 N N . ALA A 1 603 ? 2.528 16.239 -22.251 1.00 91.19 603 ALA A N 1
ATOM 4898 C CA . ALA A 1 603 ? 3.174 17.292 -23.032 1.00 91.19 603 ALA A CA 1
ATOM 4899 C C . ALA A 1 603 ? 4.556 16.858 -23.558 1.00 91.19 603 ALA A C 1
ATOM 4901 O O . ALA A 1 603 ? 4.866 17.079 -24.731 1.00 91.19 603 ALA A O 1
ATOM 4902 N N . GLN A 1 604 ? 5.356 16.167 -22.739 1.00 89.81 604 GLN A N 1
ATOM 4903 C CA . GLN A 1 604 ? 6.640 15.598 -23.151 1.00 89.81 604 GLN A CA 1
ATOM 4904 C C . GLN A 1 604 ? 6.461 14.515 -24.230 1.00 89.81 604 GLN A C 1
ATOM 4906 O O . GLN A 1 604 ? 7.187 14.504 -25.227 1.00 89.81 604 GLN A O 1
ATOM 4911 N N . ALA A 1 605 ? 5.464 13.636 -24.093 1.00 86.06 605 ALA A N 1
ATOM 4912 C CA . ALA A 1 605 ? 5.135 12.634 -25.106 1.00 86.06 605 ALA A CA 1
ATOM 4913 C C . ALA A 1 605 ? 4.686 13.280 -26.431 1.00 86.06 605 ALA A C 1
ATOM 4915 O O . ALA A 1 605 ? 5.090 12.827 -27.505 1.00 86.06 605 ALA A O 1
ATOM 4916 N N . ALA A 1 606 ? 3.908 14.366 -26.376 1.00 90.00 606 ALA A N 1
ATOM 4917 C CA . ALA A 1 606 ? 3.541 15.149 -27.554 1.00 90.00 606 ALA A CA 1
ATOM 4918 C C . ALA A 1 606 ? 4.769 15.807 -28.212 1.00 90.00 606 ALA A C 1
ATOM 4920 O O . ALA A 1 606 ? 4.916 15.735 -29.434 1.00 90.00 606 ALA A O 1
ATOM 4921 N N . ALA A 1 607 ? 5.691 16.370 -27.423 1.00 88.75 607 ALA A N 1
ATOM 4922 C CA . ALA A 1 607 ? 6.946 16.934 -27.922 1.00 88.75 607 ALA A CA 1
ATOM 4923 C C . ALA A 1 607 ? 7.825 15.872 -28.611 1.00 88.75 607 ALA A C 1
ATOM 4925 O O . ALA A 1 607 ? 8.280 16.092 -29.736 1.00 88.75 607 ALA A O 1
ATOM 4926 N N . HIS A 1 608 ? 7.985 14.685 -28.011 1.00 84.62 608 HIS A N 1
ATOM 4927 C CA . HIS A 1 608 ? 8.679 13.561 -28.650 1.00 84.62 608 HIS A CA 1
ATOM 4928 C C . HIS A 1 608 ? 7.989 13.112 -29.943 1.00 84.62 608 HIS A C 1
ATOM 4930 O O . HIS A 1 608 ? 8.671 12.891 -30.939 1.00 84.62 608 HIS A O 1
ATOM 4936 N N . GLN A 1 609 ? 6.653 13.036 -29.989 1.00 88.44 609 GLN A N 1
ATOM 4937 C CA . GLN A 1 609 ? 5.942 12.712 -31.232 1.00 88.44 609 GLN A CA 1
ATOM 4938 C C . GLN A 1 609 ? 6.165 13.757 -32.331 1.00 88.44 609 GLN A C 1
ATOM 4940 O O . GLN A 1 609 ? 6.298 13.379 -33.495 1.00 88.44 609 GLN A O 1
ATOM 4945 N N . MET A 1 610 ? 6.221 15.047 -31.989 1.00 89.75 610 MET A N 1
ATOM 4946 C CA . MET A 1 610 ? 6.508 16.125 -32.943 1.00 89.75 610 MET A CA 1
ATOM 4947 C C . MET A 1 610 ? 7.954 16.049 -33.453 1.00 89.75 610 MET A C 1
ATOM 4949 O O . MET A 1 610 ? 8.169 16.110 -34.663 1.00 89.75 610 MET A O 1
ATOM 4953 N N . ALA A 1 611 ? 8.929 15.798 -32.574 1.00 87.69 611 ALA A N 1
ATOM 4954 C CA . ALA A 1 611 ? 10.317 15.549 -32.970 1.00 87.69 611 ALA A CA 1
ATOM 4955 C C . ALA A 1 611 ? 10.443 14.312 -33.884 1.00 87.69 611 ALA A C 1
ATOM 4957 O O . ALA A 1 611 ? 11.048 14.385 -34.950 1.00 87.69 611 ALA A O 1
ATOM 4958 N N . SER A 1 612 ? 9.790 13.196 -33.539 1.00 87.62 612 SER A N 1
ATOM 4959 C CA . SER A 1 612 ? 9.763 11.980 -34.367 1.00 87.62 612 SER A CA 1
ATOM 4960 C C . SER A 1 612 ? 8.969 12.127 -35.670 1.00 87.62 612 SER A C 1
ATOM 4962 O O . SER A 1 612 ? 9.117 11.294 -36.564 1.00 87.62 612 SER A O 1
ATOM 4964 N N . ARG A 1 613 ? 8.084 13.123 -35.805 1.00 87.19 613 ARG A N 1
ATOM 4965 C CA . ARG A 1 613 ? 7.515 13.506 -37.110 1.00 87.19 613 ARG A CA 1
ATOM 4966 C C . ARG A 1 613 ? 8.556 14.261 -37.922 1.00 87.19 613 ARG A C 1
ATOM 4968 O O . ARG A 1 613 ? 8.892 13.784 -38.994 1.00 87.19 613 ARG A O 1
ATOM 4975 N N . LYS A 1 614 ? 9.169 15.305 -37.351 1.00 88.94 614 LYS A N 1
ATOM 4976 C CA . LYS A 1 614 ? 10.204 16.106 -38.022 1.00 88.94 614 LYS A CA 1
ATOM 4977 C C . LYS A 1 614 ? 11.341 15.246 -38.589 1.00 88.94 614 LYS A C 1
ATOM 4979 O O . LYS A 1 614 ? 11.665 15.392 -39.758 1.00 88.94 614 LYS A O 1
ATOM 4984 N N . VAL A 1 615 ? 11.865 14.291 -37.813 1.00 85.50 615 VAL A N 1
ATOM 4985 C CA . VAL A 1 615 ? 12.910 13.356 -38.282 1.00 85.50 615 VAL A CA 1
ATOM 4986 C C . VAL A 1 615 ? 12.431 12.487 -39.454 1.00 85.50 615 VAL A C 1
ATOM 4988 O O . VAL A 1 615 ? 13.190 12.249 -40.385 1.00 85.50 615 VAL A O 1
ATOM 4991 N N . ARG A 1 616 ? 11.169 12.032 -39.456 1.00 87.00 616 ARG A N 1
ATOM 4992 C CA . ARG A 1 616 ? 10.599 11.268 -40.584 1.00 87.00 616 ARG A CA 1
ATOM 4993 C C . ARG A 1 616 ? 10.321 12.139 -41.806 1.00 87.00 616 ARG A C 1
ATOM 4995 O O . ARG A 1 616 ? 10.457 11.653 -42.922 1.00 87.00 616 ARG A O 1
ATOM 5002 N N . ASP A 1 617 ? 9.953 13.399 -41.608 1.00 88.62 617 ASP A N 1
ATOM 5003 C CA . ASP A 1 617 ? 9.752 14.354 -42.697 1.00 88.62 617 ASP A CA 1
ATOM 5004 C C . ASP A 1 617 ? 11.102 14.718 -43.349 1.00 88.62 617 ASP A C 1
ATOM 5006 O O . ASP A 1 617 ? 11.195 14.774 -44.574 1.00 88.62 617 ASP A O 1
ATOM 5010 N N . GLU A 1 618 ? 12.163 14.881 -42.551 1.00 88.38 618 GLU A N 1
ATOM 5011 C CA . GLU A 1 618 ? 13.550 15.067 -43.008 1.00 88.38 618 GLU A CA 1
ATOM 5012 C C . GLU A 1 618 ? 14.085 13.830 -43.752 1.00 88.38 618 GLU A C 1
ATOM 5014 O O . GLU A 1 618 ? 14.625 13.963 -44.850 1.00 88.38 618 GLU A O 1
ATOM 5019 N N . ASP A 1 619 ? 13.869 12.623 -43.220 1.00 86.06 619 ASP A N 1
ATOM 5020 C CA . ASP A 1 619 ? 14.259 11.363 -43.874 1.00 86.06 619 ASP A CA 1
ATOM 5021 C C . ASP A 1 619 ? 13.472 11.126 -45.180 1.00 86.06 619 ASP A C 1
ATOM 5023 O O . ASP A 1 619 ? 14.036 10.747 -46.207 1.00 86.06 619 ASP A O 1
ATOM 5027 N N . SER A 1 620 ? 12.177 11.467 -45.206 1.00 88.88 620 SER A N 1
ATOM 5028 C CA . SER A 1 620 ? 11.353 11.430 -46.421 1.00 88.88 620 SER A CA 1
ATOM 5029 C C . SER A 1 620 ? 11.824 12.443 -47.473 1.00 88.88 620 SER A C 1
ATOM 5031 O O . SER A 1 620 ? 11.799 12.141 -48.671 1.00 88.88 620 SER A O 1
ATOM 5033 N N . GLN A 1 621 ? 12.263 13.637 -47.064 1.00 89.69 621 GLN A N 1
ATOM 5034 C CA . GLN A 1 621 ? 12.866 14.626 -47.966 1.00 89.69 621 GLN A CA 1
ATOM 5035 C C . GLN A 1 621 ? 14.204 14.126 -48.520 1.00 89.69 621 GLN A C 1
ATOM 5037 O O . GLN A 1 621 ? 14.424 14.204 -49.731 1.00 89.69 621 GLN A O 1
ATOM 5042 N N . LEU A 1 622 ? 15.059 13.545 -47.673 1.00 89.75 622 LEU A N 1
ATOM 5043 C CA . LEU A 1 622 ? 16.337 12.957 -48.077 1.00 89.75 622 LEU A CA 1
ATOM 5044 C C . LEU A 1 622 ? 16.137 11.793 -49.060 1.00 89.75 622 LEU A C 1
ATOM 5046 O O . LEU A 1 622 ? 16.789 11.749 -50.104 1.00 89.75 622 LEU A O 1
ATOM 5050 N N . HIS A 1 623 ? 15.186 10.898 -48.788 1.00 88.50 623 HIS A N 1
ATOM 5051 C CA . HIS A 1 623 ? 14.831 9.795 -49.681 1.00 88.50 623 HIS A CA 1
ATOM 5052 C C . HIS A 1 623 ? 14.262 10.288 -51.021 1.00 88.50 623 HIS A C 1
ATOM 5054 O O . HIS A 1 623 ? 14.593 9.744 -52.078 1.00 88.50 623 HIS A O 1
ATOM 5060 N N . THR A 1 624 ? 13.460 11.357 -51.006 1.00 89.50 624 THR A N 1
ATOM 5061 C CA . THR A 1 624 ? 12.945 11.994 -52.230 1.00 89.50 624 THR A CA 1
ATOM 5062 C C . THR A 1 624 ? 14.083 12.606 -53.050 1.00 89.50 624 THR A C 1
ATOM 5064 O O . THR A 1 624 ? 14.170 12.361 -54.253 1.00 89.50 624 THR A O 1
ATOM 5067 N N . ALA A 1 625 ? 15.005 13.334 -52.412 1.00 88.50 625 ALA A N 1
ATOM 5068 C CA . ALA A 1 625 ? 16.187 13.896 -53.065 1.00 88.50 625 ALA A CA 1
ATOM 5069 C C . ALA A 1 625 ? 17.092 12.803 -53.666 1.00 88.50 625 ALA A C 1
ATOM 5071 O O . ALA A 1 625 ? 17.504 12.920 -54.820 1.00 88.50 625 ALA A O 1
ATOM 5072 N N . TYR A 1 626 ? 17.331 11.716 -52.926 1.00 88.81 626 TYR A N 1
ATOM 5073 C CA . TYR A 1 626 ? 18.089 10.551 -53.392 1.00 88.81 626 TYR A CA 1
ATOM 5074 C C . TYR A 1 626 ? 17.411 9.837 -54.574 1.00 88.81 626 TYR A C 1
ATOM 5076 O O . TYR A 1 626 ? 18.071 9.447 -55.532 1.00 88.81 626 TYR A O 1
ATOM 5084 N N . THR A 1 627 ? 16.082 9.722 -54.560 1.00 89.69 627 THR A N 1
ATOM 5085 C CA . THR A 1 627 ? 15.320 9.147 -55.683 1.00 89.69 627 THR A CA 1
ATOM 5086 C C . THR A 1 627 ? 15.417 10.031 -56.932 1.00 89.69 627 THR A C 1
ATOM 5088 O O . THR A 1 627 ? 15.580 9.526 -58.041 1.00 89.69 627 THR A O 1
ATOM 5091 N N . ILE A 1 628 ? 15.387 11.360 -56.769 1.00 90.81 628 ILE A N 1
ATOM 5092 C CA . ILE A 1 628 ? 15.565 12.314 -57.875 1.00 90.81 628 ILE A CA 1
ATOM 5093 C C . ILE A 1 628 ? 16.977 12.219 -58.476 1.00 90.81 628 ILE A C 1
ATOM 5095 O O . ILE A 1 628 ? 17.110 12.277 -59.698 1.00 90.81 628 ILE A O 1
ATOM 5099 N N . THR A 1 629 ? 18.032 12.065 -57.668 1.00 88.94 629 THR A N 1
ATOM 5100 C CA . THR A 1 629 ? 19.396 11.898 -58.204 1.00 88.94 629 THR A CA 1
ATOM 5101 C C . THR A 1 629 ? 19.586 10.548 -58.895 1.00 88.94 629 THR A C 1
ATOM 5103 O O . THR A 1 629 ? 20.229 10.508 -59.942 1.00 88.94 629 THR A O 1
ATOM 5106 N N . LEU A 1 630 ? 18.968 9.475 -58.391 1.00 85.25 630 LEU A N 1
ATOM 5107 C CA . LEU A 1 630 ? 18.936 8.162 -59.051 1.00 85.25 630 LEU A CA 1
ATOM 5108 C C . LEU A 1 630 ? 18.237 8.209 -60.416 1.00 85.25 630 LEU A C 1
ATOM 5110 O O . LEU A 1 630 ? 18.767 7.678 -61.389 1.00 85.25 630 LEU A O 1
ATOM 5114 N N . ASN A 1 631 ? 17.092 8.890 -60.513 1.00 87.88 631 ASN A N 1
ATOM 5115 C CA . ASN A 1 631 ? 16.384 9.053 -61.785 1.00 87.88 631 ASN A CA 1
ATOM 5116 C C . ASN A 1 631 ? 17.229 9.833 -62.805 1.00 87.88 631 ASN A C 1
ATOM 5118 O O . ASN A 1 631 ? 17.363 9.388 -63.939 1.00 87.88 631 ASN A O 1
ATOM 5122 N N . LYS A 1 632 ? 17.881 10.929 -62.387 1.00 88.94 632 LYS A N 1
ATOM 5123 C CA . LYS A 1 632 ? 18.808 11.694 -63.244 1.00 88.94 632 LYS A CA 1
ATOM 5124 C C . LYS A 1 632 ? 20.015 10.874 -63.704 1.00 88.94 632 LYS A C 1
ATOM 51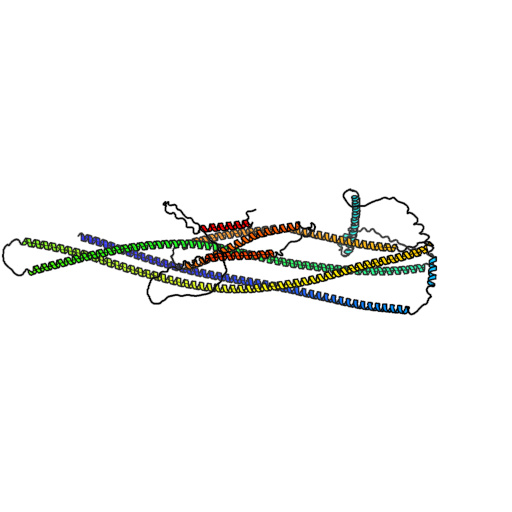26 O O . LYS A 1 632 ? 20.488 11.057 -64.822 1.00 88.94 632 LYS A O 1
ATOM 5131 N N . LEU A 1 633 ? 20.519 9.971 -62.858 1.00 84.81 633 LEU A N 1
ATOM 5132 C CA . LEU A 1 633 ? 21.582 9.044 -63.245 1.00 84.81 633 LEU A CA 1
ATOM 5133 C C . LEU A 1 633 ? 21.083 8.057 -64.312 1.00 84.81 633 LEU A C 1
ATOM 5135 O O . LEU A 1 633 ? 21.761 7.868 -65.315 1.00 84.81 633 LEU A O 1
ATOM 5139 N N . GLY A 1 634 ? 19.877 7.503 -64.147 1.00 85.88 634 GLY A N 1
ATOM 5140 C CA . GLY A 1 634 ? 19.241 6.636 -65.146 1.00 85.88 634 GLY A CA 1
ATOM 5141 C C . GLY A 1 634 ? 18.936 7.344 -66.475 1.00 85.88 634 GLY A C 1
ATOM 5142 O O . GLY A 1 634 ? 19.112 6.753 -67.540 1.00 85.88 634 GLY A O 1
ATOM 5143 N N . GLU A 1 635 ? 18.541 8.620 -66.439 1.00 87.62 635 GLU A N 1
ATOM 5144 C CA . GLU A 1 635 ? 18.396 9.469 -67.631 1.00 87.62 635 GLU A CA 1
ATOM 5145 C C . GLU A 1 635 ? 19.742 9.624 -68.361 1.00 87.62 635 GLU A C 1
ATOM 5147 O O . GLU A 1 635 ? 19.821 9.353 -69.560 1.00 87.62 635 GLU A O 1
ATOM 5152 N N . ALA A 1 636 ? 20.820 9.947 -67.637 1.00 84.94 636 ALA A N 1
ATOM 5153 C CA . ALA A 1 636 ? 22.168 10.056 -68.198 1.00 84.94 636 ALA A CA 1
ATOM 5154 C C . ALA A 1 636 ? 22.710 8.714 -68.739 1.00 84.94 636 ALA A C 1
ATOM 5156 O O . ALA A 1 636 ? 23.354 8.678 -69.790 1.00 84.94 636 ALA A O 1
ATOM 5157 N N . GLU A 1 637 ? 22.424 7.587 -68.079 1.00 84.62 637 GLU A N 1
ATOM 5158 C CA . GLU A 1 637 ? 22.729 6.247 -68.603 1.00 84.62 637 GLU A CA 1
ATOM 5159 C C . GLU A 1 637 ? 21.955 5.953 -69.900 1.00 84.62 637 GLU A C 1
ATOM 5161 O O . GLU A 1 637 ? 22.511 5.370 -70.838 1.00 84.62 637 GLU A O 1
ATOM 5166 N N . GLY A 1 638 ? 20.701 6.408 -69.990 1.00 86.38 638 GLY A N 1
ATOM 5167 C CA . GLY A 1 638 ? 19.886 6.372 -71.203 1.00 86.38 638 GLY A CA 1
ATOM 5168 C C . GLY A 1 638 ? 20.496 7.192 -72.342 1.00 86.38 638 GLY A C 1
ATOM 5169 O O . GLY A 1 638 ? 20.665 6.674 -73.450 1.00 86.38 638 GLY A O 1
ATOM 5170 N N . GLU A 1 639 ? 20.916 8.430 -72.070 1.00 88.88 639 GLU A N 1
ATOM 5171 C CA . GLU A 1 639 ? 21.640 9.274 -73.029 1.00 88.88 639 GLU A CA 1
ATOM 5172 C C . GLU A 1 639 ? 22.924 8.586 -73.517 1.00 88.88 639 GLU A C 1
ATOM 5174 O O . GLU A 1 639 ? 23.119 8.442 -74.726 1.00 88.88 639 GLU A O 1
ATOM 5179 N N . VAL A 1 640 ? 23.747 8.043 -72.612 1.00 85.00 640 VAL A N 1
ATOM 5180 C CA . VAL A 1 640 ? 24.951 7.267 -72.967 1.00 85.00 640 VAL A CA 1
ATOM 5181 C C . VAL A 1 640 ? 24.612 6.049 -73.835 1.00 85.00 640 VAL A C 1
ATOM 5183 O O . VAL A 1 640 ? 25.354 5.739 -74.772 1.00 85.00 640 VAL A O 1
ATOM 5186 N N . CYS A 1 641 ? 23.495 5.361 -73.587 1.00 86.50 641 CYS A N 1
ATOM 5187 C CA . CYS A 1 641 ? 23.050 4.251 -74.432 1.00 86.50 641 CYS A CA 1
ATOM 5188 C C . CYS A 1 641 ? 22.629 4.712 -75.836 1.00 86.50 641 CYS A C 1
ATOM 5190 O O . CYS A 1 641 ? 23.022 4.079 -76.819 1.00 86.50 641 CYS A O 1
ATOM 5192 N N . THR A 1 642 ? 21.903 5.828 -75.964 1.00 87.19 642 THR A N 1
ATOM 5193 C CA . THR A 1 642 ? 21.554 6.386 -77.285 1.00 87.19 642 THR A CA 1
ATOM 5194 C C . THR A 1 642 ? 22.787 6.889 -78.041 1.00 87.19 642 THR A C 1
ATOM 5196 O O . THR A 1 642 ? 22.923 6.617 -79.233 1.00 87.19 642 THR A O 1
ATOM 5199 N N . LEU A 1 643 ? 23.750 7.515 -77.356 1.00 87.62 643 LEU A N 1
ATOM 5200 C CA . LEU A 1 643 ? 25.036 7.914 -77.934 1.00 87.62 643 LEU A CA 1
ATOM 5201 C C . LEU A 1 643 ? 25.845 6.700 -78.413 1.00 87.62 643 LEU A C 1
ATOM 5203 O O . LEU A 1 643 ? 26.379 6.733 -79.520 1.00 87.62 643 LEU A O 1
ATOM 5207 N N . LYS A 1 644 ? 25.877 5.597 -77.651 1.00 84.56 644 LYS A N 1
ATOM 5208 C CA . LYS A 1 644 ? 26.492 4.327 -78.087 1.00 84.56 644 LYS A CA 1
ATOM 5209 C C . LYS A 1 644 ? 25.801 3.737 -79.321 1.00 84.56 644 LYS A C 1
ATOM 5211 O O . LYS A 1 644 ? 26.487 3.266 -80.225 1.00 84.56 644 LYS A O 1
ATOM 5216 N N . GLN A 1 645 ? 24.469 3.782 -79.395 1.00 84.00 645 GLN A N 1
ATOM 5217 C CA . GLN A 1 645 ? 23.724 3.332 -80.579 1.00 84.00 645 GLN A CA 1
ATOM 5218 C C . GLN A 1 645 ? 23.992 4.218 -81.803 1.00 84.00 645 GLN A C 1
ATOM 5220 O O . GLN A 1 645 ? 24.179 3.698 -82.903 1.00 84.00 645 GLN A O 1
ATOM 5225 N N . ASN A 1 646 ? 24.060 5.539 -81.621 1.00 86.56 646 ASN A N 1
ATOM 5226 C CA . ASN A 1 646 ? 24.387 6.485 -82.686 1.00 86.56 646 ASN A CA 1
ATOM 5227 C C . ASN A 1 646 ? 25.834 6.311 -83.168 1.00 86.56 646 ASN A C 1
ATOM 5229 O O . ASN A 1 646 ? 26.061 6.274 -84.372 1.00 86.56 646 ASN A O 1
ATOM 5233 N N . LEU A 1 647 ? 26.793 6.098 -82.261 1.00 86.12 647 LEU A N 1
ATOM 5234 C CA . LEU A 1 647 ? 28.172 5.749 -82.611 1.00 86.12 647 LEU A CA 1
ATOM 5235 C C . LEU A 1 647 ? 28.234 4.430 -83.396 1.00 86.12 647 LEU A C 1
ATOM 5237 O O . LEU A 1 647 ? 28.889 4.366 -84.429 1.00 86.12 647 LEU A O 1
ATOM 5241 N N . GLY A 1 648 ? 27.505 3.398 -82.961 1.00 86.06 648 GLY A N 1
ATOM 5242 C CA . GLY A 1 648 ? 27.401 2.129 -83.688 1.00 86.06 648 GLY A CA 1
ATOM 5243 C C . GLY A 1 648 ? 26.761 2.268 -85.075 1.00 86.06 648 GLY A C 1
ATOM 5244 O O . GLY A 1 648 ? 27.132 1.543 -85.996 1.00 86.06 648 GLY A O 1
ATOM 5245 N N . ARG A 1 649 ? 25.833 3.217 -85.254 1.00 85.38 649 ARG A N 1
ATOM 5246 C CA . ARG A 1 649 ? 25.256 3.554 -86.563 1.00 85.38 649 ARG A CA 1
ATOM 5247 C C . ARG A 1 649 ? 26.260 4.289 -87.448 1.00 85.38 649 ARG A C 1
ATOM 5249 O O . ARG A 1 649 ? 26.455 3.866 -88.577 1.00 85.38 649 ARG A O 1
ATOM 5256 N N . LEU A 1 650 ? 26.941 5.306 -86.922 1.00 84.62 650 LEU A N 1
ATOM 5257 C CA . LEU A 1 650 ? 27.981 6.053 -87.637 1.00 84.62 650 LEU A CA 1
ATOM 5258 C C . LEU A 1 650 ? 29.155 5.156 -88.051 1.00 84.62 650 LEU A C 1
ATOM 5260 O O . LEU A 1 650 ? 29.669 5.305 -89.153 1.00 84.62 650 LEU A O 1
ATOM 5264 N N . LEU A 1 651 ? 29.546 4.187 -87.215 1.00 86.38 651 LEU A N 1
ATOM 5265 C CA . LEU A 1 651 ? 30.548 3.180 -87.576 1.00 86.38 651 LEU A CA 1
ATOM 5266 C C . LEU A 1 651 ? 30.067 2.290 -88.730 1.00 86.38 651 LEU A C 1
ATOM 5268 O O . LEU A 1 651 ? 30.828 2.066 -89.664 1.00 86.38 651 LEU A O 1
ATOM 5272 N N . LYS A 1 652 ? 28.799 1.853 -88.730 1.00 85.56 652 LYS A N 1
ATOM 5273 C CA . LYS A 1 652 ? 28.212 1.117 -89.865 1.00 85.56 652 LYS A CA 1
ATOM 5274 C C . LYS A 1 652 ? 28.077 1.971 -91.124 1.00 85.56 652 LYS A C 1
ATOM 5276 O O . LYS A 1 652 ? 28.304 1.471 -92.214 1.00 85.56 652 LYS A O 1
ATOM 5281 N N . GLU A 1 653 ? 27.727 3.248 -91.002 1.00 83.81 653 GLU A N 1
ATOM 5282 C CA . GLU A 1 653 ? 27.679 4.184 -92.131 1.00 83.81 653 GLU A CA 1
ATOM 5283 C C . GLU A 1 653 ? 29.084 4.445 -92.695 1.00 83.81 653 GLU A C 1
ATOM 5285 O O . GLU A 1 653 ? 29.253 4.494 -93.910 1.00 83.81 653 GLU A O 1
ATOM 5290 N N . GLN A 1 654 ? 30.106 4.525 -91.836 1.00 83.50 654 GLN A N 1
ATOM 5291 C CA . GLN A 1 654 ? 31.512 4.585 -92.235 1.00 83.50 654 GLN A CA 1
ATOM 5292 C C . GLN A 1 654 ? 31.967 3.284 -92.912 1.00 83.50 654 GLN A C 1
ATOM 5294 O O . GLN A 1 654 ? 32.713 3.339 -93.885 1.00 83.50 654 GLN A O 1
ATOM 5299 N N . GLU A 1 655 ? 31.524 2.125 -92.428 1.00 84.19 655 GLU A N 1
ATOM 5300 C CA . GLU A 1 655 ? 31.839 0.815 -93.004 1.00 84.19 655 GLU A CA 1
ATOM 5301 C C . GLU A 1 655 ? 31.160 0.625 -94.367 1.00 84.19 655 GLU A C 1
ATOM 5303 O O . GLU A 1 655 ? 31.845 0.325 -95.334 1.00 84.19 655 GLU A O 1
ATOM 5308 N N . VAL A 1 656 ? 29.879 0.980 -94.508 1.00 81.19 656 VAL A N 1
ATOM 5309 C CA . VAL A 1 656 ? 29.181 1.053 -95.807 1.00 81.19 656 VAL A CA 1
ATOM 5310 C C . VAL A 1 656 ? 29.801 2.114 -96.725 1.00 81.19 656 VAL A C 1
ATOM 5312 O O . VAL A 1 656 ? 29.826 1.944 -97.942 1.00 81.19 656 VAL A O 1
ATOM 5315 N N . SER A 1 657 ? 30.334 3.214 -96.184 1.00 77.94 657 SER A N 1
ATOM 5316 C CA . SER A 1 657 ? 31.079 4.196 -96.980 1.00 77.94 657 SER A CA 1
ATOM 5317 C C . SER A 1 657 ? 32.419 3.641 -97.463 1.00 77.94 657 SER A C 1
ATOM 5319 O O . SER A 1 657 ? 32.808 3.957 -98.584 1.00 77.94 657 SER A O 1
ATOM 5321 N N . LYS A 1 658 ? 33.100 2.804 -96.670 1.00 79.31 658 LYS A N 1
ATOM 5322 C CA . LYS A 1 658 ? 34.297 2.066 -97.096 1.00 79.31 658 LYS A CA 1
ATOM 5323 C C . LYS A 1 658 ? 33.957 0.978 -98.104 1.00 79.31 658 LYS A C 1
ATOM 5325 O O . LYS A 1 658 ? 34.648 0.889 -99.101 1.00 79.31 658 LYS A O 1
ATOM 5330 N N . GLU A 1 659 ? 32.872 0.229 -97.925 1.00 80.56 659 GLU A N 1
ATOM 5331 C CA . GLU A 1 659 ? 32.384 -0.720 -98.933 1.00 80.56 659 GLU A CA 1
ATOM 5332 C C . GLU A 1 659 ? 32.010 -0.007 -100.235 1.00 80.56 659 GLU A C 1
ATOM 5334 O O . GLU A 1 659 ? 32.293 -0.520 -101.306 1.00 80.56 659 GLU A O 1
ATOM 5339 N N . ARG A 1 660 ? 31.431 1.200 -100.187 1.00 78.81 660 ARG A N 1
ATOM 5340 C CA . ARG A 1 660 ? 31.221 2.032 -101.387 1.00 78.81 660 ARG A CA 1
ATOM 5341 C C . ARG A 1 660 ? 32.533 2.519 -101.990 1.00 78.81 660 ARG A C 1
ATOM 5343 O O . ARG A 1 660 ? 32.653 2.522 -103.206 1.00 78.81 660 ARG A O 1
ATOM 5350 N N . GLU A 1 661 ? 33.507 2.912 -101.176 1.00 76.00 661 GLU A N 1
ATOM 5351 C CA . GLU A 1 661 ? 34.845 3.293 -101.638 1.00 76.00 661 GLU A CA 1
ATOM 5352 C C . GLU A 1 661 ? 35.578 2.100 -102.273 1.00 76.00 661 GLU A C 1
ATOM 5354 O O . GLU A 1 661 ? 36.229 2.252 -103.301 1.00 76.00 661 GLU A O 1
ATOM 5359 N N . ASP A 1 662 ? 35.433 0.903 -101.710 1.00 78.12 662 ASP A N 1
ATOM 5360 C CA . ASP A 1 662 ? 36.036 -0.337 -102.189 1.00 78.12 662 ASP A CA 1
ATOM 5361 C C . ASP A 1 662 ? 35.279 -0.913 -103.393 1.00 78.12 662 ASP A C 1
ATOM 5363 O O . ASP A 1 662 ? 35.926 -1.407 -104.310 1.00 78.12 662 ASP A O 1
ATOM 5367 N N . ASN A 1 663 ? 33.956 -0.735 -103.474 1.00 78.81 663 ASN A N 1
ATOM 5368 C CA . ASN A 1 663 ? 33.159 -0.977 -104.678 1.00 78.81 663 ASN A CA 1
ATOM 5369 C C . ASN A 1 663 ? 33.531 0.012 -105.786 1.00 78.81 663 ASN A C 1
ATOM 5371 O O . ASN A 1 663 ? 33.713 -0.417 -106.913 1.00 78.81 663 ASN A O 1
ATOM 5375 N N . LEU A 1 664 ? 33.759 1.296 -105.491 1.00 74.69 664 LEU A N 1
ATOM 5376 C CA . LEU A 1 664 ? 34.285 2.263 -106.465 1.00 74.69 664 LEU A CA 1
ATOM 5377 C C . LEU A 1 664 ? 35.729 1.929 -106.871 1.00 74.69 664 LEU A C 1
ATOM 5379 O O . LEU A 1 664 ? 36.078 2.058 -108.039 1.00 74.69 664 LEU A O 1
ATOM 5383 N N . LYS A 1 665 ? 36.576 1.426 -105.960 1.00 75.31 665 LYS A N 1
ATOM 5384 C CA . LYS A 1 665 ? 37.887 0.847 -106.315 1.00 75.31 665 LYS A CA 1
ATOM 5385 C C . LYS A 1 665 ? 37.742 -0.448 -107.110 1.00 75.31 665 LYS A C 1
ATOM 5387 O O . LYS A 1 665 ? 38.656 -0.768 -107.865 1.00 75.31 665 LYS A O 1
ATOM 5392 N N . GLN A 1 666 ? 36.658 -1.203 -106.943 1.00 72.25 666 GLN A N 1
ATOM 5393 C CA . GLN A 1 666 ? 36.372 -2.430 -107.680 1.00 72.25 666 GLN A CA 1
ATOM 5394 C C . GLN A 1 666 ? 35.808 -2.123 -109.070 1.00 72.25 666 GLN A C 1
ATOM 5396 O O . GLN A 1 666 ? 36.237 -2.755 -110.024 1.00 72.25 666 GLN A O 1
ATOM 5401 N N . GLU A 1 667 ? 34.968 -1.101 -109.216 1.00 69.94 667 GLU A N 1
ATOM 5402 C CA . GLU A 1 667 ? 34.508 -0.536 -110.485 1.00 69.94 667 GLU A CA 1
ATOM 5403 C C . GLU A 1 667 ? 35.692 0.072 -111.244 1.00 69.94 667 GLU A C 1
ATOM 5405 O O . GLU A 1 667 ? 35.971 -0.344 -112.367 1.00 69.94 667 GLU A O 1
ATOM 5410 N N . LEU A 1 668 ? 36.500 0.913 -110.586 1.00 63.97 668 LEU A N 1
ATOM 5411 C CA . LEU A 1 668 ? 37.771 1.421 -111.111 1.00 63.97 668 LEU A CA 1
ATOM 5412 C C . LEU A 1 668 ? 38.757 0.283 -111.423 1.00 63.97 668 LEU A C 1
ATOM 5414 O O . LEU A 1 668 ? 39.537 0.396 -112.366 1.00 63.97 668 LEU A O 1
ATOM 5418 N N . LYS A 1 669 ? 38.743 -0.829 -110.670 1.00 63.31 669 LYS A N 1
ATOM 5419 C CA . LYS A 1 669 ? 39.485 -2.043 -111.040 1.00 63.31 669 LYS A CA 1
ATOM 5420 C C . LYS A 1 669 ? 38.891 -2.660 -112.294 1.00 63.31 669 LYS A C 1
ATOM 5422 O O . LYS A 1 669 ? 39.687 -2.873 -113.187 1.00 63.31 669 LYS A O 1
ATOM 5427 N N . THR A 1 670 ? 37.575 -2.862 -112.421 1.00 61.06 670 THR A N 1
ATOM 5428 C CA . THR A 1 670 ? 36.923 -3.428 -113.621 1.00 61.06 670 THR A CA 1
ATOM 5429 C C . THR A 1 670 ? 37.094 -2.564 -114.867 1.00 61.06 670 THR A C 1
ATOM 5431 O O . THR A 1 670 ? 37.304 -3.101 -115.949 1.00 61.06 670 THR A O 1
ATOM 5434 N N . GLU A 1 671 ? 37.124 -1.241 -114.725 1.00 55.91 671 GLU A N 1
ATOM 5435 C CA . GLU A 1 671 ? 37.444 -0.286 -115.788 1.00 55.91 671 GLU A CA 1
ATOM 5436 C C . GLU A 1 671 ? 38.939 -0.371 -116.148 1.00 55.91 671 GLU A C 1
ATOM 5438 O O . GLU A 1 671 ? 39.306 -0.543 -117.312 1.00 55.91 671 GLU A O 1
ATOM 5443 N N . LYS A 1 672 ? 39.819 -0.449 -115.139 1.00 50.09 672 LYS A N 1
ATOM 5444 C CA . LYS A 1 672 ? 41.224 -0.841 -115.328 1.00 50.09 672 LYS A CA 1
ATOM 5445 C C . LYS A 1 672 ? 41.392 -2.294 -115.800 1.00 50.09 672 LYS A C 1
ATOM 5447 O O . LYS A 1 672 ? 42.479 -2.623 -116.245 1.00 50.09 672 LYS A O 1
ATOM 5452 N N . GLU A 1 673 ? 40.406 -3.182 -115.686 1.00 48.25 673 GLU A N 1
ATOM 5453 C CA . GLU A 1 673 ? 40.441 -4.599 -116.100 1.00 48.25 673 GLU A CA 1
ATOM 5454 C C . GLU A 1 673 ? 39.990 -4.718 -117.559 1.00 48.25 673 GLU A C 1
ATOM 5456 O O . GLU A 1 673 ? 40.550 -5.512 -118.306 1.00 48.25 673 GLU A O 1
ATOM 5461 N N . ALA A 1 674 ? 39.066 -3.857 -118.003 1.00 47.09 674 ALA A N 1
ATOM 5462 C CA . ALA A 1 674 ? 38.790 -3.611 -119.413 1.00 47.09 674 ALA A CA 1
ATOM 5463 C C . ALA A 1 674 ? 40.041 -3.073 -120.130 1.00 47.09 674 ALA A C 1
ATOM 5465 O O . ALA A 1 674 ? 40.351 -3.529 -121.228 1.00 47.09 674 ALA A O 1
ATOM 5466 N N . ILE A 1 675 ? 40.816 -2.202 -119.469 1.00 44.25 675 ILE A N 1
ATOM 5467 C CA . ILE A 1 675 ? 42.139 -1.752 -119.941 1.00 44.25 675 ILE A CA 1
ATOM 5468 C C . ILE A 1 675 ? 43.198 -2.876 -119.819 1.00 44.25 675 ILE A C 1
ATOM 5470 O O . ILE A 1 675 ? 43.988 -3.081 -120.739 1.00 44.25 675 ILE A O 1
ATOM 5474 N N . ARG A 1 676 ? 43.185 -3.683 -118.744 1.00 43.34 676 ARG A N 1
ATOM 5475 C CA . ARG A 1 676 ? 44.090 -4.842 -118.548 1.00 43.34 676 ARG A CA 1
ATOM 5476 C C . ARG A 1 676 ? 43.702 -6.103 -119.339 1.00 43.34 676 ARG A C 1
ATOM 5478 O O . ARG A 1 676 ? 44.413 -7.101 -119.243 1.00 43.34 676 ARG A O 1
ATOM 5485 N N . ARG A 1 677 ? 42.701 -6.056 -120.232 1.00 38.81 677 ARG A N 1
ATOM 5486 C CA . ARG A 1 677 ? 42.552 -7.057 -121.316 1.00 38.81 677 ARG A CA 1
ATOM 5487 C C . ARG A 1 677 ? 43.731 -7.051 -122.306 1.00 38.81 677 ARG A C 1
ATOM 5489 O O . ARG A 1 677 ? 43.802 -7.940 -123.146 1.00 38.81 677 ARG A O 1
ATOM 5496 N N . LEU A 1 678 ? 44.663 -6.101 -122.172 1.00 39.25 678 LEU A N 1
ATOM 5497 C CA . LEU A 1 678 ? 45.966 -6.085 -122.845 1.00 39.25 678 LEU A CA 1
ATOM 5498 C C . LEU A 1 678 ? 47.122 -6.738 -122.040 1.00 39.25 678 LEU A C 1
ATOM 5500 O O . LEU A 1 678 ? 48.229 -6.810 -122.559 1.00 39.25 678 LEU A O 1
ATOM 5504 N N . GLY A 1 679 ? 46.850 -7.305 -120.853 1.00 31.31 679 GLY A N 1
ATOM 5505 C CA . GLY A 1 679 ? 47.606 -8.432 -120.274 1.00 31.31 679 GLY A CA 1
ATOM 5506 C C . GLY A 1 679 ? 48.761 -8.156 -119.285 1.00 31.31 679 GLY A C 1
ATOM 5507 O O . GLY A 1 679 ? 49.631 -7.341 -119.557 1.00 31.31 679 GLY A O 1
ATOM 5508 N N . LEU A 1 680 ? 48.801 -8.991 -118.221 1.00 35.41 680 LEU A N 1
ATOM 5509 C CA . LEU A 1 680 ? 49.967 -9.390 -117.380 1.00 35.41 680 LEU A CA 1
ATOM 5510 C C . LEU A 1 680 ? 50.612 -8.289 -116.479 1.00 35.41 680 LEU A C 1
ATOM 5512 O O . LEU A 1 680 ? 50.493 -7.110 -116.774 1.00 35.41 680 LEU A O 1
ATOM 5516 N N . GLY A 1 681 ? 51.296 -8.548 -115.345 1.00 33.97 681 GLY A N 1
ATOM 5517 C CA . GLY A 1 681 ? 51.444 -9.753 -114.493 1.00 33.97 681 GLY A CA 1
ATOM 5518 C C . GLY A 1 681 ? 52.902 -10.017 -114.032 1.00 33.97 681 GLY A C 1
ATOM 5519 O O . GLY A 1 681 ? 53.732 -10.236 -114.903 1.00 33.97 681 GLY A O 1
ATOM 5520 N N . GLY A 1 682 ? 53.290 -10.074 -112.742 1.00 39.44 682 GLY A N 1
ATOM 5521 C CA . GLY A 1 682 ? 52.598 -9.736 -111.477 1.00 39.44 682 GLY A CA 1
ATOM 5522 C C . GLY A 1 682 ? 53.208 -10.333 -110.166 1.00 39.44 682 GLY A C 1
ATOM 5523 O O . GLY A 1 682 ? 53.186 -11.551 -110.005 1.00 39.44 682 GLY A O 1
ATOM 5524 N N . VAL A 1 683 ? 53.553 -9.473 -109.179 1.00 37.06 683 VAL A N 1
ATOM 5525 C CA . VAL A 1 683 ? 53.836 -9.690 -107.716 1.00 37.06 683 VAL A CA 1
ATOM 5526 C C . VAL A 1 683 ? 55.305 -9.830 -107.229 1.00 37.06 683 VAL A C 1
ATOM 5528 O O . VAL A 1 683 ? 55.891 -10.912 -107.280 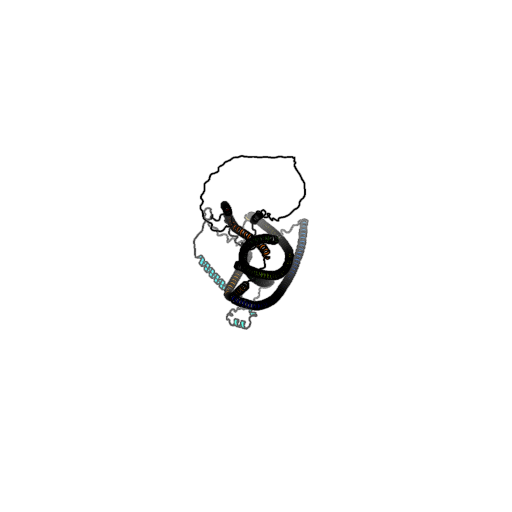1.00 37.06 683 VAL A O 1
ATOM 5531 N N . SER A 1 684 ? 55.785 -8.802 -106.495 1.00 40.78 684 SER A N 1
ATOM 5532 C CA . SER A 1 684 ? 56.733 -8.827 -105.342 1.00 40.78 684 SER A CA 1
ATOM 5533 C C . SER A 1 684 ? 56.850 -7.405 -104.724 1.00 40.78 684 SER A C 1
ATOM 5535 O O . SER A 1 684 ? 56.738 -6.437 -105.457 1.00 40.78 684 SER A O 1
ATOM 5537 N N . GLN A 1 685 ? 57.052 -7.118 -103.425 1.00 37.34 685 GLN A N 1
ATOM 5538 C CA . GLN A 1 685 ? 57.464 -7.904 -102.251 1.00 37.34 685 GLN A CA 1
ATOM 5539 C C . GLN A 1 685 ? 56.633 -7.558 -100.996 1.00 37.34 685 GLN A C 1
ATOM 5541 O O . GLN A 1 685 ? 56.234 -6.415 -100.784 1.00 37.34 685 GLN A O 1
ATOM 5546 N N . ILE A 1 686 ? 56.487 -8.533 -100.095 1.00 44.84 686 ILE A N 1
ATOM 5547 C CA . ILE A 1 686 ? 55.965 -8.340 -98.736 1.00 44.84 686 ILE A CA 1
ATOM 5548 C C . ILE A 1 686 ? 57.087 -7.867 -97.800 1.00 44.84 686 ILE A C 1
ATOM 5550 O O . ILE A 1 686 ? 58.108 -8.541 -97.660 1.00 44.84 686 ILE A O 1
ATOM 5554 N N . LYS A 1 687 ? 56.842 -6.774 -97.072 1.00 40.59 687 LYS A N 1
ATOM 5555 C CA . LYS A 1 687 ? 57.464 -6.470 -95.773 1.00 40.59 687 LYS A CA 1
ATOM 5556 C C . LYS A 1 687 ? 56.343 -6.164 -94.767 1.00 40.59 687 LYS A C 1
ATOM 5558 O O . LYS A 1 687 ? 55.278 -5.706 -95.163 1.00 40.59 687 LYS A O 1
ATOM 5563 N N . ASP A 1 688 ? 56.582 -6.484 -93.496 1.00 51.66 688 ASP A N 1
ATOM 5564 C CA . ASP A 1 688 ? 55.725 -6.208 -92.322 1.00 51.66 688 ASP A CA 1
ATOM 5565 C C . ASP A 1 688 ? 54.514 -7.124 -92.011 1.00 51.66 688 ASP A C 1
ATOM 5567 O O . ASP A 1 688 ? 53.739 -6.828 -91.099 1.00 51.66 688 ASP A O 1
ATOM 5571 N N . ILE A 1 689 ? 54.433 -8.335 -92.585 1.00 52.56 689 ILE A N 1
ATOM 5572 C CA . ILE A 1 689 ? 53.649 -9.430 -91.950 1.00 52.56 689 ILE A CA 1
ATOM 5573 C C . ILE A 1 689 ? 54.186 -9.737 -90.535 1.00 52.56 689 ILE A C 1
ATOM 5575 O O . ILE A 1 689 ? 53.433 -10.048 -89.611 1.00 52.56 689 ILE A O 1
ATOM 5579 N N . ASP A 1 690 ? 55.497 -9.589 -90.358 1.00 52.88 690 ASP A N 1
ATOM 5580 C CA . ASP A 1 690 ? 56.215 -9.855 -89.115 1.00 52.88 690 ASP A CA 1
ATOM 5581 C C . ASP A 1 690 ? 55.791 -8.910 -87.972 1.00 52.88 690 ASP A C 1
ATOM 5583 O O . ASP A 1 690 ? 55.692 -9.322 -86.817 1.00 52.88 690 ASP A O 1
ATOM 5587 N N . ASP A 1 691 ? 55.468 -7.652 -88.285 1.00 53.25 691 ASP A N 1
ATOM 5588 C CA . ASP A 1 691 ? 55.013 -6.671 -87.294 1.00 53.25 691 ASP A CA 1
ATOM 5589 C C . ASP A 1 691 ? 53.519 -6.807 -86.970 1.00 53.25 691 ASP A C 1
ATOM 5591 O O . ASP A 1 691 ? 53.127 -6.598 -85.817 1.00 53.25 691 ASP A O 1
ATOM 5595 N N . PHE A 1 692 ? 52.702 -7.282 -87.919 1.00 57.53 692 PHE A N 1
ATOM 5596 C CA . PHE A 1 692 ? 51.330 -7.706 -87.635 1.00 57.53 692 PHE A CA 1
ATOM 5597 C C . PHE A 1 692 ? 51.305 -8.896 -86.664 1.00 57.53 692 PHE A C 1
ATOM 5599 O O . PHE A 1 692 ? 50.659 -8.813 -85.618 1.00 57.53 692 PHE A O 1
ATOM 5606 N N . PHE A 1 693 ? 52.084 -9.958 -86.912 1.00 62.28 693 PHE A N 1
ATOM 5607 C CA . PHE A 1 693 ? 52.179 -11.073 -85.961 1.00 62.28 693 PHE A CA 1
ATOM 5608 C C . PHE A 1 693 ? 52.808 -10.655 -84.623 1.00 62.28 693 PHE A C 1
ATOM 5610 O O . PHE A 1 693 ? 52.289 -11.049 -83.582 1.00 62.28 693 PHE A O 1
ATOM 5617 N N . LYS A 1 694 ? 53.833 -9.789 -84.582 1.00 63.50 694 LYS A N 1
ATOM 5618 C CA . LYS A 1 694 ? 54.359 -9.235 -83.309 1.00 63.50 694 LYS A CA 1
ATOM 5619 C C . LYS A 1 694 ? 53.360 -8.351 -82.561 1.00 63.50 694 LYS A C 1
ATOM 5621 O O . LYS A 1 694 ? 53.542 -8.139 -81.358 1.00 63.50 694 LYS A O 1
ATOM 5626 N N . LYS A 1 695 ? 52.356 -7.783 -83.234 1.00 67.94 695 LYS A N 1
ATOM 5627 C CA . LYS A 1 695 ? 51.262 -7.035 -82.603 1.00 67.94 695 LYS A CA 1
ATOM 5628 C C . LYS A 1 695 ? 50.178 -7.988 -82.094 1.00 67.94 695 LYS A C 1
ATOM 5630 O O . LYS A 1 695 ? 49.901 -7.969 -80.901 1.00 67.94 695 LYS A O 1
ATOM 5635 N N . GLN A 1 696 ? 49.702 -8.907 -82.935 1.00 69.81 696 GLN A N 1
ATOM 5636 C CA . GLN A 1 696 ? 48.738 -9.954 -82.573 1.00 69.81 696 GLN A CA 1
ATOM 5637 C C . GLN A 1 696 ? 49.245 -10.826 -81.407 1.00 69.81 696 GLN A C 1
ATOM 5639 O O . GLN A 1 696 ? 48.497 -11.149 -80.489 1.00 69.81 696 GLN A O 1
ATOM 5644 N N . ILE A 1 697 ? 50.535 -11.187 -81.404 1.00 70.81 697 ILE A N 1
ATOM 5645 C CA . ILE A 1 697 ? 51.178 -11.929 -80.309 1.00 70.81 697 ILE A CA 1
ATOM 5646 C C . ILE A 1 697 ? 51.298 -11.054 -79.058 1.00 70.81 697 ILE A C 1
ATOM 5648 O O . ILE A 1 697 ? 51.084 -11.569 -77.969 1.00 70.81 697 ILE A O 1
ATOM 5652 N N . ARG A 1 698 ? 51.580 -9.746 -79.171 1.00 72.31 698 ARG A N 1
ATOM 5653 C CA . ARG A 1 698 ? 51.579 -8.835 -78.007 1.00 72.31 698 ARG A CA 1
ATOM 5654 C C . ARG A 1 698 ? 50.201 -8.726 -77.376 1.00 72.31 698 ARG A C 1
ATOM 5656 O O . ARG A 1 698 ? 50.096 -8.906 -76.172 1.00 72.31 698 ARG A O 1
ATOM 5663 N N . GLU A 1 699 ? 49.171 -8.489 -78.178 1.00 72.81 699 GLU A N 1
ATOM 5664 C CA . GLU A 1 699 ? 47.791 -8.332 -77.713 1.00 72.81 699 GLU A CA 1
ATOM 5665 C C . GLU A 1 699 ? 47.263 -9.641 -77.110 1.00 72.81 699 GLU A C 1
ATOM 5667 O O . GLU A 1 699 ? 46.703 -9.624 -76.018 1.00 72.81 699 GLU A O 1
ATOM 5672 N N . ASN A 1 700 ? 47.553 -10.796 -77.722 1.00 69.25 700 ASN A N 1
ATOM 5673 C CA . ASN A 1 700 ? 47.247 -12.103 -77.130 1.00 69.25 700 ASN A CA 1
ATOM 5674 C C . ASN A 1 700 ? 48.059 -12.396 -75.856 1.00 69.25 700 ASN A C 1
ATOM 5676 O O . ASN A 1 700 ? 47.555 -13.064 -74.957 1.00 69.25 700 ASN A O 1
ATOM 5680 N N . LEU A 1 701 ? 49.298 -11.909 -75.745 1.00 77.56 701 LEU A N 1
ATOM 5681 C CA . LEU A 1 701 ? 50.146 -12.092 -74.561 1.00 77.56 701 LEU A CA 1
ATOM 5682 C C . LEU A 1 701 ? 49.751 -11.130 -73.427 1.00 77.56 701 LEU A C 1
ATOM 5684 O O . LEU A 1 701 ? 49.862 -11.498 -72.259 1.00 77.56 701 LEU A O 1
ATOM 5688 N N . GLU A 1 702 ? 49.226 -9.945 -73.738 1.00 74.56 702 GLU A N 1
ATOM 5689 C CA . GLU A 1 702 ? 48.577 -9.047 -72.776 1.00 74.56 702 GLU A CA 1
ATOM 5690 C C . GLU A 1 702 ? 47.215 -9.587 -72.332 1.00 74.56 702 GLU A C 1
ATOM 5692 O O . GLU A 1 702 ? 46.981 -9.662 -71.130 1.00 74.56 702 GLU A O 1
ATOM 5697 N N . LEU A 1 703 ? 46.387 -10.113 -73.242 1.00 75.94 703 LEU A N 1
ATOM 5698 C CA . LEU A 1 703 ? 45.181 -10.873 -72.888 1.00 75.94 703 LEU A CA 1
ATOM 5699 C C . LEU A 1 703 ? 45.510 -12.075 -71.996 1.00 75.94 703 LEU A C 1
ATOM 5701 O O . LEU A 1 703 ? 44.860 -12.263 -70.974 1.00 75.94 703 LEU A O 1
ATOM 5705 N N . CYS A 1 704 ? 46.551 -12.852 -72.312 1.00 75.62 704 CYS A N 1
ATOM 5706 C CA . CYS A 1 704 ? 47.001 -13.943 -71.446 1.00 75.62 704 CYS A CA 1
ATOM 5707 C C . CYS A 1 704 ? 47.490 -13.436 -70.083 1.00 75.62 704 CYS A C 1
ATOM 5709 O O . CYS A 1 704 ? 47.199 -14.081 -69.083 1.00 75.62 704 CYS A O 1
ATOM 5711 N N . LYS A 1 705 ? 48.177 -12.287 -70.002 1.00 78.31 705 LYS A N 1
ATOM 5712 C CA . LYS A 1 705 ? 48.564 -11.669 -68.719 1.00 78.31 705 LYS A CA 1
ATOM 5713 C C . LYS A 1 705 ? 47.354 -11.217 -67.908 1.00 78.31 705 LYS A C 1
ATOM 5715 O O . LYS A 1 705 ? 47.311 -11.514 -66.722 1.00 78.31 705 LYS A O 1
ATOM 5720 N N . SER A 1 706 ? 46.375 -10.554 -68.521 1.00 76.38 706 SER A N 1
ATOM 5721 C CA . SER A 1 706 ? 45.146 -10.128 -67.841 1.00 76.38 706 SER A CA 1
ATOM 5722 C C . SER A 1 706 ? 44.290 -11.321 -67.414 1.00 76.38 706 SER A C 1
ATOM 5724 O O . SER A 1 706 ? 43.747 -11.319 -66.316 1.00 76.38 706 SER A O 1
ATOM 5726 N N . VAL A 1 707 ? 44.216 -12.379 -68.227 1.00 77.94 707 VAL A N 1
ATOM 5727 C CA . VAL A 1 707 ? 43.567 -13.640 -67.840 1.00 77.94 707 VAL A CA 1
ATOM 5728 C C . VAL A 1 707 ? 44.328 -14.318 -66.699 1.00 77.94 707 VAL A C 1
ATOM 5730 O O . VAL A 1 707 ? 43.674 -14.771 -65.764 1.00 77.94 707 VAL A O 1
ATOM 5733 N N . LEU A 1 708 ? 45.671 -14.334 -66.719 1.00 78.06 708 LEU A N 1
ATOM 5734 C CA . LEU A 1 708 ? 46.476 -14.840 -65.600 1.00 78.06 708 LEU A CA 1
ATOM 5735 C C . LEU A 1 708 ? 46.216 -14.041 -64.319 1.00 78.06 708 LEU A C 1
ATOM 5737 O O . LEU A 1 708 ? 45.878 -14.648 -63.310 1.00 78.06 708 LEU A O 1
ATOM 5741 N N . GLN A 1 709 ? 46.269 -12.707 -64.381 1.00 79.69 709 GLN A N 1
ATOM 5742 C CA . GLN A 1 709 ? 45.955 -11.817 -63.258 1.00 79.69 709 GLN A CA 1
ATOM 5743 C C . GLN A 1 709 ? 44.552 -12.082 -62.705 1.00 79.69 709 GLN A C 1
ATOM 5745 O O . GLN A 1 709 ? 44.404 -12.263 -61.503 1.00 79.69 709 GLN A O 1
ATOM 5750 N N . LEU A 1 710 ? 43.538 -12.228 -63.561 1.00 77.12 710 LEU A N 1
ATOM 5751 C CA . LEU A 1 710 ? 42.181 -12.572 -63.126 1.00 77.12 710 LEU A CA 1
ATOM 5752 C C . LEU A 1 710 ? 42.083 -13.991 -62.534 1.00 77.12 710 LEU A C 1
ATOM 5754 O O . LEU A 1 710 ? 41.272 -14.216 -61.633 1.00 77.12 710 LEU A O 1
ATOM 5758 N N . THR A 1 711 ? 42.887 -14.964 -62.982 1.00 80.38 711 THR A N 1
ATOM 5759 C CA . THR A 1 711 ? 42.982 -16.268 -62.297 1.00 80.38 711 THR A CA 1
ATOM 5760 C C . THR A 1 711 ? 43.740 -16.199 -60.978 1.00 80.38 711 THR A C 1
ATOM 5762 O O . THR A 1 711 ? 43.331 -16.895 -60.050 1.00 80.38 711 THR A O 1
ATOM 5765 N N . ASP A 1 712 ? 44.766 -15.358 -60.861 1.00 83.56 712 ASP A N 1
ATOM 5766 C CA . ASP A 1 712 ? 45.544 -15.160 -59.637 1.00 83.56 712 ASP A CA 1
ATOM 5767 C C . ASP A 1 712 ? 44.716 -14.408 -58.588 1.00 83.56 712 ASP A C 1
ATOM 5769 O O . ASP A 1 712 ? 44.639 -14.848 -57.447 1.00 83.56 712 ASP A O 1
ATOM 5773 N N . GLU A 1 713 ? 43.982 -13.362 -58.976 1.00 83.00 713 GLU A N 1
ATOM 5774 C CA . GLU A 1 713 ? 43.001 -12.660 -58.138 1.00 83.00 713 GLU A CA 1
ATOM 5775 C C . GLU A 1 713 ? 41.860 -13.593 -57.710 1.00 83.00 713 GLU A C 1
ATOM 5777 O O . GLU A 1 713 ? 41.502 -13.650 -56.533 1.00 83.00 713 GLU A O 1
ATOM 5782 N N . ARG A 1 714 ? 41.326 -14.408 -58.631 1.00 81.81 714 ARG A N 1
ATOM 5783 C CA . ARG A 1 714 ? 40.323 -15.438 -58.308 1.00 81.81 714 ARG A CA 1
ATOM 5784 C C . ARG A 1 714 ? 40.881 -16.520 -57.382 1.00 81.81 714 ARG A C 1
ATOM 5786 O O . ARG A 1 714 ? 40.135 -17.063 -56.564 1.00 81.81 714 ARG A O 1
ATOM 5793 N N . HIS A 1 715 ? 42.157 -16.875 -57.511 1.00 85.44 715 HIS A N 1
ATOM 5794 C CA . HIS A 1 715 ? 42.812 -17.829 -56.624 1.00 85.44 715 HIS A CA 1
ATOM 5795 C C . HIS A 1 715 ? 43.076 -17.208 -55.251 1.00 85.44 715 HIS A C 1
ATOM 5797 O O . HIS A 1 715 ? 42.773 -17.844 -54.248 1.00 85.44 715 HIS A O 1
ATOM 5803 N N . HIS A 1 716 ? 43.517 -15.952 -55.200 1.00 87.12 716 HIS A N 1
ATOM 5804 C CA . HIS A 1 716 ? 43.708 -15.181 -53.978 1.00 87.12 716 HIS A CA 1
ATOM 5805 C C . HIS A 1 716 ? 42.389 -15.012 -53.215 1.00 87.12 716 HIS A C 1
ATOM 5807 O O . HIS A 1 716 ? 42.335 -15.313 -52.028 1.00 87.12 716 HIS A O 1
ATOM 5813 N N . ALA A 1 717 ? 41.293 -14.671 -53.899 1.00 79.06 717 ALA A N 1
ATOM 5814 C CA . ALA A 1 717 ? 39.955 -14.634 -53.309 1.00 79.06 717 ALA A CA 1
ATOM 5815 C C . ALA A 1 717 ? 39.513 -16.009 -52.770 1.00 79.06 717 ALA A C 1
ATOM 5817 O O . ALA A 1 717 ? 38.919 -16.091 -51.699 1.00 79.06 717 ALA A O 1
ATOM 5818 N N . ARG A 1 718 ? 39.840 -17.111 -53.463 1.00 83.38 718 ARG A N 1
ATOM 5819 C CA . ARG A 1 718 ? 39.598 -18.476 -52.955 1.00 83.38 718 ARG A CA 1
ATOM 5820 C C . ARG A 1 718 ? 40.450 -18.815 -51.731 1.00 83.38 718 ARG A C 1
ATOM 5822 O O . ARG A 1 718 ? 39.937 -19.465 -50.829 1.00 83.38 718 ARG A O 1
ATOM 5829 N N . MET A 1 719 ? 41.707 -18.377 -51.683 1.00 86.38 719 MET A N 1
ATOM 5830 C CA . MET A 1 719 ? 42.571 -18.558 -50.514 1.00 86.38 719 MET A CA 1
ATOM 5831 C C . MET A 1 719 ? 42.077 -17.730 -49.325 1.00 86.38 719 MET A C 1
ATOM 5833 O O . MET A 1 719 ? 41.968 -18.274 -48.236 1.00 86.38 719 MET A O 1
ATOM 5837 N N . GLN A 1 720 ? 41.653 -16.479 -49.537 1.00 82.50 720 GLN A N 1
ATOM 5838 C CA . GLN A 1 720 ? 41.004 -15.675 -48.496 1.00 82.50 720 GLN A CA 1
ATOM 5839 C C . GLN A 1 720 ? 39.715 -16.331 -47.978 1.00 82.50 720 GLN A C 1
ATOM 5841 O O . GLN A 1 720 ? 39.476 -16.326 -46.775 1.00 82.50 720 GLN A O 1
ATOM 5846 N N . VAL A 1 721 ? 38.894 -16.926 -48.854 1.00 79.81 721 VAL A N 1
ATOM 5847 C CA . VAL A 1 721 ? 37.713 -17.698 -48.427 1.00 79.81 721 VAL A CA 1
ATOM 5848 C C . VAL A 1 721 ? 38.123 -18.909 -47.585 1.00 79.81 721 VAL A C 1
ATOM 5850 O O . VAL A 1 721 ? 37.551 -19.092 -46.517 1.00 79.81 721 VAL A O 1
ATOM 5853 N N . LEU A 1 722 ? 39.144 -19.674 -47.986 1.00 87.62 722 LEU A N 1
ATOM 5854 C CA . LEU A 1 722 ? 39.653 -20.807 -47.198 1.00 87.62 722 LEU A CA 1
ATOM 5855 C C . LEU A 1 722 ? 40.244 -20.374 -45.843 1.00 87.62 722 LEU A C 1
ATOM 5857 O O . LEU A 1 722 ? 39.988 -21.029 -44.835 1.00 87.62 722 LEU A O 1
ATOM 5861 N N . ASP A 1 723 ? 40.973 -19.258 -45.784 1.00 85.44 723 ASP A N 1
ATOM 5862 C CA . ASP A 1 723 ? 41.517 -18.700 -44.537 1.00 85.44 723 ASP A CA 1
ATOM 5863 C C . ASP A 1 723 ? 40.403 -18.186 -43.610 1.00 85.44 723 ASP A C 1
ATOM 5865 O O . ASP A 1 723 ? 40.475 -18.346 -42.386 1.00 85.44 723 ASP A O 1
ATOM 5869 N N . LEU A 1 724 ? 39.337 -17.605 -44.171 1.00 83.62 724 LEU A N 1
ATOM 5870 C CA . LEU A 1 724 ? 38.140 -17.207 -43.426 1.00 83.62 724 LEU A CA 1
ATOM 5871 C C . LEU A 1 724 ? 37.339 -18.427 -42.948 1.00 83.62 724 LEU A C 1
ATOM 5873 O O . LEU A 1 724 ? 36.905 -18.442 -41.799 1.00 83.62 724 LEU A O 1
ATOM 5877 N N . GLU A 1 725 ? 37.192 -19.472 -43.762 1.00 85.25 725 GLU A N 1
ATOM 5878 C CA . GLU A 1 725 ? 36.560 -20.743 -43.380 1.00 85.25 725 GLU A CA 1
ATOM 5879 C C . GLU A 1 725 ? 37.362 -21.466 -42.283 1.00 85.25 725 GLU A C 1
ATOM 5881 O O . GLU A 1 725 ? 36.777 -21.963 -41.316 1.00 85.25 725 GLU A O 1
ATOM 5886 N N . ALA A 1 726 ? 38.697 -21.448 -42.347 1.00 83.94 726 ALA A N 1
ATOM 5887 C CA . ALA A 1 726 ? 39.579 -21.942 -41.288 1.00 83.94 726 ALA A CA 1
ATOM 5888 C C . ALA A 1 726 ? 39.499 -21.077 -40.013 1.00 83.94 726 ALA A C 1
ATOM 5890 O O . ALA A 1 726 ? 39.487 -21.600 -38.894 1.00 83.94 726 ALA A O 1
ATOM 5891 N N . SER A 1 727 ? 39.370 -19.756 -40.154 1.00 83.81 727 SER A N 1
ATOM 5892 C CA . SER A 1 727 ? 39.162 -18.833 -39.029 1.00 83.81 727 SER A CA 1
ATOM 5893 C C . SER A 1 727 ? 37.803 -19.053 -38.355 1.00 83.81 727 SER A C 1
ATOM 5895 O O . SER A 1 727 ? 37.725 -19.101 -37.129 1.00 83.81 727 SER A O 1
ATOM 5897 N N . VAL A 1 728 ? 36.736 -19.270 -39.128 1.00 82.25 728 VAL A N 1
ATOM 5898 C CA . VAL A 1 728 ? 35.410 -19.644 -38.612 1.00 82.25 728 VAL A CA 1
ATOM 5899 C C . VAL A 1 728 ? 35.463 -21.014 -37.938 1.00 82.25 728 VAL A C 1
ATOM 5901 O O . VAL A 1 728 ? 34.956 -21.150 -36.827 1.00 82.25 728 VAL A O 1
ATOM 5904 N N . SER A 1 729 ? 36.140 -21.996 -38.538 1.00 84.44 729 SER A N 1
ATOM 5905 C CA . SER A 1 729 ? 36.293 -23.342 -37.969 1.00 84.44 729 SER A CA 1
ATOM 5906 C C . SER A 1 729 ? 37.057 -23.320 -36.642 1.00 84.44 729 SER A C 1
ATOM 5908 O O . SER A 1 729 ? 36.615 -23.917 -35.664 1.00 84.44 729 SER A O 1
ATOM 5910 N N . THR A 1 730 ? 38.159 -22.569 -36.551 1.00 83.00 730 THR A 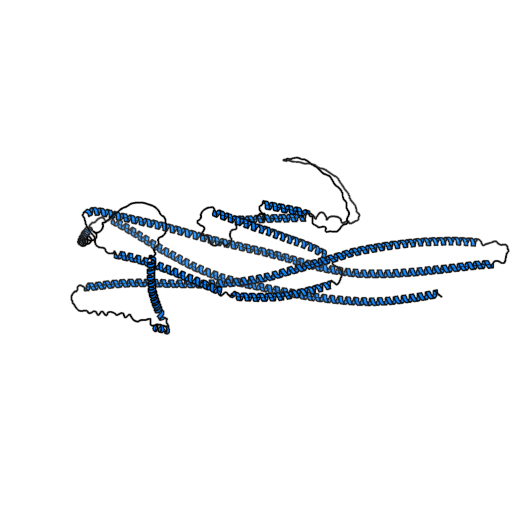N 1
ATOM 5911 C CA . THR A 1 730 ? 38.923 -22.419 -35.298 1.00 83.00 730 THR A CA 1
ATOM 5912 C C . THR A 1 730 ? 38.193 -21.573 -34.252 1.00 83.00 730 THR A C 1
ATOM 5914 O O . THR A 1 730 ? 38.358 -21.816 -33.056 1.00 83.00 730 THR A O 1
ATOM 5917 N N . LEU A 1 731 ? 37.347 -20.616 -34.651 1.00 77.19 731 LEU A N 1
ATOM 5918 C CA . LEU A 1 731 ? 36.450 -19.906 -33.732 1.00 77.19 731 LEU A CA 1
ATOM 5919 C C . LEU A 1 731 ? 35.313 -20.805 -33.231 1.00 77.19 731 LEU A C 1
ATOM 5921 O O . LEU A 1 731 ? 35.023 -20.774 -32.038 1.00 77.19 731 LEU A O 1
ATOM 5925 N N . GLN A 1 732 ? 34.718 -21.644 -34.083 1.00 77.94 732 GLN A N 1
ATOM 5926 C CA . GLN A 1 732 ? 33.736 -22.659 -33.684 1.00 77.94 732 GLN A CA 1
ATOM 5927 C C . GLN A 1 732 ? 34.360 -23.727 -32.782 1.00 77.94 732 GLN A C 1
ATOM 5929 O O . GLN A 1 732 ? 33.731 -24.143 -31.809 1.00 77.94 732 GLN A O 1
ATOM 5934 N N . GLU A 1 733 ? 35.605 -24.132 -33.036 1.00 78.00 733 GLU A N 1
ATOM 5935 C CA . GLU A 1 733 ? 36.333 -25.042 -32.156 1.00 78.00 733 GLU A CA 1
ATOM 5936 C C . GLU A 1 733 ? 36.661 -24.375 -30.813 1.00 78.00 733 GLU A C 1
ATOM 5938 O O . GLU A 1 733 ? 36.454 -24.987 -29.770 1.00 78.00 733 GLU A O 1
ATOM 5943 N N . LYS A 1 734 ? 37.081 -23.101 -30.793 1.00 78.44 734 LYS A N 1
ATOM 5944 C CA . LYS A 1 734 ? 37.244 -22.332 -29.545 1.00 78.44 734 LYS A CA 1
ATOM 5945 C C . LYS A 1 734 ? 35.925 -22.195 -28.784 1.00 78.44 734 LYS A C 1
ATOM 5947 O O . LYS A 1 734 ? 35.923 -22.406 -27.578 1.00 78.44 734 LYS A O 1
ATOM 5952 N N . LEU A 1 735 ? 34.809 -21.929 -29.464 1.00 71.25 735 LEU A N 1
ATOM 5953 C CA . LEU A 1 735 ? 33.463 -21.912 -28.874 1.00 71.25 735 LEU A CA 1
ATOM 5954 C C . LEU A 1 735 ? 33.067 -23.281 -28.308 1.00 71.25 735 LEU A C 1
ATOM 5956 O O . LEU A 1 735 ? 32.528 -23.347 -27.210 1.00 71.25 735 LEU A O 1
ATOM 5960 N N . SER A 1 736 ? 33.390 -24.369 -29.007 1.00 73.62 736 SER A N 1
ATOM 5961 C CA . SER A 1 736 ? 33.105 -25.742 -28.567 1.00 73.62 736 SER A CA 1
ATOM 5962 C C . SER A 1 736 ? 33.991 -26.163 -27.390 1.00 73.62 736 SER A C 1
ATOM 5964 O O . SER A 1 736 ? 33.512 -26.771 -26.437 1.00 73.62 736 SER A O 1
ATOM 5966 N N . ARG A 1 737 ? 35.272 -25.774 -27.395 1.00 70.00 737 ARG A N 1
ATOM 5967 C CA . ARG A 1 737 ? 36.198 -25.961 -26.270 1.00 70.00 737 ARG A CA 1
ATOM 5968 C C . ARG A 1 737 ? 35.798 -25.096 -25.071 1.00 70.00 737 ARG A C 1
ATOM 5970 O O . ARG A 1 737 ? 35.867 -25.588 -23.956 1.00 70.00 737 ARG A O 1
ATOM 5977 N N . MET A 1 738 ? 35.301 -23.872 -25.276 1.00 60.25 738 MET A N 1
ATOM 5978 C CA . MET A 1 738 ? 34.709 -23.041 -24.216 1.00 60.25 738 MET A CA 1
ATOM 5979 C C . MET A 1 738 ? 33.386 -23.617 -23.689 1.00 60.25 738 MET A C 1
ATOM 5981 O O . MET A 1 738 ? 33.136 -23.568 -22.488 1.00 60.25 738 MET A O 1
ATOM 5985 N N . ALA A 1 739 ? 32.556 -24.219 -24.543 1.00 56.00 739 ALA A N 1
ATOM 5986 C CA . ALA A 1 739 ? 31.360 -24.954 -24.125 1.00 56.00 739 ALA A CA 1
ATOM 5987 C C . ALA A 1 739 ? 31.710 -26.225 -23.319 1.00 56.00 739 ALA A C 1
ATOM 5989 O O . ALA A 1 739 ? 30.975 -26.605 -22.415 1.00 56.00 739 ALA A O 1
ATOM 5990 N N . ALA A 1 740 ? 32.860 -26.850 -23.594 1.00 55.91 740 ALA A N 1
ATOM 5991 C CA . ALA A 1 740 ? 33.375 -27.981 -22.821 1.00 55.91 740 ALA A CA 1
ATOM 5992 C C . ALA A 1 740 ? 34.079 -27.559 -21.511 1.00 55.91 740 ALA A C 1
ATOM 5994 O O . ALA A 1 740 ? 33.989 -28.273 -20.514 1.00 55.91 740 ALA A O 1
ATOM 5995 N N . THR A 1 741 ? 34.754 -26.402 -21.473 1.00 52.44 741 THR A N 1
ATOM 5996 C CA . THR A 1 741 ? 35.381 -25.865 -20.248 1.00 52.44 741 THR A CA 1
ATOM 5997 C C . THR A 1 741 ? 34.432 -25.039 -19.381 1.00 52.44 741 THR A C 1
ATOM 5999 O O . THR A 1 741 ? 34.747 -24.784 -18.219 1.00 52.44 741 THR A O 1
ATOM 6002 N N . THR A 1 742 ? 33.222 -24.718 -19.852 1.00 46.03 742 THR A N 1
ATOM 6003 C CA . THR A 1 742 ? 32.108 -24.227 -19.015 1.00 46.03 742 THR A CA 1
ATOM 6004 C C . THR A 1 742 ? 31.477 -25.347 -18.181 1.00 46.03 742 THR A C 1
ATOM 6006 O O . THR A 1 742 ? 30.268 -25.411 -17.971 1.00 46.03 742 THR A O 1
ATOM 6009 N N . ASN A 1 743 ? 32.325 -26.160 -17.547 1.00 48.50 743 ASN A N 1
ATOM 6010 C CA . ASN A 1 743 ? 31.945 -27.078 -16.477 1.00 48.50 743 ASN A CA 1
ATOM 6011 C C . ASN A 1 743 ? 31.765 -26.341 -15.124 1.00 48.50 743 ASN A C 1
ATOM 6013 O O . ASN A 1 743 ? 31.947 -26.900 -14.046 1.00 48.50 743 ASN A O 1
ATOM 6017 N N . TYR A 1 744 ? 31.354 -25.066 -15.186 1.00 47.03 744 TYR A N 1
ATOM 6018 C CA . TYR A 1 744 ? 30.958 -24.232 -14.043 1.00 47.03 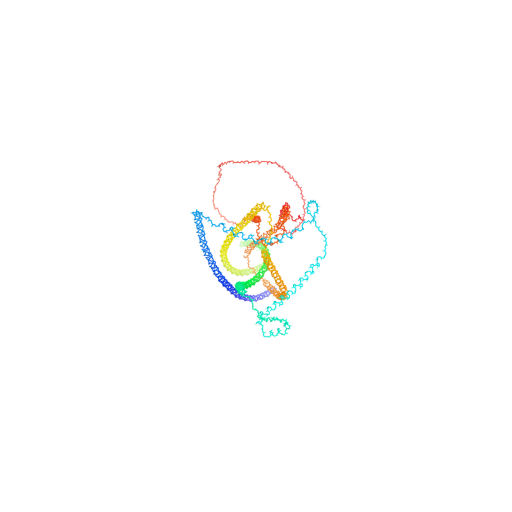744 TYR A CA 1
ATOM 6019 C C . TYR A 1 744 ? 29.674 -24.727 -13.358 1.00 47.03 744 TYR A C 1
ATOM 6021 O O . TYR A 1 744 ? 29.300 -24.209 -12.307 1.00 47.03 744 TYR A O 1
ATOM 6029 N N . ARG A 1 745 ? 29.015 -25.747 -13.927 1.00 44.53 745 ARG A N 1
ATOM 6030 C CA . ARG A 1 745 ? 27.827 -26.383 -13.356 1.00 44.53 745 ARG A CA 1
ATOM 6031 C C . ARG A 1 745 ? 28.124 -27.075 -12.025 1.00 44.53 745 ARG A C 1
ATOM 6033 O O . ARG A 1 745 ? 27.371 -26.877 -11.088 1.00 44.53 745 ARG A O 1
ATOM 6040 N N . ALA A 1 746 ? 29.244 -27.790 -11.895 1.00 50.28 746 ALA A N 1
ATOM 6041 C CA . ALA A 1 746 ? 29.575 -28.494 -10.650 1.00 50.28 746 ALA A CA 1
ATOM 6042 C C . ALA A 1 746 ? 29.802 -27.534 -9.461 1.00 50.28 746 ALA A C 1
ATOM 6044 O O . ALA A 1 746 ? 29.360 -27.801 -8.347 1.00 50.28 746 ALA A O 1
ATOM 6045 N N . GLY A 1 747 ? 30.444 -26.385 -9.704 1.00 52.22 747 GLY A N 1
ATOM 6046 C CA . GLY A 1 747 ? 30.658 -25.358 -8.678 1.00 52.22 747 GLY A CA 1
ATOM 6047 C C . GLY A 1 747 ? 29.390 -24.574 -8.321 1.00 52.22 747 GLY A C 1
ATOM 6048 O O . GLY A 1 747 ? 29.202 -24.220 -7.157 1.00 52.22 747 GLY A O 1
ATOM 6049 N N . SER A 1 748 ? 28.502 -24.317 -9.290 1.00 56.66 748 SER A N 1
ATOM 6050 C CA . SER A 1 748 ? 27.213 -23.674 -9.008 1.00 56.66 748 SER A CA 1
ATOM 6051 C C . SER A 1 748 ? 26.237 -24.623 -8.314 1.00 56.66 748 SER A C 1
ATOM 6053 O O . SER A 1 748 ? 25.545 -24.201 -7.395 1.00 56.66 748 SER A O 1
ATOM 6055 N N . GLU A 1 749 ? 26.222 -25.902 -8.684 1.00 61.75 749 GLU A N 1
ATOM 6056 C CA . GLU A 1 749 ? 25.367 -26.933 -8.093 1.00 61.75 749 GLU A CA 1
ATOM 6057 C C . GLU A 1 749 ? 25.770 -27.224 -6.642 1.00 61.75 749 GLU A C 1
ATOM 6059 O O . GLU A 1 749 ? 24.918 -27.139 -5.765 1.00 61.75 749 GLU A O 1
ATOM 6064 N N . ALA A 1 750 ? 27.067 -27.385 -6.346 1.00 65.31 750 ALA A N 1
ATOM 6065 C CA . ALA A 1 750 ? 27.553 -27.517 -4.967 1.00 65.31 750 ALA A CA 1
ATOM 6066 C C . ALA A 1 750 ? 27.257 -26.277 -4.097 1.00 65.31 750 ALA A C 1
ATOM 6068 O O . ALA A 1 750 ? 26.958 -26.406 -2.908 1.00 65.31 750 ALA A O 1
ATOM 6069 N N . ARG A 1 751 ? 27.296 -25.065 -4.675 1.00 70.50 751 ARG A N 1
ATOM 6070 C CA . ARG A 1 751 ? 26.926 -23.826 -3.968 1.00 70.50 751 ARG A CA 1
ATOM 6071 C C . ARG A 1 751 ? 25.419 -23.744 -3.709 1.00 70.50 751 ARG A C 1
ATOM 6073 O O . ARG A 1 751 ? 25.028 -23.421 -2.593 1.00 70.50 751 ARG A O 1
ATOM 6080 N N . LEU A 1 752 ? 24.593 -24.084 -4.698 1.00 72.56 752 LEU A N 1
ATOM 6081 C CA . LEU A 1 752 ? 23.135 -24.165 -4.561 1.00 72.56 752 LEU A CA 1
ATOM 6082 C C . LEU A 1 752 ? 22.708 -25.280 -3.597 1.00 72.56 752 LEU A C 1
ATOM 6084 O O . LEU A 1 752 ? 21.676 -25.162 -2.946 1.00 72.56 752 LEU A O 1
ATOM 6088 N N . GLU A 1 753 ? 23.482 -26.356 -3.480 1.00 77.56 753 GLU A N 1
ATOM 6089 C CA . GLU A 1 753 ? 23.235 -27.440 -2.530 1.00 77.56 753 GLU A CA 1
ATOM 6090 C C . GLU A 1 753 ? 23.637 -27.046 -1.102 1.00 77.56 753 GLU A C 1
ATOM 6092 O O . GLU A 1 753 ? 22.878 -27.288 -0.167 1.00 77.56 753 GLU A O 1
ATOM 6097 N N . ALA A 1 754 ? 24.751 -26.327 -0.923 1.00 78.38 754 ALA A N 1
ATOM 6098 C CA . ALA A 1 754 ? 25.095 -25.698 0.354 1.00 78.38 754 ALA A CA 1
ATOM 6099 C C . ALA A 1 754 ? 24.045 -24.657 0.800 1.00 78.38 754 ALA A C 1
ATOM 6101 O O . ALA A 1 754 ? 23.690 -24.609 1.977 1.00 78.38 754 ALA A O 1
ATOM 6102 N N . GLU A 1 755 ? 23.512 -23.867 -0.135 1.00 80.25 755 GLU A N 1
ATOM 6103 C CA . GLU A 1 755 ? 22.467 -22.861 0.107 1.00 80.25 755 GLU A CA 1
ATOM 6104 C C . GLU A 1 755 ? 21.090 -23.497 0.374 1.00 80.25 755 GLU A C 1
ATOM 6106 O O . GLU A 1 755 ? 20.378 -23.087 1.286 1.00 80.25 755 GLU A O 1
ATOM 6111 N N . ARG A 1 756 ? 20.736 -24.588 -0.321 1.00 88.81 756 ARG A N 1
ATOM 6112 C CA . ARG A 1 756 ? 19.571 -25.418 0.040 1.00 88.81 756 ARG A CA 1
ATOM 6113 C C . ARG A 1 756 ? 19.723 -26.015 1.433 1.00 88.81 756 ARG A C 1
ATOM 6115 O O . ARG A 1 756 ? 18.763 -25.998 2.198 1.00 88.81 756 ARG A O 1
ATOM 6122 N N . ASN A 1 757 ? 20.910 -26.511 1.777 1.00 87.44 757 ASN A N 1
ATOM 6123 C CA . ASN A 1 757 ? 21.170 -27.069 3.097 1.00 87.44 757 ASN A CA 1
ATOM 6124 C C . ASN A 1 757 ? 21.050 -25.990 4.187 1.00 87.44 757 ASN A C 1
ATOM 6126 O O . ASN A 1 757 ? 20.359 -26.238 5.177 1.00 87.44 757 ASN A O 1
ATOM 6130 N N . SER A 1 758 ? 21.594 -24.780 3.990 1.00 84.62 758 SER A N 1
ATOM 6131 C CA . SER A 1 758 ? 21.396 -23.675 4.942 1.00 84.62 758 SER A CA 1
ATOM 6132 C C . SER A 1 758 ? 19.923 -23.266 5.058 1.00 84.62 758 SER A C 1
ATOM 6134 O O . SER A 1 758 ? 19.422 -23.113 6.169 1.00 84.62 758 SER A O 1
ATOM 6136 N N . TRP A 1 759 ? 19.178 -23.204 3.951 1.00 85.25 759 TRP A N 1
ATOM 6137 C CA . TRP A 1 759 ? 17.735 -22.946 3.990 1.00 85.25 759 TRP A CA 1
ATOM 6138 C C . TRP A 1 759 ? 16.955 -24.052 4.709 1.00 85.25 759 TRP A C 1
ATOM 6140 O O . TRP A 1 759 ? 15.979 -23.757 5.395 1.00 85.25 759 TRP A O 1
ATOM 6150 N N . THR A 1 760 ? 17.353 -25.325 4.597 1.00 88.12 760 THR A N 1
ATOM 6151 C CA . THR A 1 760 ? 16.698 -26.402 5.361 1.00 88.12 760 THR A CA 1
ATOM 6152 C C . THR A 1 760 ? 16.994 -26.321 6.857 1.00 88.12 760 THR A C 1
ATOM 6154 O O . THR A 1 760 ? 16.074 -26.534 7.651 1.00 88.12 760 THR A O 1
ATOM 6157 N N . THR A 1 761 ? 18.219 -25.962 7.262 1.00 90.69 761 THR A N 1
ATOM 6158 C CA . THR A 1 761 ? 18.548 -25.788 8.685 1.00 90.69 761 THR A CA 1
ATOM 6159 C C . THR A 1 761 ? 17.858 -24.554 9.261 1.00 90.69 761 THR A C 1
ATOM 6161 O O . THR A 1 761 ? 17.198 -24.674 10.294 1.00 90.69 761 THR A O 1
ATOM 6164 N N . GLU A 1 762 ? 17.882 -23.417 8.564 1.00 88.62 762 GLU A N 1
ATOM 6165 C CA . GLU A 1 762 ? 17.170 -22.193 8.951 1.00 88.62 762 GLU A CA 1
ATOM 6166 C C . GLU A 1 762 ? 15.654 -22.420 9.025 1.00 88.62 762 GLU A C 1
ATOM 6168 O O . GLU A 1 762 ? 15.029 -22.088 10.032 1.00 88.62 762 GLU A O 1
ATOM 6173 N N . LYS A 1 763 ? 15.060 -23.097 8.032 1.00 92.00 763 LYS A N 1
ATOM 6174 C CA . LYS A 1 763 ? 13.649 -23.501 8.077 1.00 92.00 763 LYS A CA 1
ATOM 6175 C C . LYS A 1 763 ? 13.351 -24.378 9.292 1.00 92.00 763 LYS A C 1
ATOM 6177 O O . LYS A 1 763 ? 12.340 -24.153 9.947 1.00 92.00 763 LYS A O 1
ATOM 6182 N N . SER A 1 764 ? 14.200 -25.357 9.615 1.00 89.81 764 SER A N 1
ATOM 6183 C CA . SER A 1 764 ? 13.992 -26.222 10.789 1.00 89.81 764 SER A CA 1
ATOM 6184 C C . SER A 1 764 ? 14.096 -25.452 12.114 1.00 89.81 764 SER A C 1
ATOM 6186 O O . SER A 1 764 ? 13.294 -25.678 13.020 1.00 89.81 764 SER A O 1
ATOM 6188 N N . PHE A 1 765 ? 15.013 -24.484 12.198 1.00 94.69 765 PHE A N 1
ATOM 6189 C CA . PHE A 1 765 ? 15.178 -23.598 13.347 1.00 94.69 765 PHE A CA 1
ATOM 6190 C C . PHE A 1 765 ? 13.972 -22.663 13.522 1.00 94.69 765 PHE A C 1
ATOM 6192 O O . PHE A 1 765 ? 13.415 -22.573 14.615 1.00 94.69 765 PHE A O 1
ATOM 6199 N N . LEU A 1 766 ? 13.509 -22.030 12.440 1.00 83.69 766 LEU A N 1
ATOM 6200 C CA . LEU A 1 766 ? 12.314 -21.186 12.447 1.00 83.69 766 LEU A CA 1
ATOM 6201 C C . LEU A 1 766 ? 11.049 -21.996 12.761 1.00 83.69 766 LEU A C 1
ATOM 6203 O O . LEU A 1 766 ? 10.209 -21.530 13.525 1.00 83.69 766 LEU A O 1
ATOM 6207 N N . GLN A 1 767 ? 10.925 -23.227 12.253 1.00 90.62 767 GLN A N 1
ATOM 6208 C CA . GLN A 1 767 ? 9.817 -24.126 12.592 1.00 90.62 767 GLN A CA 1
ATOM 6209 C C . GLN A 1 767 ? 9.808 -24.453 14.097 1.00 90.62 767 GLN A C 1
ATOM 6211 O O . GLN A 1 767 ? 8.759 -24.389 14.738 1.00 90.62 767 GLN A O 1
ATOM 6216 N N . LEU A 1 768 ? 10.978 -24.732 14.686 1.00 94.00 768 LEU A N 1
ATOM 6217 C CA . LEU A 1 768 ? 11.124 -24.942 16.128 1.00 94.00 768 LEU A CA 1
ATOM 6218 C C . LEU A 1 768 ? 10.764 -23.672 16.922 1.00 94.00 768 LEU A C 1
ATOM 6220 O O . LEU A 1 768 ? 10.052 -23.747 17.923 1.00 94.00 768 LEU A O 1
ATOM 6224 N N . GLN A 1 769 ? 11.188 -22.495 16.457 1.00 88.12 769 GLN A N 1
ATOM 6225 C CA . GLN A 1 769 ? 10.856 -21.218 17.092 1.00 88.12 769 GLN A CA 1
ATOM 6226 C C . GLN A 1 769 ? 9.351 -20.905 17.023 1.00 88.12 769 GLN A C 1
ATOM 6228 O O . GLN A 1 769 ? 8.789 -20.447 18.017 1.00 88.12 769 GLN A O 1
ATOM 6233 N N . ILE A 1 770 ? 8.691 -21.208 15.899 1.00 86.44 770 ILE A N 1
ATOM 6234 C CA . ILE A 1 770 ? 7.233 -21.102 15.739 1.00 86.44 770 ILE A CA 1
ATOM 6235 C C . ILE A 1 770 ? 6.529 -22.017 16.743 1.00 86.44 770 ILE A C 1
ATOM 6237 O O . ILE A 1 770 ? 5.762 -21.510 17.554 1.00 86.44 770 ILE A O 1
ATOM 6241 N N . THR A 1 771 ? 6.860 -23.313 16.794 1.00 91.06 771 THR A N 1
ATOM 6242 C CA . THR A 1 771 ? 6.212 -24.243 17.749 1.00 91.06 771 THR A CA 1
ATOM 6243 C C . THR A 1 771 ? 6.407 -23.836 19.216 1.00 91.06 771 THR A C 1
ATOM 6245 O O . THR A 1 771 ? 5.500 -24.002 20.031 1.00 91.06 771 THR A O 1
ATOM 6248 N N . ARG A 1 772 ? 7.549 -23.224 19.564 1.00 93.12 772 ARG A N 1
ATOM 6249 C CA . ARG A 1 772 ? 7.783 -22.649 20.899 1.00 93.12 772 ARG A CA 1
ATOM 6250 C C . ARG A 1 772 ? 6.896 -21.430 21.181 1.00 93.12 772 ARG A C 1
ATOM 6252 O O . ARG A 1 772 ? 6.392 -21.301 22.293 1.00 93.12 772 ARG A O 1
ATOM 6259 N N . LEU A 1 773 ? 6.722 -20.534 20.209 1.00 84.75 773 LEU A N 1
ATOM 6260 C CA . LEU A 1 773 ? 5.855 -19.359 20.349 1.00 84.75 773 LEU A CA 1
ATOM 6261 C C . LEU A 1 773 ? 4.370 -19.743 20.364 1.00 84.75 773 LEU A C 1
ATOM 6263 O O . LEU A 1 773 ? 3.611 -19.166 21.134 1.00 84.75 773 LEU A O 1
ATOM 6267 N N . GLU A 1 774 ? 3.962 -20.742 19.582 1.00 85.50 774 GLU A N 1
ATOM 6268 C CA . GLU A 1 774 ? 2.609 -21.311 19.607 1.00 85.50 774 GLU A CA 1
ATOM 6269 C C . GLU A 1 774 ? 2.287 -21.917 20.980 1.00 85.50 774 GLU A C 1
ATOM 6271 O O . GLU A 1 774 ? 1.231 -21.626 21.542 1.00 85.50 774 GLU A O 1
ATOM 6276 N N . ALA A 1 775 ? 3.220 -22.675 21.570 1.00 88.38 775 ALA A N 1
ATOM 6277 C CA . ALA A 1 775 ? 3.073 -23.206 22.925 1.00 88.38 775 ALA A CA 1
ATOM 6278 C C . ALA A 1 775 ? 2.963 -22.097 23.992 1.00 88.38 775 ALA A C 1
ATOM 6280 O O . ALA A 1 775 ? 2.142 -22.203 24.902 1.00 88.38 775 ALA A O 1
ATOM 6281 N N . GLU A 1 776 ? 3.737 -21.013 23.872 1.00 86.81 776 GLU A N 1
ATOM 6282 C CA . GLU A 1 776 ? 3.659 -19.873 24.798 1.00 86.81 776 GLU A CA 1
ATOM 6283 C C . GLU A 1 776 ? 2.362 -19.064 24.620 1.00 86.81 776 GLU A C 1
ATOM 6285 O O . GLU A 1 776 ? 1.763 -18.634 25.605 1.00 86.81 776 GLU A O 1
ATOM 6290 N N . VAL A 1 777 ? 1.862 -18.911 23.389 1.00 82.00 777 VAL A N 1
ATOM 6291 C CA . VAL A 1 777 ? 0.544 -18.310 23.121 1.00 82.00 777 VAL A CA 1
ATOM 6292 C C . VAL A 1 777 ? -0.575 -19.162 23.718 1.00 82.00 777 VAL A C 1
ATOM 6294 O O . VAL A 1 777 ? -1.499 -18.609 24.311 1.00 82.00 777 VAL A O 1
ATOM 6297 N N . GLU A 1 778 ? -0.500 -20.488 23.623 1.00 85.56 778 GLU A N 1
ATOM 6298 C CA . GLU A 1 778 ? -1.507 -21.374 24.215 1.00 85.56 778 GLU A CA 1
ATOM 6299 C C . GLU A 1 778 ? -1.432 -21.387 25.756 1.00 85.56 778 GLU A C 1
ATOM 6301 O O . GLU A 1 778 ? -2.463 -21.379 26.438 1.00 85.56 778 GLU A O 1
ATOM 6306 N N . ARG A 1 779 ? -0.225 -21.264 26.328 1.00 92.81 779 ARG A N 1
ATOM 6307 C CA . ARG A 1 779 ? -0.021 -21.015 27.765 1.00 92.81 779 ARG A CA 1
ATOM 6308 C C . ARG A 1 779 ? -0.661 -19.691 28.202 1.00 92.81 779 ARG A C 1
ATOM 6310 O O . ARG A 1 779 ? -1.406 -19.659 29.175 1.00 92.81 779 ARG A O 1
ATOM 6317 N N . LEU A 1 780 ? -0.436 -18.605 27.461 1.00 77.94 780 LEU A N 1
ATOM 6318 C CA . LEU A 1 780 ? -1.028 -17.293 27.751 1.00 77.94 780 LEU A CA 1
ATOM 6319 C C . LEU A 1 780 ? -2.550 -17.269 27.543 1.00 77.94 780 LEU A C 1
ATOM 6321 O O . LEU A 1 780 ? -3.251 -16.569 28.270 1.00 77.94 780 LEU A O 1
ATOM 6325 N N . ARG A 1 781 ? -3.090 -18.049 26.599 1.00 78.81 781 ARG A N 1
ATOM 6326 C CA . ARG A 1 781 ? -4.542 -18.217 26.407 1.00 78.81 781 ARG A CA 1
ATOM 6327 C C . ARG A 1 781 ? -5.186 -18.964 27.561 1.00 78.81 781 ARG A C 1
ATOM 6329 O O . ARG A 1 781 ? -6.196 -18.500 28.078 1.00 78.81 781 ARG A O 1
ATOM 6336 N N . THR A 1 782 ? -4.606 -20.083 27.989 1.00 76.00 782 THR A N 1
ATOM 6337 C CA . THR A 1 782 ? -5.102 -20.821 29.162 1.00 76.00 782 THR A CA 1
ATOM 6338 C C . THR A 1 782 ? -4.992 -19.979 30.437 1.00 76.00 782 THR A C 1
ATOM 6340 O O . THR A 1 782 ? -5.934 -19.951 31.232 1.00 76.00 782 THR A O 1
ATOM 6343 N N . GLU A 1 783 ? -3.931 -19.177 30.577 1.00 72.62 783 GLU A N 1
ATOM 6344 C CA . GLU A 1 783 ? -3.797 -18.191 31.655 1.00 72.62 783 GLU A CA 1
ATOM 6345 C C . GLU A 1 783 ? -4.867 -17.081 31.570 1.00 72.62 783 GLU A C 1
ATOM 6347 O O . GLU A 1 783 ? -5.512 -16.769 32.573 1.00 72.62 783 GLU A O 1
ATOM 6352 N N . ALA A 1 784 ? -5.144 -16.529 30.385 1.00 65.19 784 ALA A N 1
ATOM 6353 C CA . ALA A 1 784 ? -6.179 -15.511 30.194 1.00 65.19 784 ALA A CA 1
ATOM 6354 C C . ALA A 1 784 ? -7.597 -16.049 30.453 1.00 65.19 784 ALA A C 1
ATOM 6356 O O . ALA A 1 784 ? -8.390 -15.389 31.123 1.00 65.19 784 ALA A O 1
ATOM 6357 N N . VAL A 1 785 ? -7.905 -17.264 29.989 1.00 72.38 785 VAL A N 1
ATOM 6358 C CA . VAL A 1 785 ? -9.179 -17.945 30.267 1.00 72.38 785 VAL A CA 1
ATOM 6359 C C . VAL A 1 785 ? -9.361 -18.155 31.770 1.00 72.38 785 VAL A C 1
ATOM 6361 O O . VAL A 1 785 ? -10.434 -17.853 32.287 1.00 72.38 785 VAL A O 1
ATOM 6364 N N . SER A 1 786 ? -8.312 -18.572 32.490 1.00 62.81 786 SER A N 1
ATOM 6365 C CA . SER A 1 786 ? -8.390 -18.762 33.946 1.00 62.81 786 SER A CA 1
ATOM 6366 C C . SER A 1 786 ? -8.633 -17.452 34.718 1.00 62.81 786 SER A C 1
ATOM 6368 O O . SER A 1 786 ? -9.368 -17.444 35.706 1.00 62.81 786 SER A O 1
ATOM 6370 N N . ARG A 1 787 ? -8.107 -16.320 34.222 1.00 51.25 787 ARG A N 1
ATOM 6371 C CA . ARG A 1 787 ? -8.382 -14.976 34.765 1.00 51.25 787 ARG A CA 1
ATOM 6372 C C . ARG A 1 787 ? -9.816 -14.506 34.467 1.00 51.25 787 ARG A C 1
ATOM 6374 O O . ARG A 1 787 ? -10.423 -13.845 35.307 1.00 51.25 787 ARG A O 1
ATOM 6381 N N . VAL A 1 788 ? -10.376 -14.865 33.307 1.00 51.06 788 VAL A N 1
ATOM 6382 C CA . VAL A 1 788 ? -11.752 -14.506 32.897 1.00 51.06 788 VAL A CA 1
ATOM 6383 C C . VAL A 1 788 ? -12.820 -15.352 33.605 1.00 51.06 788 VAL A C 1
ATOM 6385 O O . VAL A 1 788 ? -13.947 -14.893 33.768 1.00 51.06 788 VAL A O 1
ATOM 6388 N N . THR A 1 789 ? -12.487 -16.547 34.103 1.00 44.75 789 THR A N 1
ATOM 6389 C CA . THR A 1 789 ? -13.414 -17.365 34.912 1.00 44.75 789 THR A CA 1
ATOM 6390 C C . THR A 1 789 ? -13.675 -16.842 36.332 1.00 44.75 789 THR A C 1
ATOM 6392 O O . THR A 1 789 ? -14.452 -17.454 37.061 1.00 44.75 789 THR A O 1
ATOM 6395 N N . THR A 1 790 ? -13.090 -15.707 36.729 1.00 38.59 790 THR A N 1
ATOM 6396 C CA . THR A 1 790 ? -13.433 -15.008 37.980 1.00 38.59 790 THR A CA 1
ATOM 6397 C C . THR A 1 790 ? -14.655 -14.103 37.752 1.00 38.59 790 THR A C 1
ATOM 6399 O O . THR A 1 790 ? -14.537 -13.120 37.018 1.00 38.59 790 THR A O 1
ATOM 6402 N N . PRO A 1 791 ? -15.836 -14.392 38.335 1.00 39.53 791 PRO A N 1
ATOM 6403 C CA . PRO A 1 791 ? -17.050 -13.641 38.033 1.00 39.53 791 PRO A CA 1
ATOM 6404 C C . PRO A 1 791 ? -17.040 -12.276 38.733 1.00 39.53 791 PRO A C 1
ATOM 6406 O O . PRO A 1 791 ? -17.070 -12.196 39.958 1.00 39.53 791 PRO A O 1
ATOM 6409 N N . CYS A 1 792 ? -17.045 -11.200 37.948 1.00 30.17 792 CYS A N 1
ATOM 6410 C CA . CYS A 1 792 ? -17.345 -9.850 38.420 1.00 30.17 792 CYS A CA 1
ATOM 6411 C C . CYS A 1 792 ? -18.367 -9.213 37.469 1.00 30.17 792 CYS A C 1
ATOM 6413 O O . CYS A 1 792 ? -18.285 -9.383 36.250 1.00 30.17 792 CYS A O 1
ATOM 6415 N N . GLU A 1 793 ? -19.393 -8.576 38.028 1.00 35.88 793 GLU A N 1
ATOM 6416 C CA . GLU A 1 793 ? -20.676 -8.415 37.345 1.00 35.88 793 GLU A CA 1
ATOM 6417 C C . GLU A 1 793 ? -20.807 -7.149 36.483 1.00 35.88 793 GLU A C 1
ATOM 6419 O O . GLU A 1 793 ? -20.357 -6.062 36.827 1.00 35.88 793 GLU A O 1
ATOM 6424 N N . ALA A 1 794 ? -21.522 -7.331 35.370 1.00 46.28 794 ALA A N 1
ATOM 6425 C CA . ALA A 1 794 ? -22.475 -6.402 34.762 1.00 46.28 794 ALA A CA 1
ATOM 6426 C C . ALA A 1 794 ? -22.223 -4.879 34.852 1.00 46.28 794 ALA A C 1
ATOM 6428 O O . ALA A 1 794 ? -22.685 -4.217 35.776 1.00 46.28 794 ALA A O 1
ATOM 6429 N N . GLN A 1 795 ? -21.747 -4.303 33.742 1.00 45.31 795 GLN A N 1
ATOM 6430 C CA . GLN A 1 795 ? -22.333 -3.105 33.109 1.00 45.31 795 GLN A CA 1
ATOM 6431 C C . GLN A 1 795 ? -21.659 -2.855 31.752 1.00 45.31 795 GLN A C 1
ATOM 6433 O O . GLN A 1 795 ? -20.465 -2.596 31.724 1.00 45.31 795 GLN A O 1
ATOM 6438 N N . ASN A 1 796 ? -22.410 -2.958 30.642 1.00 40.94 796 ASN A N 1
ATOM 6439 C CA . ASN A 1 796 ? -22.144 -2.289 29.350 1.00 40.94 796 ASN A CA 1
ATOM 6440 C C . ASN A 1 796 ? -23.191 -2.685 28.288 1.00 40.94 796 ASN A C 1
ATOM 6442 O O . ASN A 1 796 ? -22.995 -3.604 27.500 1.00 40.94 796 ASN A O 1
ATOM 6446 N N . THR A 1 797 ? -24.321 -1.972 28.247 1.00 43.75 797 THR A N 1
ATOM 6447 C CA . THR A 1 797 ? -25.394 -2.171 27.243 1.00 43.75 797 THR A CA 1
ATOM 6448 C C . THR A 1 797 ? -25.442 -1.071 26.171 1.00 43.75 797 THR A C 1
ATOM 6450 O O . THR A 1 797 ? -26.398 -1.003 25.404 1.00 43.75 797 THR A O 1
ATOM 6453 N N . SER A 1 798 ? -24.444 -0.179 26.126 1.00 46.47 798 SER A N 1
ATOM 6454 C CA . SER A 1 798 ? -24.441 1.016 25.260 1.00 46.47 798 SER A CA 1
ATOM 6455 C C . SER A 1 798 ? -23.796 0.789 23.881 1.00 46.47 798 SER A C 1
ATOM 6457 O O . SER A 1 798 ? -24.270 1.325 22.877 1.00 46.47 798 SER A O 1
ATOM 6459 N N . ASP A 1 799 ? -22.747 -0.036 23.787 1.00 52.66 799 ASP A N 1
ATOM 6460 C CA . ASP A 1 799 ? -21.982 -0.189 22.536 1.00 52.66 799 ASP A CA 1
ATOM 6461 C C . ASP A 1 799 ? -22.626 -1.118 21.494 1.00 52.66 799 ASP A C 1
ATOM 6463 O O . ASP A 1 799 ? -22.283 -1.047 20.311 1.00 52.66 799 ASP A O 1
ATOM 6467 N N . ASP A 1 800 ? -23.631 -1.907 21.879 1.00 52.56 800 ASP A N 1
ATOM 6468 C CA . ASP A 1 800 ? -24.350 -2.833 20.988 1.00 52.56 800 ASP A CA 1
ATOM 6469 C C . ASP A 1 800 ? -25.033 -2.092 19.808 1.00 52.56 800 ASP A C 1
ATOM 6471 O O . ASP A 1 800 ? -25.094 -2.564 18.668 1.00 52.56 800 ASP A O 1
ATOM 6475 N N . SER A 1 801 ? -25.451 -0.842 20.044 1.00 47.56 801 SER A N 1
ATOM 6476 C CA . SER A 1 801 ? -25.973 0.089 19.028 1.00 47.56 801 SER A CA 1
ATOM 6477 C C . SER A 1 801 ? -24.919 0.487 17.978 1.00 47.56 801 SER A C 1
ATOM 6479 O O . SER A 1 801 ? -25.185 0.520 16.771 1.00 47.56 801 SER A O 1
ATOM 6481 N N . LYS A 1 802 ? -23.675 0.739 18.409 1.00 60.66 802 LYS A N 1
ATOM 6482 C CA . LYS A 1 802 ? -22.569 1.059 17.493 1.00 60.66 802 LYS A CA 1
ATOM 6483 C C . LYS A 1 802 ? -22.121 -0.187 16.732 1.00 60.66 802 LYS A C 1
ATOM 6485 O O . LYS A 1 802 ? -21.909 -0.111 15.519 1.00 60.66 802 LYS A O 1
ATOM 6490 N N . PHE A 1 803 ? -22.034 -1.330 17.415 1.00 66.50 803 PHE A N 1
ATOM 6491 C CA . PHE A 1 803 ? -21.641 -2.603 16.816 1.00 66.50 803 PHE A CA 1
ATOM 6492 C C . PHE A 1 803 ? -22.623 -3.048 15.726 1.00 66.50 803 PHE A C 1
ATOM 6494 O O . PHE A 1 803 ? -22.202 -3.320 14.603 1.00 66.50 803 PHE A O 1
ATOM 6501 N N . THR A 1 804 ? -23.932 -3.018 15.986 1.00 63.50 804 THR A N 1
ATOM 6502 C CA . THR A 1 804 ? -24.958 -3.345 14.975 1.00 63.50 804 THR A CA 1
ATOM 6503 C C . THR A 1 804 ? -24.919 -2.404 13.761 1.00 63.50 804 THR A C 1
ATOM 6505 O O . THR A 1 804 ? -25.035 -2.860 12.618 1.00 63.50 804 THR A O 1
ATOM 6508 N N . SER A 1 805 ? -24.656 -1.107 13.964 1.00 66.31 805 SER A N 1
ATOM 6509 C CA . SER A 1 805 ? -24.459 -0.133 12.876 1.00 66.31 805 SER A CA 1
ATOM 6510 C C . SER A 1 805 ? -23.206 -0.424 12.031 1.00 66.31 805 SER A C 1
ATOM 6512 O O . SER A 1 805 ? -23.269 -0.419 10.791 1.00 66.31 805 SER A O 1
ATOM 6514 N N . LEU A 1 806 ? -22.072 -0.734 12.674 1.00 70.12 806 LEU A N 1
ATOM 6515 C CA . LEU A 1 806 ? -20.820 -1.113 12.007 1.00 70.12 806 LEU A CA 1
ATOM 6516 C C . LEU A 1 806 ? -20.944 -2.455 11.277 1.00 70.12 806 LEU A C 1
ATOM 6518 O O . LEU A 1 806 ? -20.557 -2.547 10.112 1.00 70.12 806 LEU A O 1
ATOM 6522 N N . TYR A 1 807 ? -21.574 -3.455 11.889 1.00 73.62 807 TYR A N 1
ATOM 6523 C CA . TYR A 1 807 ? -21.863 -4.748 11.270 1.00 73.62 807 TYR A CA 1
ATOM 6524 C C . TYR A 1 807 ? -22.756 -4.587 10.029 1.00 73.62 807 TYR A C 1
ATOM 6526 O O . TYR A 1 807 ? -22.480 -5.157 8.972 1.00 73.62 807 TYR A O 1
ATOM 6534 N N . GLY A 1 808 ? -23.751 -3.694 10.081 1.00 75.88 808 GLY A N 1
ATOM 6535 C CA . GLY A 1 808 ? -24.534 -3.299 8.910 1.00 75.88 808 GLY A CA 1
ATOM 6536 C C . GLY A 1 808 ? -23.707 -2.606 7.814 1.00 75.88 808 GLY A C 1
ATOM 6537 O O . GLY A 1 808 ? -23.973 -2.789 6.624 1.00 75.88 808 GLY A O 1
ATOM 6538 N N . LYS A 1 809 ? -22.690 -1.799 8.159 1.00 75.44 809 LYS A N 1
ATOM 6539 C CA . LYS A 1 809 ? -21.733 -1.231 7.179 1.00 75.44 809 LYS A CA 1
ATOM 6540 C C . LYS A 1 809 ? -20.840 -2.325 6.570 1.00 75.44 809 LYS A C 1
ATOM 6542 O O . LYS A 1 809 ? -20.710 -2.357 5.348 1.00 75.44 809 LYS A O 1
ATOM 6547 N N . TYR A 1 810 ? -20.334 -3.255 7.379 1.00 83.75 810 TYR A N 1
ATOM 6548 C CA . TYR A 1 810 ? -19.523 -4.396 6.939 1.00 83.75 810 TYR A CA 1
ATOM 6549 C C . TYR A 1 810 ? -20.288 -5.343 6.000 1.00 83.75 810 TYR A C 1
ATOM 6551 O O . TYR A 1 810 ? -19.811 -5.658 4.914 1.00 83.75 810 TYR A O 1
ATOM 6559 N N . LEU A 1 811 ? -21.523 -5.732 6.335 1.00 81.00 811 LEU A N 1
ATOM 6560 C CA . LEU A 1 811 ? -22.348 -6.560 5.445 1.00 81.00 811 LEU A CA 1
ATOM 6561 C C . LEU A 1 811 ? -22.627 -5.865 4.100 1.00 81.00 811 LEU A C 1
ATOM 6563 O O . LEU A 1 811 ? -22.684 -6.524 3.058 1.00 81.00 811 LEU A O 1
ATOM 6567 N N . ARG A 1 812 ? -22.751 -4.529 4.087 1.00 74.12 812 ARG A N 1
ATOM 6568 C CA . ARG A 1 812 ? -22.875 -3.750 2.844 1.00 74.12 812 ARG A CA 1
ATOM 6569 C C . ARG A 1 812 ? -21.595 -3.814 2.007 1.00 74.12 812 ARG A C 1
ATOM 6571 O O . ARG A 1 812 ? -21.705 -4.166 0.830 1.00 74.12 812 ARG A O 1
ATOM 6578 N N . SER A 1 813 ? -20.419 -3.539 2.577 1.00 71.06 813 SER A N 1
ATOM 6579 C CA . SER A 1 813 ? -19.145 -3.598 1.839 1.00 71.06 813 SER A CA 1
ATOM 6580 C C . SER A 1 813 ? -18.807 -5.018 1.374 1.00 71.06 813 SER A C 1
ATOM 6582 O O . SER A 1 813 ? -18.439 -5.206 0.216 1.00 71.06 813 SER A O 1
ATOM 6584 N N . GLU A 1 814 ? -19.043 -6.035 2.202 1.00 78.31 814 GLU A N 1
ATOM 6585 C CA . GLU A 1 814 ? -18.808 -7.441 1.862 1.00 78.31 814 GLU A CA 1
ATOM 6586 C C . GLU A 1 814 ? -19.766 -7.944 0.765 1.00 78.31 814 GLU A C 1
ATOM 6588 O O . GLU A 1 814 ? -19.348 -8.661 -0.148 1.00 78.31 814 GLU A O 1
ATOM 6593 N N . SER A 1 815 ? -21.037 -7.513 0.774 1.00 75.62 815 SER A N 1
ATOM 6594 C CA . SER A 1 815 ? -21.971 -7.804 -0.328 1.00 75.62 815 SER A CA 1
ATOM 6595 C C . SER A 1 815 ? -21.537 -7.160 -1.651 1.00 75.62 815 SER A C 1
ATOM 6597 O O . SER A 1 815 ? -21.683 -7.767 -2.714 1.00 75.62 815 SER A O 1
ATOM 6599 N N . TRP A 1 816 ? -20.956 -5.956 -1.595 1.00 75.50 816 TRP A N 1
ATOM 6600 C CA . TRP A 1 816 ? -20.445 -5.244 -2.766 1.00 75.50 816 TRP A CA 1
ATOM 6601 C C . TRP A 1 816 ? -19.158 -5.882 -3.302 1.00 75.50 816 TRP A C 1
ATOM 6603 O O . TRP A 1 816 ? -19.062 -6.139 -4.502 1.00 75.50 816 TRP A O 1
ATOM 6613 N N . ARG A 1 817 ? -18.225 -6.258 -2.418 1.00 88.31 817 ARG A N 1
ATOM 6614 C CA . ARG A 1 817 ? -17.010 -7.015 -2.760 1.00 88.31 817 ARG A CA 1
ATOM 6615 C C . ARG A 1 817 ? -17.352 -8.341 -3.440 1.00 88.31 817 ARG A C 1
ATOM 6617 O O . ARG A 1 817 ? -16.806 -8.647 -4.497 1.00 88.31 817 ARG A O 1
ATOM 6624 N N . LYS A 1 818 ? -18.306 -9.103 -2.890 1.00 81.31 818 LYS A N 1
ATOM 6625 C CA . LYS A 1 818 ? -18.807 -10.342 -3.510 1.00 81.31 818 LYS A CA 1
ATOM 6626 C C . LYS A 1 818 ? -19.433 -10.083 -4.882 1.00 81.31 818 LYS A C 1
ATOM 6628 O O . LYS A 1 818 ? -19.136 -10.822 -5.817 1.00 81.31 818 LYS A O 1
ATOM 6633 N N . ALA A 1 819 ? -20.230 -9.025 -5.041 1.00 78.12 819 ALA A N 1
ATOM 6634 C CA . ALA A 1 819 ? -20.797 -8.655 -6.340 1.00 78.12 819 ALA A CA 1
ATOM 6635 C C . ALA A 1 819 ? -19.717 -8.298 -7.382 1.00 78.12 819 ALA A C 1
ATOM 6637 O O . ALA A 1 819 ? -19.809 -8.759 -8.518 1.00 78.12 819 ALA A O 1
ATOM 6638 N N . LEU A 1 820 ? -18.670 -7.558 -6.997 1.00 80.00 820 LEU A N 1
ATOM 6639 C CA . LEU A 1 820 ? -17.522 -7.250 -7.862 1.00 80.00 820 LEU A CA 1
ATOM 6640 C C . LEU A 1 820 ? -16.735 -8.510 -8.257 1.00 80.00 820 LEU A C 1
ATOM 6642 O O . LEU A 1 820 ? -16.353 -8.655 -9.416 1.00 80.00 820 LEU A O 1
ATOM 6646 N N . ILE A 1 821 ? -16.535 -9.455 -7.332 1.00 82.69 821 ILE A N 1
ATOM 6647 C CA . ILE A 1 821 ? -15.877 -10.742 -7.622 1.00 82.69 821 ILE A CA 1
ATOM 6648 C C . ILE A 1 821 ? -16.704 -11.570 -8.616 1.00 82.69 821 ILE A C 1
ATOM 6650 O O . ILE A 1 821 ? -16.142 -12.124 -9.560 1.00 82.69 821 ILE A O 1
ATOM 6654 N N . TRP A 1 822 ? -18.030 -11.620 -8.454 1.00 83.44 822 TRP A N 1
ATOM 6655 C CA . TRP A 1 822 ? -18.923 -12.281 -9.412 1.00 83.44 822 TRP A CA 1
ATOM 6656 C C . TRP A 1 822 ? -18.937 -11.587 -10.778 1.00 83.44 822 TRP A C 1
ATOM 6658 O O . TRP A 1 822 ? -18.889 -12.272 -11.795 1.00 83.44 822 TRP A O 1
ATOM 6668 N N . GLN A 1 823 ? -18.925 -10.251 -10.821 1.00 72.06 823 GLN A N 1
ATOM 6669 C CA . GLN A 1 823 ? -18.787 -9.489 -12.067 1.00 72.06 823 GLN A CA 1
ATOM 6670 C C . GLN A 1 823 ? -17.451 -9.782 -12.762 1.00 72.06 823 GLN A C 1
ATOM 6672 O O . GLN A 1 823 ? -17.454 -10.066 -13.956 1.00 72.06 823 GLN A O 1
ATOM 6677 N N . LYS A 1 824 ? -16.330 -9.798 -12.025 1.00 79.31 824 LYS A N 1
ATOM 6678 C CA . LYS A 1 824 ? -15.004 -10.155 -12.556 1.00 79.31 824 LYS A CA 1
ATOM 6679 C C . LYS A 1 824 ? -14.974 -11.587 -13.095 1.00 79.31 824 LYS A C 1
ATOM 6681 O O . LYS A 1 824 ? -14.498 -11.792 -14.204 1.00 79.31 824 LYS A O 1
ATOM 6686 N N . ARG A 1 825 ? -15.500 -12.566 -12.347 1.00 74.50 825 ARG A N 1
ATOM 6687 C CA . ARG A 1 825 ? -15.582 -13.971 -12.792 1.00 74.50 825 ARG A CA 1
ATOM 6688 C C . ARG A 1 825 ? -16.444 -14.130 -14.040 1.00 74.50 825 ARG A C 1
ATOM 6690 O O . ARG A 1 825 ? -16.010 -14.780 -14.979 1.00 74.50 825 ARG A O 1
ATOM 6697 N N . TYR A 1 826 ? -17.619 -13.504 -14.077 1.00 78.06 826 TYR A N 1
ATOM 6698 C CA . TYR A 1 826 ? -18.475 -13.514 -15.262 1.00 78.06 826 TYR A CA 1
ATOM 6699 C C . TYR A 1 826 ? -17.771 -12.878 -16.469 1.00 78.06 826 TYR A C 1
ATOM 6701 O O . TYR A 1 826 ? -17.825 -13.432 -17.561 1.00 78.06 826 TYR A O 1
ATOM 6709 N N . LEU A 1 827 ? -17.066 -11.754 -16.282 1.00 73.56 827 LEU A N 1
ATOM 6710 C CA . LEU A 1 827 ? -16.315 -11.117 -17.364 1.00 73.56 827 LEU A CA 1
ATOM 6711 C C . LEU A 1 827 ? -15.179 -12.010 -17.882 1.00 73.56 827 LEU A C 1
ATOM 6713 O O . LEU A 1 827 ? -15.002 -12.092 -19.090 1.00 73.56 827 LEU A O 1
ATOM 6717 N N . LEU A 1 828 ? -14.451 -12.694 -16.991 1.00 71.88 828 LEU A N 1
ATOM 6718 C CA . LEU A 1 828 ? -13.395 -13.641 -17.362 1.00 71.88 828 LEU A CA 1
ATOM 6719 C C . LEU A 1 828 ? -13.951 -14.826 -18.158 1.00 71.88 828 LEU A C 1
ATOM 6721 O O . LEU A 1 828 ? -13.496 -15.038 -19.271 1.00 71.88 828 LEU A O 1
ATOM 6725 N N . VAL A 1 829 ? -14.999 -15.503 -17.673 1.00 73.69 829 VAL A N 1
ATOM 6726 C CA . VAL A 1 829 ? -15.633 -16.627 -18.397 1.00 73.69 829 VAL A CA 1
ATOM 6727 C C . VAL A 1 829 ? -16.163 -16.190 -19.769 1.00 73.69 829 VAL A C 1
ATOM 6729 O O . VAL A 1 829 ? -16.037 -16.916 -20.752 1.00 73.69 829 VAL A O 1
ATOM 6732 N N . VAL A 1 830 ? -16.730 -14.982 -19.862 1.00 74.19 830 VAL A N 1
ATOM 6733 C CA . VAL A 1 830 ? -17.181 -14.417 -21.141 1.00 74.19 830 VAL A CA 1
ATOM 6734 C C . VAL A 1 830 ? -15.999 -14.135 -22.077 1.00 74.19 830 VAL A C 1
ATOM 6736 O O . VAL A 1 830 ? -16.094 -14.436 -23.262 1.00 74.19 830 VAL A O 1
ATOM 6739 N N . LEU A 1 831 ? -14.889 -13.584 -21.576 1.00 74.75 831 LEU A N 1
ATOM 6740 C CA . LEU A 1 831 ? -13.686 -13.318 -22.374 1.00 74.75 831 LEU A CA 1
ATOM 6741 C C . LEU A 1 831 ? -12.979 -14.609 -22.818 1.00 74.75 831 LEU A C 1
ATOM 6743 O O . LEU A 1 831 ? -12.599 -14.704 -23.981 1.00 74.75 831 LEU A O 1
ATOM 6747 N N . GLU A 1 832 ? -12.870 -15.610 -21.944 1.00 74.62 832 GLU A N 1
ATOM 6748 C CA . GLU A 1 832 ? -12.307 -16.936 -22.241 1.00 74.62 832 GLU A CA 1
ATOM 6749 C C . GLU A 1 832 ? -13.117 -17.641 -23.345 1.00 74.62 832 GLU A C 1
ATOM 6751 O O . GLU A 1 832 ? -12.557 -18.039 -24.367 1.00 74.62 832 GLU A O 1
ATOM 6756 N N . GLY A 1 833 ? -14.452 -17.674 -23.230 1.00 72.06 833 GLY A N 1
ATOM 6757 C CA . GLY A 1 833 ? -15.324 -18.211 -24.285 1.00 72.06 833 GLY A CA 1
ATOM 6758 C C . GLY A 1 833 ? -15.248 -17.441 -25.616 1.00 72.06 833 GLY A C 1
ATOM 6759 O O . GLY A 1 833 ? -15.440 -18.019 -26.694 1.00 72.06 833 GLY A O 1
ATOM 6760 N N . TYR A 1 834 ? -14.920 -16.143 -25.583 1.00 63.50 834 TYR A N 1
ATOM 6761 C CA . TYR A 1 834 ? -14.650 -15.379 -26.804 1.00 63.50 834 TYR A CA 1
ATOM 6762 C C . TYR A 1 834 ? -13.259 -15.635 -27.390 1.00 63.50 834 TYR A C 1
ATOM 6764 O O . TYR A 1 834 ? -13.138 -15.657 -28.612 1.00 63.50 834 TYR A O 1
ATOM 6772 N N . GLN A 1 835 ? -12.238 -15.907 -26.577 1.00 73.75 835 GLN A N 1
ATOM 6773 C CA . GLN A 1 835 ? -10.906 -16.270 -27.070 1.00 73.75 835 GLN A CA 1
ATOM 6774 C C . GLN A 1 835 ? -10.935 -17.593 -27.854 1.00 73.75 835 GLN A C 1
ATOM 6776 O O . GLN A 1 835 ? -10.277 -17.710 -28.893 1.00 73.75 835 GLN A O 1
ATOM 6781 N N . ASP A 1 836 ? -11.746 -18.564 -27.424 1.00 65.81 836 ASP A N 1
ATOM 6782 C CA . ASP A 1 836 ? -11.949 -19.822 -28.152 1.00 65.81 836 ASP A CA 1
ATOM 6783 C C . ASP A 1 836 ? -12.712 -19.629 -29.470 1.00 65.81 836 ASP A C 1
ATOM 6785 O O . ASP A 1 836 ? -12.300 -20.152 -30.512 1.00 65.81 836 ASP A O 1
ATOM 6789 N N . THR A 1 837 ? -13.794 -18.844 -29.471 1.00 67.38 837 THR A N 1
ATOM 6790 C CA . THR A 1 837 ? -14.562 -18.571 -30.702 1.00 67.38 837 THR A CA 1
ATOM 6791 C C . THR A 1 837 ? -13.803 -17.673 -31.685 1.00 67.38 837 THR A C 1
ATOM 6793 O O . THR A 1 837 ? -13.886 -17.897 -32.897 1.00 67.38 837 THR A O 1
ATOM 6796 N N . GLU A 1 838 ? -12.987 -16.730 -31.204 1.00 68.50 838 GLU A N 1
ATOM 6797 C CA . GLU A 1 838 ? -12.034 -15.967 -32.017 1.00 68.50 838 GLU A CA 1
ATOM 6798 C C . GLU A 1 838 ? -10.963 -16.890 -32.604 1.00 68.50 838 GLU A C 1
ATOM 6800 O O . GLU A 1 838 ? -10.780 -16.903 -33.820 1.00 68.50 838 GLU A O 1
ATOM 6805 N N . SER A 1 839 ? -10.328 -17.737 -31.789 1.00 68.56 839 SER A N 1
ATOM 6806 C CA . SER A 1 839 ? -9.324 -18.710 -32.248 1.00 68.56 839 SER A CA 1
ATOM 6807 C C . SER A 1 839 ? -9.883 -19.675 -33.297 1.00 68.56 839 SER A C 1
ATOM 6809 O O . SER A 1 839 ? -9.207 -19.996 -34.278 1.00 68.56 839 SER A O 1
ATOM 6811 N N . HIS A 1 840 ? -11.129 -20.123 -33.131 1.00 66.06 840 HIS A N 1
ATOM 6812 C CA . HIS A 1 840 ? -11.806 -20.994 -34.090 1.00 66.06 840 HIS A CA 1
ATOM 6813 C C . HIS A 1 840 ? -12.156 -20.257 -35.394 1.00 66.06 840 HIS A C 1
ATOM 6815 O O . HIS A 1 840 ? -11.938 -20.785 -36.486 1.00 66.06 840 HIS A O 1
ATOM 6821 N N . THR A 1 841 ? -12.621 -19.007 -35.297 1.00 66.38 841 THR A N 1
ATOM 6822 C CA . THR A 1 841 ? -12.906 -18.152 -36.463 1.00 66.38 841 THR A CA 1
ATOM 6823 C C . THR A 1 841 ? -11.627 -17.794 -37.221 1.00 66.38 841 THR A C 1
ATOM 6825 O O . THR A 1 841 ? -11.614 -17.833 -38.449 1.00 66.38 841 THR A O 1
ATOM 6828 N N . MET A 1 842 ? -10.531 -17.514 -36.512 1.00 66.19 842 MET A N 1
ATOM 6829 C CA . MET A 1 842 ? -9.216 -17.241 -37.092 1.00 66.19 842 MET A CA 1
ATOM 6830 C C . MET A 1 842 ? -8.647 -18.468 -37.806 1.00 66.19 842 MET A C 1
ATOM 6832 O O . MET A 1 842 ? -8.206 -18.329 -38.944 1.00 66.19 842 MET A O 1
ATOM 6836 N N . ARG A 1 843 ? -8.737 -19.677 -37.225 1.00 74.06 843 ARG A N 1
ATOM 6837 C CA . ARG A 1 843 ? -8.387 -20.920 -37.945 1.00 74.06 843 ARG A CA 1
ATOM 6838 C C . ARG A 1 843 ? -9.229 -21.094 -39.205 1.00 74.06 843 ARG A C 1
ATOM 6840 O O . ARG A 1 843 ? -8.670 -21.330 -40.265 1.00 74.06 843 ARG A O 1
ATOM 6847 N N . ARG A 1 844 ? -10.548 -20.886 -39.130 1.00 66.19 844 ARG A N 1
ATOM 6848 C CA . ARG A 1 844 ? -11.433 -20.986 -40.303 1.00 66.19 844 ARG A CA 1
ATOM 6849 C C . ARG A 1 844 ? -11.102 -19.951 -41.386 1.00 66.19 844 ARG A C 1
ATOM 6851 O O . ARG A 1 844 ? -11.169 -20.282 -42.564 1.00 66.19 844 ARG A O 1
ATOM 6858 N N . LEU A 1 845 ? -10.720 -18.728 -41.012 1.00 66.88 845 LEU A N 1
ATOM 6859 C CA . LEU A 1 845 ? -10.271 -17.693 -41.950 1.00 66.88 845 LEU A CA 1
ATOM 6860 C C . LEU A 1 845 ? -8.909 -18.021 -42.575 1.00 66.88 845 LEU A C 1
ATOM 6862 O O . LEU A 1 845 ? -8.746 -17.811 -43.773 1.00 66.88 845 LEU A O 1
ATOM 6866 N N . VAL A 1 846 ? -7.967 -18.571 -41.805 1.00 72.94 846 VAL A N 1
ATOM 6867 C CA . VAL A 1 846 ? -6.682 -19.077 -42.319 1.00 72.94 846 VAL A CA 1
ATOM 6868 C C . VAL A 1 846 ? -6.915 -20.248 -43.275 1.00 72.94 846 VAL A C 1
ATOM 6870 O O . VAL A 1 846 ? -6.416 -20.225 -44.392 1.00 72.94 846 VAL A O 1
ATOM 6873 N N . ASP A 1 847 ? -7.763 -21.212 -42.918 1.00 70.69 847 ASP A N 1
ATOM 6874 C CA . ASP A 1 847 ? -8.119 -22.333 -43.793 1.00 70.69 847 ASP A CA 1
ATOM 6875 C C . ASP A 1 847 ? -8.888 -21.902 -45.052 1.00 70.69 847 ASP A C 1
ATOM 6877 O O . ASP A 1 847 ? -8.875 -22.616 -46.055 1.00 70.69 847 ASP A O 1
ATOM 6881 N N . MET A 1 848 ? -9.606 -20.776 -45.014 1.00 63.72 848 MET A N 1
ATOM 6882 C CA . MET A 1 848 ? -10.243 -20.191 -46.196 1.00 63.72 848 MET A CA 1
ATOM 6883 C C . MET A 1 848 ? -9.230 -19.431 -47.058 1.00 63.72 848 MET A C 1
ATOM 6885 O O . MET A 1 848 ? -9.252 -19.599 -48.273 1.00 63.72 848 MET A O 1
ATOM 6889 N N . ALA A 1 849 ? -8.307 -18.673 -46.461 1.00 65.69 849 ALA A N 1
ATOM 6890 C CA . ALA A 1 849 ? -7.211 -18.022 -47.183 1.00 65.69 849 ALA A CA 1
ATOM 6891 C C . ALA A 1 849 ? -6.316 -19.057 -47.888 1.00 65.69 849 ALA A C 1
ATOM 6893 O O . ALA A 1 849 ? -6.115 -18.972 -49.097 1.00 65.69 849 ALA A O 1
ATOM 6894 N N . ASN A 1 850 ? -5.915 -20.109 -47.169 1.00 62.72 850 ASN A N 1
ATOM 6895 C CA . ASN A 1 850 ? -5.152 -21.239 -47.702 1.00 62.72 850 ASN A CA 1
ATOM 6896 C C . ASN A 1 850 ? -5.921 -21.998 -48.801 1.00 62.72 850 ASN A C 1
ATOM 6898 O O . ASN A 1 850 ? -5.309 -22.570 -49.699 1.00 62.72 850 ASN A O 1
ATOM 6902 N N . ARG A 1 851 ? -7.262 -22.022 -48.768 1.00 59.22 851 ARG A N 1
ATOM 6903 C CA . ARG A 1 851 ? -8.077 -22.603 -49.851 1.00 59.22 851 ARG A CA 1
ATOM 6904 C C . ARG A 1 851 ? -8.178 -21.691 -51.075 1.00 59.22 851 ARG A C 1
ATOM 6906 O O . ARG A 1 851 ? -8.190 -22.209 -52.186 1.00 59.22 851 ARG A O 1
ATOM 6913 N N . TYR A 1 852 ? -8.193 -20.371 -50.896 1.00 53.12 852 TYR A N 1
ATOM 6914 C CA . TYR A 1 852 ? -8.181 -19.411 -52.004 1.00 53.12 852 TYR A CA 1
ATOM 6915 C C . TYR A 1 852 ? -6.817 -19.339 -52.710 1.00 53.12 852 TYR A C 1
ATOM 6917 O O . TYR A 1 852 ? -6.785 -19.358 -53.939 1.00 53.12 852 TYR A O 1
ATOM 6925 N N . GLU A 1 853 ? -5.695 -19.367 -51.979 1.00 53.06 853 GLU A N 1
ATOM 6926 C CA . GLU A 1 853 ? -4.350 -19.426 -52.591 1.00 53.06 853 GLU A CA 1
ATOM 6927 C C . GLU A 1 853 ? -4.124 -20.695 -53.434 1.00 53.06 853 GLU A C 1
ATOM 6929 O O . GLU A 1 853 ? -3.348 -20.673 -54.385 1.00 53.06 853 GLU A O 1
ATOM 6934 N N . ASN A 1 854 ? -4.832 -21.790 -53.139 1.00 49.72 854 ASN A N 1
ATOM 6935 C CA . ASN A 1 854 ? -4.714 -23.046 -53.884 1.00 49.72 854 ASN A CA 1
ATOM 6936 C C . ASN A 1 854 ? -5.630 -23.153 -55.119 1.00 49.72 854 ASN A C 1
ATOM 6938 O O . ASN A 1 854 ? -5.468 -24.101 -55.885 1.00 49.72 854 ASN A O 1
ATOM 6942 N N . HIS A 1 855 ? -6.579 -22.229 -55.335 1.00 45.66 855 HIS A N 1
ATOM 6943 C CA . HIS A 1 855 ? -7.595 -22.379 -56.392 1.00 45.66 855 HIS A CA 1
ATOM 6944 C C . HIS A 1 855 ? -7.606 -21.306 -57.490 1.00 45.66 855 HIS A C 1
ATOM 6946 O O . HIS A 1 855 ? -8.330 -21.471 -58.474 1.00 45.66 855 HIS A O 1
ATOM 6952 N N . THR A 1 856 ? -6.781 -20.259 -57.391 1.00 44.62 856 THR A N 1
ATOM 6953 C CA . THR A 1 856 ? -6.624 -19.256 -58.460 1.00 44.62 856 THR A CA 1
ATOM 6954 C C . THR A 1 856 ? -5.157 -18.981 -58.799 1.00 44.62 856 THR A C 1
ATOM 6956 O O . THR A 1 856 ? -4.508 -18.182 -58.136 1.00 44.62 856 THR A O 1
ATOM 6959 N N . LEU A 1 857 ? -4.718 -19.581 -59.915 1.00 41.91 857 LEU A N 1
ATOM 6960 C CA . LEU A 1 857 ? -3.522 -19.271 -60.722 1.00 41.91 857 LEU A CA 1
ATOM 6961 C C . LEU A 1 857 ? -2.123 -19.578 -60.133 1.00 41.91 857 LEU A C 1
ATOM 6963 O O . LEU A 1 857 ? -1.630 -18.914 -59.233 1.00 41.91 857 LEU A O 1
ATOM 6967 N N . GLY A 1 858 ? -1.389 -20.454 -60.836 1.00 37.91 858 GLY A N 1
ATOM 6968 C CA . GLY A 1 858 ? 0.054 -20.252 -61.054 1.00 37.91 858 GLY A CA 1
ATOM 6969 C C . GLY A 1 858 ? 1.036 -20.982 -60.129 1.00 37.91 858 GLY A C 1
ATOM 6970 O O . GLY A 1 858 ? 1.725 -20.371 -59.314 1.00 37.91 858 GLY A O 1
ATOM 6971 N N . ARG A 1 859 ? 1.230 -22.286 -60.360 1.00 44.88 859 ARG A N 1
ATOM 6972 C CA . ARG A 1 859 ? 2.297 -23.113 -59.759 1.00 44.88 859 ARG A CA 1
ATOM 6973 C C . ARG A 1 859 ? 3.710 -22.706 -60.240 1.00 44.88 859 ARG A C 1
ATOM 6975 O O . ARG A 1 859 ? 4.331 -23.483 -60.960 1.00 44.88 859 ARG A O 1
ATOM 6982 N N . GLN A 1 860 ? 4.242 -21.532 -59.861 1.00 39.00 860 GLN A N 1
ATOM 6983 C CA . GLN A 1 860 ? 5.664 -21.209 -60.131 1.00 39.00 860 GLN A CA 1
ATOM 6984 C C . GLN A 1 860 ? 6.388 -20.137 -59.274 1.00 39.00 860 GLN A C 1
ATOM 6986 O O . GLN A 1 860 ? 7.531 -19.821 -59.587 1.00 39.00 860 GLN A O 1
ATOM 6991 N N . VAL A 1 861 ? 5.819 -19.606 -58.176 1.00 41.62 861 VAL A N 1
ATOM 6992 C CA . VAL A 1 861 ? 6.508 -18.576 -57.334 1.00 41.62 861 VAL A CA 1
ATOM 6993 C C . VAL A 1 861 ? 6.689 -18.994 -55.854 1.00 41.62 861 VAL A C 1
ATOM 6995 O O . VAL A 1 861 ? 7.142 -18.227 -55.007 1.00 41.62 861 VAL A O 1
ATOM 6998 N N . ALA A 1 862 ? 6.421 -20.258 -55.516 1.00 41.59 862 ALA A N 1
ATOM 6999 C CA . ALA A 1 862 ? 6.377 -20.758 -54.134 1.00 41.59 862 ALA A CA 1
ATOM 7000 C C . ALA A 1 862 ? 7.741 -21.170 -53.518 1.00 41.59 862 ALA A C 1
ATOM 7002 O O . ALA A 1 862 ? 7.797 -22.109 -52.726 1.00 41.59 862 ALA A O 1
ATOM 7003 N N . GLN A 1 863 ? 8.855 -20.501 -53.856 1.00 39.69 863 GLN A N 1
ATOM 7004 C CA . GLN A 1 863 ? 10.179 -20.874 -53.311 1.00 39.69 863 GLN A CA 1
ATOM 7005 C C . GLN A 1 863 ? 11.126 -19.708 -52.968 1.00 39.69 863 GLN A C 1
ATOM 7007 O O . GLN A 1 863 ? 12.309 -19.938 -52.725 1.00 39.69 863 GLN A O 1
ATOM 7012 N N . ARG A 1 864 ? 10.643 -18.453 -52.904 1.00 37.22 864 ARG A N 1
ATOM 7013 C CA . ARG A 1 864 ? 11.522 -17.285 -52.651 1.00 37.22 864 ARG A CA 1
ATOM 7014 C C . ARG A 1 864 ? 11.073 -16.266 -51.595 1.00 37.22 864 ARG A C 1
ATOM 7016 O O . ARG A 1 864 ? 11.570 -15.146 -51.584 1.00 37.22 864 ARG A O 1
ATOM 7023 N N . ARG A 1 865 ? 10.199 -16.655 -50.659 1.00 38.84 865 ARG A N 1
ATOM 7024 C CA . ARG A 1 865 ? 9.911 -15.882 -49.430 1.00 38.84 865 ARG A CA 1
ATOM 7025 C C . ARG A 1 865 ? 9.868 -16.790 -48.201 1.00 38.84 865 ARG A C 1
ATOM 7027 O O . ARG A 1 865 ? 8.805 -17.184 -47.738 1.00 38.84 865 ARG A O 1
ATOM 7034 N N . LYS A 1 866 ? 11.051 -17.131 -47.683 1.00 44.03 866 LYS A N 1
ATOM 7035 C CA . LYS A 1 866 ? 11.218 -17.897 -46.439 1.00 44.03 866 LYS A CA 1
ATOM 7036 C C . LYS A 1 866 ? 12.248 -17.212 -45.533 1.00 44.03 866 LYS A C 1
ATOM 7038 O O . LYS A 1 866 ? 13.345 -17.713 -45.324 1.00 44.03 866 LYS A O 1
ATOM 7043 N N . SER A 1 867 ? 11.895 -16.030 -45.026 1.00 36.69 867 SER A N 1
ATOM 7044 C CA . SER A 1 867 ? 12.733 -15.265 -44.095 1.00 36.69 867 SER A CA 1
ATOM 7045 C C . SER A 1 867 ? 11.899 -14.336 -43.204 1.00 36.69 867 SER A C 1
ATOM 7047 O O . SER A 1 867 ? 11.282 -13.402 -43.703 1.00 36.69 867 SER A O 1
ATOM 7049 N N . LYS A 1 868 ? 11.962 -14.598 -41.889 1.00 40.62 868 LYS A N 1
ATOM 7050 C CA . LYS A 1 868 ? 11.586 -13.740 -40.744 1.00 40.62 868 LYS A CA 1
ATOM 7051 C C . LYS A 1 868 ? 10.164 -13.147 -40.717 1.00 40.62 868 LYS A C 1
ATOM 7053 O O . LYS A 1 868 ? 9.923 -12.040 -41.180 1.00 40.62 868 LYS A O 1
ATOM 7058 N N . SER A 1 869 ? 9.270 -13.829 -39.996 1.00 34.34 869 SER A N 1
ATOM 7059 C CA . SER A 1 869 ? 8.032 -13.260 -39.444 1.00 34.34 869 SER A CA 1
ATOM 7060 C C . SER A 1 869 ? 8.121 -13.123 -37.914 1.00 34.34 869 SER A C 1
ATOM 7062 O O . SER A 1 869 ? 7.672 -13.987 -37.164 1.00 34.34 869 SER A O 1
ATOM 7064 N N . SER A 1 870 ? 8.706 -12.012 -37.476 1.00 38.41 870 SER A N 1
ATOM 7065 C CA . SER A 1 870 ? 8.613 -11.417 -36.134 1.00 38.41 870 SER A CA 1
ATOM 7066 C C . SER A 1 870 ? 8.797 -9.908 -36.356 1.00 38.41 870 SER A C 1
ATOM 7068 O O . SER A 1 870 ? 9.762 -9.545 -37.020 1.00 38.41 870 SER A O 1
ATOM 7070 N N . SER A 1 871 ? 7.951 -8.987 -35.903 1.00 38.22 871 SER A N 1
ATOM 7071 C CA . SER A 1 871 ? 6.966 -9.040 -34.821 1.00 38.22 871 SER A CA 1
ATOM 7072 C C . SER A 1 871 ? 5.797 -8.082 -35.114 1.00 38.22 871 SER A C 1
ATOM 7074 O O . SER A 1 871 ? 6.015 -7.028 -35.693 1.00 38.22 871 SER A O 1
ATOM 7076 N N . MET A 1 872 ? 4.586 -8.447 -34.676 1.00 38.38 872 MET A N 1
ATOM 7077 C CA . MET A 1 872 ? 3.541 -7.528 -34.187 1.00 38.38 872 MET A CA 1
ATOM 7078 C C . MET A 1 872 ? 3.332 -6.188 -34.932 1.00 38.38 872 MET A C 1
ATOM 7080 O O . MET A 1 872 ? 3.655 -5.132 -34.397 1.00 38.38 872 MET A O 1
ATOM 7084 N N . GLU A 1 873 ? 2.643 -6.186 -36.082 1.00 41.06 873 GLU A N 1
ATOM 7085 C CA . GLU A 1 873 ? 2.041 -4.937 -36.578 1.00 41.06 873 GLU A CA 1
ATOM 7086 C C . GLU A 1 873 ? 0.721 -5.121 -37.356 1.00 41.06 873 GLU A C 1
ATOM 7088 O O . GLU A 1 873 ? 0.515 -6.084 -38.089 1.00 41.06 873 GLU A O 1
ATOM 7093 N N . SER A 1 874 ? -0.191 -4.160 -37.164 1.00 42.94 874 SER A N 1
ATOM 7094 C CA . SER A 1 874 ? -1.504 -4.018 -37.823 1.00 42.94 874 SER A CA 1
ATOM 7095 C C . SER A 1 874 ? -2.578 -5.103 -37.579 1.00 42.94 874 SER A C 1
ATOM 7097 O O . SER A 1 874 ? -3.039 -5.810 -38.479 1.00 42.94 874 SER A O 1
ATOM 7099 N N . LEU A 1 875 ? -3.127 -5.120 -36.355 1.00 46.00 875 LEU A N 1
ATOM 7100 C CA . LEU A 1 875 ? -4.504 -5.585 -36.113 1.00 46.00 875 LEU A CA 1
ATOM 7101 C C . LEU A 1 875 ? -5.485 -4.796 -37.005 1.00 46.00 875 LEU A C 1
ATOM 7103 O O . LEU A 1 875 ? -5.654 -3.585 -36.820 1.00 46.00 875 LEU A O 1
ATOM 7107 N N . ARG A 1 876 ? -6.131 -5.488 -37.957 1.00 58.75 876 ARG A N 1
ATOM 7108 C CA . ARG A 1 876 ? -7.037 -4.891 -38.959 1.00 58.75 876 ARG A CA 1
ATOM 7109 C C . ARG A 1 876 ? -8.166 -4.069 -38.299 1.00 58.75 876 ARG A C 1
ATOM 7111 O O . ARG A 1 876 ? -8.702 -4.505 -37.281 1.00 58.75 876 ARG A O 1
ATOM 7118 N N . PRO A 1 877 ? -8.623 -2.948 -38.898 1.00 53.34 877 PRO A N 1
ATOM 7119 C CA . PRO A 1 877 ? -9.646 -2.069 -38.305 1.00 53.34 877 PRO A CA 1
ATOM 7120 C C . PRO A 1 877 ? -10.922 -2.779 -37.818 1.00 53.34 877 PRO A C 1
ATOM 7122 O O . PRO A 1 877 ? -11.491 -2.407 -36.792 1.00 53.34 877 PRO A O 1
ATOM 7125 N N . ASN A 1 878 ? -11.335 -3.851 -38.500 1.00 52.88 878 ASN A N 1
ATOM 7126 C CA . ASN A 1 878 ? -12.543 -4.606 -38.165 1.00 52.88 878 ASN A CA 1
ATOM 7127 C C . ASN A 1 878 ? -12.458 -5.392 -36.841 1.00 52.88 878 ASN A C 1
ATOM 7129 O O . ASN A 1 878 ? -13.501 -5.595 -36.219 1.00 52.88 878 ASN A O 1
ATOM 7133 N N . SER A 1 879 ? -11.273 -5.820 -36.377 1.00 52.19 879 SER A N 1
ATOM 7134 C CA . SER A 1 879 ? -11.157 -6.447 -35.047 1.00 52.19 879 SER A CA 1
ATOM 7135 C C . SER A 1 879 ? -11.264 -5.393 -33.946 1.00 52.19 879 SER A C 1
ATOM 7137 O O . SER A 1 879 ? -12.054 -5.558 -33.018 1.00 52.19 879 SER A O 1
ATOM 7139 N N . LYS A 1 880 ? -10.585 -4.249 -34.117 1.00 56.94 880 LYS A N 1
ATOM 7140 C CA . LYS A 1 880 ? -10.682 -3.088 -33.214 1.00 56.94 880 LYS A CA 1
ATOM 7141 C C . LYS A 1 880 ? -12.134 -2.617 -33.054 1.00 56.94 880 LYS A C 1
ATOM 7143 O O . LYS A 1 880 ? -12.604 -2.464 -31.931 1.00 56.94 880 LYS A O 1
ATOM 7148 N N . PHE A 1 881 ? -12.875 -2.477 -34.158 1.00 61.97 881 PHE A N 1
ATOM 7149 C CA . PHE A 1 881 ? -14.296 -2.109 -34.122 1.00 61.97 881 PHE A CA 1
ATOM 7150 C C . PHE A 1 881 ? -15.158 -3.134 -33.365 1.00 61.97 881 PHE A C 1
ATOM 7152 O O . PHE A 1 881 ? -15.963 -2.754 -32.515 1.00 61.97 881 PHE A O 1
ATOM 7159 N N . ARG A 1 882 ? -14.968 -4.439 -33.614 1.00 64.94 882 ARG A N 1
ATOM 7160 C CA . ARG A 1 882 ? -15.736 -5.502 -32.938 1.00 64.94 882 ARG A CA 1
ATOM 7161 C C . ARG A 1 882 ? -15.473 -5.556 -31.433 1.00 64.94 882 ARG A C 1
ATOM 7163 O O . ARG A 1 882 ? -16.433 -5.662 -30.674 1.00 64.94 882 ARG A O 1
ATOM 7170 N N . VAL A 1 883 ? -14.218 -5.420 -30.998 1.00 62.09 883 VAL A N 1
ATOM 7171 C CA . VAL A 1 883 ? -13.860 -5.371 -29.567 1.00 62.09 883 VAL A CA 1
ATOM 7172 C C . VAL A 1 883 ? -14.526 -4.174 -28.876 1.00 62.09 883 VAL A C 1
ATOM 7174 O O . VAL A 1 883 ? -15.114 -4.338 -27.808 1.00 62.09 883 VAL A O 1
ATOM 7177 N N . VAL A 1 884 ? -14.527 -2.993 -29.507 1.00 67.75 884 VAL A N 1
ATOM 7178 C CA . VAL A 1 884 ? -15.202 -1.797 -28.969 1.00 67.75 884 VAL A CA 1
ATOM 7179 C C . VAL A 1 884 ? -16.719 -2.003 -28.861 1.00 67.75 884 VAL A C 1
ATOM 7181 O O . VAL A 1 884 ? -17.292 -1.763 -27.798 1.00 67.75 884 VAL A O 1
ATOM 7184 N N . VAL A 1 885 ? -17.378 -2.503 -29.913 1.00 71.19 885 VAL A N 1
ATOM 7185 C CA . VAL A 1 885 ? -18.833 -2.760 -29.904 1.00 71.19 885 VAL A CA 1
ATOM 7186 C C . VAL A 1 885 ? -19.221 -3.796 -28.839 1.00 71.19 885 VAL A C 1
ATOM 7188 O O . VAL A 1 885 ? -20.203 -3.603 -28.120 1.00 71.19 885 VAL A O 1
ATOM 7191 N N . LEU A 1 886 ? -18.439 -4.868 -28.677 1.00 59.94 886 LEU A N 1
ATOM 7192 C CA . LEU A 1 886 ? -18.686 -5.887 -27.651 1.00 59.94 886 LEU A CA 1
ATOM 7193 C C . LEU A 1 886 ? -18.446 -5.354 -26.231 1.00 59.94 886 LEU A C 1
ATOM 7195 O O . LEU A 1 886 ? -19.248 -5.639 -25.339 1.00 59.94 886 LEU A O 1
ATOM 7199 N N . GLY A 1 887 ? -17.425 -4.514 -26.028 1.00 70.38 887 GLY A N 1
ATOM 7200 C CA . GLY A 1 887 ? -17.213 -3.789 -24.772 1.00 70.38 887 GLY A CA 1
ATOM 7201 C C . GLY A 1 887 ? -18.415 -2.914 -24.400 1.00 70.38 887 GLY A C 1
ATOM 7202 O O . GLY A 1 887 ? -18.905 -2.975 -23.270 1.00 70.38 887 GLY A O 1
ATOM 7203 N N . VAL A 1 888 ? -18.971 -2.178 -25.369 1.00 72.12 888 VAL A N 1
ATOM 7204 C CA . VAL A 1 888 ? -20.200 -1.387 -25.183 1.00 72.12 888 VAL A CA 1
ATOM 7205 C C . VAL A 1 888 ? -21.386 -2.284 -24.801 1.00 72.12 888 VAL A C 1
ATOM 7207 O O . VAL A 1 888 ? -22.065 -2.002 -23.810 1.00 72.12 888 VAL A O 1
ATOM 7210 N N . ILE A 1 889 ? -21.617 -3.400 -25.504 1.00 70.38 889 ILE A N 1
ATOM 7211 C CA . ILE A 1 889 ? -22.705 -4.349 -25.188 1.00 70.38 889 ILE A CA 1
ATOM 7212 C C . ILE A 1 889 ? -22.549 -4.934 -23.774 1.00 70.38 889 ILE A C 1
ATOM 7214 O O . ILE A 1 889 ? -23.531 -5.012 -23.027 1.00 70.38 889 ILE A O 1
ATOM 7218 N N . ALA A 1 890 ? -21.330 -5.302 -23.370 1.00 65.12 890 ALA A N 1
ATOM 7219 C CA . ALA A 1 890 ? -21.042 -5.810 -22.030 1.00 65.12 890 ALA A CA 1
ATOM 7220 C C . ALA A 1 890 ? -21.345 -4.761 -20.945 1.00 65.12 890 ALA A C 1
ATOM 7222 O O . ALA A 1 890 ? -22.029 -5.068 -19.963 1.00 65.12 890 ALA A O 1
ATOM 7223 N N . VAL A 1 891 ? -20.930 -3.504 -21.147 1.00 73.19 891 VAL A N 1
ATOM 7224 C CA . VAL A 1 891 ? -21.240 -2.382 -20.243 1.00 73.19 891 VAL A CA 1
ATOM 7225 C C . VAL A 1 891 ? -22.749 -2.125 -20.157 1.00 73.19 891 VAL A C 1
ATOM 7227 O O . VAL A 1 891 ? -23.269 -1.921 -19.057 1.00 73.19 891 VAL A O 1
ATOM 7230 N N . TYR A 1 892 ? -23.489 -2.198 -21.268 1.00 74.12 892 TYR A N 1
ATOM 7231 C CA . TYR A 1 892 ? -24.951 -2.064 -21.252 1.00 74.12 892 TYR A CA 1
ATOM 7232 C C . TYR A 1 892 ? -25.641 -3.203 -20.485 1.00 74.12 892 TYR A C 1
ATOM 7234 O O . TYR A 1 892 ? -26.507 -2.927 -19.646 1.00 74.12 892 TYR A O 1
ATOM 7242 N N . ARG A 1 893 ? -25.223 -4.463 -20.684 1.00 69.31 893 ARG A N 1
ATOM 7243 C CA . ARG A 1 893 ? -25.721 -5.614 -19.902 1.00 69.31 893 ARG A CA 1
ATOM 7244 C C . ARG A 1 893 ? -25.418 -5.449 -18.407 1.00 69.31 893 ARG A C 1
ATOM 7246 O O . ARG A 1 893 ? -26.312 -5.639 -17.580 1.00 69.31 893 ARG A O 1
ATOM 7253 N N . MET A 1 894 ? -24.216 -4.997 -18.043 1.00 65.25 894 MET A N 1
ATOM 7254 C CA . MET A 1 894 ? -23.857 -4.710 -16.647 1.00 65.25 894 MET A CA 1
ATOM 7255 C C . MET A 1 894 ? -24.686 -3.561 -16.045 1.00 65.25 894 MET A C 1
ATOM 7257 O O . MET A 1 894 ? -25.230 -3.714 -14.948 1.00 65.25 894 MET A O 1
ATOM 7261 N N . ARG A 1 895 ? -24.888 -2.442 -16.761 1.00 73.44 895 ARG A N 1
ATOM 7262 C CA . ARG A 1 895 ? -25.766 -1.343 -16.300 1.00 73.44 895 ARG A CA 1
ATOM 7263 C C . ARG A 1 895 ? -27.219 -1.794 -16.135 1.00 73.44 895 ARG A C 1
ATOM 7265 O O . ARG A 1 895 ? -27.886 -1.325 -15.211 1.00 73.44 895 ARG A O 1
ATOM 7272 N N . PHE A 1 896 ? -27.714 -2.699 -16.981 1.00 75.38 896 PHE A N 1
ATOM 7273 C CA . PHE A 1 896 ? -29.046 -3.290 -16.833 1.00 75.38 896 PHE A CA 1
ATOM 7274 C C . PHE A 1 896 ? -29.155 -4.142 -15.559 1.00 75.38 896 PHE A C 1
ATOM 7276 O O . PHE A 1 896 ? -30.073 -3.922 -14.765 1.00 75.38 896 PHE A O 1
ATOM 7283 N N . LEU A 1 897 ? -28.194 -5.039 -15.311 1.00 71.44 897 LEU A N 1
ATOM 7284 C CA . LEU A 1 897 ? -28.149 -5.860 -14.094 1.00 71.44 897 LEU A CA 1
ATOM 7285 C C . LEU A 1 897 ? -28.082 -4.994 -12.825 1.00 71.44 897 LEU A C 1
ATOM 7287 O O . LEU A 1 897 ? -28.875 -5.197 -11.905 1.00 71.44 897 LEU A O 1
ATOM 7291 N N . VAL A 1 898 ? -27.233 -3.959 -12.804 1.00 72.12 898 VAL A N 1
ATOM 7292 C CA . VAL A 1 898 ? -27.148 -3.005 -11.680 1.00 72.12 898 VAL A CA 1
ATOM 7293 C C . VAL A 1 898 ? -28.459 -2.229 -11.490 1.00 72.12 898 VAL A C 1
ATOM 7295 O O . VAL A 1 898 ? -28.916 -2.072 -10.356 1.00 72.12 898 VAL A O 1
ATOM 7298 N N . ARG A 1 899 ? -29.124 -1.781 -12.566 1.00 73.50 899 ARG A N 1
ATOM 7299 C CA . ARG A 1 899 ? -30.444 -1.117 -12.483 1.00 73.50 899 ARG A CA 1
ATOM 7300 C C . ARG A 1 899 ? -31.557 -2.058 -12.005 1.00 73.50 899 ARG A C 1
ATOM 7302 O O . ARG A 1 899 ? -32.443 -1.610 -11.278 1.00 73.50 899 ARG A O 1
ATOM 7309 N N . ARG A 1 900 ? -31.537 -3.341 -12.385 1.00 65.88 900 ARG A N 1
ATOM 7310 C CA . ARG A 1 900 ? -32.495 -4.361 -11.911 1.00 65.88 900 ARG A CA 1
ATOM 7311 C C . ARG A 1 900 ? -32.271 -4.688 -10.431 1.00 65.88 900 ARG A C 1
ATOM 7313 O O . ARG A 1 900 ? -33.235 -4.753 -9.675 1.00 65.88 900 ARG A O 1
ATOM 7320 N N . TRP A 1 901 ? -31.013 -4.799 -10.006 1.00 62.41 901 TRP A N 1
ATOM 7321 C CA . TRP A 1 901 ? -30.631 -4.997 -8.605 1.00 62.41 901 TRP A CA 1
ATOM 7322 C C . TRP A 1 901 ? -31.021 -3.808 -7.716 1.00 62.41 901 TRP A C 1
ATOM 7324 O O . TRP A 1 901 ? -31.637 -4.012 -6.673 1.00 62.41 901 TRP A O 1
ATOM 7334 N N . ARG A 1 902 ? -30.766 -2.563 -8.157 1.00 67.44 902 ARG A N 1
ATOM 7335 C CA . ARG A 1 902 ? -31.229 -1.360 -7.439 1.00 67.44 902 ARG A CA 1
ATOM 7336 C C . ARG A 1 902 ? -32.758 -1.328 -7.314 1.00 67.44 902 ARG A C 1
ATOM 7338 O O . ARG A 1 902 ? -33.251 -1.100 -6.216 1.00 67.44 902 ARG A O 1
ATOM 7345 N N . ARG A 1 903 ? -33.509 -1.628 -8.386 1.00 63.28 903 ARG A N 1
ATOM 7346 C CA . ARG A 1 903 ? -34.987 -1.657 -8.340 1.00 63.28 903 ARG A CA 1
ATOM 7347 C C . ARG A 1 903 ? -35.554 -2.683 -7.351 1.00 63.28 903 ARG A C 1
ATOM 7349 O O . ARG A 1 903 ? -36.507 -2.355 -6.658 1.00 63.28 903 ARG A O 1
ATOM 7356 N N . ARG A 1 904 ? -34.949 -3.870 -7.209 1.00 55.00 904 ARG A N 1
ATOM 7357 C CA . ARG A 1 904 ? -35.392 -4.867 -6.210 1.00 55.00 904 ARG A CA 1
ATOM 7358 C C . ARG A 1 904 ? -35.212 -4.421 -4.753 1.00 55.00 904 ARG A C 1
ATOM 7360 O O . ARG A 1 904 ? -35.918 -4.933 -3.897 1.00 55.00 904 ARG A O 1
ATOM 7367 N N . ARG A 1 905 ? -34.284 -3.503 -4.452 1.00 54.88 905 ARG A N 1
ATOM 7368 C CA . ARG A 1 905 ? -33.966 -3.120 -3.061 1.00 54.88 905 ARG A CA 1
ATOM 7369 C C . ARG A 1 905 ? -34.790 -1.936 -2.528 1.00 54.88 905 ARG A C 1
ATOM 7371 O O . ARG A 1 905 ? -34.880 -1.778 -1.320 1.00 54.88 905 ARG A O 1
ATOM 7378 N N . PHE A 1 906 ? -35.396 -1.134 -3.404 1.00 49.34 906 PHE A N 1
ATOM 7379 C CA . PHE A 1 906 ? -36.238 0.013 -3.019 1.00 49.34 906 PHE A CA 1
ATOM 7380 C C . PHE A 1 906 ? -37.750 -0.252 -3.132 1.00 49.34 906 PHE A C 1
ATOM 7382 O O . PHE A 1 906 ? -38.537 0.633 -2.833 1.00 49.34 906 PHE A O 1
ATOM 7389 N N . GLY A 1 907 ? -38.170 -1.445 -3.566 1.00 47.53 907 GLY A N 1
ATOM 7390 C CA . GLY A 1 907 ? -39.572 -1.730 -3.897 1.00 47.53 907 GLY A CA 1
ATOM 7391 C C . GLY A 1 907 ? -40.403 -2.474 -2.845 1.00 47.53 907 GLY A C 1
ATOM 7392 O O . GLY A 1 907 ? -41.459 -2.965 -3.216 1.00 47.53 907 GLY A O 1
ATOM 7393 N N . SER A 1 908 ? -39.931 -2.666 -1.601 1.00 44.72 908 SER A N 1
ATOM 7394 C CA . SER A 1 908 ? -40.622 -3.568 -0.650 1.00 44.72 908 SER A CA 1
ATOM 7395 C C . SER A 1 908 ? -40.335 -3.342 0.852 1.00 44.72 908 SER A C 1
ATOM 7397 O O . SER A 1 908 ? -40.419 -4.295 1.626 1.00 44.72 908 SER A O 1
ATOM 7399 N N . VAL A 1 909 ? -39.950 -2.135 1.299 1.00 41.84 909 VAL A N 1
ATOM 7400 C CA . VAL A 1 909 ? -39.642 -1.893 2.737 1.00 41.84 909 VAL A CA 1
ATOM 7401 C C . VAL A 1 909 ? -40.134 -0.539 3.285 1.00 41.84 909 VAL A C 1
ATOM 7403 O O . VAL A 1 909 ? -39.692 -0.121 4.350 1.00 41.84 909 VAL A O 1
ATOM 7406 N N . SER A 1 910 ? -41.030 0.165 2.584 1.00 38.41 910 SER A N 1
ATOM 7407 C CA . SER A 1 910 ? -41.480 1.514 2.991 1.00 38.41 910 SER A CA 1
ATOM 7408 C C . SER A 1 910 ? -42.918 1.594 3.526 1.00 38.41 910 SER A C 1
ATOM 7410 O O . SER A 1 910 ? -43.206 2.521 4.273 1.00 38.41 910 SER A O 1
ATOM 7412 N N . ASP A 1 911 ? -43.780 0.609 3.250 1.00 34.47 911 ASP A N 1
ATOM 7413 C CA . ASP A 1 911 ? -45.230 0.694 3.538 1.00 34.47 911 ASP A CA 1
ATOM 7414 C C . ASP A 1 911 ? -45.689 -0.020 4.831 1.00 34.47 911 ASP A C 1
ATOM 7416 O O . ASP A 1 911 ? -46.877 -0.260 5.021 1.00 34.47 911 ASP A O 1
ATOM 7420 N N . LEU A 1 912 ? -44.773 -0.381 5.741 1.00 40.50 912 LEU A N 1
ATOM 7421 C CA . LEU A 1 912 ? -45.106 -1.103 6.989 1.00 40.50 912 LEU A CA 1
ATOM 7422 C C . LEU A 1 912 ? -44.490 -0.495 8.266 1.00 40.50 912 LEU A C 1
ATOM 7424 O O . LEU A 1 912 ? -44.362 -1.183 9.276 1.00 40.50 912 LEU A O 1
ATOM 7428 N N . ALA A 1 913 ? -44.104 0.786 8.243 1.00 35.84 913 ALA A N 1
ATOM 7429 C CA . ALA A 1 913 ? -43.405 1.434 9.362 1.00 35.84 913 ALA A CA 1
ATOM 7430 C C . ALA A 1 913 ? -43.953 2.822 9.761 1.00 35.84 913 ALA A C 1
ATOM 7432 O O . ALA A 1 913 ? -43.196 3.670 10.226 1.00 35.84 913 ALA A O 1
ATOM 7433 N N . ILE A 1 914 ? -45.266 3.051 9.630 1.00 37.31 914 ILE A N 1
ATOM 7434 C CA . ILE A 1 914 ? -45.971 4.129 10.349 1.00 37.31 914 ILE A CA 1
ATOM 7435 C C . ILE A 1 914 ? -47.258 3.539 10.938 1.00 37.31 914 ILE A C 1
ATOM 7437 O O . ILE A 1 914 ? -48.284 3.461 10.268 1.00 37.31 914 ILE A O 1
ATOM 7441 N N . GLY A 1 915 ? -47.190 3.080 12.189 1.00 29.77 915 GLY A N 1
ATOM 7442 C CA . GLY A 1 915 ? -48.326 2.470 12.877 1.00 29.77 915 GLY A CA 1
ATOM 7443 C C . GLY A 1 915 ? -48.102 2.350 14.383 1.00 29.77 915 GLY A C 1
ATOM 7444 O O . GLY A 1 915 ? -47.250 1.588 14.824 1.00 29.77 915 GLY A O 1
ATOM 7445 N N . ASN A 1 916 ? -48.927 3.073 15.142 1.00 33.75 916 ASN A N 1
ATOM 7446 C CA . ASN A 1 916 ? -49.170 2.946 16.583 1.00 33.75 916 ASN A CA 1
ATOM 7447 C C . ASN A 1 916 ? -47.994 3.200 17.546 1.00 33.75 916 ASN A C 1
ATOM 7449 O O . ASN A 1 916 ? -47.354 2.277 18.043 1.00 33.75 916 ASN A O 1
ATOM 7453 N N . ALA A 1 917 ? -47.883 4.457 17.984 1.00 32.34 917 ALA A N 1
ATOM 7454 C CA . ALA A 1 917 ? -47.609 4.762 19.386 1.00 32.34 917 ALA A CA 1
ATOM 7455 C C . ALA A 1 917 ? -48.871 5.405 19.989 1.00 32.34 917 ALA A C 1
ATOM 7457 O O . ALA A 1 917 ? -49.253 6.507 19.601 1.00 32.34 917 ALA A O 1
ATOM 7458 N N . TYR A 1 918 ? -49.543 4.694 20.898 1.00 32.50 918 TYR A N 1
ATOM 7459 C CA . TYR A 1 918 ? -50.618 5.253 21.721 1.00 32.50 918 TYR A CA 1
ATOM 7460 C C . TYR A 1 918 ? -50.004 6.034 22.891 1.00 32.50 918 TYR A C 1
ATOM 7462 O O . TYR A 1 918 ? -49.211 5.472 23.645 1.00 32.50 918 TYR A O 1
ATOM 7470 N N . THR A 1 919 ? -50.447 7.271 23.106 1.00 36.06 919 THR A N 1
ATOM 7471 C CA . THR A 1 919 ? -50.320 7.986 24.388 1.00 36.06 919 THR A CA 1
ATOM 7472 C C . THR A 1 919 ? -51.673 8.616 24.739 1.00 36.06 919 THR A C 1
ATOM 7474 O O . THR A 1 919 ? -52.275 9.225 23.853 1.00 36.06 919 THR A O 1
ATOM 7477 N N . PRO A 1 920 ? -52.187 8.444 25.971 1.00 44.00 920 PRO A N 1
ATOM 7478 C CA . PRO A 1 920 ? -53.502 8.945 26.378 1.00 44.00 920 PRO A CA 1
ATOM 7479 C C . PRO A 1 920 ? -53.459 10.391 26.905 1.00 44.00 920 PRO A C 1
ATOM 7481 O O . PRO A 1 920 ? -52.397 10.858 27.307 1.00 44.00 920 PRO A O 1
ATOM 7484 N N . ASP A 1 921 ? -54.648 11.006 27.000 1.00 28.78 921 ASP A N 1
ATOM 7485 C CA . ASP A 1 921 ? -54.964 12.251 27.732 1.00 28.78 921 ASP A CA 1
ATOM 7486 C C . ASP A 1 921 ? -54.314 13.573 27.232 1.00 28.78 921 ASP A C 1
ATOM 7488 O O . ASP A 1 921 ? -53.207 13.591 26.713 1.00 28.78 921 ASP A O 1
ATOM 7492 N N . SER A 1 922 ? -54.937 14.759 27.338 1.00 32.44 922 SER A N 1
ATOM 7493 C CA . SER A 1 922 ? -56.310 15.119 27.745 1.00 32.44 922 SER A CA 1
ATOM 7494 C C . SER A 1 922 ? -56.673 16.548 27.258 1.00 32.44 922 SER A C 1
ATOM 7496 O O . SER A 1 922 ? -55.789 17.378 27.081 1.00 32.44 922 SER A O 1
ATOM 7498 N N . TYR A 1 923 ? -57.970 16.828 27.057 1.00 34.28 923 TYR A N 1
ATOM 7499 C CA . TYR A 1 923 ? -58.652 18.141 26.889 1.00 34.28 923 TYR A CA 1
ATOM 7500 C C . TYR A 1 923 ? -57.938 19.361 26.238 1.00 34.28 923 TYR A C 1
ATOM 7502 O O . TYR A 1 923 ? -57.158 20.048 26.893 1.00 34.28 923 TYR A O 1
ATOM 7510 N N . SER A 1 924 ? -58.436 19.827 25.072 1.00 31.44 924 SER A N 1
ATOM 7511 C CA . SER A 1 924 ? -59.198 21.107 24.961 1.00 31.44 924 SER A CA 1
ATOM 7512 C C . SER A 1 924 ? -59.647 21.492 23.530 1.00 31.44 924 SER A C 1
ATOM 7514 O O . SER A 1 924 ? -58.925 21.354 22.551 1.00 31.44 924 SER A O 1
ATOM 7516 N N . ARG A 1 925 ? -60.878 22.016 23.451 1.00 30.75 925 ARG A N 1
ATOM 7517 C CA . ARG A 1 925 ? -61.617 22.650 22.319 1.00 30.75 925 ARG A CA 1
ATOM 7518 C C . ARG A 1 925 ? -61.332 24.186 22.323 1.00 30.75 925 ARG A C 1
ATOM 7520 O O . ARG A 1 925 ? -60.796 24.601 23.350 1.00 30.75 925 ARG A O 1
ATOM 7527 N N . PRO A 1 926 ? -61.705 25.083 21.356 1.00 45.78 926 PRO A N 1
ATOM 7528 C CA . PRO A 1 926 ? -62.485 25.027 20.086 1.00 45.78 926 PRO A CA 1
ATOM 7529 C C . PRO A 1 926 ? -61.615 25.428 18.836 1.00 45.78 926 PRO A C 1
ATOM 7531 O O . PRO A 1 926 ? -60.402 25.421 18.959 1.00 45.78 926 PRO A O 1
ATOM 7534 N N . SER A 1 927 ? -62.062 25.764 17.604 1.00 30.58 927 SER A N 1
ATOM 7535 C CA . SER A 1 927 ? -63.346 26.297 17.101 1.00 30.58 927 SER A CA 1
ATOM 7536 C C . SER A 1 927 ? -63.540 26.197 15.565 1.00 30.58 927 SER A C 1
ATOM 7538 O O . SER A 1 927 ? -62.650 26.570 14.816 1.00 30.58 927 SER A O 1
ATOM 7540 N N . SER A 1 928 ? -64.774 25.874 15.146 1.00 32.44 928 SER A N 1
ATOM 7541 C CA . SER A 1 928 ? -65.552 26.489 14.037 1.00 32.44 928 SER A CA 1
ATOM 7542 C C . SER A 1 928 ? -65.199 26.380 12.530 1.00 32.44 928 SER A C 1
ATOM 7544 O O . SER A 1 928 ? -64.116 26.740 12.092 1.00 32.44 928 SER A O 1
ATOM 7546 N N . ARG A 1 929 ? -66.295 26.170 11.758 1.00 31.67 929 ARG A N 1
ATOM 7547 C CA . ARG A 1 929 ? -66.622 26.648 10.380 1.00 31.67 929 ARG A CA 1
ATOM 7548 C C . ARG A 1 929 ? -65.999 25.901 9.172 1.00 31.67 929 ARG A C 1
ATOM 7550 O O . ARG A 1 929 ? -64.791 25.834 9.045 1.00 31.67 929 ARG A O 1
ATOM 7557 N N . SER A 1 930 ? -66.786 25.176 8.351 1.00 32.19 930 SER A N 1
ATOM 7558 C CA . SER A 1 930 ? -67.760 25.601 7.291 1.00 32.19 930 SER A CA 1
ATOM 7559 C C . SER A 1 930 ? -67.068 25.925 5.949 1.00 32.19 930 SER A C 1
ATOM 7561 O O . SER A 1 930 ? -66.073 26.632 5.990 1.00 32.19 930 SER A O 1
ATOM 7563 N N . ASN A 1 931 ? -67.528 25.565 4.739 1.00 32.97 931 ASN A N 1
ATOM 7564 C CA . ASN A 1 931 ? -68.758 24.907 4.258 1.00 32.97 931 ASN A CA 1
ATOM 7565 C C . ASN A 1 931 ? -68.541 24.338 2.819 1.00 32.97 931 ASN A C 1
ATOM 7567 O O . ASN A 1 931 ? -67.490 24.553 2.227 1.00 32.97 931 ASN A O 1
ATOM 7571 N N . HIS A 1 932 ? -69.558 23.635 2.293 1.00 33.94 932 HIS A N 1
ATOM 7572 C CA . HIS A 1 932 ? -70.041 23.501 0.888 1.00 33.94 932 HIS A CA 1
ATOM 7573 C C . HIS A 1 932 ? -69.411 24.395 -0.227 1.00 33.94 932 HIS A C 1
ATOM 7575 O O . HIS A 1 932 ? -69.006 25.511 0.063 1.00 33.94 932 HIS A O 1
ATOM 7581 N N . SER A 1 933 ? -69.454 24.116 -1.547 1.00 32.97 933 SER A N 1
ATOM 7582 C CA . SER A 1 933 ? -69.801 22.952 -2.409 1.00 32.97 933 SER A CA 1
ATOM 7583 C C . SER A 1 933 ? -69.787 23.397 -3.895 1.00 32.97 933 SER A C 1
ATOM 7585 O O . SER A 1 933 ? -70.206 24.523 -4.146 1.00 32.97 933 SER A O 1
ATOM 7587 N N . ALA A 1 934 ? -69.503 22.501 -4.860 1.00 33.50 934 ALA A N 1
ATOM 7588 C CA . ALA A 1 934 ? -69.719 22.698 -6.321 1.00 33.50 934 ALA A CA 1
ATOM 7589 C C . ALA A 1 934 ? -68.928 23.891 -6.960 1.00 33.50 934 ALA A C 1
ATOM 7591 O O . ALA A 1 934 ? -68.267 24.633 -6.248 1.00 33.50 934 ALA A O 1
ATOM 7592 N N . THR A 1 935 ? -68.831 24.125 -8.281 1.00 32.06 935 THR A N 1
ATOM 7593 C CA . THR A 1 935 ? -69.497 23.575 -9.487 1.00 32.06 935 THR A CA 1
ATOM 7594 C C . THR A 1 935 ? -68.541 23.677 -10.706 1.00 32.06 935 THR A C 1
ATOM 7596 O O . THR A 1 935 ? -67.609 24.475 -10.683 1.00 32.06 935 THR A O 1
ATOM 7599 N N . ALA A 1 936 ? -68.773 22.905 -11.777 1.00 35.25 936 ALA A N 1
ATOM 7600 C CA . ALA A 1 936 ? -68.156 23.067 -13.119 1.00 35.25 936 ALA A CA 1
ATOM 7601 C C . ALA A 1 936 ? -68.831 24.253 -13.903 1.00 35.25 936 ALA A C 1
ATOM 7603 O O . ALA A 1 936 ? -69.665 24.897 -13.258 1.00 35.25 936 ALA A O 1
ATOM 7604 N N . PRO A 1 937 ? -68.609 24.568 -15.222 1.00 50.34 937 PRO A N 1
ATOM 7605 C CA . PRO A 1 937 ? -68.034 23.742 -16.315 1.00 50.34 937 PRO A CA 1
ATOM 7606 C C . PRO A 1 937 ? -67.250 24.454 -17.476 1.00 50.34 937 PRO A C 1
ATOM 7608 O O . PRO A 1 937 ? -67.064 25.664 -17.478 1.00 50.34 937 PRO A O 1
ATOM 7611 N N . SER A 1 938 ? -66.917 23.661 -18.518 1.00 35.09 938 SER A N 1
ATOM 7612 C CA . SER A 1 938 ? -66.653 24.028 -19.943 1.00 35.09 938 SER A CA 1
ATOM 7613 C C . SER A 1 938 ? -65.342 24.762 -20.315 1.00 35.09 938 SER A C 1
ATOM 7615 O O . SER A 1 938 ? -64.922 25.675 -19.623 1.00 35.09 938 SER A O 1
ATOM 7617 N N . GLY A 1 939 ? -64.664 24.465 -21.441 1.00 28.73 939 GLY A N 1
ATOM 7618 C CA . GLY A 1 939 ? -64.866 23.426 -22.475 1.00 28.73 939 GLY A CA 1
ATOM 7619 C C . GLY A 1 939 ? -63.934 23.603 -23.706 1.00 28.73 939 GLY A C 1
ATOM 7620 O O . GLY A 1 939 ? -63.145 24.541 -23.719 1.00 28.73 939 GLY A O 1
ATOM 7621 N N . LEU A 1 940 ? -64.113 22.764 -24.754 1.00 31.81 940 LEU A N 1
ATOM 7622 C CA . LEU A 1 940 ? -63.499 22.823 -26.118 1.00 31.81 940 LEU A CA 1
ATOM 7623 C C . LEU A 1 940 ? -62.012 22.358 -26.236 1.00 31.81 940 LEU A C 1
ATOM 7625 O O . LEU A 1 940 ? -61.230 22.629 -25.337 1.00 31.81 940 LEU A O 1
ATOM 7629 N N . ILE A 1 941 ? -61.511 21.662 -27.284 1.00 31.77 941 ILE A N 1
ATOM 7630 C CA . ILE A 1 941 ? -62.061 21.108 -28.556 1.00 31.77 941 ILE A CA 1
ATOM 7631 C C . ILE A 1 941 ? -61.202 19.885 -29.041 1.00 31.77 941 ILE A C 1
ATOM 7633 O O . ILE A 1 941 ? -60.051 19.748 -28.638 1.00 31.77 941 ILE A O 1
ATOM 7637 N N . LEU A 1 942 ? -61.768 18.990 -29.880 1.00 32.16 942 LEU A N 1
ATOM 7638 C CA . LEU A 1 942 ? -61.144 17.794 -30.540 1.00 32.16 942 LEU A CA 1
ATOM 7639 C C . LEU A 1 942 ? -60.403 18.183 -31.874 1.00 32.16 942 LEU A C 1
ATOM 7641 O O . LEU A 1 942 ? -60.238 19.390 -32.034 1.00 32.16 942 LEU A O 1
ATOM 7645 N N . PRO A 1 943 ? -59.985 17.326 -32.867 1.00 49.06 943 PRO A N 1
ATOM 7646 C CA . PRO A 1 943 ? -60.249 15.891 -33.184 1.00 49.06 943 PRO A CA 1
ATOM 7647 C C . PRO A 1 943 ? -58.991 14.974 -33.379 1.00 49.06 943 PRO A C 1
ATOM 7649 O O . PRO A 1 943 ? -57.892 15.466 -33.587 1.00 49.06 943 PRO A O 1
ATOM 7652 N N . SER A 1 944 ? -59.075 13.647 -33.141 1.00 33.91 944 SER A N 1
ATOM 7653 C CA . SER A 1 944 ? -59.325 12.506 -34.089 1.00 33.91 944 SER A CA 1
ATOM 7654 C C . SER A 1 944 ? -58.121 12.126 -34.995 1.00 33.91 944 SER A C 1
ATOM 7656 O O . SER A 1 944 ? -57.437 13.012 -35.486 1.00 33.91 944 SER A O 1
ATOM 7658 N N . ILE A 1 945 ? -57.758 10.847 -35.224 1.00 32.19 945 ILE A N 1
ATOM 7659 C CA . ILE A 1 945 ? -58.456 9.854 -36.085 1.00 32.19 945 ILE A CA 1
ATOM 7660 C C . ILE A 1 945 ? -58.123 8.377 -35.709 1.00 32.19 945 ILE A C 1
ATOM 7662 O O . ILE A 1 945 ? -56.953 8.033 -35.615 1.00 32.19 945 ILE A O 1
ATOM 7666 N N . ALA A 1 946 ? -59.182 7.547 -35.579 1.00 32.16 946 ALA A N 1
ATOM 7667 C CA . ALA A 1 946 ? -59.399 6.109 -35.935 1.00 32.16 946 ALA A CA 1
ATOM 7668 C C . ALA A 1 946 ? -58.348 4.974 -35.699 1.00 32.16 946 ALA A C 1
ATOM 7670 O O . ALA A 1 946 ? -57.152 5.212 -35.715 1.00 32.16 946 ALA A O 1
ATOM 7671 N N . SER A 1 947 ? -58.695 3.665 -35.658 1.00 35.84 947 SER A N 1
ATOM 7672 C CA . SER A 1 947 ? -59.915 2.873 -35.302 1.00 35.84 947 SER A CA 1
ATOM 7673 C C . SER A 1 947 ? -59.605 1.345 -35.452 1.00 35.84 947 SER A C 1
ATOM 7675 O O . SER A 1 947 ? -58.480 0.998 -35.796 1.00 35.84 947 SER A O 1
ATOM 7677 N N . VAL A 1 948 ? -60.621 0.468 -35.303 1.00 31.84 948 VAL A N 1
ATOM 7678 C CA . VAL A 1 948 ? -60.665 -1.017 -35.495 1.00 31.84 948 VAL A CA 1
ATOM 7679 C C . VAL A 1 948 ? -60.094 -1.829 -34.307 1.00 31.84 948 VAL A C 1
ATOM 7681 O O . VAL A 1 948 ? -58.903 -1.739 -34.045 1.00 31.84 948 VAL A O 1
ATOM 7684 N N . ARG A 1 949 ? -60.825 -2.593 -33.462 1.00 35.09 949 ARG A N 1
ATOM 7685 C CA . ARG A 1 949 ? -62.167 -3.262 -33.407 1.00 35.09 949 ARG A CA 1
ATOM 7686 C C . ARG A 1 949 ? -62.171 -4.765 -33.780 1.00 35.09 949 ARG A C 1
ATOM 7688 O O . ARG A 1 949 ? -61.596 -5.146 -34.789 1.00 35.09 949 ARG A O 1
ATOM 7695 N N . GLY A 1 950 ? -62.872 -5.570 -32.964 1.00 27.30 950 GLY A N 1
ATOM 7696 C CA . GLY A 1 950 ? -63.089 -7.027 -33.072 1.00 27.30 950 GLY A CA 1
ATOM 7697 C C . GLY A 1 950 ? -62.935 -7.692 -31.688 1.00 27.30 950 GLY A C 1
ATOM 7698 O O . GLY A 1 950 ? -61.809 -7.884 -31.248 1.00 27.30 950 GLY A O 1
ATOM 7699 N N . ASP A 1 951 ? -63.951 -7.775 -30.820 1.00 32.19 951 ASP A N 1
ATOM 7700 C CA . ASP A 1 951 ? -65.193 -8.587 -30.837 1.00 32.19 951 ASP A CA 1
ATOM 7701 C C . ASP A 1 951 ? -64.997 -10.071 -30.386 1.00 32.19 951 ASP A C 1
ATOM 7703 O O . ASP A 1 951 ? -64.507 -10.892 -31.148 1.00 32.19 951 ASP A O 1
ATOM 7707 N N . TYR A 1 952 ? -65.355 -10.327 -29.106 1.00 32.81 952 TYR A N 1
ATOM 7708 C CA . TYR A 1 952 ? -65.993 -11.475 -28.382 1.00 32.81 952 TYR A CA 1
ATOM 7709 C C . TYR A 1 952 ? -66.201 -12.891 -29.027 1.00 32.81 952 TYR A C 1
ATOM 7711 O O . TYR A 1 952 ? -66.069 -13.006 -30.239 1.00 32.81 952 TYR A O 1
ATOM 7719 N N . PRO A 1 953 ? -66.683 -13.960 -28.306 1.00 50.84 953 PRO A N 1
ATOM 7720 C CA . PRO A 1 953 ? -66.960 -14.153 -26.853 1.00 50.84 953 PRO A CA 1
ATOM 7721 C C . PRO A 1 953 ? -66.544 -15.522 -26.200 1.00 50.84 953 PRO A C 1
ATOM 7723 O O . PRO A 1 953 ? -66.218 -16.495 -26.863 1.00 50.84 953 PRO A O 1
ATOM 7726 N N . ALA A 1 954 ? -66.691 -15.577 -24.863 1.00 30.72 954 ALA A N 1
ATOM 7727 C CA . ALA A 1 954 ? -67.226 -16.651 -23.982 1.00 30.72 954 ALA A CA 1
ATOM 7728 C C . ALA A 1 954 ? -66.913 -18.166 -24.141 1.00 30.72 954 ALA A C 1
ATOM 7730 O O . ALA A 1 954 ? -67.275 -18.810 -25.118 1.00 30.72 954 ALA A O 1
ATOM 7731 N N . THR A 1 955 ? -66.469 -18.775 -23.029 1.00 31.12 955 THR A N 1
ATOM 7732 C CA . THR A 1 955 ? -67.068 -19.891 -22.226 1.00 31.12 955 THR A CA 1
ATOM 7733 C C . THR A 1 955 ? -65.990 -20.337 -21.212 1.00 31.12 955 THR A C 1
ATOM 7735 O O . THR A 1 955 ? -64.808 -20.249 -21.516 1.00 31.12 955 THR A O 1
ATOM 7738 N N . GLY A 1 956 ? -66.228 -20.714 -19.952 1.00 29.22 956 GLY A N 1
ATOM 7739 C CA . GLY A 1 956 ? -67.420 -21.223 -19.271 1.00 29.22 956 GLY A CA 1
ATOM 7740 C C . GLY A 1 956 ? -67.119 -22.648 -18.771 1.00 29.22 956 GLY A C 1
ATOM 7741 O O . GLY A 1 956 ? -66.736 -23.454 -19.603 1.00 29.22 956 GLY A O 1
ATOM 7742 N N . PHE A 1 957 ? -67.274 -22.912 -17.458 1.00 30.06 957 PHE A N 1
ATOM 7743 C CA . PHE A 1 957 ? -67.299 -24.211 -16.726 1.00 30.06 957 PHE A CA 1
ATOM 7744 C C . PHE A 1 957 ? -66.355 -24.340 -15.505 1.00 30.06 957 PHE A C 1
ATOM 7746 O O . PHE A 1 957 ? -65.175 -24.661 -15.607 1.00 30.06 957 PHE A O 1
ATOM 7753 N N . THR A 1 958 ? -66.957 -24.179 -14.324 1.00 38.66 958 THR A N 1
ATOM 7754 C CA . THR A 1 958 ? -66.726 -24.970 -13.091 1.00 38.66 958 THR A CA 1
ATOM 7755 C C . THR A 1 958 ? -67.848 -26.042 -12.999 1.00 38.66 958 THR A C 1
ATOM 7757 O O . THR A 1 958 ? -68.689 -26.054 -13.907 1.00 38.66 958 THR A O 1
ATOM 7760 N N . PRO A 1 959 ? -67.983 -26.907 -11.958 1.00 50.56 959 PRO A N 1
ATOM 7761 C CA . PRO A 1 959 ? -67.157 -27.163 -10.765 1.00 50.56 959 PRO A CA 1
ATOM 7762 C C . PRO A 1 959 ? -66.577 -28.613 -10.828 1.00 50.56 959 PRO A C 1
ATOM 7764 O O . PRO A 1 959 ? -65.849 -28.807 -11.801 1.00 50.56 959 PRO A O 1
ATOM 7767 N N . PRO A 1 960 ? -66.805 -29.648 -9.960 1.00 49.28 960 PRO A N 1
ATOM 7768 C CA . PRO A 1 960 ? -67.512 -29.806 -8.673 1.00 49.28 960 PRO A CA 1
ATOM 7769 C C . PRO A 1 960 ? -66.550 -29.953 -7.459 1.00 49.28 960 PRO A C 1
ATOM 7771 O O . PRO A 1 960 ? -65.713 -29.084 -7.235 1.00 49.28 960 PRO A O 1
ATOM 7774 N N . THR A 1 961 ? -66.716 -30.995 -6.635 1.00 33.53 961 THR A N 1
ATOM 7775 C CA . THR A 1 961 ? -66.197 -31.186 -5.263 1.00 33.53 961 THR A CA 1
ATOM 7776 C C . THR A 1 961 ? -65.946 -32.671 -4.929 1.00 33.53 961 THR A C 1
ATOM 7778 O O . THR A 1 961 ? -66.549 -33.545 -5.550 1.00 33.53 961 THR A O 1
ATOM 7781 N N . LYS A 1 962 ? -65.111 -32.941 -3.905 1.00 33.44 962 LYS A N 1
ATOM 7782 C CA . LYS A 1 962 ? -65.154 -34.079 -2.939 1.00 33.44 962 LYS A CA 1
ATOM 7783 C C . LYS A 1 962 ? -64.127 -33.795 -1.824 1.00 33.44 962 LYS A C 1
ATOM 7785 O O . LYS A 1 962 ? -62.970 -33.542 -2.126 1.00 33.44 962 LYS A O 1
ATOM 7790 N N . GLU A 1 963 ? -64.540 -33.489 -0.595 1.00 28.48 963 GLU A N 1
ATOM 7791 C CA . GLU A 1 963 ? -64.942 -34.396 0.504 1.00 28.48 963 GLU A CA 1
ATOM 7792 C C . GLU A 1 963 ? -63.790 -35.101 1.253 1.00 28.48 963 GLU A C 1
ATOM 7794 O O . GLU A 1 963 ? -63.247 -36.113 0.827 1.00 28.48 963 GLU A O 1
ATOM 7799 N N . THR A 1 964 ? -63.498 -34.537 2.430 1.00 31.61 964 THR A N 1
ATOM 7800 C CA . THR A 1 964 ? -63.438 -35.205 3.743 1.00 31.61 964 THR A CA 1
ATOM 7801 C C . THR A 1 964 ? -62.662 -36.520 3.906 1.00 31.61 964 THR A C 1
ATOM 7803 O O . THR A 1 964 ? -63.170 -37.600 3.616 1.00 31.61 964 THR A O 1
ATOM 7806 N N . LYS A 1 965 ? -61.545 -36.440 4.644 1.00 29.42 965 LYS A N 1
ATOM 7807 C CA . LYS A 1 965 ? -61.254 -37.359 5.761 1.00 29.42 965 LYS A CA 1
ATOM 7808 C C . LYS A 1 965 ? -60.398 -36.665 6.824 1.00 29.42 965 LYS A C 1
ATOM 7810 O O . LYS A 1 965 ? -59.358 -36.096 6.510 1.00 29.42 965 LYS A O 1
ATOM 7815 N N . GLN A 1 966 ? -60.873 -36.690 8.067 1.00 32.75 966 GLN A N 1
ATOM 7816 C CA . GLN A 1 966 ? -60.068 -36.380 9.249 1.00 32.75 966 GLN A CA 1
ATOM 7817 C C . GLN A 1 966 ? -59.251 -37.620 9.615 1.00 32.75 966 GLN A C 1
ATOM 7819 O O . GLN A 1 966 ? -59.775 -38.722 9.495 1.00 32.75 966 GLN A O 1
ATOM 7824 N N . ASP A 1 967 ? -58.040 -37.430 10.132 1.00 26.75 967 ASP A N 1
ATOM 7825 C CA . ASP A 1 967 ? -57.484 -38.308 11.164 1.00 26.75 967 ASP A CA 1
ATOM 7826 C C . ASP A 1 967 ? -56.462 -37.545 12.021 1.00 26.75 967 ASP A C 1
ATOM 7828 O O . ASP A 1 967 ? -55.920 -36.513 11.614 1.00 26.75 967 ASP A O 1
ATOM 7832 N N . ILE A 1 968 ? -56.284 -38.004 13.260 1.00 35.69 968 ILE A N 1
ATOM 7833 C CA . ILE A 1 968 ? -55.704 -37.231 14.367 1.00 35.69 968 ILE A CA 1
ATOM 7834 C C . ILE A 1 968 ? -54.281 -37.712 14.684 1.00 35.69 968 ILE A C 1
ATOM 7836 O O . ILE A 1 968 ? -54.098 -38.854 15.096 1.00 35.69 968 ILE A O 1
ATOM 7840 N N . SER A 1 969 ? -53.286 -36.817 14.639 1.00 30.03 969 SER A N 1
ATOM 7841 C CA . SER A 1 969 ? -52.024 -37.000 15.381 1.00 30.03 969 SER A CA 1
ATOM 7842 C C . SER A 1 969 ? -51.296 -35.676 15.658 1.00 30.03 969 SER A C 1
ATOM 7844 O O . SER A 1 969 ? -51.227 -34.802 14.796 1.00 30.03 969 SER A O 1
ATOM 7846 N N . LEU A 1 970 ? -50.752 -35.548 16.872 1.00 33.31 970 LEU A N 1
ATOM 7847 C CA . LEU A 1 970 ? -50.083 -34.359 17.427 1.00 33.31 970 LEU A CA 1
ATOM 7848 C C . LEU A 1 970 ? -48.697 -34.059 16.796 1.00 33.31 970 LEU A C 1
ATOM 7850 O O . LEU A 1 970 ? -48.107 -34.928 16.153 1.00 33.31 970 LEU A O 1
ATOM 7854 N N . PRO A 1 971 ? -48.163 -32.826 16.947 1.00 36.00 971 PRO A N 1
ATOM 7855 C CA . PRO A 1 971 ? -47.105 -32.316 16.077 1.00 36.00 971 PRO A CA 1
ATOM 7856 C C . PRO A 1 971 ? -45.685 -32.672 16.534 1.00 36.00 971 PRO A C 1
ATOM 7858 O O . PRO A 1 971 ? -45.326 -32.521 17.701 1.00 36.00 971 PRO A O 1
ATOM 7861 N N . SER A 1 972 ? -44.827 -33.010 15.568 1.00 30.27 972 SER A N 1
ATOM 7862 C CA . SER A 1 972 ? -43.371 -33.026 15.733 1.00 30.27 972 SER A CA 1
ATOM 7863 C C . SER A 1 972 ? -42.741 -31.829 15.008 1.00 30.27 972 SER A C 1
ATOM 7865 O O . SER A 1 972 ? -42.992 -31.569 13.832 1.00 30.27 972 SER A O 1
ATOM 7867 N N . ASN A 1 973 ? -41.936 -31.053 15.736 1.00 40.28 973 ASN A N 1
ATOM 7868 C CA . ASN A 1 973 ? -41.287 -29.848 15.219 1.00 40.28 973 ASN A CA 1
ATOM 7869 C C . ASN A 1 973 ? -40.227 -30.185 14.160 1.00 40.28 973 ASN A C 1
ATOM 7871 O O . ASN A 1 973 ? -39.231 -30.829 14.485 1.00 40.28 973 ASN A O 1
ATOM 7875 N N . SER A 1 974 ? -40.338 -29.627 12.948 1.00 34.41 974 SER A N 1
ATOM 7876 C CA . SER A 1 974 ? -39.175 -29.498 12.063 1.00 34.41 974 SER A CA 1
ATOM 7877 C C . SER A 1 974 ? -39.212 -28.250 11.173 1.00 34.41 974 SER A C 1
ATOM 7879 O O . SER A 1 974 ? -40.067 -28.088 10.310 1.00 34.41 974 SER A O 1
ATOM 7881 N N . ARG A 1 975 ? -38.229 -27.373 11.415 1.00 35.12 975 ARG A N 1
ATOM 7882 C CA . ARG A 1 975 ? -37.566 -26.451 10.471 1.00 35.12 975 ARG A CA 1
ATOM 7883 C C . ARG A 1 975 ? -38.433 -25.794 9.382 1.00 35.12 975 ARG A C 1
ATOM 7885 O O . ARG A 1 975 ? -38.469 -26.230 8.236 1.00 35.12 975 ARG A O 1
ATOM 7892 N N . ARG A 1 976 ? -38.961 -24.606 9.696 1.00 31.98 976 ARG A N 1
ATOM 7893 C CA . ARG A 1 976 ? -39.463 -23.655 8.692 1.00 31.98 976 ARG A CA 1
ATOM 7894 C C . ARG A 1 976 ? -38.290 -23.082 7.877 1.00 31.98 976 ARG A C 1
ATOM 7896 O O . ARG A 1 976 ? -37.562 -22.220 8.366 1.00 31.98 976 ARG A O 1
ATOM 7903 N N . SER A 1 977 ? -38.093 -23.585 6.658 1.00 33.88 977 SER A N 1
ATOM 7904 C CA . SER A 1 977 ? -37.139 -23.026 5.687 1.00 33.88 977 SER A CA 1
ATOM 7905 C C . SER A 1 977 ? -37.557 -21.610 5.264 1.00 33.88 977 SER A C 1
ATOM 7907 O O . SER A 1 977 ? -38.745 -21.333 5.115 1.00 33.88 977 SER A O 1
ATOM 7909 N N . LEU A 1 978 ? -36.585 -20.712 5.072 1.00 36.41 978 LEU A N 1
ATOM 7910 C CA . LEU A 1 978 ? -36.791 -19.292 4.737 1.00 36.41 978 LEU A CA 1
ATOM 7911 C C . LEU A 1 978 ? -36.592 -18.984 3.238 1.00 36.41 978 LEU A C 1
ATOM 7913 O O . LEU A 1 978 ? -36.158 -17.892 2.876 1.00 36.41 978 LEU A O 1
ATOM 7917 N N . PHE A 1 979 ? -36.921 -19.934 2.360 1.00 36.34 979 PHE A N 1
ATOM 7918 C CA . PHE A 1 979 ? -36.882 -19.754 0.905 1.00 36.34 979 PHE A CA 1
ATOM 7919 C C . PHE A 1 979 ? -38.164 -20.300 0.253 1.00 36.34 979 PHE A C 1
ATOM 7921 O O . PHE A 1 979 ? -38.485 -21.466 0.484 1.00 36.34 979 PHE A O 1
ATOM 7928 N N . PRO A 1 980 ? -38.897 -19.504 -0.553 1.00 43.09 980 PRO A N 1
ATOM 7929 C CA . PRO A 1 980 ? -40.018 -20.003 -1.344 1.00 43.09 980 PRO A CA 1
ATOM 7930 C C . PRO A 1 980 ? -39.518 -20.897 -2.483 1.00 43.09 980 PRO A C 1
ATOM 7932 O O . PRO A 1 980 ? -38.689 -20.490 -3.295 1.00 43.09 980 PRO A O 1
ATOM 7935 N N . GLU A 1 981 ? -40.055 -22.109 -2.570 1.00 43.16 981 GLU A N 1
ATOM 7936 C CA . GLU A 1 981 ? -39.609 -23.140 -3.518 1.00 43.16 981 GLU A CA 1
ATOM 7937 C C . GLU A 1 981 ? -39.960 -22.811 -4.990 1.00 43.16 981 GLU A C 1
ATOM 7939 O O . GLU A 1 981 ? -39.328 -23.315 -5.919 1.00 43.16 981 GLU A O 1
ATOM 7944 N N . GLN A 1 982 ? -40.901 -21.880 -5.208 1.00 45.84 982 GLN A N 1
ATOM 7945 C CA . GLN A 1 982 ? -41.385 -21.445 -6.528 1.00 45.84 982 GLN A CA 1
ATOM 7946 C C . GLN A 1 982 ? -40.340 -20.708 -7.390 1.00 45.84 982 GLN A C 1
ATOM 7948 O O . GLN A 1 982 ? -40.427 -20.759 -8.617 1.00 45.84 982 GLN A O 1
ATOM 7953 N N . ASP A 1 983 ? -39.327 -20.064 -6.797 1.00 47.62 983 ASP A N 1
ATOM 7954 C CA . ASP A 1 983 ? -38.328 -19.293 -7.562 1.00 47.62 983 ASP A CA 1
ATOM 7955 C C . ASP A 1 983 ? -37.310 -20.179 -8.312 1.00 47.62 983 ASP A C 1
ATOM 7957 O O . ASP A 1 983 ? -36.670 -19.725 -9.265 1.00 47.62 983 ASP A O 1
ATOM 7961 N N . THR A 1 984 ? -37.164 -21.451 -7.922 1.00 49.38 984 THR A N 1
ATOM 7962 C CA . THR A 1 984 ? -36.262 -22.395 -8.610 1.00 49.38 984 THR A CA 1
ATOM 7963 C C . THR A 1 984 ? -36.811 -22.830 -9.970 1.00 49.38 984 THR A C 1
ATOM 7965 O O . THR A 1 984 ? -36.049 -22.934 -10.930 1.00 49.38 984 THR A O 1
ATOM 7968 N N . ALA A 1 985 ? -38.134 -22.983 -10.091 1.00 57.62 985 ALA A N 1
ATOM 7969 C CA . ALA A 1 985 ? -38.796 -23.383 -11.331 1.00 57.62 985 ALA A CA 1
ATOM 7970 C C . ALA A 1 985 ? -38.592 -22.348 -12.452 1.00 57.62 985 ALA A C 1
ATOM 7972 O O . ALA A 1 985 ? -38.175 -22.704 -13.551 1.00 57.62 985 ALA A O 1
ATOM 7973 N N . HIS A 1 986 ? -38.786 -21.056 -12.164 1.00 57.72 986 HIS A N 1
ATOM 7974 C CA . HIS A 1 986 ? -38.560 -19.991 -13.150 1.00 57.72 986 HIS A CA 1
ATOM 7975 C C . HIS A 1 986 ? -37.081 -19.756 -13.480 1.00 57.72 986 HIS A C 1
ATOM 7977 O O . HIS A 1 986 ? -36.767 -19.271 -14.569 1.00 57.72 986 HIS A O 1
ATOM 7983 N N . LEU A 1 987 ? -36.158 -20.086 -12.568 1.00 58.78 987 LEU A N 1
ATOM 7984 C CA . LEU A 1 987 ? -34.730 -20.061 -12.881 1.00 58.78 987 LEU A CA 1
ATOM 7985 C C . LEU A 1 987 ? -34.366 -21.192 -13.852 1.00 58.78 987 LEU A C 1
ATOM 7987 O O . LEU A 1 987 ? -33.656 -20.936 -14.823 1.00 58.78 987 LEU A O 1
ATOM 7991 N N . ASN A 1 988 ? -34.902 -22.395 -13.635 1.00 65.50 988 ASN A N 1
ATOM 7992 C CA . ASN A 1 988 ? -34.704 -23.537 -14.526 1.00 65.50 988 ASN A CA 1
ATOM 7993 C C . ASN A 1 988 ? -35.350 -23.295 -15.902 1.00 65.50 988 ASN A C 1
ATOM 7995 O O . ASN A 1 988 ? -34.666 -23.445 -16.906 1.00 65.50 988 ASN A O 1
ATOM 7999 N N . GLU A 1 989 ? -36.587 -22.783 -15.967 1.00 71.56 989 GLU A N 1
ATOM 8000 C CA . GLU A 1 989 ? -37.248 -22.399 -17.232 1.00 71.56 989 GLU A CA 1
ATOM 8001 C C . GLU A 1 989 ? -36.427 -21.352 -18.019 1.00 71.56 989 GLU A C 1
ATOM 8003 O O . GLU A 1 989 ? -36.341 -21.386 -19.248 1.00 71.56 989 GLU A O 1
ATOM 8008 N N . TYR A 1 990 ? -35.787 -20.409 -17.319 1.00 66.19 990 TYR A N 1
ATOM 8009 C CA . TYR A 1 990 ? -34.920 -19.407 -17.943 1.00 66.19 990 TYR A CA 1
ATOM 8010 C C . TYR A 1 990 ? -33.585 -19.992 -18.437 1.00 66.19 990 TYR A C 1
ATOM 8012 O O . TYR A 1 990 ? -33.086 -19.555 -19.477 1.00 66.19 990 TYR A O 1
ATOM 8020 N N . ILE A 1 991 ? -33.022 -20.974 -17.727 1.00 70.81 991 ILE A N 1
ATOM 8021 C CA . ILE A 1 991 ? -31.829 -21.721 -18.156 1.00 70.81 991 ILE A CA 1
ATOM 8022 C C . ILE A 1 991 ? -32.164 -22.581 -19.383 1.00 70.81 991 ILE A C 1
ATOM 8024 O O . ILE A 1 991 ? -31.483 -22.462 -20.395 1.00 70.81 991 ILE A O 1
ATOM 8028 N N . GLU A 1 992 ? -33.268 -23.330 -19.365 1.00 74.62 992 GLU A N 1
ATOM 8029 C CA . GLU A 1 992 ? -33.731 -24.135 -20.505 1.00 74.62 992 GLU A CA 1
ATOM 8030 C C . GLU A 1 992 ? -34.016 -23.279 -21.748 1.00 74.62 992 GLU A C 1
ATOM 8032 O O . GLU A 1 992 ? -33.642 -23.653 -22.861 1.00 74.62 992 GLU A O 1
ATOM 8037 N N . ARG A 1 993 ? -34.609 -22.083 -21.592 1.00 71.38 993 ARG A N 1
ATOM 8038 C CA . ARG A 1 993 ? -34.757 -21.136 -22.713 1.00 71.38 993 ARG A CA 1
ATOM 8039 C C . ARG A 1 993 ? -33.421 -20.605 -23.229 1.00 71.38 993 ARG A C 1
ATOM 8041 O O . ARG A 1 993 ? -33.324 -20.332 -24.424 1.00 71.38 993 ARG A O 1
ATOM 8048 N N . LEU A 1 994 ? -32.419 -20.417 -22.369 1.00 64.88 994 LEU A N 1
ATOM 8049 C CA . LEU A 1 994 ? -31.080 -19.998 -22.791 1.00 64.88 994 LEU A CA 1
ATOM 8050 C C . LEU A 1 994 ? -30.361 -21.111 -23.551 1.00 64.88 994 LEU A C 1
ATOM 8052 O O . LEU A 1 994 ? -29.825 -20.838 -24.623 1.00 64.88 994 LEU A O 1
ATOM 8056 N N . ASP A 1 995 ? -30.420 -22.343 -23.056 1.00 71.81 995 ASP A N 1
ATOM 8057 C CA . ASP A 1 995 ? -29.847 -23.507 -23.730 1.00 71.81 995 ASP A CA 1
ATOM 8058 C C . ASP A 1 995 ? -30.530 -23.726 -25.088 1.00 71.81 995 ASP A C 1
ATOM 8060 O O . ASP A 1 995 ? -29.844 -23.791 -26.103 1.00 71.81 995 ASP A O 1
ATOM 8064 N N . LEU A 1 996 ? -31.865 -23.646 -25.171 1.00 72.50 996 LEU A N 1
ATOM 8065 C CA . LEU A 1 996 ? -32.601 -23.708 -26.445 1.00 72.50 996 LEU A CA 1
ATOM 8066 C C . LEU A 1 996 ? -32.178 -22.609 -27.446 1.00 72.50 996 LEU A C 1
ATOM 8068 O O . LEU A 1 996 ? -32.175 -22.830 -28.662 1.00 72.50 996 LEU A O 1
ATOM 8072 N N . ILE A 1 997 ? -31.824 -21.414 -26.959 1.00 69.06 997 ILE A N 1
ATOM 8073 C CA . ILE A 1 997 ? -31.288 -20.325 -27.789 1.00 69.06 997 ILE A CA 1
ATOM 8074 C C . ILE A 1 997 ? -29.846 -20.631 -28.223 1.00 69.06 997 ILE A C 1
ATOM 8076 O O . ILE A 1 997 ? -29.513 -20.394 -29.384 1.00 69.06 997 ILE A O 1
ATOM 8080 N N . HIS A 1 998 ? -29.004 -21.192 -27.352 1.00 64.56 998 HIS A N 1
ATOM 8081 C CA . HIS A 1 998 ? -27.647 -21.619 -27.705 1.00 64.56 998 HIS A CA 1
ATOM 8082 C C . HIS A 1 998 ? -27.648 -22.770 -28.725 1.00 64.56 998 HIS A C 1
ATOM 8084 O O . HIS A 1 998 ? -26.909 -22.684 -29.710 1.00 64.56 998 HIS A O 1
ATOM 8090 N N . SER A 1 999 ? -28.538 -23.761 -28.587 1.00 69.19 999 SER A N 1
ATOM 8091 C CA . SER A 1 999 ? -28.734 -24.828 -29.578 1.00 69.19 999 SER A CA 1
ATOM 8092 C C . SER A 1 999 ? -29.142 -24.256 -30.938 1.00 69.19 999 SER A C 1
ATOM 8094 O O . SER A 1 999 ? -28.552 -24.591 -31.964 1.00 69.19 999 SER A O 1
ATOM 8096 N N . ARG A 1 1000 ? -30.109 -23.323 -30.962 1.00 61.84 1000 ARG A N 1
ATOM 8097 C CA . ARG A 1 1000 ? -30.565 -22.653 -32.199 1.00 61.84 1000 ARG A CA 1
ATOM 8098 C C . ARG A 1 1000 ? -29.505 -21.766 -32.854 1.00 61.84 1000 ARG A C 1
ATOM 8100 O O . ARG A 1 1000 ? -29.592 -21.520 -34.053 1.00 61.84 1000 ARG A O 1
ATOM 8107 N N . LEU A 1 1001 ? -28.526 -21.285 -32.090 1.00 61.62 1001 LEU A N 1
ATOM 8108 C CA . LEU A 1 1001 ? -27.391 -20.504 -32.591 1.00 61.62 1001 LEU A CA 1
ATOM 8109 C C . LEU A 1 1001 ? -26.163 -21.370 -32.931 1.00 61.62 1001 LEU A C 1
ATOM 8111 O O . LEU A 1 1001 ? -25.155 -20.825 -33.378 1.00 61.62 1001 LEU A O 1
ATOM 8115 N N . GLY A 1 1002 ? -26.231 -22.694 -32.743 1.00 60.41 1002 GLY A N 1
ATOM 8116 C CA . GLY A 1 1002 ? -25.118 -23.613 -33.007 1.00 60.41 1002 GLY A CA 1
ATOM 8117 C C . GLY A 1 1002 ? -23.931 -23.439 -32.053 1.00 60.41 1002 GLY A C 1
ATOM 8118 O O . GLY A 1 1002 ? -22.794 -23.698 -32.441 1.00 60.41 1002 GLY A O 1
ATOM 8119 N N . LEU A 1 1003 ? -24.184 -22.958 -30.830 1.00 59.78 1003 LEU A N 1
ATOM 8120 C CA . LEU A 1 1003 ? -23.164 -22.654 -29.818 1.00 59.78 1003 LEU A CA 1
ATOM 8121 C C . LEU A 1 1003 ? -23.007 -23.755 -28.755 1.00 59.78 1003 LEU A C 1
ATOM 8123 O O . LEU A 1 1003 ? -22.198 -23.607 -27.841 1.00 59.78 1003 LEU A O 1
ATOM 8127 N N . ASP A 1 1004 ? -23.761 -24.851 -28.862 1.00 63.97 1004 ASP A N 1
ATOM 8128 C CA . ASP A 1 1004 ? -23.715 -25.945 -27.894 1.00 63.97 1004 ASP A CA 1
ATOM 8129 C C . ASP A 1 1004 ? -22.427 -26.771 -27.990 1.00 63.97 1004 ASP A C 1
ATOM 8131 O O . ASP A 1 1004 ? -22.086 -27.347 -29.025 1.00 63.97 1004 ASP A O 1
ATOM 8135 N N . ALA A 1 1005 ? -21.740 -26.914 -26.856 1.00 51.28 1005 ALA A N 1
ATOM 8136 C CA . ALA A 1 1005 ? -20.510 -27.700 -26.748 1.00 51.28 1005 ALA A CA 1
ATOM 8137 C C . ALA A 1 1005 ? -20.729 -29.225 -26.861 1.00 51.28 1005 ALA A C 1
ATOM 8139 O O . ALA A 1 1005 ? -19.756 -29.972 -26.916 1.00 51.28 1005 ALA A O 1
ATOM 8140 N N . LYS A 1 1006 ? -21.988 -29.691 -26.883 1.00 49.88 1006 LYS A N 1
ATOM 8141 C CA . LYS A 1 1006 ? -22.369 -31.117 -26.901 1.00 49.88 1006 LYS A CA 1
ATOM 8142 C C . LYS A 1 1006 ? -22.564 -31.718 -28.300 1.00 49.88 1006 LYS A C 1
ATOM 8144 O O . LYS A 1 1006 ? -22.790 -32.917 -28.401 1.00 49.88 1006 LYS A O 1
ATOM 8149 N N . THR A 1 1007 ? -22.477 -30.926 -29.370 1.00 45.94 1007 THR A N 1
ATOM 8150 C CA . THR A 1 1007 ? -22.527 -31.417 -30.763 1.00 45.94 1007 THR A CA 1
ATOM 8151 C C . THR A 1 1007 ? -21.132 -31.471 -31.394 1.00 45.94 1007 THR A C 1
ATOM 8153 O O . THR A 1 1007 ? -20.878 -30.841 -32.424 1.00 45.94 1007 THR A O 1
ATOM 8156 N N . LYS A 1 1008 ? -20.224 -32.210 -30.748 1.00 38.44 1008 LYS A N 1
ATOM 8157 C CA . LYS A 1 1008 ? -18.915 -32.636 -31.262 1.00 38.44 1008 LYS A CA 1
ATOM 8158 C C . LYS A 1 1008 ? -18.645 -34.077 -30.858 1.00 38.44 1008 LYS A C 1
ATOM 8160 O O . LYS A 1 1008 ? -18.950 -34.392 -29.689 1.00 38.44 1008 LYS A O 1
#

Secondary structure (DSSP, 8-state):
-HHHHHHHHHHHHHHHHHHHHHHHHHHHHHHHHHHHHHHHHHHHHHHHHHHHHHHHHHHHHHHHHHHHHHHHHHHHHHHHHHHHHHHHHHHHHHHHHHHHHHHHHHHHHHHHHHHHHHHHHHHHHHHHHHHHHHHHHHHHHHHHHHHHHHHHHHHHHSSS-----SSSHHHHHHHHHTTTSTTTGGGGGGSSS--------------------------SHHHHHHHHHHHHHHHHHHHHHHHHHHHHHHHHHHHGGG--HHHHHHHHHSTT----------------------TTHHHHHHHHHHHHHHHHHHHHHHHHHHHHHHHHHHHHHHHHHHHHHHHHHHHHHHHHHHHHHHHHHHHHHHHHHHHHHHHHHHHHHHHHHHHHHHHHHHHHHHHHHHHHHHHHHHHHHHHHHHHHHHHHHHHHHHHHHHHHHHHHHHHHHHHHHHHHHHHHHHHHHHHHHHHHHHHHHHHTT-S---------S--HHHHHHHHHHHHHHHHHHHHHHHHHHHHHHHHHHHHHHHHHHHHHHHHHHHHHHHHHHHHHHHHHHHHHHHHHHHHHHHHHHHHHHHHHHHHHHHHHHHHHHHHHHHHHHHHHHHHHHHHHHHHHHHHHHHHHHHHHHHHHHHHHHHHHHHHHHHHHHHHHHHHHHHHHHHHHHHHHHHHHHHHGGG----------HHHHHHHHHHHHHHHHHHHHHHHHHHHHHHHHHHHHHHHHHHHHHHHHHHHHH--THHHHHHHHHHHHHHHHHHHHHHHHHHHHHHHHHHHHHHHHHHHHTS-------STHHHHHHHHHHHHHHHHHHHHHHHHHHHHHHHHHHHHHHHHHHHHHHHHHHHHHHTTSS-TT-TTS--S---------HHHHHHHHHHHHHHHHHHHHHHHHHHHHHHSSSSTTS----------------------------------------------------------------SS-THHHHHHHHHHHHHHHHHHHTT--TT--

Sequence (1008 aa):
TELQEEVTTLSEQLVQLQQQTSEQARQLAGKEEQLTQVTLQLQHVHNELKEKLSQCNIEWAAKEEKLQKALADLREEHLQKESKQRNEYAESMTITIRDLTKVINEKEETISKIKSEYEAVLKDAENERSTVERERSKAVKALKDEQQKKILLERRREVIGVSSDSVEDLSAQVRQELQTSDGLDNSLLAYLSQSHQSGDIALDNSTRASSAVSDISDRDDREMVANKLHRILRKISRDGLQVLTLSDQMFLKQNSAKLDSEQRNIIVESKLASPNLSFNLPNLSFNLGYSPSHQGDQSSLLQRIGTLEQELSKKEKEMKRKLSLLEFRLEQEKQSCKEWRESREFERERGMRLEQELRKDRMIGVDQSAELIRLDTQLSILKSQLQKTQDDSRSLAEQLKDCDKQLKATQRALQAERVNFSRVSKLLNHERNLSAKTSNHLNELIKELHNTLDMERNRILELKDKLCDAEIKSLNKTTLNDNNNKTFEETDNANTNILASNKFQLALEREQVLELRSRYEREHSRVLSLTEQLKTERNNARTEVLQEQGRTSELTKSIRKIEAEKETLVREISEEQERGQQLLMRVRELESELMRLEGELSAQAAAHQMASRKVRDEDSQLHTAYTITLNKLGEAEGEVCTLKQNLGRLLKEQEVSKEREDNLKQELKTEKEAIRRLGLGGVSQIKDIDDFFKKQIRENLELCKSVLQLTDERHHARMQVLDLEASVSTLQEKLSRMAATTNYRAGSEARLEAERNSWTTEKSFLQLQITRLEAEVERLRTEAVSRVTTPCEAQNTSDDSKFTSLYGKYLRSESWRKALIWQKRYLLVVLEGYQDTESHTMRRLVDMANRYENHTLGRQVAQRRKSKSSSMESLRPNSKFRVVVLGVIAVYRMRFLVRRWRRRRFGSVSDLAIGNAYTPDSYSRPSSRSNHSATAPSGLILPSIASVRGDYPATGFTPPTKETKQDISLPSNSRRSLFPEQDTAHLNEYIERLDLIHSRLGLDAKTK

InterPro domains:
  IPR019528 Pericentrin/AKAP-450 centrosomal targeting domain [PF10495] (809-901)
  IPR028745 A-kinase anchor protein 9/Pericentrin [PTHR44981] (447-1002)

Foldseek 3Di:
DVVVVVVVVVVVVVVVVVVVVVVVVVVVVVVVVVVVVVVVVVVVVVVVVVVVVVVVVVVVVVVVVVVVVVVVVVVVVVVVVVVVVVVVVVVVVVVVVVVVVVVVVVVVVVVVVVVVVVVVVVVVVVVVVVVVVVVVVVVVVVVVVVVVVVVVVVVVVVPDDDDDDDDVVVVVVVVVVVVPPPPPFVPPVPPPPDDDDDDDDDDDDDDDDDDDDDDDDDDPVVVVVVVVVVVVVVVCVVVVVVVVVVVVVVVCVVCVVVDDPVRVVVVVPPPPDDPPDPPDDPPDDDDDDDDDDDPPCPVVVVVVVVVVVVVVVVVVVVVVVVVVVVVVVVVVVVVVVVVVVVVVVVVVVVVVVVVVVVVVVVVVVVVVVVVVVVVVVVVVVVVVVVVVVVVVVVVVVVVVVVVVVVVVVVVVVVVVVVVVVVVVVVVVVVVVVVVVVVVVVVVVVVVVVVVVVVVVVVVVVVVVVVVVVVVVVVVVPDDDDDDDDDDDPDPPVVVVVVVVVVVVVVVVVVVVVVVVVVVVVVVVVVVVVVVVVVVVVVVVVVVVVVVVVVVVVVVVVVVVVVVVVVVVVVVVVVVVVVVVVVVVVVVVVVVVVVVVVVVVVVVVVVVVVVVVVVVVVVVVVVVVVVVVVVVVVVVVVVVVVVVVVVVVVVVVVVVVVVVVVVVVVVVVVVVVVVVCVVDDDDDDDDDDPVVVVVVVVVVVVVVVVVVVVVVVVVVVVVVVVVVVVVVVVVVVVVVVVVVVVVPCVVVVVVVVVVVVVVVVVVVVVVVVVVVVVVVVVVVVVVVVVVVVVPDDDDDDPDCVVVVVVVVVVVVVVVVVVVVVVVLVVVVVVVVVLVVVVVVVVVVVVVVVVVVVVVPDDDDDPPPPDDDDDDDDDDPDVVVVVVVVVVVVVSVVVVVVVVVVVVVVVPPPDDPPPDDDDDDDDDDDDDDDDDDDDDDDDDDDDDDDDDDDDDDDDDDDDDDDDDDDDDDDDDDDDDDDDPDDPVVVVVVVVVVVVVVVVCVVVVNDPPPD

Radius of gyration: 75.05 Å; chains: 1; bounding box: 198×83×240 Å

Organism: Meganyctiphanes norvegica (NCBI:txid48144)

pLDDT: mean 72.13, std 21.36, range [26.75, 95.94]